Protein AF-0000000082630294 (afdb_homodimer)

pLDDT: mean 93.68, std 7.78, range [43.81, 98.88]

Secondary structure (DSSP, 8-state):
----HHHHHHHHHS-B-TTT--B--SS-HHHHHHHHHTHHHHHHH--GGGGGGS-HHHHHHIIIIIS-EETTEE---HHHHHHHHHHHHHTT-HHHHHHHHHHHHTTSEEE-HHHHHHTTSSS----SEEEEE-S-SSHHHHHHHHHHHHHHHHTT-EEEEE-TTSPPTT-EETTTTEE---HHHHHHHHHHHHHHS-BTTTTB---EEEEE-TTBTTHHHHHHTT-SSS-GGG--TTSEEEEEE-HHHHHHHHTT-EEEEB-TTTSTTGGG--HHHHHHHHHHHHHHT--SEEEEHHHHHHHHHHHHHHHS--EEEEHHHHHHH-TTTTT-------TTS------BTTB-EEE--EEE-GGGGB-TTS-B-HHHHHHHHHHHHHHHHHHHHHPPPSS--/----HHHHHHHHHT-B-TTT--B--SS-HHHHHHHHHTHHHHHHH--GGGGGGS-HHHHHHIIIIIS-EETTEE---HHHHHHHHHHHHHTT-HHHHHHHHHHHHTTSEEE-HHHHHHTTSSS----SEEEEE-S-SSHHHHHHHHHHHHHHHHTT-EEEEE-TTSPPTT-EETTTTEE---HHHHHHHHHHHHHHS-BTTTTB---EEEEE-TTBTTHHHHHTTT-SSS-GGG--TTSEEEEEE-HHHHHHHHTT-EEEEB-TTTSTTGGG--HHHHHHHHHHHHHHT--SEEEEHHHHHHHHHHHHHHHS--EEEEHHHHHHH-TTTTT-------TTS------BTTB-EEE--EEE-GGGGB-TTS-B-HHHHHHHHHHHHHHHHHHHHHPPPSS--

InterPro domains:
  IPR000788 Ribonucleotide reductase large subunit, C-terminal [PF02867] (127-401)
  IPR000788 Ribonucleotide reductase large subunit, C-terminal [PR01183] (204-223)
  IPR000788 Ribonucleotide reductase large subunit, C-terminal [PR01183] (334-345)
  IPR000788 Ribonucleotide reductase large subunit, C-terminal [PR01183] (372-395)
  IPR008926 Ribonucleotide reductase R1 subunit, N-terminal [SSF48168] (9-125)
  IPR013346 Ribonucleotide reductase, class I, alpha subunit, C-terminal [TIGR02506] (56-399)
  IPR013509 Ribonucleotide reductase large subunit, N-terminal [PF00317] (53-123)
  IPR039718 Ribonucleoside-diphosphate reductase large subunit [PTHR11573] (13-401)

Nearest PDB structures (foldseek):
  2wgh-assembly1_B  TM=9.916E-01  e=6.521E-72  Homo sapiens
  2wgh-assembly1_A  TM=9.922E-01  e=1.245E-70  Homo sapiens
  6lkm-assembly2_B  TM=9.838E-01  e=6.506E-71  Homo sapiens
  3hnd-assembly1_A  TM=9.811E-01  e=6.475E-69  Homo sapiens
  3hnd-assembly1_B  TM=9.800E-01  e=4.810E-68  Homo sapiens

Foldseek 3Di:
DPQFLLNLQVCQQQAADPVVRHRDHFFDPLLNVLCVVCVVVLRVLQDQVLLVVDDPVRQVCCQQFQADDHPNHGSDGPLSLLLQLLCLLCPNPVVLSSVSSVCVSVPQWFWDRLSSRARRGPARAFFAAKEAEQLAQDPVSLVVVLVQLLLCQLQNHFYEYEDALHFAFQPADPVVRGTDRGDQQSVQVSLVSQQVRHRPVPSGGHEYEYEYECLAQCNLLLLCQCFPDDDPSSHRNSYAYAYAYAPVLVVQLVVQHKRFRATCVLQPDLLFDGDPVNVVSRVVCVVVVRTDDIDTSNVSVVSQVVSCVRRVDDHYDYQRVLQVPDPCVVVTGFRIATRVRPHTDDYHSQGMDTHTDMGGDQVVQQDPVRDGNVVVVVVVVVSVVVSSVSCVVSRRDSDDD/DPQFLLNLQVCQQQAADPVVRHRDHFFDPLLNVLCVVCVVVLRVLFDQVLLVVDDPVRQVCCQQFQADDHPNHGSDRPLSLLLQLLCLLCPNPVVLSSVSSVCVSVPQWFWDRLSSRARRGPASAFFAAKEAEQLAQDPVSLVVVLVQLLLCQLSNHFYEYEDALHFAFQPADPVVRGTDRGDQQSVLVSLVSQQVRHRPPPSGGHEYEYEYECLAQCNLLLLCQCFPDDDPSSHRNSYAYAYAYAPVLVVQLVVQHKGFRATCVLQPDLLFDGDPVNVVSRVVCVVVVRTDDIDTSNVSVVSQVVSCVRRVDDHYDYQRVLQVPDPCVVVTGFRIATRVRPHTDDYHSQGMDTHTDMGGDQVVQQDPVRDGNVVVVVVVVVSVVVSSVSCVVSRRDSDDD

Organism: Casuarius casuarius (NCBI:txid8787)

Radius of gyration: 31.13 Å; Cα contacts (8 Å, |Δi|>4): 1520; chains: 2; bounding box: 78×102×65 Å

Solvent-accessible surface area (backbone atoms only — not comparable to full-atom values): 41928 Å² total; per-residue (Å²): 128,91,72,49,59,57,57,43,46,50,50,37,38,66,29,54,41,83,85,75,68,42,83,50,53,59,35,21,71,66,45,46,52,52,42,62,77,39,39,68,63,54,56,68,65,61,63,70,72,50,59,69,72,50,52,71,68,59,46,50,48,37,61,71,72,46,42,53,57,57,94,88,35,76,61,48,50,70,65,42,47,43,42,40,25,20,35,37,60,40,52,86,44,54,68,58,14,51,52,48,25,50,42,43,64,69,49,50,33,45,67,35,67,30,29,58,57,18,33,28,26,75,67,23,27,38,42,44,30,32,29,40,33,55,50,40,76,42,73,67,26,47,37,52,40,47,39,50,50,46,47,36,12,45,58,40,21,30,27,6,34,22,51,55,66,44,44,22,58,68,35,80,34,79,93,46,73,21,39,39,76,24,61,63,47,53,47,37,27,53,23,34,42,25,63,48,33,19,15,38,35,72,72,35,69,20,45,41,22,40,23,33,39,76,43,37,55,50,40,68,62,58,58,42,18,55,47,90,72,76,63,70,91,59,40,31,66,61,41,42,48,29,35,37,35,50,60,66,58,56,57,27,34,75,70,53,33,76,35,62,20,29,34,31,76,69,50,67,62,61,77,60,43,52,58,68,62,25,52,52,53,54,51,49,39,57,73,68,61,60,53,76,45,75,42,49,25,43,59,55,51,50,52,47,51,49,27,28,72,75,60,70,29,53,46,82,44,50,37,31,64,54,45,71,72,40,92,54,55,88,81,46,50,51,56,46,35,29,61,85,63,77,48,82,53,63,41,39,67,78,35,66,31,76,37,76,58,68,46,74,38,68,75,69,37,48,44,97,86,72,41,76,44,64,68,58,50,52,55,52,49,52,52,49,52,52,50,55,56,39,42,69,72,65,43,42,70,79,61,95,110,127,92,72,49,57,58,57,43,46,51,49,37,37,65,29,55,39,82,85,75,68,42,81,48,53,61,35,21,71,66,47,45,52,52,42,62,76,40,38,68,63,56,55,68,65,59,62,70,73,50,59,68,73,50,51,70,69,58,44,51,49,36,61,71,72,46,42,54,57,56,93,89,34,77,59,48,49,72,64,42,47,44,42,40,25,20,36,37,60,41,52,86,41,53,70,58,15,51,52,48,24,50,39,43,64,69,49,48,33,44,67,35,65,31,27,59,57,19,32,29,26,76,67,24,28,38,43,44,30,31,29,41,34,55,50,40,78,43,72,67,24,48,37,52,41,48,40,50,51,46,46,36,13,45,60,41,23,30,25,7,35,22,51,55,65,44,45,21,58,67,36,79,34,80,93,46,73,20,38,38,76,24,61,64,47,53,46,36,27,53,22,34,42,25,63,47,32,20,15,38,35,72,70,36,69,20,45,40,22,40,24,34,39,75,44,38,55,52,41,68,62,57,56,44,18,57,47,90,72,76,65,70,91,58,40,32,64,63,41,42,47,29,34,37,36,49,61,66,57,55,58,28,34,76,69,54,32,76,36,61,21,30,34,32,75,69,50,67,62,61,78,60,43,51,57,67,61,26,52,54,54,55,51,49,40,57,73,69,60,59,54,76,44,75,40,48,26,42,58,54,50,50,52,48,52,52,28,28,73,75,60,71,28,54,46,83,43,51,37,31,64,54,45,71,71,40,93,52,54,89,80,49,50,52,53,44,35,29,60,85,62,77,48,82,53,64,43,36,67,76,34,67,30,76,37,76,60,67,48,74,39,69,77,69,38,49,45,96,86,72,43,74,43,63,68,58,51,52,54,52,49,52,53,49,51,51,51,55,56,41,41,68,72,67,43,43,70,79,61,94,110

Structure (mmCIF, N/CA/C/O backbone):
data_AF-0000000082630294-model_v1
#
loop_
_entity.id
_entity.type
_entity.pdbx_description
1 polymer 'Ribonucleoside-diphosphate reductase'
#
loop_
_atom_site.group_PDB
_atom_site.id
_atom_site.type_symbol
_atom_site.label_atom_id
_atom_site.label_alt_id
_atom_site.label_comp_id
_atom_site.label_asym_id
_atom_site.label_entity_id
_atom_site.label_seq_id
_atom_site.pdbx_PDB_ins_code
_atom_site.Cartn_x
_atom_site.Cartn_y
_atom_site.Cartn_z
_atom_site.occupancy
_atom_site.B_iso_or_equiv
_atom_site.auth_seq_id
_atom_site.auth_comp_id
_atom_site.auth_asym_id
_atom_site.auth_atom_id
_atom_site.pdbx_PDB_model_num
ATOM 1 N N . LYS A 1 1 ? 20.609 -36.25 -24.859 1 43.81 1 LYS A N 1
ATOM 2 C CA . LYS A 1 1 ? 20.859 -37.188 -23.766 1 43.81 1 LYS A CA 1
ATOM 3 C C . LYS A 1 1 ? 19.703 -37.188 -22.781 1 43.81 1 LYS A C 1
ATOM 5 O O . LYS A 1 1 ? 19.25 -36.125 -22.344 1 43.81 1 LYS A O 1
ATOM 10 N N . CYS A 1 2 ? 18.953 -38.344 -22.844 1 53.84 2 CYS A N 1
ATOM 11 C CA . CYS A 1 2 ? 17.781 -38.531 -21.984 1 53.84 2 CYS A CA 1
ATOM 12 C C . CYS A 1 2 ? 18.156 -38.344 -20.516 1 53.84 2 CYS A C 1
ATOM 14 O O . CYS A 1 2 ? 18.828 -39.188 -19.938 1 53.84 2 CYS A O 1
ATOM 16 N N . VAL A 1 3 ? 18.172 -37.062 -20 1 74.12 3 VAL A N 1
ATOM 17 C CA . VAL A 1 3 ? 18.531 -36.781 -18.625 1 74.12 3 VAL A CA 1
ATOM 18 C C . VAL A 1 3 ? 17.469 -37.312 -17.672 1 74.12 3 VAL A C 1
ATOM 20 O O . VAL A 1 3 ? 16.266 -37.188 -17.938 1 74.12 3 VAL A O 1
ATOM 23 N N . SER A 1 4 ? 17.859 -38.219 -16.797 1 89.88 4 SER A N 1
ATOM 24 C CA . SER A 1 4 ? 16.984 -38.812 -15.812 1 89.88 4 SER A CA 1
ATOM 25 C C . SER A 1 4 ? 16.406 -37.781 -14.867 1 89.88 4 SER A C 1
ATOM 27 O O . SER A 1 4 ? 16.891 -36.625 -14.836 1 89.88 4 SER A O 1
ATOM 29 N N . VAL A 1 5 ? 15.273 -38.156 -14.266 1 92.5 5 VAL A N 1
ATOM 30 C CA . VAL A 1 5 ? 14.617 -37.25 -13.32 1 92.5 5 VAL A CA 1
ATOM 31 C C . VAL A 1 5 ? 15.586 -36.906 -12.195 1 92.5 5 VAL A C 1
ATOM 33 O O . VAL A 1 5 ? 15.609 -35.75 -11.719 1 92.5 5 VAL A O 1
ATOM 36 N N . VAL A 1 6 ? 16.406 -37.781 -11.812 1 92.5 6 VAL A N 1
ATOM 37 C CA . VAL A 1 6 ? 17.344 -37.594 -10.711 1 92.5 6 VAL A CA 1
ATOM 38 C C . VAL A 1 6 ? 18.422 -36.594 -11.117 1 92.5 6 VAL A C 1
ATOM 40 O O . VAL A 1 6 ? 18.781 -35.688 -10.336 1 92.5 6 VAL A O 1
ATOM 43 N N . GLU A 1 7 ? 18.938 -36.75 -12.297 1 94.19 7 GLU A N 1
ATOM 44 C CA . GLU A 1 7 ? 19.938 -35.812 -12.797 1 94.19 7 GLU A CA 1
ATOM 45 C C . GLU A 1 7 ? 19.391 -34.406 -12.898 1 94.19 7 GLU A C 1
ATOM 47 O O . GLU A 1 7 ? 20.078 -33.438 -12.539 1 94.19 7 GLU A O 1
ATOM 52 N N . VAL A 1 8 ? 18.203 -34.344 -13.391 1 95.31 8 VAL A N 1
ATOM 53 C CA . VAL A 1 8 ? 17.594 -33.031 -13.539 1 95.31 8 VAL A CA 1
ATOM 54 C C . VAL A 1 8 ? 17.391 -32.375 -12.164 1 95.31 8 VAL A C 1
ATOM 56 O O . VAL A 1 8 ? 17.688 -31.203 -11.977 1 95.31 8 VAL A O 1
ATOM 59 N N . MET A 1 9 ? 16.906 -33.125 -11.195 1 95.62 9 MET A N 1
ATOM 60 C CA . MET A 1 9 ? 16.656 -32.594 -9.852 1 95.62 9 MET A CA 1
ATOM 61 C C . MET A 1 9 ? 17.969 -32.188 -9.18 1 95.62 9 MET A C 1
ATOM 63 O O . MET A 1 9 ? 18.016 -31.219 -8.43 1 95.62 9 MET A O 1
ATOM 67 N N . ASP A 1 10 ? 18.984 -32.969 -9.438 1 95.5 10 ASP A N 1
ATOM 68 C CA . ASP A 1 10 ? 20.312 -32.625 -8.93 1 95.5 10 ASP A CA 1
ATOM 69 C C . ASP A 1 10 ? 20.781 -31.297 -9.492 1 95.5 10 ASP A C 1
ATOM 71 O O . ASP A 1 10 ? 21.312 -30.469 -8.758 1 95.5 10 ASP A O 1
ATOM 75 N N . ASP A 1 11 ? 20.609 -31.125 -10.773 1 95.44 11 ASP A N 1
ATOM 76 C CA . ASP A 1 11 ? 20.984 -29.875 -11.414 1 95.44 11 ASP A CA 1
ATOM 77 C C . ASP A 1 11 ? 20.188 -28.703 -10.844 1 95.44 11 ASP A C 1
ATOM 79 O O . ASP A 1 11 ? 20.734 -27.625 -10.594 1 95.44 11 ASP A O 1
ATOM 83 N N . LEU A 1 12 ? 18.922 -28.953 -10.656 1 95 12 LEU A N 1
ATOM 84 C CA . LEU A 1 12 ? 18.047 -27.906 -10.148 1 95 12 LEU A CA 1
ATOM 85 C C . LEU A 1 12 ? 18.422 -27.5 -8.734 1 95 12 LEU A C 1
ATOM 87 O O . LEU A 1 12 ? 18.344 -26.328 -8.375 1 95 12 LEU A O 1
ATOM 91 N N . TYR A 1 13 ? 18.812 -28.406 -7.934 1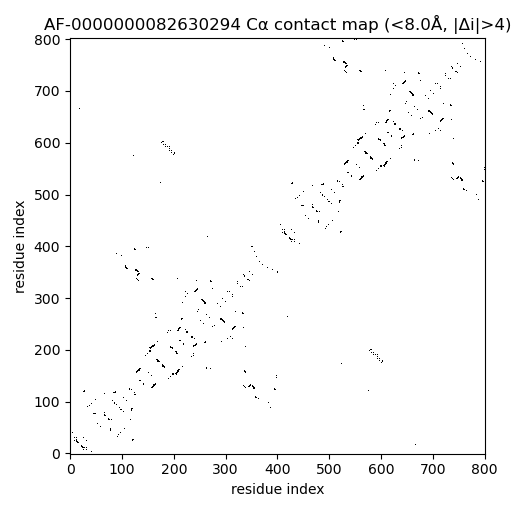 96.06 13 TYR A N 1
ATOM 92 C CA . TYR A 1 13 ? 19.203 -28.109 -6.562 1 96.06 13 TYR A CA 1
ATOM 93 C C . TYR A 1 13 ? 20.562 -27.422 -6.52 1 96.06 13 TYR A C 1
ATOM 95 O O . TYR A 1 13 ? 20.781 -26.531 -5.703 1 96.06 13 TYR A O 1
ATOM 103 N N . ASN A 1 14 ? 21.453 -27.766 -7.391 1 95.44 14 ASN A N 1
ATOM 104 C CA . ASN A 1 14 ? 22.844 -27.297 -7.312 1 95.44 14 ASN A CA 1
ATOM 105 C C . ASN A 1 14 ? 23.062 -26.062 -8.188 1 95.44 14 ASN A C 1
ATOM 107 O O . ASN A 1 14 ? 24.203 -25.641 -8.398 1 95.44 14 ASN A O 1
ATOM 111 N N . TYR A 1 15 ? 22.047 -25.547 -8.695 1 92.5 15 TYR A N 1
ATOM 112 C CA . TYR A 1 15 ? 22.141 -24.344 -9.523 1 92.5 15 TYR A CA 1
ATOM 113 C C . TYR A 1 15 ? 22.812 -23.203 -8.766 1 92.5 15 TYR A C 1
ATOM 115 O O . TYR A 1 15 ? 22.531 -22.984 -7.59 1 92.5 15 TYR A O 1
ATOM 123 N N . VAL A 1 16 ? 23.734 -22.531 -9.391 1 89.94 16 VAL A N 1
ATOM 124 C CA . VAL A 1 16 ? 24.391 -21.344 -8.906 1 89.94 16 VAL A CA 1
ATOM 125 C C . VAL A 1 16 ? 24.094 -20.156 -9.836 1 89.94 16 VAL A C 1
ATOM 127 O O . VAL A 1 16 ? 24.312 -20.266 -11.047 1 89.94 16 VAL A O 1
ATOM 130 N N . ASN A 1 17 ? 23.562 -19.141 -9.297 1 81 17 ASN A N 1
ATOM 131 C CA . ASN A 1 17 ? 23.281 -17.953 -10.094 1 81 17 ASN A CA 1
ATOM 132 C C . ASN A 1 17 ? 24.562 -17.344 -10.672 1 81 17 ASN A C 1
ATOM 134 O O . ASN A 1 17 ? 25.453 -16.953 -9.922 1 81 17 ASN A O 1
ATOM 138 N N . PRO A 1 18 ? 24.609 -17.203 -11.906 1 79.81 18 PRO A N 1
ATOM 139 C CA . PRO A 1 18 ? 25.859 -16.719 -12.516 1 79.81 18 PRO A CA 1
ATOM 140 C C . PRO A 1 18 ? 26.094 -15.234 -12.273 1 79.81 18 PRO A C 1
ATOM 142 O O . PRO A 1 18 ? 27.234 -14.758 -12.383 1 79.81 18 PRO A O 1
ATOM 145 N N . HIS A 1 19 ? 25.078 -14.531 -12 1 72.38 19 HIS A N 1
ATOM 146 C CA . HIS A 1 19 ? 25.203 -13.086 -11.844 1 72.38 19 HIS A CA 1
ATOM 147 C C . HIS A 1 19 ? 25.812 -12.727 -10.492 1 72.38 19 HIS A C 1
ATOM 149 O O . HIS A 1 19 ? 26.484 -11.703 -10.359 1 72.38 19 HIS A O 1
ATOM 155 N N . ASN A 1 20 ? 25.562 -13.594 -9.492 1 72.69 20 ASN A N 1
ATOM 156 C CA . ASN A 1 20 ? 26.078 -13.234 -8.18 1 72.69 20 ASN A CA 1
ATOM 157 C C . ASN A 1 20 ? 26.875 -14.383 -7.555 1 72.69 20 ASN A C 1
ATOM 159 O O . ASN A 1 20 ? 27.406 -14.242 -6.457 1 72.69 20 ASN A O 1
ATOM 163 N N . GLY A 1 21 ? 26.938 -15.516 -8.188 1 78.62 21 GLY A N 1
ATOM 164 C CA . GLY A 1 21 ? 27.734 -16.641 -7.738 1 78.62 21 GLY A CA 1
ATOM 165 C C . GLY A 1 21 ? 27.141 -17.344 -6.527 1 78.62 21 GLY A C 1
ATOM 166 O O . GLY A 1 21 ? 27.812 -18.188 -5.906 1 78.62 21 GLY A O 1
ATOM 167 N N . LYS A 1 22 ? 25.969 -17.109 -6.203 1 82.75 22 LYS A N 1
ATOM 168 C CA . LYS A 1 22 ? 25.344 -17.688 -5.016 1 82.75 22 LYS A CA 1
ATOM 169 C C . LYS A 1 22 ? 24.547 -18.953 -5.363 1 82.75 22 LYS A C 1
ATOM 171 O O . LYS A 1 22 ? 23.906 -19.016 -6.414 1 82.75 22 LYS A O 1
ATOM 176 N N . HIS A 1 23 ? 24.734 -19.953 -4.457 1 90.81 23 HIS A N 1
ATOM 177 C CA . HIS A 1 23 ? 23.891 -21.141 -4.578 1 90.81 23 HIS A CA 1
ATOM 178 C C . HIS A 1 23 ? 22.406 -20.766 -4.535 1 90.81 23 HIS A C 1
ATOM 180 O O . HIS A 1 23 ? 21.938 -20.172 -3.568 1 90.81 23 HIS A O 1
ATOM 186 N N . SER A 1 24 ? 21.672 -21.109 -5.59 1 88 24 SER A N 1
ATOM 187 C CA . SER A 1 24 ? 20.266 -20.766 -5.738 1 88 24 SER A CA 1
ATOM 188 C C . SER A 1 24 ? 19.438 -22 -6.117 1 88 24 SER A C 1
ATOM 190 O O . SER A 1 24 ? 18.969 -22.109 -7.25 1 88 24 SER A O 1
ATOM 192 N N . PRO A 1 25 ? 19.219 -22.828 -5.129 1 93.38 25 PRO A N 1
ATOM 193 C CA . PRO A 1 25 ? 18.469 -24.062 -5.426 1 93.38 25 PRO A CA 1
ATOM 194 C C . PRO A 1 25 ? 17.031 -23.781 -5.855 1 93.38 25 PRO A C 1
ATOM 196 O O . PRO A 1 25 ? 16.375 -22.891 -5.301 1 93.38 25 PRO A O 1
ATOM 199 N N . MET A 1 26 ? 16.516 -24.562 -6.805 1 92.38 26 MET A N 1
ATOM 200 C CA . MET A 1 26 ? 15.156 -24.406 -7.305 1 92.38 26 MET A CA 1
ATOM 201 C C . MET A 1 26 ? 14.219 -25.453 -6.703 1 92.38 26 MET A C 1
ATOM 203 O O . MET A 1 26 ? 13 -25.297 -6.738 1 92.38 26 MET A O 1
ATOM 207 N N . ILE A 1 27 ? 14.773 -26.562 -6.199 1 95.5 27 ILE A N 1
ATOM 208 C CA . ILE A 1 27 ? 14 -27.562 -5.469 1 95.5 27 ILE A CA 1
ATOM 209 C C . ILE A 1 27 ? 14.539 -27.688 -4.047 1 95.5 27 ILE A C 1
ATOM 211 O O . ILE A 1 27 ? 15.672 -27.281 -3.766 1 95.5 27 ILE A O 1
ATOM 215 N N . SER A 1 28 ? 13.727 -28.203 -3.197 1 96.25 28 SER A N 1
ATOM 216 C CA . SER A 1 28 ? 14.125 -28.312 -1.797 1 96.25 28 SER A CA 1
ATOM 217 C C . SER A 1 28 ? 15.133 -29.453 -1.595 1 96.25 28 SER A C 1
ATOM 219 O O . SER A 1 28 ? 15.164 -30.406 -2.375 1 96.25 28 SER A O 1
ATOM 221 N N . LYS A 1 29 ? 15.93 -29.266 -0.56 1 97.06 29 LYS A N 1
ATOM 222 C CA . LYS A 1 29 ? 16.875 -30.328 -0.191 1 97.06 29 LYS A CA 1
ATOM 223 C C . LYS A 1 29 ? 16.141 -31.625 0.113 1 97.06 29 LYS A C 1
ATOM 225 O O . LYS A 1 29 ? 16.594 -32.719 -0.261 1 97.06 29 LYS A O 1
ATOM 230 N N . GLU A 1 30 ? 15.023 -31.5 0.755 1 97.31 30 GLU A N 1
ATOM 231 C CA . GLU A 1 30 ? 14.211 -32.656 1.097 1 97.31 30 GLU A CA 1
ATOM 232 C C . GLU A 1 30 ? 13.766 -33.406 -0.155 1 97.31 30 GLU A C 1
ATOM 234 O O . GLU A 1 30 ? 13.859 -34.656 -0.215 1 97.31 30 GLU A O 1
ATOM 239 N N . THR A 1 31 ? 13.242 -32.688 -1.111 1 97.56 31 THR A N 1
ATOM 240 C CA . THR A 1 31 ? 12.805 -33.312 -2.361 1 97.56 31 THR A CA 1
ATOM 241 C C . THR A 1 31 ? 13.969 -34.031 -3.041 1 97.56 31 THR A C 1
ATOM 243 O O . THR A 1 31 ? 13.812 -35.188 -3.492 1 97.56 31 THR A O 1
ATOM 246 N N . LEU A 1 32 ? 15.141 -33.375 -3.086 1 97.62 32 LEU A N 1
ATOM 247 C CA . LEU A 1 32 ? 16.297 -34 -3.699 1 97.62 32 LEU A CA 1
ATOM 248 C C . LEU A 1 32 ? 16.688 -35.281 -2.963 1 97.62 32 LEU A C 1
ATOM 250 O O . LEU A 1 32 ? 16.953 -36.312 -3.592 1 97.62 32 LEU A O 1
ATOM 254 N N . GLU A 1 33 ? 16.734 -35.25 -1.704 1 98.12 33 GLU A N 1
ATOM 255 C CA . GLU A 1 33 ? 17.125 -36.406 -0.899 1 98.12 33 GLU A CA 1
ATOM 256 C C . GLU A 1 33 ? 16.172 -37.594 -1.121 1 98.12 33 GLU A C 1
ATOM 258 O O . GLU A 1 33 ? 16.609 -38.719 -1.232 1 98.12 33 GLU A O 1
ATOM 263 N N . ILE A 1 34 ? 14.906 -37.281 -1.174 1 98.19 34 ILE A N 1
ATOM 264 C CA . ILE A 1 34 ? 13.898 -38.312 -1.389 1 98.19 34 ILE A CA 1
ATOM 265 C C . ILE A 1 34 ? 14.086 -38.938 -2.771 1 98.19 34 ILE A C 1
ATOM 267 O O . ILE A 1 34 ? 14.047 -40.156 -2.922 1 98.19 34 ILE A O 1
ATOM 271 N N . VAL A 1 35 ? 14.281 -38.094 -3.732 1 97.62 35 VAL A N 1
ATOM 272 C CA . VAL A 1 35 ? 14.445 -38.594 -5.105 1 97.62 35 VAL A CA 1
ATOM 273 C C . VAL A 1 35 ? 15.711 -39.438 -5.219 1 97.62 35 VAL A C 1
ATOM 275 O O . VAL A 1 35 ? 15.695 -40.5 -5.844 1 97.62 35 VAL A O 1
ATOM 278 N N . LEU A 1 36 ? 16.781 -39 -4.605 1 97 36 LEU A N 1
ATOM 279 C CA . LEU A 1 36 ? 18.047 -39.75 -4.637 1 97 36 LEU A CA 1
ATOM 280 C C . LEU A 1 36 ? 17.906 -41.094 -3.941 1 97 36 LEU A C 1
ATOM 282 O O . LEU A 1 36 ? 18.406 -42.125 -4.438 1 97 36 LEU A O 1
ATOM 286 N N . ALA A 1 37 ? 17.234 -41.125 -2.863 1 97.81 37 ALA A N 1
ATOM 287 C CA . ALA A 1 37 ? 17.062 -42.344 -2.082 1 97.81 37 ALA A CA 1
ATOM 288 C C . ALA A 1 37 ? 16.203 -43.375 -2.838 1 97.81 37 ALA A C 1
ATOM 290 O O . ALA A 1 37 ? 16.297 -44.562 -2.578 1 97.81 37 ALA A O 1
ATOM 291 N N . ASN A 1 38 ? 15.406 -42.875 -3.762 1 97.75 38 ASN A N 1
ATOM 292 C CA . ASN A 1 38 ? 14.492 -43.75 -4.492 1 97.75 38 ASN A CA 1
ATOM 293 C C . ASN A 1 38 ? 14.711 -43.656 -6 1 97.75 38 ASN A C 1
ATOM 295 O O . ASN A 1 38 ? 13.766 -43.75 -6.777 1 97.75 38 ASN A O 1
ATOM 299 N N . LYS A 1 39 ? 15.891 -43.438 -6.391 1 96.19 39 LYS A N 1
ATOM 300 C CA . LYS A 1 39 ? 16.25 -43.094 -7.766 1 96.19 39 LYS A CA 1
ATOM 301 C C . LYS A 1 39 ? 15.812 -44.188 -8.734 1 96.19 39 LYS A C 1
ATOM 303 O O . LYS A 1 39 ? 15.203 -43.906 -9.766 1 96.19 39 LYS A O 1
ATOM 308 N N . ASP A 1 40 ? 16.031 -45.438 -8.484 1 96.19 40 ASP A N 1
ATOM 309 C CA . ASP A 1 40 ? 15.742 -46.531 -9.406 1 96.19 40 ASP A CA 1
ATOM 310 C C . ASP A 1 40 ? 14.234 -46.688 -9.602 1 96.19 40 ASP A C 1
ATOM 312 O O . ASP A 1 40 ? 13.766 -46.812 -10.734 1 96.19 40 ASP A O 1
ATOM 316 N N . ARG A 1 41 ? 13.57 -46.625 -8.523 1 96.75 41 ARG A N 1
ATOM 317 C CA . ARG A 1 41 ? 12.117 -46.781 -8.578 1 96.75 41 ARG A CA 1
ATOM 318 C C . ARG A 1 41 ? 11.469 -45.656 -9.359 1 96.75 41 ARG A C 1
ATOM 320 O O . ARG A 1 41 ? 10.594 -45.875 -10.195 1 96.75 41 ARG A O 1
ATOM 327 N N . LEU A 1 42 ? 11.867 -44.438 -9.078 1 97.12 42 LEU A N 1
ATOM 328 C CA . LEU A 1 42 ? 11.273 -43.281 -9.711 1 97.12 42 LEU A CA 1
ATOM 329 C C . LEU A 1 42 ? 11.648 -43.219 -11.188 1 97.12 42 LEU A C 1
ATOM 331 O O . LEU A 1 42 ? 10.805 -42.906 -12.031 1 97.12 42 LEU A O 1
ATOM 335 N N . ASN A 1 43 ? 12.883 -43.531 -11.492 1 95.06 43 ASN A N 1
ATOM 336 C CA . ASN A 1 43 ? 13.305 -43.562 -12.883 1 95.06 43 ASN A CA 1
ATOM 337 C C . ASN A 1 43 ? 12.539 -44.594 -13.688 1 95.06 43 ASN A C 1
ATOM 339 O O . ASN A 1 43 ? 12.188 -44.375 -14.852 1 95.06 43 ASN A O 1
ATOM 343 N N . SER A 1 44 ? 12.328 -45.688 -13.078 1 95.5 44 SER A N 1
ATOM 344 C CA . SER A 1 44 ? 11.641 -46.781 -13.758 1 95.5 44 SER A CA 1
ATOM 345 C C . SER A 1 44 ? 10.164 -46.469 -13.969 1 95.5 44 SER A C 1
ATOM 347 O O . SER A 1 44 ? 9.531 -47 -14.883 1 95.5 44 SER A O 1
ATOM 349 N N . ALA A 1 45 ? 9.695 -45.656 -13.141 1 96.81 45 ALA A N 1
ATOM 350 C CA . ALA A 1 45 ? 8.266 -45.344 -13.188 1 96.81 45 ALA A CA 1
ATOM 351 C C . ALA A 1 45 ? 7.957 -44.344 -14.281 1 96.81 45 ALA A C 1
ATOM 353 O O . ALA A 1 45 ? 6.828 -44.281 -14.766 1 96.81 45 ALA A O 1
ATOM 354 N N . ILE A 1 46 ? 8.875 -43.531 -14.695 1 96.5 46 ILE A N 1
ATOM 355 C CA . ILE A 1 46 ? 8.641 -42.438 -15.641 1 96.5 46 ILE A CA 1
ATOM 356 C C . ILE A 1 46 ? 8.477 -43.031 -17.047 1 96.5 46 ILE A C 1
ATOM 358 O O . ILE A 1 46 ? 9.281 -43.844 -17.484 1 96.5 46 ILE A O 1
ATOM 362 N N . ILE A 1 47 ? 7.473 -42.656 -17.688 1 96.06 47 ILE A N 1
ATOM 363 C CA . ILE A 1 47 ? 7.223 -43 -19.078 1 96.06 47 ILE A CA 1
ATOM 364 C C . ILE A 1 47 ? 7.324 -41.75 -19.969 1 96.06 47 ILE A C 1
ATOM 366 O O . ILE A 1 47 ? 6.348 -41.031 -20.141 1 96.06 47 ILE A O 1
ATOM 370 N N . TYR A 1 48 ? 8.375 -41.594 -20.656 1 93.56 48 TYR A N 1
ATOM 371 C CA . TYR A 1 48 ? 8.703 -40.375 -21.391 1 93.56 48 TYR A CA 1
ATOM 372 C C . TYR A 1 48 ? 7.82 -40.219 -22.609 1 93.56 48 TYR A C 1
ATOM 374 O O . TYR A 1 48 ? 7.562 -39.125 -23.062 1 93.56 48 TYR A O 1
ATOM 382 N N . ASP A 1 49 ? 7.289 -41.281 -23.141 1 94.75 49 ASP A N 1
ATOM 383 C CA . ASP A 1 49 ? 6.457 -41.25 -24.344 1 94.75 49 ASP A CA 1
ATOM 384 C C . ASP A 1 49 ? 5.18 -40.438 -24.094 1 94.75 49 ASP A C 1
ATOM 386 O O . ASP A 1 49 ? 4.551 -39.969 -25.031 1 94.75 49 ASP A O 1
ATOM 390 N N . ARG A 1 50 ? 4.867 -40.312 -22.844 1 94.94 50 ARG A N 1
ATOM 391 C CA . ARG A 1 50 ? 3.658 -39.562 -22.5 1 94.94 50 ARG A CA 1
ATOM 392 C C . ARG A 1 50 ? 3.828 -38.094 -22.766 1 94.94 50 ARG A C 1
ATOM 394 O O . ARG A 1 50 ? 2.844 -37.344 -22.812 1 94.94 50 ARG A O 1
ATOM 401 N N . ASP A 1 51 ? 5.016 -37.594 -22.969 1 93 51 ASP A N 1
ATOM 402 C CA . ASP A 1 51 ? 5.273 -36.219 -23.344 1 93 51 ASP A CA 1
ATOM 403 C C . ASP A 1 51 ? 4.684 -35.906 -24.719 1 93 51 ASP A C 1
ATOM 405 O O . ASP A 1 51 ? 4.336 -34.75 -25 1 93 51 ASP A O 1
ATOM 409 N N . PHE A 1 52 ? 4.57 -36.906 -25.5 1 91.62 52 PHE A N 1
ATOM 410 C CA . PHE A 1 52 ? 4.145 -36.688 -26.891 1 91.62 52 PHE A CA 1
ATOM 411 C C . PHE A 1 52 ? 2.625 -36.594 -26.969 1 91.62 52 PHE A C 1
ATOM 413 O O . PHE A 1 52 ? 2.072 -36.312 -28.031 1 91.62 52 PHE A O 1
ATOM 420 N N . SER A 1 53 ? 2.002 -36.812 -25.922 1 89.94 53 SER A N 1
ATOM 421 C CA . SER A 1 53 ? 0.544 -36.719 -25.891 1 89.94 53 SER A CA 1
ATOM 422 C C . SER A 1 53 ? 0.075 -35.281 -25.766 1 89.94 53 SER A C 1
ATOM 424 O O . SER A 1 53 ? -1.113 -35 -25.938 1 89.94 53 SER A O 1
ATOM 426 N N . TYR A 1 54 ? 1.012 -34.375 -25.5 1 92.19 54 TYR A N 1
ATOM 427 C CA . TYR A 1 54 ? 0.647 -32.938 -25.438 1 92.19 54 TYR A CA 1
ATOM 428 C C . TYR A 1 54 ? 0.534 -32.375 -26.844 1 92.19 54 TYR A C 1
ATOM 430 O O . TYR A 1 54 ? 1.338 -32.688 -27.719 1 92.19 54 TYR A O 1
ATOM 438 N N . ASN A 1 55 ? -0.51 -31.594 -27.062 1 92.5 55 ASN A N 1
ATOM 439 C CA . ASN A 1 55 ? -0.542 -30.812 -28.297 1 92.5 55 ASN A CA 1
ATOM 440 C C . ASN A 1 55 ? 0.429 -29.625 -28.234 1 92.5 55 ASN A C 1
ATOM 442 O O . ASN A 1 55 ? 1.032 -29.375 -27.188 1 92.5 55 ASN A O 1
ATOM 446 N N . TYR A 1 56 ? 0.586 -29.016 -29.281 1 92.62 56 TYR A N 1
ATOM 447 C CA . TYR A 1 56 ? 1.588 -27.969 -29.406 1 92.62 56 TYR A CA 1
ATOM 448 C C . TYR A 1 56 ? 1.332 -26.844 -28.406 1 92.62 56 TYR A C 1
ATOM 450 O O . TYR A 1 56 ? 2.248 -26.406 -27.703 1 92.62 56 TYR A O 1
ATOM 458 N N . PHE A 1 57 ? 0.125 -26.375 -28.312 1 89.44 57 PHE A N 1
ATOM 459 C CA . PHE A 1 57 ? -0.212 -25.266 -27.438 1 89.44 57 PHE A CA 1
ATOM 460 C C . PHE A 1 57 ? -0.028 -25.656 -25.969 1 89.44 57 PHE A C 1
ATOM 462 O O . PHE A 1 57 ? 0.44 -24.844 -25.156 1 89.44 57 PHE A O 1
ATOM 469 N N . GLY A 1 58 ? -0.422 -26.891 -25.656 1 90.62 58 GLY A N 1
ATOM 470 C CA . GLY A 1 58 ? -0.223 -27.391 -24.297 1 90.62 58 GLY A CA 1
ATOM 471 C C . GLY A 1 58 ? 1.239 -27.469 -23.906 1 90.62 58 GLY A C 1
ATOM 472 O O . GLY A 1 58 ? 1.617 -27.047 -22.812 1 90.62 58 GLY A O 1
ATOM 473 N N . PHE A 1 59 ? 1.989 -27.891 -24.812 1 91.81 59 PHE A N 1
ATOM 474 C CA . PHE A 1 59 ? 3.416 -28.031 -24.547 1 91.81 59 PHE A CA 1
ATOM 475 C C . PHE A 1 59 ? 4.074 -26.672 -24.406 1 91.81 59 PHE A C 1
ATOM 477 O O . PHE A 1 59 ? 4.91 -26.469 -23.516 1 91.81 59 PHE A O 1
ATOM 484 N N . LYS A 1 60 ? 3.719 -25.781 -25.219 1 93.06 60 LYS A N 1
ATOM 485 C CA . LYS A 1 60 ? 4.301 -24.438 -25.172 1 93.06 60 LYS A CA 1
ATOM 486 C C . LYS A 1 60 ? 3.926 -23.734 -23.875 1 93.06 60 LYS A C 1
ATOM 488 O O . LYS A 1 60 ? 4.727 -22.969 -23.328 1 93.06 60 LYS A O 1
ATOM 493 N N . THR A 1 61 ? 2.744 -23.984 -23.438 1 90.38 61 THR A N 1
ATOM 494 C CA . THR A 1 61 ? 2.322 -23.406 -22.156 1 90.38 61 THR A CA 1
ATOM 495 C C . THR A 1 61 ? 3.17 -23.969 -21.016 1 90.38 61 THR A C 1
ATOM 497 O O . THR A 1 61 ? 3.611 -23.203 -20.141 1 90.38 61 THR A O 1
ATOM 500 N N . LEU A 1 62 ? 3.418 -25.234 -21.078 1 92.19 62 LEU A N 1
ATOM 501 C CA . LEU A 1 62 ? 4.246 -25.859 -20.047 1 92.19 62 LEU A CA 1
ATOM 502 C C . LEU A 1 62 ? 5.668 -25.312 -20.078 1 92.19 62 LEU A C 1
ATOM 504 O O . LEU A 1 62 ? 6.23 -24.984 -19.031 1 92.19 62 LEU A O 1
ATOM 508 N N . GLU A 1 63 ? 6.164 -25.172 -21.234 1 90.62 63 GLU A N 1
ATOM 509 C CA . GLU A 1 63 ? 7.523 -24.688 -21.422 1 90.62 63 GLU A CA 1
ATOM 510 C C . GLU A 1 63 ? 7.668 -23.25 -20.938 1 90.62 63 GLU A C 1
ATOM 512 O O . GLU A 1 63 ? 8.672 -22.891 -20.312 1 90.62 63 GLU A O 1
ATOM 517 N N . ARG A 1 64 ? 6.703 -22.562 -21.141 1 85.56 64 ARG A N 1
ATOM 518 C CA . ARG A 1 64 ? 6.766 -21.141 -20.844 1 85.56 64 ARG A CA 1
ATOM 519 C C . ARG A 1 64 ? 6.562 -20.875 -19.359 1 85.56 64 ARG A C 1
ATOM 521 O O . ARG A 1 64 ? 7.262 -20.047 -18.766 1 85.56 64 ARG A O 1
ATOM 528 N N . SER A 1 65 ? 5.656 -21.641 -18.766 1 83.25 65 SER A N 1
ATOM 529 C CA . SER A 1 65 ? 5.184 -21.156 -17.469 1 83.25 65 SER A CA 1
ATOM 530 C C . SER A 1 65 ? 5.41 -22.188 -16.375 1 83.25 65 SER A C 1
ATOM 532 O O . SER A 1 65 ? 5.43 -21.844 -15.188 1 83.25 65 SER A O 1
ATOM 534 N N . TYR A 1 66 ? 5.605 -23.438 -16.688 1 89.5 66 TYR A N 1
ATOM 535 C CA . TYR A 1 66 ? 5.512 -24.438 -15.633 1 89.5 66 TYR A CA 1
ATOM 536 C C . TYR A 1 66 ? 6.855 -25.125 -15.414 1 89.5 66 TYR A C 1
ATOM 538 O O . TYR A 1 66 ? 7.23 -25.406 -14.273 1 89.5 66 TYR A O 1
ATOM 546 N N . LEU A 1 67 ? 7.539 -25.344 -16.484 1 92.94 67 LEU A N 1
ATOM 547 C CA . LEU A 1 67 ? 8.781 -26.094 -16.375 1 92.94 67 LEU A CA 1
ATOM 548 C C . LEU A 1 67 ? 9.898 -25.234 -15.812 1 92.94 67 LEU A C 1
ATOM 550 O O . LEU A 1 67 ? 10.047 -24.078 -16.203 1 92.94 67 LEU A O 1
ATOM 554 N N . LEU A 1 68 ? 10.641 -25.75 -14.891 1 91.62 68 LEU A N 1
ATOM 555 C CA . LEU A 1 68 ? 11.758 -25.031 -14.289 1 91.62 68 LEU A CA 1
ATOM 556 C C . LEU A 1 68 ? 12.898 -24.844 -15.289 1 91.62 68 LEU A C 1
ATOM 558 O O . LEU A 1 68 ? 13.156 -25.75 -16.094 1 91.62 68 LEU A O 1
ATOM 562 N N . LYS A 1 69 ? 13.492 -23.734 -15.195 1 89.38 69 LYS A N 1
ATOM 563 C CA . LYS A 1 69 ? 14.57 -23.375 -16.125 1 89.38 69 LYS A CA 1
ATOM 564 C C . LYS A 1 69 ? 15.867 -23.094 -15.375 1 89.38 69 LYS A C 1
ATOM 566 O O . LYS A 1 69 ? 15.852 -22.594 -14.25 1 89.38 69 LYS A O 1
ATOM 571 N N . ILE A 1 70 ? 16.922 -23.453 -15.969 1 88.88 70 ILE A N 1
ATOM 572 C CA . ILE A 1 70 ? 18.266 -23.109 -15.531 1 88.88 70 ILE A CA 1
ATOM 573 C C . ILE A 1 70 ? 18.938 -22.203 -16.562 1 88.88 70 ILE A C 1
ATOM 575 O O . ILE A 1 70 ? 19.047 -22.578 -17.734 1 88.88 70 ILE A O 1
ATOM 579 N N . ASN A 1 71 ? 19.297 -21.016 -16.172 1 83.75 71 ASN A N 1
ATOM 580 C CA . ASN A 1 71 ? 19.906 -20.047 -17.062 1 83.75 71 ASN A CA 1
ATOM 581 C C . ASN A 1 71 ? 19.031 -19.781 -18.297 1 83.75 71 ASN A C 1
ATOM 583 O O . ASN A 1 71 ? 19.516 -19.859 -19.422 1 83.75 71 ASN A O 1
ATOM 587 N N . SER A 1 72 ? 17.734 -19.719 -18.109 1 81.19 72 SER A N 1
ATOM 588 C CA . SER A 1 72 ? 16.734 -19.359 -19.109 1 81.19 72 SER A CA 1
ATOM 589 C C . SER A 1 72 ? 16.484 -20.484 -20.094 1 81.19 72 SER A C 1
ATOM 591 O O . SER A 1 72 ? 15.875 -20.281 -21.141 1 81.19 72 SER A O 1
ATOM 593 N N . LYS A 1 73 ? 17.047 -21.594 -19.781 1 89.25 73 LYS A N 1
ATOM 594 C CA . LYS A 1 73 ? 16.781 -22.781 -20.594 1 89.25 73 LYS A CA 1
ATOM 595 C C . LYS A 1 73 ? 15.969 -23.812 -19.812 1 89.25 73 LYS A C 1
ATOM 597 O O . LYS A 1 73 ? 16.25 -24.047 -18.625 1 89.25 73 LYS A O 1
ATOM 602 N N . VAL A 1 74 ? 15.039 -24.359 -20.453 1 92.38 74 VAL A N 1
ATOM 603 C CA . VAL A 1 74 ? 14.18 -25.344 -19.812 1 92.38 74 VAL A CA 1
ATOM 604 C C . VAL A 1 74 ? 15.016 -26.531 -19.359 1 92.38 74 VAL A C 1
ATOM 606 O O . VAL A 1 74 ? 15.742 -27.125 -20.172 1 92.38 74 VAL A O 1
ATOM 609 N N . ALA A 1 75 ? 14.906 -26.859 -18.156 1 93.06 75 ALA A N 1
ATOM 610 C CA . ALA A 1 75 ? 15.688 -27.953 -17.594 1 93.06 75 ALA A CA 1
ATOM 611 C C . ALA A 1 75 ? 14.844 -29.219 -17.438 1 93.06 75 ALA A C 1
ATOM 613 O O . ALA A 1 75 ? 15.336 -30.328 -17.641 1 93.06 75 ALA A O 1
ATOM 614 N N . GLU A 1 76 ? 13.547 -29.031 -17.109 1 93.38 76 GLU A N 1
ATOM 615 C CA . GLU A 1 76 ? 12.625 -30.125 -16.859 1 93.38 76 GLU A CA 1
ATOM 616 C C . GLU A 1 76 ? 11.859 -30.516 -18.125 1 93.38 76 GLU A C 1
ATOM 618 O O . GLU A 1 76 ? 11.5 -29.641 -18.922 1 93.38 76 GLU A O 1
ATOM 623 N N . ARG A 1 77 ? 11.656 -31.781 -18.234 1 94.38 77 ARG A N 1
ATOM 624 C CA . ARG A 1 77 ? 10.586 -32.25 -19.109 1 94.38 77 ARG A CA 1
ATOM 625 C C . ARG A 1 77 ? 9.258 -32.312 -18.375 1 94.38 77 ARG A C 1
ATOM 627 O O . ARG A 1 77 ? 9.227 -32.312 -17.141 1 94.38 77 ARG A O 1
ATOM 634 N N . PRO A 1 78 ? 8.195 -32.406 -19.156 1 95.88 78 PRO A N 1
ATOM 635 C CA . PRO A 1 78 ? 6.891 -32.531 -18.5 1 95.88 78 PRO A CA 1
ATOM 636 C C . PRO A 1 78 ? 6.816 -33.688 -17.516 1 95.88 78 PRO A C 1
ATOM 638 O O . PRO A 1 78 ? 6.32 -33.531 -16.406 1 95.88 78 PRO A O 1
ATOM 641 N N . GLN A 1 79 ? 7.363 -34.844 -17.906 1 96.69 79 GLN A N 1
ATOM 642 C CA . GLN A 1 79 ? 7.312 -36 -17.031 1 96.69 79 GLN A CA 1
ATOM 643 C C . GLN A 1 79 ? 8.141 -35.781 -15.773 1 96.69 79 GLN A C 1
ATOM 645 O O . GLN A 1 79 ? 7.797 -36.281 -14.703 1 96.69 79 GLN A O 1
ATOM 650 N N . HIS A 1 80 ? 9.211 -35.062 -15.898 1 96.69 80 HIS A N 1
ATOM 651 C CA . HIS A 1 80 ? 10 -34.688 -14.719 1 96.69 80 HIS A CA 1
ATOM 652 C C . HIS A 1 80 ? 9.195 -33.844 -13.758 1 96.69 80 HIS A C 1
ATOM 654 O O . HIS A 1 80 ? 9.203 -34.062 -12.547 1 96.69 80 HIS A O 1
ATOM 660 N N . MET A 1 81 ? 8.5 -32.812 -14.266 1 96.88 81 MET A N 1
ATOM 661 C CA . MET A 1 81 ? 7.695 -31.938 -13.445 1 96.88 81 MET A CA 1
ATOM 662 C C . MET A 1 81 ? 6.605 -32.688 -12.711 1 96.88 81 MET A C 1
ATOM 664 O O . MET A 1 81 ? 6.422 -32.531 -11.508 1 96.88 81 MET A O 1
ATOM 668 N N . LEU A 1 82 ? 5.98 -33.562 -13.438 1 97.94 82 LEU A N 1
ATOM 669 C CA . LEU A 1 82 ? 4.883 -34.281 -12.836 1 97.94 82 LEU A CA 1
ATOM 670 C C . LEU A 1 82 ? 5.383 -35.188 -11.711 1 97.94 82 LEU A C 1
ATOM 672 O O . LEU A 1 82 ? 4.711 -35.344 -10.688 1 97.94 82 LEU A O 1
ATOM 676 N N . MET A 1 83 ? 6.527 -35.781 -11.93 1 98 83 MET A N 1
ATOM 677 C CA . MET A 1 83 ? 7.094 -36.594 -10.867 1 98 83 MET A CA 1
ATOM 678 C C . MET A 1 83 ? 7.543 -35.75 -9.688 1 98 83 MET A C 1
ATOM 680 O O . MET A 1 83 ? 7.328 -36.125 -8.531 1 98 83 MET A O 1
ATOM 684 N N . ARG A 1 84 ? 8.156 -34.625 -9.992 1 97.5 84 ARG A N 1
ATOM 685 C CA . ARG A 1 84 ? 8.523 -33.688 -8.922 1 97.5 84 ARG A CA 1
ATOM 686 C C . ARG A 1 84 ? 7.305 -33.312 -8.086 1 97.5 84 ARG A C 1
ATOM 688 O O . ARG A 1 84 ? 7.367 -33.312 -6.852 1 97.5 84 ARG A O 1
ATOM 695 N N . VAL A 1 85 ? 6.23 -32.969 -8.727 1 98.19 85 VAL A N 1
ATOM 696 C CA . VAL A 1 85 ? 4.984 -32.594 -8.078 1 98.19 85 VAL A CA 1
ATOM 697 C C . VAL A 1 85 ? 4.477 -33.75 -7.203 1 98.19 85 VAL A C 1
ATOM 699 O O . VAL A 1 85 ? 4.113 -33.531 -6.043 1 98.19 85 VAL A O 1
ATOM 702 N N . SER A 1 86 ? 4.52 -34.906 -7.766 1 98.62 86 SER A N 1
ATOM 703 C CA . SER A 1 86 ? 4.035 -36.094 -7.055 1 98.62 86 SER A CA 1
ATOM 704 C C . SER A 1 86 ? 4.867 -36.375 -5.805 1 98.62 86 SER A C 1
ATOM 706 O O . SER A 1 86 ? 4.32 -36.594 -4.723 1 98.62 86 SER A O 1
ATOM 708 N N . VAL A 1 87 ? 6.141 -36.312 -5.984 1 98.44 87 VAL A N 1
ATOM 709 C CA . VAL A 1 87 ? 7.039 -36.5 -4.855 1 98.44 87 VAL A CA 1
ATOM 710 C C . VAL A 1 87 ? 6.887 -35.375 -3.854 1 98.44 87 VAL A C 1
ATOM 712 O O . VAL A 1 87 ? 6.938 -35.562 -2.641 1 98.44 87 VAL A O 1
ATOM 715 N N . GLY A 1 88 ? 6.715 -34.188 -4.402 1 98.06 88 GLY A N 1
ATOM 716 C CA . GLY A 1 88 ? 6.504 -33.031 -3.541 1 98.06 88 GLY A CA 1
ATOM 717 C C . GLY A 1 88 ? 5.285 -33.188 -2.65 1 98.06 88 GLY A C 1
ATOM 718 O O . GLY A 1 88 ? 5.301 -32.75 -1.495 1 98.06 88 GLY A O 1
ATOM 719 N N . ILE A 1 89 ? 4.27 -33.781 -3.133 1 98.38 89 ILE A N 1
ATOM 720 C CA . ILE A 1 89 ? 3.014 -33.906 -2.408 1 98.38 89 ILE A CA 1
ATOM 721 C C . ILE A 1 89 ? 3.131 -35.062 -1.402 1 98.38 89 ILE A C 1
ATOM 723 O O . ILE A 1 89 ? 2.74 -34.906 -0.241 1 98.38 89 ILE A O 1
ATOM 727 N N . HIS A 1 90 ? 3.766 -36.188 -1.824 1 98.44 90 HIS A N 1
ATOM 728 C CA . HIS A 1 90 ? 3.646 -37.406 -1.04 1 98.44 90 HIS A CA 1
ATOM 729 C C . HIS A 1 90 ? 4.926 -37.688 -0.259 1 98.44 90 HIS A C 1
ATOM 731 O O . HIS A 1 90 ? 4.957 -38.594 0.59 1 98.44 90 HIS A O 1
ATOM 737 N N . LYS A 1 91 ? 5.953 -37.031 -0.597 1 97.31 91 LYS A N 1
ATOM 738 C CA . LYS A 1 91 ? 7.234 -37.156 0.092 1 97.31 91 LYS A CA 1
ATOM 739 C C . LYS A 1 91 ? 7.715 -38.594 0.107 1 97.31 91 LYS A C 1
ATOM 741 O O . LYS A 1 91 ? 7.852 -39.219 -0.947 1 97.31 91 LYS A O 1
ATOM 746 N N . ASN A 1 92 ? 7.797 -39.188 1.284 1 97.5 92 ASN A N 1
ATOM 747 C CA . ASN A 1 92 ? 8.414 -40.5 1.399 1 97.5 92 ASN A CA 1
ATOM 748 C C . ASN A 1 92 ? 7.434 -41.625 1.032 1 97.5 92 ASN A C 1
ATOM 750 O O . ASN A 1 92 ? 7.82 -42.781 0.923 1 97.5 92 ASN A O 1
ATOM 754 N N . ASP A 1 93 ? 6.203 -41.344 0.87 1 98.25 93 ASP A N 1
ATOM 755 C CA . ASP A 1 93 ? 5.25 -42.344 0.385 1 98.25 93 ASP A CA 1
ATOM 756 C C . ASP A 1 93 ? 5.375 -42.531 -1.126 1 98.25 93 ASP A C 1
ATOM 758 O O . ASP A 1 93 ? 4.527 -42.062 -1.886 1 98.25 93 ASP A O 1
ATOM 762 N N . ILE A 1 94 ? 6.297 -43.344 -1.55 1 98.31 94 ILE A N 1
ATOM 763 C CA . ILE A 1 94 ? 6.695 -43.469 -2.947 1 98.31 94 ILE A CA 1
ATOM 764 C C . ILE A 1 94 ? 5.582 -44.156 -3.744 1 98.31 94 ILE A C 1
ATOM 766 O O . ILE A 1 94 ? 5.352 -43.812 -4.91 1 98.31 94 ILE A O 1
ATOM 770 N N . ASP A 1 95 ? 4.898 -45.062 -3.127 1 98.56 95 ASP A N 1
ATOM 771 C CA . ASP A 1 95 ? 3.779 -45.688 -3.812 1 98.56 95 ASP A CA 1
ATOM 772 C C . ASP A 1 95 ? 2.709 -44.688 -4.195 1 98.56 95 ASP A C 1
ATOM 774 O O . ASP A 1 95 ? 2.223 -44.688 -5.324 1 98.56 95 ASP A O 1
ATOM 778 N N . ALA A 1 96 ? 2.416 -43.844 -3.266 1 98.56 96 ALA A N 1
ATOM 779 C CA . ALA A 1 96 ? 1.421 -42.812 -3.529 1 98.56 96 ALA A CA 1
ATOM 780 C C . ALA A 1 96 ? 1.929 -41.812 -4.566 1 98.56 96 ALA A C 1
ATOM 782 O O . ALA A 1 96 ? 1.159 -41.344 -5.398 1 98.56 96 ALA A O 1
ATOM 783 N N . ALA A 1 97 ? 3.176 -41.5 -4.5 1 98.62 97 ALA A N 1
ATOM 784 C CA . ALA A 1 97 ? 3.775 -40.594 -5.473 1 98.62 97 ALA A CA 1
ATOM 785 C C . ALA A 1 97 ? 3.672 -41.156 -6.887 1 98.62 97 ALA A C 1
ATOM 787 O O . ALA A 1 97 ? 3.27 -40.469 -7.816 1 98.62 97 ALA A O 1
ATOM 788 N N . ILE A 1 98 ? 4.008 -42.406 -7.008 1 98.62 98 ILE A N 1
ATOM 789 C CA . ILE A 1 98 ? 3.988 -43.062 -8.32 1 98.62 98 ILE A CA 1
ATOM 790 C C . ILE A 1 98 ? 2.549 -43.156 -8.82 1 98.62 98 ILE A C 1
ATOM 792 O O . ILE A 1 98 ? 2.279 -42.938 -10.008 1 98.62 98 ILE A O 1
ATOM 796 N N . GLU A 1 99 ? 1.647 -43.5 -7.922 1 98.69 99 GLU A N 1
ATOM 797 C CA . GLU A 1 99 ? 0.237 -43.531 -8.297 1 98.69 99 GLU A CA 1
ATOM 798 C C . GLU A 1 99 ? -0.228 -42.156 -8.82 1 98.69 99 GLU A C 1
ATOM 800 O O . GLU A 1 99 ? -0.852 -42.094 -9.883 1 98.69 99 GLU A O 1
ATOM 805 N N . THR A 1 100 ? 0.055 -41.094 -8.078 1 98.75 100 THR A N 1
ATOM 806 C CA . THR A 1 100 ? -0.306 -39.719 -8.477 1 98.75 100 THR A CA 1
ATOM 807 C C . THR A 1 100 ? 0.363 -39.375 -9.797 1 98.75 100 THR A C 1
ATOM 809 O O . THR A 1 100 ? -0.284 -38.812 -10.695 1 98.75 100 THR A O 1
ATOM 812 N N . TYR A 1 101 ? 1.628 -39.688 -9.953 1 98.69 101 TYR A N 1
ATOM 813 C CA . TYR A 1 101 ? 2.35 -39.438 -11.195 1 98.69 101 TYR A CA 1
ATOM 814 C C . TYR A 1 101 ? 1.646 -40.094 -12.383 1 98.69 101 TYR A C 1
ATOM 816 O O . TYR A 1 101 ? 1.453 -39.469 -13.422 1 98.69 101 TYR A O 1
ATOM 824 N N . ASN A 1 102 ? 1.326 -41.312 -12.219 1 98.62 102 ASN A N 1
ATOM 825 C CA . ASN A 1 102 ? 0.693 -42.062 -13.312 1 98.62 102 ASN A CA 1
ATOM 826 C C . ASN A 1 102 ? -0.63 -41.406 -13.727 1 98.62 102 ASN A C 1
ATOM 828 O O . ASN A 1 102 ? -0.888 -41.219 -14.914 1 98.62 102 ASN A O 1
ATOM 832 N N . LEU A 1 103 ? -1.4 -41.125 -12.773 1 98.62 103 LEU A N 1
ATOM 833 C CA . LEU A 1 103 ? -2.707 -40.531 -13.07 1 98.62 103 LEU A CA 1
ATOM 834 C C . LEU A 1 103 ? -2.561 -39.156 -13.719 1 98.62 103 LEU A C 1
ATOM 836 O O . LEU A 1 103 ? -3.303 -38.812 -14.641 1 98.62 103 LEU A O 1
ATOM 840 N N . LEU A 1 104 ? -1.638 -38.344 -13.219 1 98.19 104 LEU A N 1
ATOM 841 C CA . LEU A 1 104 ? -1.363 -37.031 -13.812 1 98.19 104 LEU A CA 1
ATOM 842 C C . LEU A 1 104 ? -0.85 -37.188 -15.242 1 98.19 104 LEU A C 1
ATOM 844 O O . LEU A 1 104 ? -1.342 -36.5 -16.156 1 98.19 104 LEU A O 1
ATOM 848 N N . SER A 1 105 ? 0.143 -38.062 -15.414 1 97.5 105 SER A N 1
ATOM 849 C CA . SER A 1 105 ? 0.82 -38.219 -16.688 1 97.5 105 SER A CA 1
ATOM 850 C C . SER A 1 105 ? -0.115 -38.812 -17.75 1 97.5 105 SER A C 1
ATOM 852 O O . SER A 1 105 ? 0.061 -38.562 -18.938 1 97.5 105 SER A O 1
ATOM 854 N N . GLU A 1 106 ? -1.101 -39.562 -17.312 1 96.62 106 GLU A N 1
ATOM 855 C CA . GLU A 1 106 ? -2.094 -40.125 -18.219 1 96.62 106 GLU A CA 1
ATOM 856 C C . GLU A 1 106 ? -3.279 -39.188 -18.406 1 96.62 106 GLU A C 1
ATOM 858 O O . GLU A 1 106 ? -4.227 -39.5 -19.125 1 96.62 106 GLU A O 1
ATOM 863 N N . ARG A 1 107 ? -3.375 -38.156 -17.719 1 95.69 107 ARG A N 1
ATOM 864 C CA . ARG A 1 107 ? -4.281 -37 -17.891 1 95.69 107 ARG A CA 1
ATOM 865 C C . ARG A 1 107 ? -5.68 -37.344 -17.375 1 95.69 107 ARG A C 1
ATOM 867 O O . ARG A 1 107 ? -6.68 -36.938 -17.984 1 95.69 107 ARG A O 1
ATOM 874 N N . TRP A 1 108 ? -5.668 -38.156 -16.312 1 97.56 108 TRP A N 1
ATOM 875 C CA . TRP A 1 108 ? -6.953 -38.438 -15.664 1 97.56 108 TRP A CA 1
ATOM 876 C C . TRP A 1 108 ? -7.426 -37.188 -14.898 1 97.56 108 TRP A C 1
ATOM 878 O O . TRP A 1 108 ? -8.633 -36.969 -14.75 1 97.56 108 TRP A O 1
ATOM 888 N N . PHE A 1 109 ? -6.52 -36.469 -14.344 1 98.19 109 PHE A N 1
ATOM 889 C CA . PHE A 1 109 ? -6.746 -35.219 -13.641 1 98.19 109 PHE A CA 1
ATOM 890 C C . PHE A 1 109 ? -5.496 -34.344 -13.68 1 98.19 109 PHE A C 1
ATOM 892 O O . PHE A 1 109 ? -4.453 -34.781 -14.18 1 98.19 109 PHE A O 1
ATOM 899 N N . THR A 1 110 ? -5.652 -33.125 -13.289 1 97.38 110 THR A N 1
ATOM 900 C CA . THR A 1 110 ? -4.523 -32.219 -13.125 1 97.38 110 THR A CA 1
ATOM 901 C C . THR A 1 110 ? -4.668 -31.406 -11.844 1 97.38 110 THR A C 1
ATOM 903 O O . THR A 1 110 ? -5.781 -31.188 -11.359 1 97.38 110 THR A O 1
ATOM 906 N N . HIS A 1 111 ? -3.553 -31.094 -11.234 1 97.12 111 HIS A N 1
ATOM 907 C CA . HIS A 1 111 ? -3.568 -30.188 -10.086 1 97.12 111 HIS A CA 1
ATOM 908 C C . HIS A 1 111 ? -3.533 -28.734 -10.531 1 97.12 111 HIS A C 1
ATOM 910 O O . HIS A 1 111 ? -3.211 -28.438 -11.688 1 97.12 111 HIS A O 1
ATOM 916 N N . ALA A 1 112 ? -3.906 -27.875 -9.617 1 94.06 112 ALA A N 1
ATOM 917 C CA . ALA A 1 112 ? -3.914 -26.453 -9.93 1 94.06 112 ALA A CA 1
ATOM 918 C C . ALA A 1 112 ? -2.5 -25.938 -10.172 1 94.06 112 ALA A C 1
ATOM 920 O O . ALA A 1 112 ? -1.522 -26.562 -9.75 1 94.06 112 ALA A O 1
ATOM 921 N N . SER A 1 113 ? -2.443 -24.797 -10.82 1 91.38 113 SER A N 1
ATOM 922 C CA . SER A 1 113 ? -1.189 -24.219 -11.289 1 91.38 113 SER A CA 1
ATOM 923 C C . SER A 1 113 ? -0.19 -24.062 -10.156 1 91.38 113 SER A C 1
ATOM 925 O O . SER A 1 113 ? 0.964 -24.469 -10.266 1 91.38 113 SER A O 1
ATOM 927 N N . PRO A 1 114 ? -0.573 -23.5 -9.016 1 91.69 114 PRO A N 1
ATOM 928 C CA . PRO A 1 114 ? 0.428 -23.328 -7.961 1 91.69 114 PRO A CA 1
ATOM 929 C C . PRO A 1 114 ? 1.021 -24.656 -7.48 1 91.69 114 PRO A C 1
ATOM 931 O O . PRO A 1 114 ? 2.197 -24.703 -7.117 1 91.69 114 PRO A O 1
ATOM 934 N N . THR A 1 115 ? 0.222 -25.656 -7.445 1 95.25 115 THR A N 1
ATOM 935 C CA . THR A 1 115 ? 0.738 -26.984 -7.09 1 95.25 115 THR A CA 1
ATOM 936 C C . THR A 1 115 ? 1.734 -27.469 -8.133 1 95.25 115 THR A C 1
ATOM 938 O O . THR A 1 115 ? 2.805 -27.969 -7.789 1 95.25 115 THR A O 1
ATOM 941 N N . LEU A 1 116 ? 1.399 -27.266 -9.367 1 94.31 116 LEU A N 1
ATOM 942 C CA . LEU A 1 116 ? 2.277 -27.703 -10.453 1 94.31 116 LEU A CA 1
ATOM 943 C C . LEU A 1 116 ? 3.572 -26.906 -10.453 1 94.31 116 LEU A C 1
ATOM 945 O O . LEU A 1 116 ? 4.645 -27.453 -10.734 1 94.31 116 LEU A O 1
ATOM 949 N N . PHE A 1 117 ? 3.479 -25.656 -10.062 1 89.25 117 PHE A N 1
ATOM 950 C CA . PHE A 1 117 ? 4.633 -24.766 -10.07 1 89.25 117 PHE A CA 1
ATOM 951 C C . PHE A 1 117 ? 5.574 -25.094 -8.914 1 89.25 117 PHE A C 1
ATOM 953 O O . PHE A 1 117 ? 6.793 -25.141 -9.102 1 89.25 117 PHE A O 1
ATOM 960 N N . ASN A 1 118 ? 4.961 -25.375 -7.766 1 91.94 118 ASN A N 1
ATOM 961 C CA . ASN A 1 118 ? 5.766 -25.141 -6.57 1 91.94 118 ASN A CA 1
ATOM 962 C C . ASN A 1 118 ? 5.984 -26.438 -5.785 1 91.94 118 ASN A C 1
ATOM 964 O O . ASN A 1 118 ? 6.832 -26.484 -4.891 1 91.94 118 ASN A O 1
ATOM 968 N N . ALA A 1 119 ? 5.238 -27.422 -6.07 1 95.69 119 ALA A N 1
ATOM 969 C CA . ALA A 1 119 ? 5.422 -28.641 -5.289 1 95.69 119 ALA A CA 1
ATOM 970 C C . ALA A 1 119 ? 6.852 -29.156 -5.414 1 95.69 119 ALA A C 1
ATOM 972 O O . ALA A 1 119 ? 7.395 -29.234 -6.52 1 95.69 119 ALA A O 1
ATOM 973 N N . GLY A 1 120 ? 7.441 -29.438 -4.293 1 95.94 120 GLY A N 1
ATOM 974 C CA . GLY A 1 120 ? 8.797 -29.969 -4.266 1 95.94 120 GLY A CA 1
ATOM 975 C C . GLY A 1 120 ? 9.852 -28.875 -4.246 1 95.94 120 GLY A C 1
ATOM 976 O O . GLY A 1 120 ? 11.047 -29.172 -4.152 1 95.94 120 GLY A O 1
ATOM 977 N N . THR A 1 121 ? 9.445 -27.641 -4.336 1 93.81 121 THR A N 1
ATOM 978 C CA . THR A 1 121 ? 10.391 -26.531 -4.336 1 93.81 121 THR A CA 1
ATOM 979 C C . THR A 1 121 ? 10.641 -26.031 -2.916 1 93.81 121 THR A C 1
ATOM 981 O O . THR A 1 121 ? 10.148 -26.609 -1.951 1 93.81 121 THR A O 1
ATOM 984 N N . ASN A 1 122 ? 11.43 -24.969 -2.766 1 91.38 122 ASN A N 1
ATOM 985 C CA . ASN A 1 122 ? 11.867 -24.484 -1.463 1 91.38 122 ASN A CA 1
ATOM 986 C C . ASN A 1 122 ? 10.727 -23.797 -0.705 1 91.38 122 ASN A C 1
ATOM 988 O O . ASN A 1 122 ? 10.719 -23.781 0.527 1 91.38 122 ASN A O 1
ATOM 992 N N . ARG A 1 123 ? 9.836 -23.234 -1.427 1 87.75 123 ARG A N 1
ATOM 993 C CA . ARG A 1 123 ? 8.648 -22.594 -0.872 1 87.75 123 ARG A CA 1
ATOM 994 C C . ARG A 1 123 ? 7.387 -23.094 -1.565 1 87.75 123 ARG A C 1
ATOM 996 O O . ARG A 1 123 ? 6.816 -22.391 -2.406 1 87.75 123 ARG A O 1
ATOM 1003 N N . PRO A 1 124 ? 6.957 -24.172 -1.102 1 93.06 124 PRO A N 1
ATOM 1004 C CA . PRO A 1 124 ? 5.852 -24.828 -1.804 1 93.06 124 PRO A CA 1
ATOM 1005 C C . PRO A 1 124 ? 4.496 -24.219 -1.472 1 93.06 124 PRO A C 1
ATOM 1007 O O . PRO A 1 124 ? 3.676 -24.859 -0.801 1 93.06 124 PRO A O 1
ATOM 1010 N N . GLN A 1 125 ? 4.266 -23.031 -1.842 1 92.38 125 GLN A N 1
ATOM 1011 C CA . GLN A 1 125 ? 2.91 -22.484 -1.82 1 92.38 125 GLN A CA 1
ATOM 1012 C C . GLN A 1 125 ? 2.029 -23.156 -2.869 1 92.38 125 GLN A C 1
ATOM 1014 O O . GLN A 1 125 ? 2.219 -22.953 -4.07 1 92.38 125 GLN A O 1
ATOM 1019 N N . LEU A 1 126 ? 1.074 -23.859 -2.449 1 95.44 126 LEU A N 1
ATOM 1020 C CA . LEU A 1 126 ? 0.385 -24.781 -3.346 1 95.44 126 LEU A CA 1
ATOM 1021 C C . LEU A 1 126 ? -1.071 -24.375 -3.533 1 95.44 126 LEU A C 1
ATOM 1023 O O . LEU A 1 126 ? -1.785 -24.953 -4.352 1 95.44 126 LEU A O 1
ATOM 1027 N N . SER A 1 127 ? -1.553 -23.312 -2.832 1 93.94 127 SER A N 1
ATOM 1028 C CA . SER A 1 127 ? -2.941 -22.875 -2.9 1 93.94 127 SER A CA 1
ATOM 1029 C C . SER A 1 127 ? -3.158 -21.906 -4.066 1 93.94 127 SER A C 1
ATOM 1031 O O . SER A 1 127 ? -2.297 -21.078 -4.359 1 93.94 127 SER A O 1
ATOM 1033 N N . SER A 1 128 ? -4.371 -22.078 -4.629 1 92.62 128 SER A N 1
ATOM 1034 C CA . SER A 1 128 ? -4.684 -21.281 -5.809 1 92.62 128 SER A CA 1
ATOM 1035 C C . SER A 1 128 ? -5.16 -19.875 -5.418 1 92.62 128 SER A C 1
ATOM 1037 O O . SER A 1 128 ? -4.781 -18.891 -6.043 1 92.62 128 SER A O 1
ATOM 1039 N N . CYS A 1 129 ? -6.066 -19.828 -4.523 1 94.38 129 CYS A N 1
ATOM 1040 C CA . CYS A 1 129 ? -6.672 -18.547 -4.164 1 94.38 129 CYS A CA 1
ATOM 1041 C C . CYS A 1 129 ? -6.738 -18.391 -2.65 1 94.38 129 CYS A C 1
ATOM 1043 O O . CYS A 1 129 ? -6.676 -19.375 -1.912 1 94.38 129 CYS A O 1
ATOM 1045 N N . PHE A 1 130 ? -6.809 -17.188 -2.254 1 95.88 130 PHE A N 1
ATOM 1046 C CA . PHE A 1 130 ? -6.977 -16.781 -0.864 1 95.88 130 PHE A CA 1
ATOM 1047 C C . PHE A 1 130 ? -8.148 -15.812 -0.719 1 95.88 130 PHE A C 1
ATOM 1049 O O . PHE A 1 130 ? -8.352 -14.945 -1.564 1 95.88 130 PHE A O 1
ATOM 1056 N N . LEU A 1 131 ? -8.945 -16.031 0.263 1 97.19 131 LEU A N 1
ATOM 1057 C CA . LEU A 1 131 ? -10.047 -15.125 0.59 1 97.19 131 LEU A CA 1
ATOM 1058 C C . LEU A 1 131 ? -9.719 -14.289 1.824 1 97.19 131 LEU A C 1
ATOM 1060 O O . LEU A 1 131 ? -9.297 -14.836 2.85 1 97.19 131 LEU A O 1
ATOM 1064 N N . LEU A 1 132 ? -9.883 -13 1.669 1 97 132 LEU A N 1
ATOM 1065 C CA . LEU A 1 132 ? -9.602 -12.07 2.762 1 97 132 LEU A CA 1
ATOM 1066 C C . LEU A 1 132 ? -10.789 -11.141 2.998 1 97 132 LEU A C 1
ATOM 1068 O O . LEU A 1 132 ? -11.656 -11 2.135 1 97 132 LEU A O 1
ATOM 1072 N N . CYS A 1 133 ? -10.836 -10.609 4.184 1 96.56 133 CYS A N 1
ATOM 1073 C CA . CYS A 1 133 ? -11.648 -9.445 4.516 1 96.56 133 CYS A CA 1
ATOM 1074 C C . CYS A 1 133 ? -10.781 -8.297 5.023 1 96.56 133 CYS A C 1
ATOM 1076 O O . CYS A 1 133 ? -9.719 -8.523 5.602 1 96.56 133 CYS A O 1
ATOM 1078 N N . MET A 1 134 ? -11.25 -7.148 4.656 1 97.06 134 MET A N 1
ATOM 1079 C CA . MET A 1 134 ? -10.555 -5.988 5.211 1 97.06 134 MET A CA 1
ATOM 1080 C C . MET A 1 134 ? -10.461 -6.086 6.73 1 97.06 134 MET A C 1
ATOM 1082 O O . MET A 1 134 ? -11.445 -6.387 7.402 1 97.06 134 MET A O 1
ATOM 1086 N N . LYS A 1 135 ? -9.297 -5.832 7.293 1 95.31 135 LYS A N 1
ATOM 1087 C CA . LYS A 1 135 ? -9.086 -5.992 8.727 1 95.31 135 LYS A CA 1
ATOM 1088 C C . LYS A 1 135 ? -9.906 -4.98 9.523 1 95.31 135 LYS A C 1
ATOM 1090 O O . LYS A 1 135 ? -10.445 -5.309 10.578 1 95.31 135 LYS A O 1
ATOM 1095 N N . ASP A 1 136 ? -9.867 -3.736 9.039 1 94.88 136 ASP A N 1
ATOM 1096 C CA . ASP A 1 136 ? -10.633 -2.67 9.68 1 94.88 136 ASP A CA 1
ATOM 1097 C C . ASP A 1 136 ? -10.758 -1.456 8.766 1 94.88 136 ASP A C 1
ATOM 1099 O O . ASP A 1 136 ? -10.023 -1.334 7.781 1 94.88 136 ASP A O 1
ATOM 1103 N N . ASP A 1 137 ? -11.797 -0.667 9.102 1 94.75 137 ASP A N 1
ATOM 1104 C CA . ASP A 1 137 ? -11.953 0.602 8.398 1 94.75 137 ASP A CA 1
ATOM 1105 C C . ASP A 1 137 ? -11.039 1.673 8.984 1 94.75 137 ASP A C 1
ATOM 1107 O O . ASP A 1 137 ? -11.516 2.656 9.562 1 94.75 137 ASP A O 1
ATOM 1111 N N . SER A 1 138 ? -9.82 1.515 8.938 1 93.25 138 SER A N 1
ATOM 1112 C CA . SER A 1 138 ? -8.742 2.414 9.336 1 93.25 138 SER A CA 1
ATOM 1113 C C . SER A 1 138 ? -7.566 2.342 8.367 1 93.25 138 SER A C 1
ATOM 1115 O O . SER A 1 138 ? -7.414 1.354 7.645 1 93.25 138 SER A O 1
ATOM 1117 N N . ILE A 1 139 ? -6.793 3.303 8.305 1 93.94 139 ILE A N 1
ATOM 1118 C CA . ILE A 1 139 ? -5.617 3.303 7.441 1 93.94 139 ILE A CA 1
ATOM 1119 C C . ILE A 1 139 ? -4.711 2.129 7.809 1 93.94 139 ILE A C 1
ATOM 1121 O O . ILE A 1 139 ? -4.195 1.437 6.926 1 93.94 139 ILE A O 1
ATOM 1125 N N . GLU A 1 140 ? -4.555 1.918 9.109 1 94.31 140 GLU A N 1
ATOM 1126 C CA . GLU A 1 140 ? -3.756 0.782 9.555 1 94.31 140 GLU A CA 1
ATOM 1127 C C . GLU A 1 140 ? -4.324 -0.534 9.039 1 94.31 140 GLU A C 1
ATOM 1129 O O . GLU A 1 140 ? -3.598 -1.355 8.477 1 94.31 140 GLU A O 1
ATOM 1134 N N . GLY A 1 141 ? -5.582 -0.732 9.203 1 96.38 141 GLY A N 1
ATOM 1135 C CA . GLY A 1 141 ? -6.227 -1.95 8.742 1 96.38 141 GLY A CA 1
ATOM 1136 C C . GLY A 1 141 ? -6.156 -2.125 7.234 1 96.38 141 GLY A C 1
ATOM 1137 O O . GLY A 1 141 ? -5.91 -3.229 6.742 1 96.38 141 GLY A O 1
ATOM 1138 N N . ILE A 1 142 ? -6.414 -1.094 6.504 1 97.5 142 ILE A N 1
ATOM 1139 C CA . ILE A 1 142 ? -6.414 -1.107 5.043 1 97.5 142 ILE A CA 1
ATOM 1140 C C . ILE A 1 142 ? -5.027 -1.48 4.531 1 97.5 142 ILE A C 1
ATOM 1142 O O . ILE A 1 142 ? -4.891 -2.316 3.635 1 97.5 142 ILE A O 1
ATOM 1146 N N . TYR A 1 143 ? -3.998 -0.966 5.125 1 97.81 143 TYR A N 1
ATOM 1147 C CA . TYR A 1 143 ? -2.656 -1.206 4.605 1 97.81 143 TYR A CA 1
ATOM 1148 C C . TYR A 1 143 ? -2.084 -2.506 5.16 1 97.81 143 TYR A C 1
ATOM 1150 O O . TYR A 1 143 ? -1.215 -3.123 4.539 1 97.81 143 TYR A O 1
ATOM 1158 N N . ASP A 1 144 ? -2.525 -2.93 6.32 1 96.88 144 ASP A N 1
ATOM 1159 C CA . ASP A 1 144 ? -2.213 -4.289 6.746 1 96.88 144 ASP A CA 1
ATOM 1160 C C . ASP A 1 144 ? -2.766 -5.316 5.762 1 96.88 144 ASP A C 1
ATOM 1162 O O . ASP A 1 144 ? -2.08 -6.273 5.402 1 96.88 144 ASP A O 1
ATOM 1166 N N . THR A 1 145 ? -3.99 -5.094 5.41 1 97.81 145 THR A N 1
ATOM 1167 C CA . THR A 1 145 ? -4.609 -5.984 4.438 1 97.81 145 THR A CA 1
ATOM 1168 C C . THR A 1 145 ? -3.875 -5.922 3.102 1 97.81 145 THR A C 1
ATOM 1170 O O . THR A 1 145 ? -3.656 -6.953 2.457 1 97.81 145 THR A O 1
ATOM 1173 N N . LEU A 1 146 ? -3.469 -4.723 2.688 1 98.19 146 LEU A N 1
ATOM 1174 C CA . LEU A 1 146 ? -2.732 -4.555 1.44 1 98.19 146 LEU A CA 1
ATOM 1175 C C . LEU A 1 146 ? -1.43 -5.348 1.468 1 98.19 146 LEU A C 1
ATOM 1177 O O . LEU A 1 146 ? -1.085 -6.016 0.49 1 98.19 146 LEU A O 1
ATOM 1181 N N . LYS A 1 147 ? -0.732 -5.23 2.566 1 96.75 147 LYS A N 1
ATOM 1182 C CA . LYS A 1 147 ? 0.504 -5.988 2.723 1 96.75 147 LYS A CA 1
ATOM 1183 C C . LYS A 1 147 ? 0.249 -7.488 2.594 1 96.75 147 LYS A C 1
ATOM 1185 O O . LYS A 1 147 ? 0.991 -8.195 1.906 1 96.75 147 LYS A O 1
ATOM 1190 N N . GLN A 1 148 ? -0.805 -7.941 3.193 1 95.88 148 GLN A N 1
ATOM 1191 C CA . GLN A 1 148 ? -1.16 -9.352 3.076 1 95.88 148 GLN A CA 1
ATOM 1192 C C . GLN A 1 148 ? -1.43 -9.734 1.623 1 95.88 148 GLN A C 1
ATOM 1194 O O . GLN A 1 148 ? -0.958 -10.766 1.148 1 95.88 148 GLN A O 1
ATOM 1199 N N . CYS A 1 149 ? -2.168 -8.922 0.972 1 96.25 149 CYS A N 1
ATOM 1200 C CA . CYS A 1 149 ? -2.465 -9.172 -0.435 1 96.25 149 CYS A CA 1
ATOM 1201 C C . CYS A 1 149 ? -1.186 -9.227 -1.26 1 96.25 149 CYS A C 1
ATOM 1203 O O . CYS A 1 149 ? -1.033 -10.102 -2.115 1 96.25 149 CYS A O 1
ATOM 1205 N N . ALA A 1 150 ? -0.277 -8.336 -0.983 1 95.5 150 ALA A N 1
ATOM 1206 C CA . ALA A 1 150 ? 0.984 -8.297 -1.719 1 95.5 150 ALA A CA 1
ATOM 1207 C C . ALA A 1 150 ? 1.789 -9.57 -1.5 1 95.5 150 ALA A C 1
ATOM 1209 O O . ALA A 1 150 ? 2.334 -10.141 -2.449 1 95.5 150 ALA A O 1
ATOM 1210 N N . LEU A 1 151 ? 1.853 -10.039 -0.29 1 93.56 151 LEU A N 1
ATOM 1211 C CA . LEU A 1 151 ? 2.605 -11.242 0.047 1 93.56 151 LEU A CA 1
ATOM 1212 C C . LEU A 1 151 ? 1.987 -12.469 -0.612 1 93.56 151 LEU A C 1
ATOM 1214 O O . LEU A 1 151 ? 2.705 -13.336 -1.116 1 93.56 151 LEU A O 1
ATOM 1218 N N . ILE A 1 152 ? 0.684 -12.508 -0.618 1 92.62 152 ILE A N 1
ATOM 1219 C CA . ILE A 1 152 ? -0.025 -13.617 -1.248 1 92.62 152 ILE A CA 1
ATOM 1220 C C . ILE A 1 152 ? 0.203 -13.586 -2.758 1 92.62 152 ILE A C 1
ATOM 1222 O O . ILE A 1 152 ? 0.503 -14.617 -3.367 1 92.62 152 ILE A O 1
ATOM 1226 N N . SER A 1 153 ? 0.064 -12.445 -3.307 1 91.62 153 SER A N 1
ATOM 1227 C CA . SER A 1 153 ? 0.236 -12.281 -4.746 1 91.62 153 SER A CA 1
ATOM 1228 C C . SER A 1 153 ? 1.644 -12.68 -5.184 1 91.62 153 SER A C 1
ATOM 1230 O O . SER A 1 153 ? 1.822 -13.32 -6.223 1 91.62 153 SER A O 1
ATOM 1232 N N . LYS A 1 154 ? 2.648 -12.289 -4.414 1 87.75 154 LYS A N 1
ATOM 1233 C CA . LYS A 1 154 ? 4.035 -12.648 -4.688 1 87.75 154 LYS A CA 1
ATOM 1234 C C . LYS A 1 154 ? 4.191 -14.156 -4.844 1 87.75 154 LYS A C 1
ATOM 1236 O O . LYS A 1 154 ? 5.004 -14.617 -5.648 1 87.75 154 LYS A O 1
ATOM 1241 N N . SER A 1 155 ? 3.393 -14.875 -4.133 1 83.25 155 SER A N 1
ATOM 1242 C CA . SER A 1 155 ? 3.48 -16.328 -4.121 1 83.25 155 SER A CA 1
ATOM 1243 C C . SER A 1 155 ? 2.504 -16.953 -5.113 1 83.25 155 SER A C 1
ATOM 1245 O O . SER A 1 155 ? 2.127 -18.109 -4.973 1 83.25 155 SER A O 1
ATOM 1247 N N . ALA A 1 156 ? 1.96 -16.109 -5.988 1 80.56 156 ALA A N 1
ATOM 1248 C CA . ALA A 1 156 ? 1.128 -16.531 -7.105 1 80.56 156 ALA A CA 1
ATOM 1249 C C . ALA A 1 156 ? -0.264 -16.938 -6.629 1 80.56 156 ALA A C 1
ATOM 1251 O O . ALA A 1 156 ? -0.866 -17.875 -7.172 1 80.56 156 ALA A O 1
ATOM 1252 N N . GLY A 1 157 ? -0.727 -16.344 -5.664 1 87.31 157 GLY A N 1
ATOM 1253 C CA . GLY A 1 157 ? -2.082 -16.594 -5.195 1 87.31 157 GLY A CA 1
ATOM 1254 C C . GLY A 1 157 ? -3.078 -15.562 -5.684 1 87.31 157 GLY A C 1
ATOM 1255 O O . GLY A 1 157 ? -2.793 -14.359 -5.672 1 87.31 157 GLY A O 1
ATOM 1256 N N . GLY A 1 158 ? -4.227 -16.078 -6.184 1 92.69 158 GLY A N 1
ATOM 1257 C CA . GLY A 1 158 ? -5.34 -15.172 -6.426 1 92.69 158 GLY A CA 1
ATOM 1258 C C . GLY A 1 158 ? -6.016 -14.703 -5.148 1 92.69 158 GLY A C 1
ATOM 1259 O O . GLY A 1 158 ? -5.934 -15.367 -4.117 1 92.69 158 GLY A O 1
ATOM 1260 N N . ILE A 1 159 ? -6.645 -13.57 -5.254 1 96.38 159 ILE A N 1
ATOM 1261 C CA . ILE A 1 159 ? -7.172 -13 -4.016 1 96.38 159 ILE A CA 1
ATOM 1262 C C . ILE A 1 159 ? -8.633 -12.602 -4.211 1 96.38 159 ILE A C 1
ATOM 1264 O O . ILE A 1 159 ? -8.992 -12.016 -5.238 1 96.38 159 ILE A O 1
ATOM 1268 N N . GLY A 1 160 ? -9.484 -12.992 -3.367 1 98.12 160 GLY A N 1
ATOM 1269 C CA . GLY A 1 160 ? -10.797 -12.398 -3.133 1 98.12 160 GLY A CA 1
ATOM 1270 C C . GLY A 1 160 ? -10.852 -11.562 -1.868 1 98.12 160 GLY A C 1
ATOM 1271 O O . GLY A 1 160 ? -10.477 -12.031 -0.792 1 98.12 160 GLY A O 1
ATOM 1272 N N . LEU A 1 161 ? -11.312 -10.328 -1.955 1 98.5 161 LEU A N 1
ATOM 1273 C CA . LEU A 1 161 ? -11.266 -9.406 -0.824 1 98.5 161 LEU A CA 1
ATOM 1274 C C . LEU A 1 161 ? -12.609 -8.719 -0.62 1 98.5 161 LEU A C 1
ATOM 1276 O O . LEU A 1 161 ? -13.133 -8.086 -1.539 1 98.5 161 LEU A O 1
ATOM 1280 N N . ALA A 1 162 ? -13.164 -8.883 0.572 1 98.69 162 ALA A N 1
ATOM 1281 C CA . ALA A 1 162 ? -14.383 -8.164 0.939 1 98.69 162 ALA A CA 1
ATOM 1282 C C . ALA A 1 162 ? -14.062 -6.758 1.446 1 98.69 162 ALA A C 1
ATOM 1284 O O . ALA A 1 162 ? -13.266 -6.594 2.377 1 98.69 162 ALA A O 1
ATOM 1285 N N . VAL A 1 163 ? -14.766 -5.68 0.888 1 98.69 163 VAL A N 1
ATOM 1286 C CA . VAL A 1 163 ? -14.375 -4.324 1.261 1 98.69 163 VAL A CA 1
ATOM 1287 C C . VAL A 1 163 ? -15.602 -3.543 1.731 1 98.69 163 VAL A C 1
ATOM 1289 O O . VAL A 1 163 ? -15.539 -2.322 1.9 1 98.69 163 VAL A O 1
ATOM 1292 N N . SER A 1 164 ? -16.734 -4.18 1.979 1 98.5 164 SER A N 1
ATOM 1293 C CA . SER A 1 164 ? -18 -3.514 2.264 1 98.5 164 SER A CA 1
ATOM 1294 C C . SER A 1 164 ? -17.922 -2.734 3.574 1 98.5 164 SER A C 1
ATOM 1296 O O . SER A 1 164 ? -18.75 -1.845 3.814 1 98.5 164 SER A O 1
ATOM 1298 N N . CYS A 1 165 ? -17 -2.992 4.445 1 97.75 165 CYS A N 1
ATOM 1299 C CA . CYS A 1 165 ? -16.906 -2.361 5.758 1 97.75 165 CYS A CA 1
ATOM 1300 C C . CYS A 1 165 ? -16.234 -0.997 5.664 1 97.75 165 CYS A C 1
ATOM 1302 O O . CYS A 1 165 ? -16.266 -0.22 6.621 1 97.75 165 CYS A O 1
ATOM 1304 N N . ILE A 1 166 ? -15.664 -0.625 4.52 1 97.56 166 ILE A N 1
ATOM 1305 C CA . ILE A 1 166 ? -14.914 0.615 4.363 1 97.56 166 ILE A CA 1
ATOM 1306 C C . ILE A 1 166 ? -15.875 1.785 4.195 1 97.56 166 ILE A C 1
ATOM 1308 O O . ILE A 1 166 ? -16.812 1.717 3.389 1 97.56 166 ILE A O 1
ATOM 1312 N N . ARG A 1 167 ? -15.672 2.791 4.926 1 95.38 167 ARG A N 1
ATOM 1313 C CA . ARG A 1 167 ? -16.562 3.939 4.91 1 95.38 167 ARG A CA 1
ATOM 1314 C C . ARG A 1 167 ? -16.625 4.578 3.527 1 95.38 167 ARG A C 1
ATOM 1316 O O . ARG A 1 167 ? -15.648 4.52 2.773 1 95.38 167 ARG A O 1
ATOM 1323 N N . ALA A 1 168 ? -17.688 5.195 3.223 1 96.31 168 ALA A N 1
ATOM 1324 C CA . ALA A 1 168 ? -17.984 5.727 1.891 1 96.31 168 ALA A CA 1
ATOM 1325 C C . ALA A 1 168 ? -17.438 7.145 1.737 1 96.31 168 ALA A C 1
ATOM 1327 O O . ALA A 1 168 ? -17 7.754 2.713 1 96.31 168 ALA A O 1
ATOM 1328 N N . THR A 1 169 ? -17.438 7.602 0.51 1 94.75 169 THR A N 1
ATOM 1329 C CA . THR A 1 169 ? -17.031 8.961 0.171 1 94.75 169 THR A CA 1
ATOM 1330 C C . THR A 1 169 ? -17.859 9.984 0.956 1 94.75 169 THR A C 1
ATOM 1332 O O . THR A 1 169 ? -19.078 9.844 1.077 1 94.75 169 THR A O 1
ATOM 1335 N N . GLY A 1 170 ? -17.141 10.945 1.536 1 88.75 170 GLY A N 1
ATOM 1336 C CA . GLY A 1 170 ? -17.828 12.031 2.217 1 88.75 170 GLY A CA 1
ATOM 1337 C C . GLY A 1 170 ? -18.109 11.734 3.678 1 88.75 170 GLY A C 1
ATOM 1338 O O . GLY A 1 170 ? -18.609 12.602 4.402 1 88.75 170 GLY A O 1
ATOM 1339 N N . SER A 1 171 ? -17.828 10.5 4.129 1 88.19 171 SER A N 1
ATOM 1340 C CA . SER A 1 171 ? -18.062 10.141 5.523 1 88.19 171 SER A CA 1
ATOM 1341 C C . SER A 1 171 ? -17.062 10.844 6.449 1 88.19 171 SER A C 1
ATOM 1343 O O . SER A 1 171 ? -15.906 11.031 6.09 1 88.19 171 SER A O 1
ATOM 1345 N N . TYR A 1 172 ? -17.5 11.133 7.625 1 80.69 172 TYR A N 1
ATOM 1346 C CA . TYR A 1 172 ? -16.734 11.898 8.602 1 80.69 172 TYR A CA 1
ATOM 1347 C C . TYR A 1 172 ? -15.594 11.055 9.18 1 80.69 172 TYR A C 1
ATOM 1349 O O . TYR A 1 172 ? -15.773 9.875 9.469 1 80.69 172 TYR A O 1
ATOM 1357 N N . ILE A 1 173 ? -14.445 11.68 9.281 1 80 173 ILE A N 1
ATOM 1358 C CA . ILE A 1 173 ? -13.297 11.094 9.961 1 80 173 ILE A CA 1
ATOM 1359 C C . ILE A 1 173 ? -12.992 11.891 11.234 1 80 173 ILE A C 1
ATOM 1361 O O . ILE A 1 173 ? -12.531 13.031 11.164 1 80 173 ILE A O 1
ATOM 1365 N N . ALA A 1 174 ? -13.172 11.289 12.391 1 72.75 174 ALA A N 1
ATOM 1366 C CA . ALA A 1 174 ? -13.031 11.977 13.68 1 72.75 174 ALA A CA 1
ATOM 1367 C C . ALA A 1 174 ? -11.586 12.367 13.93 1 72.75 174 ALA A C 1
ATOM 1369 O O . ALA A 1 174 ? -11.312 13.469 14.422 1 72.75 174 ALA A O 1
ATOM 1370 N N . GLY A 1 175 ? -10.68 11.492 13.609 1 69.38 175 GLY A N 1
ATOM 1371 C CA . GLY A 1 175 ? -9.273 11.734 13.906 1 69.38 175 GLY A CA 1
ATOM 1372 C C . GLY A 1 175 ? -8.719 12.961 13.219 1 69.38 175 GLY A C 1
ATOM 1373 O O . GLY A 1 175 ? -7.918 13.695 13.789 1 69.38 175 GLY A O 1
ATOM 1374 N N . THR A 1 176 ? -9.195 13.289 12.094 1 69.75 176 THR A N 1
ATOM 1375 C CA . THR A 1 176 ? -8.648 14.383 11.312 1 69.75 176 THR A CA 1
ATOM 1376 C C . THR A 1 176 ? -9.664 15.516 11.164 1 69.75 176 THR A C 1
ATOM 1378 O O . THR A 1 176 ? -9.336 16.594 10.68 1 69.75 176 THR A O 1
ATOM 1381 N N . ASN A 1 177 ? -10.82 15.289 11.711 1 73.38 177 ASN A N 1
ATOM 1382 C CA . ASN A 1 177 ? -11.914 16.234 11.5 1 73.38 177 ASN A CA 1
ATOM 1383 C C . ASN A 1 177 ? -12.109 16.547 10.023 1 73.38 177 ASN A C 1
ATOM 1385 O O . ASN A 1 177 ? -12.25 17.703 9.641 1 73.38 177 ASN A O 1
ATOM 1389 N N . GLY A 1 178 ? -11.984 15.516 9.234 1 76.38 178 GLY A N 1
ATOM 1390 C CA . GLY A 1 178 ? -12.188 15.609 7.801 1 76.38 178 GLY A CA 1
ATOM 1391 C C . GLY A 1 178 ? -13.148 14.578 7.258 1 76.38 178 GLY A C 1
ATOM 1392 O O . GLY A 1 178 ? -13.992 14.055 7.996 1 76.38 178 GLY A O 1
ATOM 1393 N N . ASN A 1 179 ? -13.109 14.477 5.93 1 83.25 179 ASN A N 1
ATOM 1394 C CA . ASN A 1 179 ? -14 13.523 5.277 1 83.25 179 ASN A CA 1
ATOM 1395 C C . ASN A 1 179 ? -13.219 12.492 4.469 1 83.25 179 ASN A C 1
ATOM 1397 O O . ASN A 1 179 ? -12.164 12.805 3.914 1 83.25 179 ASN A O 1
ATOM 1401 N N . SER A 1 180 ? -13.797 11.32 4.43 1 89.31 180 SER A N 1
ATOM 1402 C CA . SER A 1 180 ? -13.172 10.219 3.709 1 89.31 180 SER A CA 1
ATOM 1403 C C . SER A 1 180 ? -13.289 10.406 2.199 1 89.31 180 SER A C 1
ATOM 1405 O O . SER A 1 180 ? -14.273 10.969 1.714 1 89.31 180 SER A O 1
ATOM 1407 N N . ASN A 1 181 ? -12.258 9.844 1.506 1 88.75 181 ASN A N 1
ATOM 1408 C CA . ASN A 1 181 ? -12.258 9.852 0.047 1 88.75 181 ASN A CA 1
ATOM 1409 C C . ASN A 1 181 ? -13 8.648 -0.52 1 88.75 181 ASN A C 1
ATOM 1411 O O . ASN A 1 181 ? -13.25 8.578 -1.725 1 88.75 181 ASN A O 1
ATOM 1415 N N . GLY A 1 182 ? -13.289 7.703 0.325 1 93.38 182 GLY A N 1
ATOM 1416 C CA . GLY A 1 182 ? -14.133 6.586 -0.069 1 93.38 182 GLY A CA 1
ATOM 1417 C C . GLY A 1 182 ? -13.352 5.438 -0.684 1 93.38 182 GLY A C 1
ATOM 1418 O O . GLY A 1 182 ? -12.148 5.305 -0.458 1 93.38 182 GLY A O 1
ATOM 1419 N N . LEU A 1 183 ? -14.039 4.598 -1.512 1 96.44 183 LEU A N 1
ATOM 1420 C CA . LEU A 1 183 ? -13.516 3.318 -1.982 1 96.44 183 LEU A CA 1
ATOM 1421 C C . LEU A 1 183 ? -12.57 3.518 -3.166 1 96.44 183 LEU A C 1
ATOM 1423 O O . LEU A 1 183 ? -11.562 2.824 -3.281 1 96.44 183 LEU A O 1
ATOM 1427 N N . VAL A 1 184 ? -12.844 4.477 -3.98 1 95.62 184 VAL A N 1
ATOM 1428 C CA . VAL A 1 184 ? -12.211 4.543 -5.293 1 95.62 184 VAL A CA 1
ATOM 1429 C C . VAL A 1 184 ? -10.719 4.797 -5.133 1 95.62 184 VAL A C 1
ATOM 1431 O O . VAL A 1 184 ? -9.891 4.027 -5.629 1 95.62 184 VAL A O 1
ATOM 1434 N N . PRO A 1 185 ? -10.32 5.828 -4.406 1 94.25 185 PRO A N 1
ATOM 1435 C CA . PRO A 1 185 ? -8.883 6.039 -4.254 1 94.25 185 PRO A CA 1
ATOM 1436 C C . PRO A 1 185 ? -8.18 4.871 -3.559 1 94.25 185 PRO A C 1
ATOM 1438 O O . PRO A 1 185 ? -7.039 4.547 -3.891 1 94.25 185 PRO A O 1
ATOM 1441 N N . MET A 1 186 ? -8.859 4.27 -2.617 1 96.44 186 MET A N 1
ATOM 1442 C CA . MET A 1 186 ? -8.305 3.104 -1.94 1 96.44 186 MET A CA 1
ATOM 1443 C C . MET A 1 186 ? -8.062 1.965 -2.926 1 96.44 186 MET A C 1
ATOM 1445 O O . MET A 1 186 ? -6.984 1.368 -2.945 1 96.44 186 MET A O 1
ATOM 1449 N N . LEU A 1 187 ? -9.016 1.702 -3.754 1 98.06 187 LEU A N 1
ATOM 1450 C CA . LEU A 1 187 ? -8.945 0.583 -4.688 1 98.06 187 LEU A CA 1
ATOM 1451 C C . LEU A 1 187 ? -7.895 0.841 -5.766 1 98.06 187 LEU A C 1
ATOM 1453 O O . LEU A 1 187 ? -7.324 -0.101 -6.32 1 98.06 187 LEU A O 1
ATOM 1457 N N . ARG A 1 188 ? -7.586 2.068 -6.039 1 96.62 188 ARG A N 1
ATOM 1458 C CA . ARG A 1 188 ? -6.516 2.373 -6.984 1 96.62 188 ARG A CA 1
ATOM 1459 C C . ARG A 1 188 ? -5.156 1.973 -6.422 1 96.62 188 ARG A C 1
ATOM 1461 O O . ARG A 1 188 ? -4.262 1.572 -7.168 1 96.62 188 ARG A O 1
ATOM 1468 N N . VAL A 1 189 ? -4.988 2.113 -5.113 1 97.38 189 VAL A N 1
ATOM 1469 C CA . VAL A 1 189 ? -3.771 1.617 -4.48 1 97.38 189 VAL A CA 1
ATOM 1470 C C . VAL A 1 189 ? -3.676 0.103 -4.66 1 97.38 189 VAL A C 1
ATOM 1472 O O . VAL A 1 189 ? -2.623 -0.418 -5.039 1 97.38 189 VAL A O 1
ATOM 1475 N N . TYR A 1 190 ? -4.777 -0.59 -4.434 1 98 190 TYR A N 1
ATOM 1476 C CA . TYR A 1 190 ? -4.809 -2.039 -4.594 1 98 190 TYR A CA 1
ATOM 1477 C C . TYR A 1 190 ? -4.586 -2.434 -6.047 1 98 190 TYR A C 1
ATOM 1479 O O . TYR A 1 190 ? -3.918 -3.43 -6.332 1 98 190 TYR A O 1
ATOM 1487 N N . ASN A 1 191 ? -5.16 -1.648 -6.934 1 96.75 191 ASN A N 1
ATOM 1488 C CA . ASN A 1 191 ? -4.965 -1.861 -8.367 1 96.75 191 ASN A CA 1
ATOM 1489 C C . ASN A 1 191 ? -3.486 -1.811 -8.742 1 96.75 191 ASN A C 1
ATOM 1491 O O . ASN A 1 191 ? -2.988 -2.695 -9.445 1 96.75 191 ASN A O 1
ATOM 1495 N N . ASN A 1 192 ? -2.766 -0.842 -8.289 1 95.38 192 ASN A N 1
ATOM 1496 C CA . ASN A 1 192 ? -1.351 -0.704 -8.609 1 95.38 192 ASN A CA 1
ATOM 1497 C C . ASN A 1 192 ? -0.512 -1.78 -7.926 1 95.38 192 ASN A C 1
ATOM 1499 O O . ASN A 1 192 ? 0.521 -2.195 -8.453 1 95.38 192 ASN A O 1
ATOM 1503 N N . THR A 1 193 ? -0.952 -2.18 -6.758 1 96.81 193 THR A N 1
ATOM 1504 C CA . THR A 1 193 ? -0.279 -3.297 -6.105 1 96.81 193 THR A CA 1
ATOM 1505 C C . THR A 1 193 ? -0.419 -4.57 -6.938 1 96.81 193 THR A C 1
ATOM 1507 O O . THR A 1 193 ? 0.55 -5.312 -7.117 1 96.81 193 THR A O 1
ATOM 1510 N N . ALA A 1 194 ? -1.614 -4.828 -7.457 1 94.81 194 ALA A N 1
ATOM 1511 C CA . ALA A 1 194 ? -1.832 -5.992 -8.312 1 94.81 194 ALA A CA 1
ATOM 1512 C C . ALA A 1 194 ? -0.922 -5.953 -9.531 1 94.81 194 ALA A C 1
ATOM 1514 O O . ALA A 1 194 ? -0.428 -6.992 -9.984 1 94.81 194 ALA A O 1
ATOM 1515 N N . ARG A 1 195 ? -0.639 -4.812 -10.031 1 90.88 195 ARG A N 1
ATOM 1516 C CA . ARG A 1 195 ? 0.224 -4.641 -11.195 1 90.88 195 ARG A CA 1
ATOM 1517 C C . ARG A 1 195 ? 1.691 -4.824 -10.82 1 90.88 195 ARG A C 1
ATOM 1519 O O . ARG A 1 195 ? 2.467 -5.391 -11.594 1 90.88 195 ARG A O 1
ATOM 1526 N N . TYR A 1 196 ? 2.037 -4.355 -9.734 1 91.88 196 TYR A N 1
ATOM 1527 C CA . TYR A 1 196 ? 3.426 -4.352 -9.289 1 91.88 196 TYR A CA 1
ATOM 1528 C C . TYR A 1 196 ? 3.879 -5.754 -8.906 1 91.88 196 TYR A C 1
ATOM 1530 O O . TYR A 1 196 ? 4.93 -6.219 -9.352 1 91.88 196 TYR A O 1
ATOM 1538 N N . VAL A 1 197 ? 3.012 -6.344 -8.094 1 89.81 197 VAL A N 1
ATOM 1539 C CA . VAL A 1 197 ? 3.4 -7.656 -7.582 1 89.81 197 VAL A CA 1
ATOM 1540 C C . VAL A 1 197 ? 2.855 -8.75 -8.492 1 89.81 197 VAL A C 1
ATOM 1542 O O . VAL A 1 197 ? 1.66 -9.055 -8.461 1 89.81 197 VAL A O 1
ATOM 1545 N N . ASP A 1 198 ? 3.643 -9.078 -9.406 1 76.38 198 ASP A N 1
ATOM 1546 C CA . ASP A 1 198 ? 3.209 -10.102 -10.352 1 76.38 198 ASP A CA 1
ATOM 1547 C C . ASP A 1 198 ? 3.385 -11.5 -9.758 1 76.38 198 ASP A C 1
ATOM 1549 O O . ASP A 1 198 ? 4.148 -11.688 -8.812 1 76.38 198 ASP A O 1
ATOM 1553 N N . GLN A 1 199 ? 2.424 -12.211 -10.141 1 61.88 199 GLN A N 1
ATOM 1554 C CA . GLN A 1 199 ? 2.42 -13.594 -9.68 1 61.88 199 GLN A CA 1
ATOM 1555 C C . GLN A 1 199 ? 3.594 -14.367 -10.273 1 61.88 199 GLN A C 1
ATOM 1557 O O . GLN A 1 199 ? 3.629 -14.633 -11.477 1 61.88 199 GLN A O 1
ATOM 1562 N N . GLY A 1 200 ? 4.582 -14.719 -9.469 1 57.16 200 GLY A N 1
ATOM 1563 C CA . GLY A 1 200 ? 5.629 -15.656 -9.836 1 57.16 200 GLY A CA 1
ATOM 1564 C C . GLY A 1 200 ? 6.754 -15.016 -10.625 1 57.16 200 GLY A C 1
ATOM 1565 O O . GLY A 1 200 ? 7.328 -15.648 -11.516 1 57.16 200 GLY A O 1
ATOM 1566 N N . GLY A 1 201 ? 7.055 -13.602 -10.312 1 55.84 201 GLY A N 1
ATOM 1567 C CA . GLY A 1 201 ? 8.219 -13.031 -10.969 1 55.84 201 GLY A CA 1
ATOM 1568 C C . GLY A 1 201 ? 8.016 -12.797 -12.453 1 55.84 201 GLY A C 1
ATOM 1569 O O . GLY A 1 201 ? 8.852 -13.188 -13.266 1 55.84 201 GLY A O 1
ATOM 1570 N N . ASN A 1 202 ? 6.871 -12.031 -12.781 1 55.03 202 ASN A N 1
ATOM 1571 C CA . ASN A 1 202 ? 6.516 -11.57 -14.117 1 55.03 202 ASN A CA 1
ATOM 1572 C C . ASN A 1 202 ? 5.812 -12.664 -14.922 1 55.03 202 ASN A C 1
ATOM 1574 O O . ASN A 1 202 ? 5.824 -12.641 -16.156 1 55.03 202 ASN A O 1
ATOM 1578 N N . LYS A 1 203 ? 5.379 -13.742 -14.312 1 56.81 203 LYS A N 1
ATOM 1579 C CA . LYS A 1 203 ? 4.691 -14.812 -15.023 1 56.81 203 LYS A CA 1
ATOM 1580 C C . LYS A 1 203 ? 3.215 -14.484 -15.227 1 56.81 203 LYS A C 1
ATOM 1582 O O . LYS A 1 203 ? 2.672 -14.68 -16.312 1 56.81 203 LYS A O 1
ATOM 1587 N N . ARG A 1 204 ? 2.605 -13.914 -14.227 1 64.5 204 ARG A N 1
ATOM 1588 C CA . ARG A 1 204 ? 1.192 -13.562 -14.305 1 64.5 204 ARG A CA 1
ATOM 1589 C C . ARG A 1 204 ? 0.875 -12.359 -13.422 1 64.5 204 ARG A C 1
ATOM 1591 O O . ARG A 1 204 ? 1.411 -12.234 -12.32 1 64.5 204 ARG A O 1
ATOM 1598 N N . PRO A 1 205 ? 0.124 -11.461 -13.945 1 76.44 205 PRO A N 1
ATOM 1599 C CA . PRO A 1 205 ? -0.274 -10.32 -13.109 1 76.44 205 PRO A CA 1
ATOM 1600 C C . PRO A 1 205 ? -1.072 -10.75 -11.883 1 76.44 205 PRO A C 1
ATOM 1602 O O . PRO A 1 205 ? -1.71 -11.805 -11.891 1 76.44 205 PRO A O 1
ATOM 1605 N N . GLY A 1 206 ? -0.863 -10.023 -10.844 1 84.12 206 GLY A N 1
ATOM 1606 C CA . GLY A 1 206 ? -1.709 -10.242 -9.68 1 84.12 206 GLY A CA 1
ATOM 1607 C C . GLY A 1 206 ? -3.189 -10.133 -9.992 1 84.12 206 GLY A C 1
ATOM 1608 O O . GLY A 1 206 ? -3.588 -9.398 -10.898 1 84.12 206 GLY A O 1
ATOM 1609 N N . ALA A 1 207 ? -3.951 -10.906 -9.383 1 91.56 207 ALA A N 1
ATOM 1610 C CA . ALA A 1 207 ? -5.391 -10.93 -9.625 1 91.56 207 ALA A CA 1
ATOM 1611 C C . ALA A 1 207 ? -6.168 -10.773 -8.32 1 91.56 207 ALA A C 1
ATOM 1613 O O . ALA A 1 207 ? -6.137 -11.656 -7.461 1 91.56 207 ALA A O 1
ATOM 1614 N N . PHE A 1 208 ? -6.812 -9.656 -8.164 1 96.56 208 PHE A N 1
ATOM 1615 C CA . PHE A 1 208 ? -7.648 -9.359 -7.004 1 96.56 208 PHE A CA 1
ATOM 1616 C C . PHE A 1 208 ? -9.109 -9.234 -7.414 1 96.56 208 PHE A C 1
ATOM 1618 O O . PHE A 1 208 ? -9.445 -8.438 -8.297 1 96.56 208 PHE A O 1
ATOM 1625 N N . ALA A 1 209 ? -9.969 -9.992 -6.867 1 98.25 209 ALA A N 1
ATOM 1626 C CA . ALA A 1 209 ? -11.406 -9.758 -6.973 1 98.25 209 ALA A CA 1
ATOM 1627 C C . ALA A 1 209 ? -11.93 -9.016 -5.75 1 98.25 209 ALA A C 1
ATOM 1629 O O . ALA A 1 209 ? -11.797 -9.484 -4.621 1 98.25 209 ALA A O 1
ATOM 1630 N N . ILE A 1 210 ? -12.484 -7.879 -5.969 1 98.81 210 ILE A N 1
ATOM 1631 C CA . ILE A 1 210 ? -12.992 -7.027 -4.895 1 98.81 210 ILE A CA 1
ATOM 1632 C C . ILE A 1 210 ? -14.5 -7.219 -4.754 1 98.81 210 ILE A C 1
ATOM 1634 O O . ILE A 1 210 ? -15.25 -6.992 -5.707 1 98.81 210 ILE A O 1
ATOM 1638 N N . TYR A 1 211 ? -14.938 -7.605 -3.594 1 98.88 211 TYR A N 1
ATOM 1639 C CA . TYR A 1 211 ? -16.359 -7.867 -3.354 1 98.88 211 TYR A CA 1
ATOM 1640 C C . TYR A 1 211 ? -17 -6.727 -2.574 1 98.88 211 TYR A C 1
ATOM 1642 O O . TYR A 1 211 ? -16.5 -6.336 -1.513 1 98.88 211 TYR A O 1
ATOM 1650 N N . LEU A 1 212 ? -18.094 -6.223 -3.043 1 98.88 212 LEU A N 1
ATOM 1651 C CA . LEU A 1 212 ? -18.844 -5.133 -2.436 1 98.88 212 LEU A CA 1
ATOM 1652 C C . LEU A 1 212 ? -20.328 -5.465 -2.381 1 98.88 212 LEU A C 1
ATOM 1654 O O . LEU A 1 212 ? -20.891 -6.035 -3.328 1 98.88 212 LEU A O 1
ATOM 1658 N N . GLU A 1 213 ? -20.953 -5.156 -1.27 1 98.88 213 GLU A N 1
ATOM 1659 C CA . GLU A 1 213 ? -22.406 -5.273 -1.221 1 98.88 213 GLU A CA 1
ATOM 1660 C C . GLU A 1 213 ? -23.078 -4.055 -1.849 1 98.88 213 GLU A C 1
ATOM 1662 O O . GLU A 1 213 ? -22.609 -2.926 -1.677 1 98.88 213 GLU A O 1
ATOM 1667 N N . PRO A 1 214 ? -24.203 -4.172 -2.494 1 98.81 214 PRO A N 1
ATOM 1668 C CA . PRO A 1 214 ? -24.766 -3.121 -3.344 1 98.81 214 PRO A CA 1
ATOM 1669 C C . PRO A 1 214 ? -25.453 -2.016 -2.541 1 98.81 214 PRO A C 1
ATOM 1671 O O . PRO A 1 214 ? -25.922 -1.031 -3.115 1 98.81 214 PRO A O 1
ATOM 1674 N N . TRP A 1 215 ? -25.547 -2.09 -1.226 1 98.81 215 TRP A N 1
ATOM 1675 C CA . TRP A 1 215 ? -26.125 -1.019 -0.416 1 98.81 215 TRP A CA 1
ATOM 1676 C C . TRP A 1 215 ? -25.078 0.058 -0.127 1 98.81 215 TRP A C 1
ATOM 1678 O O . TRP A 1 215 ? -25.406 1.139 0.365 1 98.81 215 TRP A O 1
ATOM 1688 N N . HIS A 1 216 ? -23.828 -0.218 -0.406 1 98.81 216 HIS A N 1
ATOM 1689 C CA . HIS A 1 216 ? -22.75 0.729 -0.124 1 98.81 216 HIS A CA 1
ATOM 1690 C C . HIS A 1 216 ? -22.922 2.018 -0.92 1 98.81 216 HIS A C 1
ATOM 1692 O O . HIS A 1 216 ? -23.219 1.977 -2.117 1 98.81 216 HIS A O 1
ATOM 1698 N N . LEU A 1 217 ? -22.688 3.072 -0.352 1 98.62 217 LEU A N 1
ATOM 1699 C CA . LEU A 1 217 ? -22.938 4.383 -0.941 1 98.62 217 LEU A CA 1
ATOM 1700 C C . LEU A 1 217 ? -22.109 4.57 -2.213 1 98.62 217 LEU A C 1
ATOM 1702 O O . LEU A 1 217 ? -22.547 5.242 -3.15 1 98.62 217 LEU A O 1
ATOM 1706 N N . ASP A 1 218 ? -20.922 3.979 -2.348 1 98.38 218 ASP A N 1
ATOM 1707 C CA . ASP A 1 218 ? -20.016 4.184 -3.469 1 98.38 218 ASP A CA 1
ATOM 1708 C C . ASP A 1 218 ? -20.266 3.166 -4.578 1 98.38 218 ASP A C 1
ATOM 1710 O O . ASP A 1 218 ? -19.406 2.947 -5.438 1 98.38 218 ASP A O 1
ATOM 1714 N N . ILE A 1 219 ? -21.422 2.523 -4.66 1 98.81 219 ILE A N 1
ATOM 1715 C CA . ILE A 1 219 ? -21.703 1.386 -5.531 1 98.81 219 ILE A CA 1
ATOM 1716 C C . ILE A 1 219 ? -21.641 1.828 -6.992 1 98.81 219 ILE A C 1
ATOM 1718 O O . ILE A 1 219 ? -21.125 1.109 -7.844 1 98.81 219 ILE A O 1
ATOM 1722 N N . PHE A 1 220 ? -22.109 3.002 -7.316 1 98.38 220 PHE A N 1
ATOM 1723 C CA . PHE A 1 220 ? -22.125 3.438 -8.711 1 98.38 220 PHE A CA 1
ATOM 1724 C C . PHE A 1 220 ? -20.703 3.719 -9.195 1 98.38 220 PHE A C 1
ATOM 1726 O O . PHE A 1 220 ? -20.344 3.332 -10.312 1 98.38 220 PHE A O 1
ATOM 1733 N N . GLU A 1 221 ? -19.906 4.406 -8.383 1 97.12 221 GLU A N 1
ATOM 1734 C CA . GLU A 1 221 ? -18.516 4.633 -8.727 1 97.12 221 GLU A CA 1
ATOM 1735 C C . GLU A 1 221 ? -17.75 3.316 -8.844 1 97.12 221 GLU A C 1
ATOM 1737 O O . GLU A 1 221 ? -16.891 3.17 -9.711 1 97.12 221 GLU A O 1
ATOM 1742 N N . PHE A 1 222 ? -18.125 2.391 -7.953 1 98.38 222 PHE A N 1
ATOM 1743 C CA . PHE A 1 222 ? -17.531 1.06 -7.965 1 98.38 222 PHE A CA 1
ATOM 1744 C C . PHE A 1 222 ? -17.781 0.365 -9.297 1 98.38 222 PHE A C 1
ATOM 1746 O O . PHE A 1 222 ? -16.875 -0.245 -9.867 1 98.38 222 PHE A O 1
ATOM 1753 N N . LEU A 1 223 ? -18.922 0.487 -9.82 1 98.12 223 LEU A N 1
ATOM 1754 C CA . LEU A 1 223 ? -19.328 -0.153 -11.07 1 98.12 223 LEU A CA 1
ATOM 1755 C C . LEU A 1 223 ? -18.609 0.486 -12.258 1 98.12 223 LEU A C 1
ATOM 1757 O O . LEU A 1 223 ? -18.5 -0.126 -13.32 1 98.12 223 LEU A O 1
ATOM 1761 N N . ASP A 1 224 ? -18.062 1.651 -12.078 1 96.12 224 ASP A N 1
ATOM 1762 C CA . ASP A 1 224 ? -17.422 2.387 -13.172 1 96.12 224 ASP A CA 1
ATOM 1763 C C . ASP A 1 224 ? -15.922 2.109 -13.219 1 96.12 224 ASP A C 1
ATOM 1765 O O . ASP A 1 224 ? -15.234 2.514 -14.156 1 96.12 224 ASP A O 1
ATOM 1769 N N . LEU A 1 225 ? -15.391 1.471 -12.305 1 97.06 225 LEU A N 1
ATOM 1770 C CA . LEU A 1 225 ? -13.953 1.37 -12.086 1 97.06 225 LEU A CA 1
ATOM 1771 C C . LEU A 1 225 ? -13.281 0.639 -13.242 1 97.06 225 LEU A C 1
ATOM 1773 O O . LEU A 1 225 ? -12.102 0.879 -13.539 1 97.06 225 LEU A O 1
ATOM 1777 N N . LYS A 1 226 ? -13.945 -0.285 -13.898 1 95.25 226 LYS A N 1
ATOM 1778 C CA . LYS A 1 226 ? -13.305 -1.076 -14.945 1 95.25 226 LYS A CA 1
ATOM 1779 C C . LYS A 1 226 ? -13.711 -0.584 -16.328 1 95.25 226 LYS A C 1
ATOM 1781 O O . LYS A 1 226 ? -13.344 -1.188 -17.344 1 95.25 226 LYS A O 1
ATOM 1786 N N . LYS A 1 227 ? -14.516 0.426 -16.359 1 91.75 227 LYS A N 1
ATOM 1787 C CA . LYS A 1 227 ? -14.984 0.934 -17.641 1 91.75 227 LYS A CA 1
ATOM 1788 C C . LYS A 1 227 ? -13.844 1.566 -18.438 1 91.75 227 LYS A C 1
ATOM 1790 O O . LYS A 1 227 ? -12.891 2.082 -17.844 1 91.75 227 LYS A O 1
ATOM 1795 N N . ASN A 1 228 ? -13.883 1.625 -19.688 1 84.94 228 ASN A N 1
ATOM 1796 C CA . ASN A 1 228 ? -12.828 2.109 -20.562 1 84.94 228 ASN A CA 1
ATOM 1797 C C . ASN A 1 228 ? -12.883 3.625 -20.719 1 84.94 228 ASN A C 1
ATOM 1799 O O . ASN A 1 228 ? -11.875 4.254 -21.062 1 84.94 228 ASN A O 1
ATOM 1803 N N . THR A 1 229 ? -14.039 4.184 -20.516 1 83.88 229 THR A N 1
ATOM 1804 C CA . THR A 1 229 ? -14.203 5.621 -20.719 1 83.88 229 THR A CA 1
ATOM 1805 C C . THR A 1 229 ? -14.211 6.355 -19.375 1 83.88 229 THR A C 1
ATOM 1807 O O . THR A 1 229 ? -14.469 5.75 -18.328 1 83.88 229 THR A O 1
ATOM 1810 N N . GLY A 1 230 ? -13.82 7.605 -19.453 1 81.81 230 GLY A N 1
ATOM 1811 C CA . GLY A 1 230 ? -13.812 8.422 -18.25 1 81.81 230 GLY A CA 1
ATOM 1812 C C . GLY A 1 230 ? -12.414 8.805 -17.797 1 81.81 230 GLY A C 1
ATOM 1813 O O . GLY A 1 230 ? -11.43 8.453 -18.453 1 81.81 230 GLY A O 1
ATOM 1814 N N . LYS A 1 231 ? -12.359 9.477 -16.672 1 84.44 231 LYS A N 1
ATOM 1815 C CA . LYS A 1 231 ? -11.086 9.969 -16.141 1 84.44 231 LYS A CA 1
ATOM 1816 C C . LYS A 1 231 ? -10.25 8.82 -15.586 1 84.44 231 LYS A C 1
ATOM 1818 O O . LYS A 1 231 ? -10.75 8.008 -14.812 1 84.44 231 LYS A O 1
ATOM 1823 N N . GLU A 1 232 ? -9.008 8.789 -15.93 1 81.75 232 GLU A N 1
ATOM 1824 C CA . GLU A 1 232 ? -8.094 7.715 -15.555 1 81.75 232 GLU A CA 1
ATOM 1825 C C . GLU A 1 232 ? -7.945 7.625 -14.039 1 81.75 232 GLU A C 1
ATOM 1827 O O . GLU A 1 232 ? -7.773 6.535 -13.492 1 81.75 232 GLU A O 1
ATOM 1832 N N . GLU A 1 233 ? -8.164 8.711 -13.461 1 82.62 233 GLU A N 1
ATOM 1833 C CA . GLU A 1 233 ? -7.98 8.758 -12.008 1 82.62 233 GLU A CA 1
ATOM 1834 C C . GLU A 1 233 ? -9.117 8.047 -11.281 1 82.62 233 GLU A C 1
ATOM 1836 O O . GLU A 1 233 ? -9.047 7.816 -10.078 1 82.62 233 GLU A O 1
ATOM 1841 N N . GLN A 1 234 ? -10.086 7.602 -12.07 1 88.12 234 GLN A N 1
ATOM 1842 C CA . GLN A 1 234 ? -11.234 6.934 -11.469 1 88.12 234 GLN A CA 1
ATOM 1843 C C . GLN A 1 234 ? -11.328 5.48 -11.938 1 88.12 234 GLN A C 1
ATOM 1845 O O . GLN A 1 234 ? -12.391 4.863 -11.852 1 88.12 234 GLN A O 1
ATOM 1850 N N . ARG A 1 235 ? -10.242 5.051 -12.477 1 92.25 235 ARG A N 1
ATOM 1851 C CA . ARG A 1 235 ? -10.266 3.701 -13.031 1 92.25 235 ARG A CA 1
ATOM 1852 C C . ARG A 1 235 ? -9.289 2.791 -12.297 1 92.25 235 ARG A C 1
ATOM 1854 O O . ARG A 1 235 ? -8.25 3.246 -11.82 1 92.25 235 ARG A O 1
ATOM 1861 N N . ALA A 1 236 ? -9.648 1.639 -12.125 1 95.19 236 ALA A N 1
ATOM 1862 C CA . ALA A 1 236 ? -8.828 0.544 -11.609 1 95.19 236 ALA A CA 1
ATOM 1863 C C . ALA A 1 236 ? -9.062 -0.739 -12.398 1 95.19 236 ALA A C 1
ATOM 1865 O O . ALA A 1 236 ? -9.648 -1.698 -11.883 1 95.19 236 ALA A O 1
ATOM 1866 N N . ARG A 1 237 ? -8.492 -0.843 -13.523 1 94.12 237 ARG A N 1
ATOM 1867 C CA . ARG A 1 237 ? -8.875 -1.831 -14.531 1 94.12 237 ARG A CA 1
ATOM 1868 C C . ARG A 1 237 ? -8.156 -3.154 -14.297 1 94.12 237 ARG A C 1
ATOM 1870 O O . ARG A 1 237 ? -8.516 -4.176 -14.883 1 94.12 237 ARG A O 1
ATOM 1877 N N . ASP A 1 238 ? -7.176 -3.129 -13.484 1 93.31 238 ASP A N 1
ATOM 1878 C CA . ASP A 1 238 ? -6.414 -4.355 -13.258 1 93.31 238 ASP A CA 1
ATOM 1879 C C . ASP A 1 238 ? -7.035 -5.191 -12.141 1 93.31 238 ASP A C 1
ATOM 1881 O O . ASP A 1 238 ? -6.559 -6.285 -11.844 1 93.31 238 ASP A O 1
ATOM 1885 N N . LEU A 1 239 ? -8.078 -4.707 -11.562 1 96.94 239 LEU A N 1
ATOM 1886 C CA . LEU A 1 239 ? -8.836 -5.461 -10.57 1 96.94 239 LEU A CA 1
ATOM 1887 C C . LEU A 1 239 ? -10.055 -6.125 -11.203 1 96.94 239 LEU A C 1
ATOM 1889 O O . LEU A 1 239 ? -10.477 -5.746 -12.297 1 96.94 239 LEU A O 1
ATOM 1893 N N . PHE A 1 240 ? -10.539 -7.137 -10.578 1 97.56 240 PHE A N 1
ATOM 1894 C CA . PHE A 1 240 ? -11.852 -7.707 -10.859 1 97.56 240 PHE A CA 1
ATOM 1895 C C . PHE A 1 240 ? -12.867 -7.27 -9.82 1 97.56 240 PHE A C 1
ATOM 1897 O O . PHE A 1 240 ? -12.523 -7.098 -8.648 1 97.56 240 PHE A O 1
ATOM 1904 N N . PHE A 1 241 ? -14.055 -7.094 -10.266 1 98.56 241 PHE A N 1
ATOM 1905 C CA . PHE A 1 241 ? -15.07 -6.578 -9.352 1 98.56 241 PHE A CA 1
ATOM 1906 C C . PHE A 1 241 ? -16.234 -7.559 -9.227 1 98.56 241 PHE A C 1
ATOM 1908 O O . PHE A 1 241 ? -16.625 -8.195 -10.203 1 98.56 241 PHE A O 1
ATOM 1915 N N . ALA A 1 242 ? -16.734 -7.656 -8.055 1 98.75 242 ALA A N 1
ATOM 1916 C CA . ALA A 1 242 ? -17.812 -8.586 -7.738 1 98.75 242 ALA A CA 1
ATOM 1917 C C . ALA A 1 242 ? -18.797 -7.973 -6.75 1 98.75 242 ALA A C 1
ATOM 1919 O O . ALA A 1 242 ? -18.438 -7.09 -5.969 1 98.75 242 ALA A O 1
ATOM 1920 N N . LEU A 1 243 ? -20.016 -8.406 -6.859 1 98.88 243 LEU A N 1
ATOM 1921 C CA . LEU A 1 243 ? -21.047 -7.992 -5.914 1 98.88 243 LEU A CA 1
ATOM 1922 C C . LEU A 1 243 ? -21.469 -9.156 -5.023 1 98.88 243 LEU A C 1
ATOM 1924 O O . LEU A 1 243 ? -21.594 -10.289 -5.492 1 98.88 243 LEU A O 1
ATOM 1928 N N . TRP A 1 244 ? -21.531 -8.898 -3.746 1 98.81 244 TRP A N 1
ATOM 1929 C CA . TRP A 1 244 ? -22.078 -9.797 -2.74 1 98.81 244 TRP A CA 1
ATOM 1930 C C . TRP A 1 244 ? -23.516 -9.406 -2.391 1 98.81 244 TRP A C 1
ATOM 1932 O O . TRP A 1 244 ? -23.734 -8.602 -1.48 1 98.81 244 TRP A O 1
ATOM 1942 N N . ILE A 1 245 ? -24.547 -9.992 -3.021 1 98.81 245 ILE A N 1
ATOM 1943 C CA . ILE A 1 245 ? -25.891 -9.422 -3.18 1 98.81 245 ILE A CA 1
ATOM 1944 C C . ILE A 1 245 ? -26.844 -10.055 -2.174 1 98.81 245 ILE A C 1
ATOM 1946 O O . ILE A 1 245 ? -27.078 -11.266 -2.207 1 98.81 245 ILE A O 1
ATOM 1950 N N . PRO A 1 246 ? -27.438 -9.258 -1.284 1 98.81 246 PRO A N 1
ATOM 1951 C CA . PRO A 1 246 ? -28.484 -9.805 -0.416 1 98.81 246 PRO A CA 1
ATOM 1952 C C . PRO A 1 246 ? -29.797 -10.062 -1.161 1 98.81 246 PRO A C 1
ATOM 1954 O O . PRO A 1 246 ? -30.109 -9.367 -2.133 1 98.81 246 PRO A O 1
ATOM 1957 N N . ASP A 1 247 ? -30.594 -10.961 -0.669 1 98.62 247 ASP A N 1
ATOM 1958 C CA . ASP A 1 247 ? -31.891 -11.281 -1.254 1 98.62 247 ASP A CA 1
ATOM 1959 C C . ASP A 1 247 ? -32.781 -10.047 -1.3 1 98.62 247 ASP A C 1
ATOM 1961 O O . ASP A 1 247 ? -33.562 -9.875 -2.242 1 98.62 247 ASP A O 1
ATOM 1965 N N . LEU A 1 248 ? -32.719 -9.25 -0.299 1 98.81 248 LEU A N 1
ATOM 1966 C CA . LEU A 1 248 ? -33.562 -8.07 -0.202 1 98.81 248 LEU A CA 1
ATOM 1967 C C . LEU A 1 248 ? -33.406 -7.188 -1.438 1 98.81 248 LEU A C 1
ATOM 1969 O O . LEU A 1 248 ? -34.406 -6.637 -1.936 1 98.81 248 LEU A O 1
ATOM 1973 N N . PHE A 1 249 ? -32.219 -7 -1.941 1 98.88 249 PHE A N 1
ATOM 1974 C CA . PHE A 1 249 ? -32 -6.188 -3.131 1 98.88 249 PHE A CA 1
ATOM 1975 C C . PHE A 1 249 ? -32.781 -6.742 -4.32 1 98.88 249 PHE A C 1
ATOM 1977 O O . PHE A 1 249 ? -33.469 -6 -5.02 1 98.88 249 PHE A O 1
ATOM 1984 N N . MET A 1 250 ? -32.688 -7.996 -4.5 1 98.62 250 MET A N 1
ATOM 1985 C CA . MET A 1 250 ? -33.375 -8.633 -5.625 1 98.62 250 MET A CA 1
ATOM 1986 C C . MET A 1 250 ? -34.875 -8.508 -5.477 1 98.62 250 MET A C 1
ATOM 1988 O O . MET A 1 250 ? -35.594 -8.312 -6.465 1 98.62 250 MET A O 1
ATOM 1992 N N . LYS A 1 251 ? -35.344 -8.688 -4.258 1 98.5 251 LYS A N 1
ATOM 1993 C CA . LYS A 1 251 ? -36.781 -8.5 -3.994 1 98.5 251 LYS A CA 1
ATOM 1994 C C . LYS A 1 251 ? -37.219 -7.102 -4.395 1 98.5 251 LYS A C 1
ATOM 1996 O O . LYS A 1 251 ? -38.281 -6.938 -5.023 1 98.5 251 LYS A O 1
ATOM 2001 N N . ARG A 1 252 ? -36.406 -6.16 -4.023 1 98.69 252 ARG A N 1
ATOM 2002 C CA . ARG A 1 252 ? -36.781 -4.777 -4.32 1 98.69 252 ARG A CA 1
ATOM 2003 C C . ARG A 1 252 ? -36.625 -4.48 -5.809 1 98.69 252 ARG A C 1
ATOM 2005 O O . ARG A 1 252 ? -37.375 -3.67 -6.363 1 98.69 252 ARG A O 1
ATOM 2012 N N . VAL A 1 253 ? -35.719 -5.055 -6.512 1 98.62 253 VAL A N 1
ATOM 2013 C CA . VAL A 1 253 ? -35.562 -4.914 -7.953 1 98.62 253 VAL A CA 1
ATOM 2014 C C . VAL A 1 253 ? -36.812 -5.449 -8.664 1 98.62 253 VAL A C 1
ATOM 2016 O O . VAL A 1 253 ? -37.312 -4.824 -9.594 1 98.62 253 VAL A O 1
ATOM 2019 N N . GLU A 1 254 ? -37.25 -6.594 -8.203 1 98.19 254 GLU A N 1
ATOM 2020 C CA . GLU A 1 254 ? -38.406 -7.254 -8.828 1 98.19 254 GLU A CA 1
ATOM 2021 C C . GLU A 1 254 ? -39.625 -6.336 -8.859 1 98.19 254 GLU A C 1
ATOM 2023 O O . GLU A 1 254 ? -40.375 -6.324 -9.844 1 98.19 254 GLU A O 1
ATOM 2028 N N . THR A 1 255 ? -39.844 -5.531 -7.848 1 97.06 255 THR A N 1
ATOM 2029 C CA . THR A 1 255 ? -41.031 -4.68 -7.762 1 97.06 255 THR A CA 1
ATOM 2030 C C . THR A 1 255 ? -40.656 -3.211 -7.902 1 97.06 255 THR A C 1
ATOM 2032 O O . THR A 1 255 ? -41.438 -2.324 -7.594 1 97.06 255 THR A O 1
ATOM 2035 N N . ASN A 1 256 ? -39.406 -2.938 -8.32 1 97.38 256 ASN A N 1
ATOM 2036 C CA . ASN A 1 256 ? -38.844 -1.607 -8.531 1 97.38 256 ASN A CA 1
ATOM 2037 C C . ASN A 1 256 ? -39.094 -0.694 -7.336 1 97.38 256 ASN A C 1
ATOM 2039 O O . ASN A 1 256 ? -39.594 0.416 -7.496 1 97.38 256 ASN A O 1
ATOM 2043 N N . GLN A 1 257 ? -38.875 -1.117 -6.148 1 98.44 257 GLN A N 1
ATOM 2044 C CA . GLN A 1 257 ? -38.969 -0.333 -4.922 1 98.44 257 GLN A CA 1
ATOM 2045 C C . GLN A 1 257 ? -37.75 0.565 -4.75 1 98.44 257 GLN A C 1
ATOM 2047 O O . GLN A 1 257 ? -36.844 0.573 -5.598 1 98.44 257 GLN A O 1
ATOM 2052 N N . ASP A 1 258 ? -37.781 1.299 -3.732 1 98.69 258 ASP A N 1
ATOM 2053 C CA . ASP A 1 258 ? -36.625 2.141 -3.377 1 98.69 258 ASP A CA 1
ATOM 2054 C C . ASP A 1 258 ? -35.5 1.307 -2.791 1 98.69 258 ASP A C 1
ATOM 2056 O O . ASP A 1 258 ? -35.719 0.273 -2.164 1 98.69 258 ASP A O 1
ATOM 2060 N N . TRP A 1 259 ? -34.281 1.707 -3.086 1 98.88 259 TRP A N 1
ATOM 2061 C CA . TRP A 1 259 ? -33.094 1.114 -2.525 1 98.88 259 TRP A CA 1
ATOM 2062 C C . TRP A 1 259 ? -32.188 2.182 -1.896 1 98.88 259 TRP A C 1
ATOM 2064 O O . TRP A 1 259 ? -31.844 3.168 -2.547 1 98.88 259 TRP A O 1
ATOM 2074 N N . SER A 1 260 ? -31.953 2.014 -0.638 1 98.81 260 SER A N 1
ATOM 2075 C CA . SER A 1 260 ? -31.203 3.002 0.126 1 98.81 260 SER A CA 1
ATOM 2076 C C . SER A 1 260 ? -29.703 2.703 0.096 1 98.81 260 SER A C 1
ATOM 2078 O O . SER A 1 260 ? -29.281 1.569 0.343 1 98.81 260 SER A O 1
ATOM 2080 N N . LEU A 1 261 ? -28.922 3.67 -0.285 1 98.81 261 LEU A N 1
ATOM 2081 C CA . LEU A 1 261 ? -27.469 3.59 -0.218 1 98.81 261 LEU A CA 1
ATOM 2082 C C . LEU A 1 261 ? -26.953 4.164 1.099 1 98.81 261 LEU A C 1
ATOM 2084 O O . LEU A 1 261 ? -27.391 5.242 1.52 1 98.81 261 LEU A O 1
ATOM 2088 N N . MET A 1 262 ? -26.094 3.424 1.721 1 98 262 MET A N 1
ATOM 2089 C CA . MET A 1 262 ? -25.703 3.736 3.092 1 98 262 MET A CA 1
ATOM 2090 C C . MET A 1 262 ? -24.188 3.66 3.258 1 98 262 MET A C 1
ATOM 2092 O O . MET A 1 262 ? -23.484 3.104 2.406 1 98 262 MET A O 1
ATOM 2096 N N . CYS A 1 263 ? -23.625 4.312 4.266 1 96.56 263 CYS A N 1
ATOM 2097 C CA . CYS A 1 263 ? -22.234 4.203 4.691 1 96.56 263 CYS A CA 1
ATOM 2098 C C . CYS A 1 263 ? -22.109 3.27 5.887 1 96.56 263 CYS A C 1
ATOM 2100 O O . CYS A 1 263 ? -22.828 3.418 6.879 1 96.56 263 CYS A O 1
ATOM 2102 N N . PRO A 1 264 ? -21.156 2.346 5.828 1 96.38 264 PRO A N 1
ATOM 2103 C CA . PRO A 1 264 ? -21.016 1.391 6.93 1 96.38 264 PRO A CA 1
ATOM 2104 C C . PRO A 1 264 ? -20.625 2.062 8.242 1 96.38 264 PRO A C 1
ATOM 2106 O O . PRO A 1 264 ? -20.859 1.504 9.32 1 96.38 264 PRO A O 1
ATOM 2109 N N . ASN A 1 265 ? -20.031 3.191 8.141 1 91.56 265 ASN A N 1
ATOM 2110 C CA . ASN A 1 265 ? -19.688 3.924 9.359 1 91.56 265 ASN A CA 1
ATOM 2111 C C . ASN A 1 265 ? -20.938 4.473 10.047 1 91.56 265 ASN A C 1
ATOM 2113 O O . ASN A 1 265 ? -20.984 4.547 11.281 1 91.56 265 ASN A O 1
ATOM 2117 N N . GLU A 1 266 ? -21.906 4.828 9.312 1 92.31 266 GLU A N 1
ATOM 2118 C CA . GLU A 1 266 ? -23.156 5.398 9.812 1 92.31 266 GLU A CA 1
ATOM 2119 C C 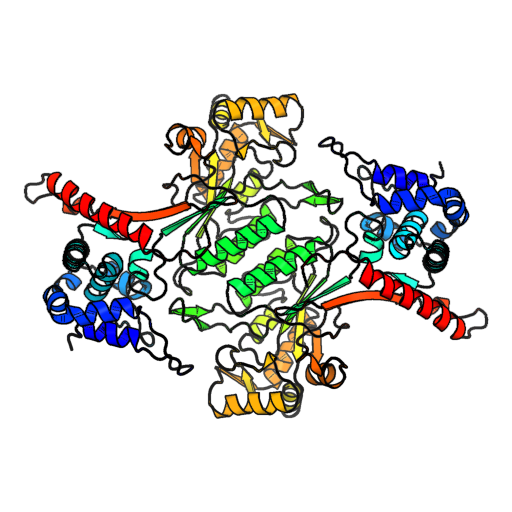. GLU A 1 266 ? -24.203 4.312 10.047 1 92.31 266 GLU A C 1
ATOM 2121 O O . GLU A 1 266 ? -25.094 4.465 10.891 1 92.31 266 GLU A O 1
ATOM 2126 N N . CYS A 1 267 ? -24.141 3.312 9.289 1 95.69 267 CYS A N 1
ATOM 2127 C CA . CYS A 1 267 ? -25 2.139 9.383 1 95.69 267 CYS A CA 1
ATOM 2128 C C . CYS A 1 267 ? -24.172 0.873 9.594 1 95.69 267 CYS A C 1
ATOM 2130 O O . CYS A 1 267 ? -24.078 0.035 8.695 1 95.69 267 CYS A O 1
ATOM 2132 N N . PRO A 1 268 ? -23.672 0.644 10.82 1 95 268 PRO A N 1
ATOM 2133 C CA . PRO A 1 268 ? -22.734 -0.459 11.055 1 95 268 PRO A CA 1
ATOM 2134 C C . PRO A 1 268 ? -23.422 -1.821 11.078 1 95 268 PRO A C 1
ATOM 2136 O O . PRO A 1 268 ? -24.594 -1.916 11.43 1 95 268 PRO A O 1
ATOM 2139 N N . GLY A 1 269 ? -22.719 -2.85 10.648 1 97.19 269 GLY A N 1
ATOM 2140 C CA . GLY A 1 269 ? -23.125 -4.223 10.914 1 97.19 269 GLY A CA 1
ATOM 2141 C C . GLY A 1 269 ? -23.797 -4.883 9.727 1 97.19 269 GLY A C 1
ATOM 2142 O O . GLY A 1 269 ? -24.016 -6.098 9.727 1 97.19 269 GLY A O 1
ATOM 2143 N N . LEU A 1 270 ? -24.062 -4.164 8.641 1 98.44 270 LEU A N 1
ATOM 2144 C CA . LEU A 1 270 ? -24.797 -4.723 7.508 1 98.44 270 LEU A CA 1
ATOM 2145 C C . LEU A 1 270 ? -23.984 -5.828 6.832 1 98.44 270 LEU A C 1
ATOM 2147 O O . LEU A 1 270 ? -24.562 -6.781 6.301 1 98.44 270 LEU A O 1
ATOM 2151 N N . ASP A 1 271 ? -22.672 -5.742 6.84 1 97.75 271 ASP A N 1
ATOM 2152 C CA . ASP A 1 271 ? -21.812 -6.742 6.211 1 97.75 271 ASP A CA 1
ATOM 2153 C C . ASP A 1 271 ? -21.609 -7.949 7.129 1 97.75 271 ASP A C 1
ATOM 2155 O O . ASP A 1 271 ? -21.016 -8.945 6.73 1 97.75 271 ASP A O 1
ATOM 2159 N N . GLU A 1 272 ? -22.219 -7.949 8.344 1 97.62 272 GLU A N 1
ATOM 2160 C CA . GLU A 1 272 ? -22.016 -9.008 9.328 1 97.62 272 GLU A CA 1
ATOM 2161 C C . GLU A 1 272 ? -23.266 -9.891 9.453 1 97.62 272 GLU A C 1
ATOM 2163 O O . GLU A 1 272 ? -23.266 -10.875 10.195 1 97.62 272 GLU A O 1
ATOM 2168 N N . VAL A 1 273 ? -24.25 -9.469 8.805 1 98.38 273 VAL A N 1
ATOM 2169 C CA . VAL A 1 273 ? -25.5 -10.203 8.93 1 98.38 273 VAL A CA 1
ATOM 2170 C C . VAL A 1 273 ? -26.031 -10.562 7.543 1 98.38 273 VAL A C 1
ATOM 2172 O O . VAL A 1 273 ? -25.594 -10 6.539 1 98.38 273 VAL A O 1
ATOM 2175 N N . TRP A 1 274 ? -26.938 -11.484 7.457 1 98.38 274 TRP A N 1
ATOM 2176 C CA . TRP A 1 274 ? -27.578 -11.93 6.219 1 98.38 274 TRP A CA 1
ATOM 2177 C C . TRP A 1 274 ? -29 -12.414 6.473 1 98.38 274 TRP A C 1
ATOM 2179 O O . TRP A 1 274 ? -29.422 -12.508 7.625 1 98.38 274 TRP A O 1
ATOM 2189 N N . GLY A 1 275 ? -29.766 -12.625 5.457 1 98.12 275 GLY A N 1
ATOM 2190 C CA . GLY A 1 275 ? -31.125 -13.125 5.598 1 98.12 275 GLY A CA 1
ATOM 2191 C C . GLY A 1 275 ? -32.031 -12.148 6.309 1 98.12 275 GLY A C 1
ATOM 2192 O O . GLY A 1 275 ? -32 -10.945 6.035 1 98.12 275 GLY A O 1
ATOM 2193 N N . GLU A 1 276 ? -32.781 -12.672 7.254 1 98.31 276 GLU A N 1
ATOM 2194 C CA . GLU A 1 276 ? -33.781 -11.875 7.957 1 98.31 276 GLU A CA 1
ATOM 2195 C C . GLU A 1 276 ? -33.125 -10.82 8.844 1 98.31 276 GLU A C 1
ATOM 2197 O O . GLU A 1 276 ? -33.625 -9.711 8.977 1 98.31 276 GLU A O 1
ATOM 2202 N N . GLU A 1 277 ? -32.031 -11.234 9.406 1 98.38 277 GLU A N 1
ATOM 2203 C CA . GLU A 1 277 ? -31.328 -10.297 10.258 1 98.38 277 GLU A CA 1
ATOM 2204 C C . GLU A 1 277 ? -30.828 -9.094 9.461 1 98.38 277 GLU A C 1
ATOM 2206 O O . GLU A 1 277 ? -30.875 -7.961 9.945 1 98.38 277 GLU A O 1
ATOM 2211 N N . PHE A 1 278 ? -30.391 -9.32 8.25 1 98.75 278 PHE A N 1
ATOM 2212 C CA . PHE A 1 278 ? -29.969 -8.242 7.375 1 98.75 278 PHE A CA 1
ATOM 2213 C C . PHE A 1 278 ? -31.141 -7.34 7.02 1 98.75 278 PHE A C 1
ATOM 2215 O O . PHE A 1 278 ? -31.031 -6.113 7.09 1 98.75 278 PHE A O 1
ATOM 2222 N N . GLU A 1 279 ? -32.219 -7.91 6.629 1 98.69 279 GLU A N 1
ATOM 2223 C CA . GLU A 1 279 ? -33.406 -7.141 6.223 1 98.69 279 GLU A CA 1
ATOM 2224 C C . GLU A 1 279 ? -33.906 -6.242 7.359 1 98.69 279 GLU A C 1
ATOM 2226 O O . GLU A 1 279 ? -34.156 -5.059 7.145 1 98.69 279 GLU A O 1
ATOM 2231 N N . LYS A 1 280 ? -33.938 -6.816 8.531 1 98.75 280 LYS A N 1
ATOM 2232 C CA . LYS A 1 280 ? -34.406 -6.062 9.703 1 98.75 280 LYS A CA 1
ATOM 2233 C C . LYS A 1 280 ? -33.469 -4.898 10 1 98.75 280 LYS A C 1
ATOM 2235 O O . LYS A 1 280 ? -33.906 -3.777 10.25 1 98.75 280 LYS A O 1
ATOM 2240 N N . LEU A 1 281 ? -32.188 -5.148 9.984 1 98.75 281 LEU A N 1
ATOM 2241 C CA . LEU A 1 281 ? -31.188 -4.109 10.281 1 98.75 281 LEU A CA 1
ATOM 2242 C C . LEU A 1 281 ? -31.219 -3.018 9.219 1 98.75 281 LEU A C 1
ATOM 2244 O O . LEU A 1 281 ? -31.25 -1.829 9.539 1 98.75 281 LEU A O 1
ATOM 2248 N N . TYR A 1 282 ? -31.266 -3.42 7.938 1 98.75 282 TYR A N 1
ATOM 2249 C CA . TYR A 1 282 ? -31.297 -2.494 6.809 1 98.75 282 TYR A CA 1
ATOM 2250 C C . TYR A 1 282 ? -32.5 -1.582 6.898 1 98.75 282 TYR A C 1
ATOM 2252 O O . TYR A 1 282 ? -32.375 -0.358 6.816 1 98.75 282 TYR A O 1
ATOM 2260 N N . GLU A 1 283 ? -33.656 -2.125 7.137 1 98.62 283 GLU A N 1
ATOM 2261 C CA . GLU A 1 283 ? -34.906 -1.364 7.207 1 98.62 283 GLU A CA 1
ATOM 2262 C C . GLU A 1 283 ? -34.938 -0.483 8.453 1 98.62 283 GLU A C 1
ATOM 2264 O O . GLU A 1 283 ? -35.531 0.594 8.438 1 98.62 283 GLU A O 1
ATOM 2269 N N . SER A 1 284 ? -34.344 -0.956 9.484 1 98.31 284 SER A N 1
ATOM 2270 C CA . SER A 1 284 ? -34.281 -0.138 10.695 1 98.31 284 SER A CA 1
ATOM 2271 C C . SER A 1 284 ? -33.531 1.154 10.445 1 98.31 284 SER A C 1
ATOM 2273 O O . SER A 1 284 ? -33.875 2.213 10.961 1 98.31 284 SER A O 1
ATOM 2275 N N . TYR A 1 285 ? -32.375 1.056 9.68 1 97.44 285 TYR A N 1
ATOM 2276 C CA . TYR A 1 285 ? -31.609 2.25 9.359 1 97.44 285 TYR A CA 1
ATOM 2277 C C . TYR A 1 285 ? -32.406 3.193 8.469 1 97.44 285 TYR A C 1
ATOM 2279 O O . TYR A 1 285 ? -32.281 4.414 8.578 1 97.44 285 TYR A O 1
ATOM 2287 N N . GLU A 1 286 ? -33.188 2.637 7.543 1 98.19 286 GLU A N 1
ATOM 2288 C CA . GLU A 1 286 ? -34.094 3.461 6.738 1 98.19 286 GLU A CA 1
ATOM 2289 C C . GLU A 1 286 ? -35.094 4.223 7.617 1 98.19 286 GLU A C 1
ATOM 2291 O O . GLU A 1 286 ? -35.281 5.422 7.422 1 98.19 286 GLU A O 1
ATOM 2296 N N . LYS A 1 287 ? -35.594 3.588 8.602 1 97.5 287 LYS A N 1
ATOM 2297 C CA . LYS A 1 287 ? -36.562 4.199 9.5 1 97.5 287 LYS A CA 1
ATOM 2298 C C . LYS A 1 287 ? -35.938 5.273 10.367 1 97.5 287 LYS A C 1
ATOM 2300 O O . LYS A 1 287 ? -36.562 6.281 10.695 1 97.5 287 LYS A O 1
ATOM 2305 N N . GLN A 1 288 ? -34.719 5.066 10.688 1 93.94 288 GLN A N 1
ATOM 2306 C CA . GLN A 1 288 ? -34 5.992 11.547 1 93.94 288 GLN A CA 1
ATOM 2307 C C . GLN A 1 288 ? -33.5 7.207 10.758 1 93.94 288 GLN A C 1
ATOM 2309 O O . GLN A 1 288 ? -32.969 8.164 11.336 1 93.94 288 GLN A O 1
ATOM 2314 N N . GLY A 1 289 ? -33.562 7.141 9.445 1 93.31 289 GLY A N 1
ATOM 2315 C CA . GLY A 1 289 ? -33.125 8.258 8.617 1 93.31 289 GLY A CA 1
ATOM 2316 C C . GLY A 1 289 ? -31.641 8.344 8.453 1 93.31 289 GLY A C 1
ATOM 2317 O O . GLY A 1 289 ? -31.078 9.43 8.273 1 93.31 289 GLY A O 1
ATOM 2318 N N . ARG A 1 290 ? -30.938 7.246 8.531 1 92.62 290 ARG A N 1
ATOM 2319 C CA . ARG A 1 290 ? -29.484 7.234 8.438 1 92.62 290 ARG A CA 1
ATOM 2320 C C . ARG A 1 290 ? -29.031 7.023 7 1 92.62 290 ARG A C 1
ATOM 2322 O O . ARG A 1 290 ? -27.828 6.883 6.738 1 92.62 290 ARG A O 1
ATOM 2329 N N . VAL A 1 291 ? -29.938 7.059 6.082 1 95.44 291 VAL A N 1
ATOM 2330 C CA . VAL A 1 291 ? -29.688 6.797 4.668 1 95.44 291 VAL A CA 1
ATOM 2331 C C . VAL A 1 291 ? -29.031 8.023 4.02 1 95.44 291 VAL A C 1
ATOM 2333 O O . VAL A 1 291 ? -29.422 9.156 4.301 1 95.44 291 VAL A O 1
ATOM 2336 N N . ARG A 1 292 ? -28.062 7.828 3.133 1 95.5 292 ARG A N 1
ATOM 2337 C CA . ARG A 1 292 ? -27.391 8.922 2.453 1 95.5 292 ARG A CA 1
ATOM 2338 C C . ARG A 1 292 ? -28.062 9.25 1.124 1 95.5 292 ARG A C 1
ATOM 2340 O O . ARG A 1 292 ? -28.141 10.414 0.731 1 95.5 292 ARG A O 1
ATOM 2347 N N . ARG A 1 293 ? -28.469 8.266 0.389 1 97.88 293 ARG A N 1
ATOM 2348 C CA . ARG A 1 293 ? -29.062 8.43 -0.935 1 97.88 293 ARG A CA 1
ATOM 2349 C C . ARG A 1 293 ? -30.062 7.32 -1.229 1 97.88 293 ARG A C 1
ATOM 2351 O O . ARG A 1 293 ? -29.844 6.164 -0.866 1 97.88 293 ARG A O 1
ATOM 2358 N N . VAL A 1 294 ? -31.156 7.641 -1.797 1 98.69 294 VAL A N 1
ATOM 2359 C CA . VAL A 1 294 ? -32.156 6.672 -2.201 1 98.69 294 VAL A CA 1
ATOM 2360 C C . VAL A 1 294 ? -32.281 6.656 -3.723 1 98.69 294 VAL A C 1
ATOM 2362 O O . VAL A 1 294 ? -32.344 7.711 -4.359 1 98.69 294 VAL A O 1
ATOM 2365 N N . VAL A 1 295 ? -32.281 5.5 -4.27 1 98.69 295 VAL A N 1
ATOM 2366 C CA . VAL A 1 295 ? -32.469 5.328 -5.703 1 98.69 295 VAL A CA 1
ATOM 2367 C C . VAL A 1 295 ? -33.531 4.25 -5.945 1 98.69 295 VAL A C 1
ATOM 2369 O O . VAL A 1 295 ? -33.906 3.527 -5.023 1 98.69 295 VAL A O 1
ATOM 2372 N N . LYS A 1 296 ? -33.969 4.246 -7.152 1 98.69 296 LYS A N 1
ATOM 2373 C CA . LYS A 1 296 ? -34.781 3.092 -7.512 1 98.69 296 LYS A CA 1
ATOM 2374 C C . LYS A 1 296 ? -33.906 1.841 -7.672 1 98.69 296 LYS A C 1
ATOM 2376 O O . LYS A 1 296 ? -32.844 1.893 -8.273 1 98.69 296 LYS A O 1
ATOM 2381 N N . ALA A 1 297 ? -34.406 0.711 -7.137 1 98.69 297 ALA A N 1
ATOM 2382 C CA . ALA A 1 297 ? -33.656 -0.54 -7.199 1 98.69 297 ALA A CA 1
ATOM 2383 C C . ALA A 1 297 ? -33.312 -0.905 -8.641 1 98.69 297 ALA A C 1
ATOM 2385 O O . ALA A 1 297 ? -32.188 -1.356 -8.922 1 98.69 297 ALA A O 1
ATOM 2386 N N . GLN A 1 298 ? -34.188 -0.652 -9.547 1 98.69 298 GLN A N 1
ATOM 2387 C CA . GLN A 1 298 ? -33.938 -1.004 -10.945 1 98.69 298 GLN A CA 1
ATOM 2388 C C . GLN A 1 298 ? -32.906 -0.102 -11.57 1 98.69 298 GLN A C 1
ATOM 2390 O O . GLN A 1 298 ? -32.188 -0.509 -12.5 1 98.69 298 GLN A O 1
ATOM 2395 N N . GLN A 1 299 ? -32.812 1.093 -11.062 1 98.69 299 GLN A N 1
ATOM 2396 C CA . GLN A 1 299 ? -31.75 1.967 -11.555 1 98.69 299 GLN A CA 1
ATOM 2397 C C . GLN A 1 299 ? -30.375 1.355 -11.305 1 98.69 299 GLN A C 1
ATOM 2399 O O . GLN A 1 299 ? -29.516 1.338 -12.195 1 98.69 299 GLN A O 1
ATOM 2404 N N . LEU A 1 300 ? -30.203 0.898 -10.094 1 98.75 300 LEU A N 1
ATOM 2405 C CA . LEU A 1 300 ? -28.953 0.248 -9.766 1 98.75 300 LEU A CA 1
ATOM 2406 C C . LEU A 1 300 ? -28.781 -1.051 -10.547 1 98.75 300 LEU A C 1
ATOM 2408 O O . LEU A 1 300 ? -27.703 -1.346 -11.055 1 98.75 300 LEU A O 1
ATOM 2412 N N . TRP A 1 301 ? -29.844 -1.8 -10.688 1 98.69 301 TRP A N 1
ATOM 2413 C CA . TRP A 1 301 ? -29.797 -3.045 -11.445 1 98.69 301 TRP A CA 1
ATOM 2414 C C . TRP A 1 301 ? -29.359 -2.791 -12.883 1 98.69 301 TRP A C 1
ATOM 2416 O O . TRP A 1 301 ? -28.516 -3.508 -13.414 1 98.69 301 TRP A O 1
ATOM 2426 N N . TYR A 1 302 ? -29.859 -1.778 -13.5 1 98.31 302 TYR A N 1
ATOM 2427 C CA . TYR A 1 302 ? -29.484 -1.432 -14.867 1 98.31 302 TYR A CA 1
ATOM 2428 C C . TYR A 1 302 ? -28.016 -1.036 -14.961 1 98.31 302 TYR A C 1
ATOM 2430 O O . TYR A 1 302 ? -27.328 -1.392 -15.914 1 98.31 302 TYR A O 1
ATOM 2438 N N . ALA A 1 303 ? -27.562 -0.314 -13.984 1 98.31 303 ALA A N 1
ATOM 2439 C CA . ALA A 1 303 ? -26.156 0.062 -13.945 1 98.31 303 ALA A CA 1
ATOM 2440 C C . ALA A 1 303 ? -25.266 -1.172 -13.867 1 98.31 303 ALA A C 1
ATOM 2442 O O . ALA A 1 303 ? -24.203 -1.225 -14.508 1 98.31 303 ALA A O 1
ATOM 2443 N N . ILE A 1 304 ? -25.672 -2.152 -13.109 1 98.56 304 ILE A N 1
ATOM 2444 C CA . ILE A 1 304 ? -24.922 -3.4 -12.961 1 98.56 304 ILE A CA 1
ATOM 2445 C C . ILE A 1 304 ? -24.859 -4.125 -14.305 1 98.56 304 ILE A C 1
ATOM 2447 O O . ILE A 1 304 ? -23.781 -4.535 -14.742 1 98.56 304 ILE A O 1
ATOM 2451 N N . ILE A 1 305 ? -25.984 -4.227 -14.984 1 97.88 305 ILE A N 1
ATOM 2452 C CA . ILE A 1 305 ? -26.062 -4.926 -16.266 1 97.88 305 ILE A CA 1
ATOM 2453 C C . ILE A 1 305 ? -25.219 -4.191 -17.312 1 97.88 305 ILE A C 1
ATOM 2455 O O . ILE A 1 305 ? -24.547 -4.82 -18.125 1 97.88 305 ILE A O 1
ATOM 2459 N N . GLU A 1 306 ? -25.312 -2.922 -17.281 1 97 306 GLU A N 1
ATOM 2460 C CA . GLU A 1 306 ? -24.516 -2.123 -18.203 1 97 306 GLU A CA 1
ATOM 2461 C C . GLU A 1 306 ? -23.031 -2.371 -18 1 97 306 GLU A C 1
ATOM 2463 O O . GLU A 1 306 ? -22.281 -2.562 -18.969 1 97 306 GLU A O 1
ATOM 2468 N N . SER A 1 307 ? -22.641 -2.35 -16.781 1 96.69 307 SER A N 1
ATOM 2469 C CA . SER A 1 307 ? -21.234 -2.623 -16.469 1 96.69 307 SER A CA 1
ATOM 2470 C C . SER A 1 307 ? -20.828 -4.012 -16.938 1 96.69 307 SER A C 1
ATOM 2472 O O . SER A 1 307 ? -19.766 -4.184 -17.531 1 96.69 307 SER A O 1
ATOM 2474 N N . GLN A 1 308 ? -21.641 -5.02 -16.766 1 96.69 308 GLN A N 1
ATOM 2475 C CA . GLN A 1 308 ? -21.375 -6.391 -17.188 1 96.69 308 GLN A CA 1
ATOM 2476 C C . GLN A 1 308 ? -21.219 -6.48 -18.703 1 96.69 308 GLN A C 1
ATOM 2478 O O . GLN A 1 308 ? -20.328 -7.172 -19.203 1 96.69 308 GLN A O 1
ATOM 2483 N N . THR A 1 309 ? -22.047 -5.801 -19.344 1 96 309 THR A N 1
ATOM 2484 C CA . THR A 1 309 ? -22.031 -5.84 -20.812 1 96 309 THR A CA 1
ATOM 2485 C C . THR A 1 309 ? -20.766 -5.184 -21.359 1 96 309 THR A C 1
ATOM 2487 O O . THR A 1 309 ? -20.188 -5.668 -22.328 1 96 309 THR A O 1
ATOM 2490 N N . GLU A 1 310 ? -20.328 -4.141 -20.656 1 94.62 310 GLU A N 1
ATOM 2491 C CA . GLU A 1 310 ? -19.188 -3.361 -21.141 1 94.62 310 GLU A CA 1
ATOM 2492 C C . GLU A 1 310 ? -17.859 -4.012 -20.75 1 94.62 310 GLU A C 1
ATOM 2494 O O . GLU A 1 310 ? -16.891 -3.967 -21.516 1 94.62 310 GLU A O 1
ATOM 2499 N N . THR A 1 311 ? -17.812 -4.582 -19.547 1 95.62 311 THR A N 1
ATOM 2500 C CA . THR A 1 311 ? -16.516 -4.953 -19 1 95.62 311 THR A CA 1
ATOM 2501 C C . THR A 1 311 ? -16.469 -6.441 -18.656 1 95.62 311 THR A C 1
ATOM 2503 O O . THR A 1 311 ? -15.414 -6.988 -18.359 1 95.62 311 THR A O 1
ATOM 2506 N N . GLY A 1 312 ? -17.641 -7.121 -18.703 1 95.94 312 GLY A N 1
ATOM 2507 C CA . GLY A 1 312 ? -17.703 -8.508 -18.281 1 95.94 312 GLY A CA 1
ATOM 2508 C C . GLY A 1 312 ? -17.828 -8.664 -16.781 1 95.94 312 GLY A C 1
ATOM 2509 O O . GLY A 1 312 ? -17.969 -9.781 -16.281 1 95.94 312 GLY A O 1
ATOM 2510 N N . THR A 1 313 ? -17.766 -7.617 -15.969 1 96.25 313 THR A N 1
ATOM 2511 C CA . THR A 1 313 ? -17.922 -7.574 -14.523 1 96.25 313 THR A CA 1
ATOM 2512 C C . THR A 1 313 ? -18.984 -6.551 -14.125 1 96.25 313 THR A C 1
ATOM 2514 O O . THR A 1 313 ? -19.406 -5.727 -14.945 1 96.25 313 THR A O 1
ATOM 2517 N N . PRO A 1 314 ? -19.469 -6.637 -12.992 1 98.25 314 PRO A N 1
ATOM 2518 C CA . PRO A 1 314 ? -19.047 -7.402 -11.812 1 98.25 314 PRO A CA 1
ATOM 2519 C C . PRO A 1 314 ? -19.547 -8.844 -11.844 1 98.25 314 PRO A C 1
ATOM 2521 O O . PRO A 1 314 ? -20.578 -9.133 -12.453 1 98.25 314 PRO A O 1
ATOM 2524 N N . TYR A 1 315 ? -18.766 -9.742 -11.141 1 98.38 315 TYR A N 1
ATOM 2525 C CA . TYR A 1 315 ? -19.328 -11.031 -10.773 1 98.38 315 TYR A CA 1
ATOM 2526 C C . TYR A 1 315 ? -20.516 -10.867 -9.844 1 98.38 315 TYR A C 1
ATOM 2528 O O . TYR A 1 315 ? -20.562 -9.922 -9.047 1 98.38 315 TYR A O 1
ATOM 2536 N N . MET A 1 316 ? -21.484 -11.719 -10 1 97.94 316 MET A N 1
ATOM 2537 C CA . MET A 1 316 ? -22.656 -11.633 -9.141 1 97.94 316 MET A CA 1
ATOM 2538 C C . MET A 1 316 ? -22.797 -12.883 -8.273 1 97.94 316 MET A C 1
ATOM 2540 O O . MET A 1 316 ? -22.938 -13.992 -8.797 1 97.94 316 MET A O 1
ATOM 2544 N N . LEU A 1 317 ? -22.656 -12.703 -7.012 1 98.38 317 LEU A N 1
ATOM 2545 C CA . LEU A 1 317 ? -22.875 -13.773 -6.039 1 98.38 317 LEU A CA 1
ATOM 2546 C C . LEU A 1 317 ? -23.969 -13.383 -5.043 1 98.38 317 LEU A C 1
ATOM 2548 O O . LEU A 1 317 ? -24.156 -12.195 -4.75 1 98.38 317 LEU A O 1
ATOM 2552 N N . TYR A 1 318 ? -24.641 -14.391 -4.562 1 98.5 318 TYR A N 1
ATOM 2553 C CA . TYR A 1 318 ? -25.812 -14.125 -3.725 1 98.5 318 TYR A CA 1
ATOM 2554 C C . TYR A 1 318 ? -25.531 -14.477 -2.27 1 98.5 318 TYR A C 1
ATOM 2556 O O . TYR A 1 318 ? -25.516 -15.656 -1.902 1 98.5 318 TYR A O 1
ATOM 2564 N N . LYS A 1 319 ? -25.469 -13.484 -1.498 1 98.12 319 LYS A N 1
ATOM 2565 C CA . LYS A 1 319 ? -25 -13.508 -0.111 1 98.12 319 LYS A CA 1
ATOM 2566 C C . LYS A 1 319 ? -25.844 -14.477 0.723 1 98.12 319 LYS A C 1
ATOM 2568 O O . LYS A 1 319 ? -25.297 -15.336 1.416 1 98.12 319 LYS A O 1
ATOM 2573 N N . ASP A 1 320 ? -27.109 -14.352 0.673 1 98.69 320 ASP A N 1
ATOM 2574 C CA . ASP A 1 320 ? -28 -15.117 1.546 1 98.69 320 ASP A CA 1
ATOM 2575 C C . ASP A 1 320 ? -28 -16.594 1.171 1 98.69 320 ASP A C 1
ATOM 2577 O O . ASP A 1 320 ? -27.969 -17.469 2.045 1 98.69 320 ASP A O 1
ATOM 2581 N N . SER A 1 321 ? -28.016 -16.891 -0.131 1 98.12 321 SER A N 1
ATOM 2582 C CA . SER A 1 321 ? -27.953 -18.281 -0.572 1 98.12 321 SER A CA 1
ATOM 2583 C C . SER A 1 321 ? -26.641 -18.938 -0.134 1 98.12 321 SER A C 1
ATOM 2585 O O . SER A 1 321 ? -26.641 -20.062 0.359 1 98.12 321 SER A O 1
ATOM 2587 N N . CYS A 1 322 ? -25.531 -18.266 -0.317 1 98.19 322 CYS A N 1
ATOM 2588 C CA . CYS A 1 322 ? -24.234 -18.781 0.061 1 98.19 322 CYS A CA 1
ATOM 2589 C C . CYS A 1 322 ? -24.156 -19.031 1.562 1 98.19 322 CYS A C 1
ATOM 2591 O O . CYS A 1 322 ? -23.703 -20.094 1.993 1 98.19 322 CYS A O 1
ATOM 2593 N N . ASN A 1 323 ? -24.609 -18.062 2.355 1 98.5 323 ASN A N 1
ATOM 2594 C CA . ASN A 1 323 ? -24.531 -18.219 3.805 1 98.5 323 ASN A CA 1
ATOM 2595 C C . ASN A 1 323 ? -25.516 -19.266 4.32 1 98.5 323 ASN A C 1
ATOM 2597 O O . ASN A 1 323 ? -25.188 -20.016 5.242 1 98.5 323 ASN A O 1
ATOM 2601 N N . ARG A 1 324 ? -26.688 -19.344 3.756 1 97.88 324 ARG A N 1
ATOM 2602 C CA . ARG A 1 324 ? -27.719 -20.281 4.176 1 97.88 324 ARG A CA 1
ATOM 2603 C C . ARG A 1 324 ? -27.281 -21.734 3.936 1 97.88 324 ARG A C 1
ATOM 2605 O O . ARG A 1 324 ? -27.594 -22.625 4.727 1 97.88 324 ARG A O 1
ATOM 2612 N N . LYS A 1 325 ? -26.562 -21.984 2.936 1 97.06 325 LYS A N 1
ATOM 2613 C CA . LYS A 1 325 ? -26.188 -23.344 2.529 1 97.06 325 LYS A CA 1
ATOM 2614 C C . LYS A 1 325 ? -24.812 -23.719 3.072 1 97.06 325 LYS A C 1
ATOM 2616 O O . LYS A 1 325 ? -24.375 -24.859 2.92 1 97.06 325 LYS A O 1
ATOM 2621 N N . SER A 1 326 ? -24.188 -22.797 3.674 1 95.75 326 SER A N 1
ATOM 2622 C CA . SER A 1 326 ? -22.828 -23.047 4.164 1 95.75 326 SER A CA 1
ATOM 2623 C C . SER A 1 326 ? -22.859 -23.875 5.449 1 95.75 326 SER A C 1
ATOM 2625 O O . SER A 1 326 ? -23.734 -23.688 6.293 1 95.75 326 SER A O 1
ATOM 2627 N N . ASN A 1 327 ? -21.922 -24.75 5.637 1 94.5 327 ASN A N 1
ATOM 2628 C CA . ASN A 1 327 ? -21.734 -25.484 6.883 1 94.5 327 ASN A CA 1
ATOM 2629 C C . ASN A 1 327 ? -20.891 -24.703 7.883 1 94.5 327 ASN A C 1
ATOM 2631 O O . ASN A 1 327 ? -20.5 -25.234 8.922 1 94.5 327 ASN A O 1
ATOM 2635 N N . GLN A 1 328 ? -20.531 -23.438 7.562 1 94.75 328 GLN A N 1
ATOM 2636 C CA . GLN A 1 328 ? -19.688 -22.609 8.422 1 94.75 328 GLN A CA 1
ATOM 2637 C C . GLN A 1 328 ? -20.484 -21.5 9.094 1 94.75 328 GLN A C 1
ATOM 2639 O O . GLN A 1 328 ? -19.938 -20.453 9.445 1 94.75 328 GLN A O 1
ATOM 2644 N N . GLN A 1 329 ? -21.75 -21.656 9.227 1 93 329 GLN A N 1
ATOM 2645 C CA . GLN A 1 329 ? -22.609 -20.625 9.805 1 93 329 GLN A CA 1
ATOM 2646 C C . GLN A 1 329 ? -22.219 -20.312 11.242 1 93 329 GLN A C 1
ATOM 2648 O O . GLN A 1 329 ? -22.406 -19.188 11.711 1 93 329 GLN A O 1
ATOM 2653 N N . ASN A 1 330 ? -21.688 -21.297 11.906 1 94.5 330 ASN A N 1
ATOM 2654 C CA . ASN A 1 330 ? -21.312 -21.125 13.312 1 94.5 330 ASN A CA 1
ATOM 2655 C C . ASN A 1 330 ? -20.125 -20.203 13.461 1 94.5 330 ASN A C 1
ATOM 2657 O O . ASN A 1 330 ? -19.859 -19.672 14.547 1 94.5 330 ASN A O 1
ATOM 2661 N N . LEU A 1 331 ? -19.344 -20 12.453 1 95.06 331 LEU A N 1
ATOM 2662 C CA . LEU A 1 331 ? -18.141 -19.172 12.508 1 95.06 331 LEU A CA 1
ATOM 2663 C C . LEU A 1 331 ? -18.5 -17.703 12.32 1 95.06 331 LEU A C 1
ATOM 2665 O O . LEU A 1 331 ? -17.812 -16.812 12.836 1 95.06 331 LEU A O 1
ATOM 2669 N N . GLY A 1 332 ? -19.562 -17.438 11.57 1 96.31 332 GLY A N 1
ATOM 2670 C CA . GLY A 1 332 ? -19.969 -16.078 11.258 1 96.31 332 GLY A CA 1
ATOM 2671 C C . GLY A 1 332 ? -20.484 -15.914 9.836 1 96.31 332 GLY A C 1
ATOM 2672 O O . GLY A 1 332 ? -20.859 -16.891 9.195 1 96.31 332 GLY A O 1
ATOM 2673 N N . THR A 1 333 ? -20.562 -14.711 9.414 1 98 333 THR A N 1
ATOM 2674 C CA . THR A 1 333 ? -21.109 -14.398 8.094 1 98 333 THR A CA 1
ATOM 2675 C C . THR A 1 333 ? -20.016 -14.469 7.031 1 98 333 THR A C 1
ATOM 2677 O O . THR A 1 333 ? -18.938 -13.867 7.195 1 98 333 THR A O 1
ATOM 2680 N N . ILE A 1 334 ? -20.219 -15.242 5.977 1 98.44 334 ILE A N 1
ATOM 2681 C CA . ILE A 1 334 ? -19.328 -15.273 4.824 1 98.44 334 ILE A CA 1
ATOM 2682 C C . ILE A 1 334 ? -19.516 -14.008 3.988 1 98.44 334 ILE A C 1
ATOM 2684 O O . ILE A 1 334 ? -20.656 -13.648 3.65 1 98.44 334 ILE A O 1
ATOM 2688 N N . LYS A 1 335 ? -18.438 -13.344 3.59 1 98.12 335 LYS A N 1
ATOM 2689 C CA . LYS A 1 335 ? -18.562 -11.984 3.07 1 98.12 335 LYS A CA 1
ATOM 2690 C C . LYS A 1 335 ? -18.078 -11.906 1.628 1 98.12 335 LYS A C 1
ATOM 2692 O O . LYS A 1 335 ? -18.203 -10.859 0.984 1 98.12 335 LYS A O 1
ATOM 2697 N N . CYS A 1 336 ? -17.469 -12.953 1.137 1 98 336 CYS A N 1
ATOM 2698 C CA . CYS A 1 336 ? -16.969 -12.922 -0.234 1 98 336 CYS A CA 1
ATOM 2699 C C . CYS A 1 336 ? -16.625 -14.328 -0.725 1 98 336 CYS A C 1
ATOM 2701 O O . CYS A 1 336 ? -16.828 -15.305 -0.007 1 98 336 CYS A O 1
ATOM 2703 N N . SER A 1 337 ? -16.25 -14.398 -1.958 1 97.94 337 SER A N 1
ATOM 2704 C CA . SER A 1 337 ? -15.711 -15.586 -2.611 1 97.94 337 SER A CA 1
ATOM 2705 C C . SER A 1 337 ? -14.312 -15.336 -3.168 1 97.94 337 SER A C 1
ATOM 2707 O O . SER A 1 337 ? -13.711 -14.289 -2.896 1 97.94 337 SER A O 1
ATOM 2709 N N . ASN A 1 338 ? -13.781 -16.359 -3.758 1 96.25 338 ASN A N 1
ATOM 2710 C CA . ASN A 1 338 ? -12.461 -16.203 -4.359 1 96.25 338 ASN A CA 1
ATOM 2711 C C . ASN A 1 338 ? -12.547 -15.586 -5.75 1 96.25 338 ASN A C 1
ATOM 2713 O O . ASN A 1 338 ? -13.617 -15.141 -6.168 1 96.25 338 ASN A O 1
ATOM 2717 N N . LEU A 1 339 ? -11.484 -15.461 -6.418 1 93.5 339 LEU A N 1
ATOM 2718 C CA . LEU A 1 339 ? -11.352 -14.852 -7.734 1 93.5 339 LEU A CA 1
ATOM 2719 C C . LEU A 1 339 ? -12.289 -15.508 -8.742 1 93.5 339 LEU A C 1
ATOM 2721 O O . LEU A 1 339 ? -12.984 -14.82 -9.492 1 93.5 339 LEU A O 1
ATOM 2725 N N . CYS A 1 340 ? -12.391 -16.797 -8.703 1 92.81 340 CYS A N 1
ATOM 2726 C CA . CYS A 1 340 ? -13.188 -17.547 -9.672 1 92.81 340 CYS A CA 1
ATOM 2727 C C . CYS A 1 340 ? -14.625 -17.688 -9.203 1 92.81 340 CYS A C 1
ATOM 2729 O O . CYS A 1 340 ? -15.461 -18.25 -9.914 1 92.81 340 CYS A O 1
ATOM 2731 N N . THR A 1 341 ? -14.945 -17.25 -7.957 1 94.88 341 THR A N 1
ATOM 2732 C CA . THR A 1 341 ? -16.297 -17.172 -7.406 1 94.88 341 THR A CA 1
ATOM 2733 C C . THR A 1 341 ? -16.859 -18.562 -7.141 1 94.88 341 THR A C 1
ATOM 2735 O O . THR A 1 341 ? -18.047 -18.797 -7.324 1 94.88 341 THR A O 1
ATOM 2738 N N . GLU A 1 342 ? -16.016 -19.531 -6.836 1 93.25 342 GLU A N 1
ATOM 2739 C CA . GLU A 1 342 ? -16.516 -20.875 -6.594 1 93.25 342 GLU A CA 1
ATOM 2740 C C . GLU A 1 342 ? -16.219 -21.328 -5.164 1 93.25 342 GLU A C 1
ATOM 2742 O O . GLU A 1 342 ? -16.688 -22.375 -4.727 1 93.25 342 GLU A O 1
ATOM 2747 N N . ILE A 1 343 ? -15.406 -20.609 -4.484 1 95 343 ILE A N 1
ATOM 2748 C CA . ILE A 1 343 ? -15.039 -20.953 -3.115 1 95 343 ILE A CA 1
ATOM 2749 C C . ILE A 1 343 ? -15.773 -20.031 -2.139 1 95 343 ILE A C 1
ATOM 2751 O O . ILE A 1 343 ? -15.633 -18.812 -2.205 1 95 343 ILE A O 1
ATOM 2755 N N . VAL A 1 344 ? -16.578 -20.609 -1.242 1 96.19 344 VAL A N 1
ATOM 2756 C CA . VAL A 1 344 ? -17.344 -19.859 -0.25 1 96.19 344 VAL A CA 1
ATOM 2757 C C . VAL A 1 344 ? -16.938 -20.297 1.154 1 96.19 344 VAL A C 1
ATOM 2759 O O . VAL A 1 344 ? -17.453 -21.281 1.679 1 96.19 344 VAL A O 1
ATOM 2762 N N . GLU A 1 345 ? -16.016 -19.594 1.759 1 96.62 345 GLU A N 1
ATOM 2763 C CA . GLU A 1 345 ? -15.469 -19.922 3.072 1 96.62 345 GLU A CA 1
ATOM 2764 C C . GLU A 1 345 ? -15.438 -18.688 3.975 1 96.62 345 GLU A C 1
ATOM 2766 O O . GLU A 1 345 ? -15.281 -17.562 3.492 1 96.62 345 GLU A O 1
ATOM 2771 N N . TYR A 1 346 ? -15.586 -18.938 5.227 1 96.94 346 TYR A N 1
ATOM 2772 C CA . TYR A 1 346 ? -15.578 -17.875 6.223 1 96.94 346 TYR A CA 1
ATOM 2773 C C . TYR A 1 346 ? -14.203 -17.234 6.309 1 96.94 346 TYR A C 1
ATOM 2775 O O . TYR A 1 346 ? -13.18 -17.906 6.254 1 96.94 346 TYR A O 1
ATOM 2783 N N . THR A 1 347 ? -14.242 -15.898 6.348 1 96.38 347 THR A N 1
ATOM 2784 C CA . THR A 1 347 ? -13.055 -15.086 6.594 1 96.38 347 THR A CA 1
ATOM 2785 C C . THR A 1 347 ? -13.344 -14.016 7.648 1 96.38 347 THR A C 1
ATOM 2787 O O . THR A 1 347 ? -14.5 -13.664 7.883 1 96.38 347 THR A O 1
ATOM 2790 N N . SER A 1 348 ? -12.336 -13.562 8.312 1 94.44 348 SER A N 1
ATOM 2791 C CA . SER A 1 348 ? -12.406 -12.484 9.289 1 94.44 348 SER A CA 1
ATOM 2792 C C . SER A 1 348 ? -11.094 -11.711 9.352 1 94.44 348 SER A C 1
ATOM 2794 O O . SER A 1 348 ? -10.188 -11.953 8.547 1 94.44 348 SER A O 1
ATOM 2796 N N . LYS A 1 349 ? -11.047 -10.703 10.211 1 91.88 349 LYS A N 1
ATOM 2797 C CA . LYS A 1 349 ? -9.82 -9.922 10.383 1 91.88 349 LYS A CA 1
ATOM 2798 C C . LYS A 1 349 ? -8.664 -10.812 10.828 1 91.88 349 LYS A C 1
ATOM 2800 O O . LYS A 1 349 ? -7.5 -10.492 10.594 1 91.88 349 LYS A O 1
ATOM 2805 N N . ASP A 1 350 ? -8.992 -11.953 11.352 1 91.25 350 ASP A N 1
ATOM 2806 C CA . ASP A 1 350 ? -7.969 -12.812 11.922 1 91.25 350 ASP A CA 1
ATOM 2807 C C . ASP A 1 350 ? -7.871 -14.133 11.164 1 91.25 350 ASP A C 1
ATOM 2809 O O . ASP A 1 350 ? -7.102 -15.023 11.539 1 91.25 350 ASP A O 1
ATOM 2813 N N . GLU A 1 351 ? -8.695 -14.281 10.141 1 92.81 351 GLU A N 1
ATOM 2814 C CA . GLU A 1 351 ? -8.734 -15.57 9.469 1 92.81 351 GLU A CA 1
ATOM 2815 C C . GLU A 1 351 ? -8.773 -15.398 7.949 1 92.81 351 GLU A C 1
ATOM 2817 O O . GLU A 1 351 ? -9.641 -14.703 7.422 1 92.81 351 GLU A O 1
ATOM 2822 N N . VAL A 1 352 ? -7.82 -16.016 7.285 1 94.94 352 VAL A N 1
ATOM 2823 C CA . VAL A 1 352 ? -7.754 -16.062 5.828 1 94.94 352 VAL A CA 1
ATOM 2824 C C . VAL A 1 352 ? -8.133 -17.453 5.336 1 94.94 352 VAL A C 1
ATOM 2826 O O . VAL A 1 352 ? -7.68 -18.469 5.895 1 94.94 352 VAL A O 1
ATOM 2829 N N . ALA A 1 353 ? -8.992 -17.531 4.383 1 95.25 353 ALA A N 1
ATOM 2830 C CA . ALA A 1 353 ? -9.359 -18.812 3.805 1 95.25 353 ALA A CA 1
ATOM 2831 C C . ALA A 1 353 ? -8.523 -19.109 2.561 1 95.25 353 ALA A C 1
ATOM 2833 O O . ALA A 1 353 ? -8.047 -18.203 1.894 1 95.25 353 ALA A O 1
ATOM 2834 N N . VAL A 1 354 ? -8.336 -20.422 2.27 1 93.56 354 VAL A N 1
ATOM 2835 C CA . VAL A 1 354 ? -7.492 -20.844 1.16 1 93.56 354 VAL A CA 1
ATOM 2836 C C . VAL A 1 354 ? -8.25 -21.859 0.301 1 93.56 354 VAL A C 1
ATOM 2838 O O . VAL A 1 354 ? -9.141 -22.547 0.791 1 93.56 354 VAL A O 1
ATOM 2841 N N . CYS A 1 355 ? -7.836 -21.781 -0.958 1 93.25 355 CYS A N 1
ATOM 2842 C CA . CYS A 1 355 ? -8.438 -22.734 -1.9 1 93.25 355 CYS A CA 1
ATOM 2843 C C . CYS A 1 355 ? -7.379 -23.656 -2.492 1 93.25 355 CYS A C 1
ATOM 2845 O O . CYS A 1 355 ? -6.406 -23.188 -3.09 1 93.25 355 CYS A O 1
ATOM 2847 N N . ASN A 1 356 ? -7.512 -24.969 -2.342 1 93.81 356 ASN A N 1
ATOM 2848 C CA . ASN A 1 356 ? -6.727 -26.016 -2.99 1 93.81 356 ASN A CA 1
ATOM 2849 C C . ASN A 1 356 ? -7.551 -26.781 -4.02 1 93.81 356 ASN A C 1
ATOM 2851 O O . ASN A 1 356 ? -8.625 -27.297 -3.705 1 93.81 356 ASN A O 1
ATOM 2855 N N . LEU A 1 357 ? -7 -26.844 -5.195 1 94.94 357 LEU A N 1
ATOM 2856 C CA . LEU A 1 357 ? -7.891 -27.297 -6.25 1 94.94 357 LEU A CA 1
ATOM 2857 C C . LEU A 1 357 ? -7.203 -28.344 -7.121 1 94.94 357 LEU A C 1
ATOM 2859 O O . LEU A 1 357 ? -5.977 -28.375 -7.223 1 94.94 357 LEU A O 1
ATOM 2863 N N . ALA A 1 358 ? -7.945 -29.234 -7.664 1 97.31 358 ALA A N 1
ATOM 2864 C CA . ALA A 1 358 ? -7.621 -30.141 -8.766 1 97.31 358 ALA A CA 1
ATOM 2865 C C . ALA A 1 358 ? -8.773 -30.219 -9.758 1 97.31 358 ALA A C 1
ATOM 2867 O O . ALA A 1 358 ? -9.93 -29.938 -9.414 1 97.31 358 ALA A O 1
ATOM 2868 N N . SER A 1 359 ? -8.477 -30.5 -10.992 1 97.25 359 SER A N 1
ATOM 2869 C CA . SER A 1 359 ? -9.477 -30.609 -12.047 1 97.25 359 SER A CA 1
ATOM 2870 C C . SER A 1 359 ? -9.492 -32 -12.656 1 97.25 359 SER A C 1
ATOM 2872 O O . SER A 1 359 ? -8.461 -32.5 -13.102 1 97.25 359 SER A O 1
ATOM 2874 N N . ILE A 1 360 ? -10.641 -32.625 -12.68 1 98 360 ILE A N 1
ATOM 2875 C CA . ILE A 1 360 ? -10.82 -33.938 -13.273 1 98 360 ILE A CA 1
ATOM 2876 C C . ILE A 1 360 ? -11.148 -33.812 -14.758 1 98 360 ILE A C 1
ATOM 2878 O O . ILE A 1 360 ? -11.969 -32.969 -15.141 1 98 360 ILE A O 1
ATOM 2882 N N . ALA A 1 361 ? -10.438 -34.625 -15.609 1 97.12 361 ALA A N 1
ATOM 2883 C CA . ALA A 1 361 ? -10.75 -34.656 -17.031 1 97.12 361 ALA A CA 1
ATOM 2884 C C . ALA A 1 361 ? -11.914 -35.625 -17.312 1 97.12 361 ALA A C 1
ATOM 2886 O O . ALA A 1 361 ? -11.703 -36.812 -17.578 1 97.12 361 ALA A O 1
ATOM 2887 N N . LEU A 1 362 ? -13.023 -35.156 -17.453 1 97 362 LEU A N 1
ATOM 2888 C CA . LEU A 1 362 ? -14.227 -35.969 -17.516 1 97 362 LEU A CA 1
ATOM 2889 C C . LEU A 1 362 ? -14.25 -36.812 -18.781 1 97 362 LEU A C 1
ATOM 2891 O O . LEU A 1 362 ? -14.805 -37.906 -18.797 1 97 362 LEU A O 1
ATOM 2895 N N . ASN A 1 363 ? -13.672 -36.281 -19.891 1 95.44 363 ASN A N 1
ATOM 2896 C CA . ASN A 1 363 ? -13.688 -36.969 -21.156 1 95.44 363 ASN A CA 1
ATOM 2897 C C . ASN A 1 363 ? -12.914 -38.281 -21.094 1 95.44 363 ASN A C 1
ATOM 2899 O O . ASN A 1 363 ? -13.172 -39.219 -21.859 1 95.44 363 ASN A O 1
ATOM 2903 N N . MET A 1 364 ? -11.984 -38.438 -20.172 1 96 364 MET A N 1
ATOM 2904 C CA . MET A 1 364 ? -11.133 -39.594 -20.062 1 96 364 MET A CA 1
ATOM 2905 C C . MET A 1 364 ? -11.914 -40.781 -19.5 1 96 364 MET A C 1
ATOM 2907 O O . MET A 1 364 ? -11.469 -41.938 -19.594 1 96 364 MET A O 1
ATOM 2911 N N . TYR A 1 365 ? -13.07 -40.531 -19 1 97.31 365 TYR A N 1
ATOM 2912 C CA . TYR A 1 365 ? -13.844 -41.594 -18.344 1 97.31 365 TYR A CA 1
ATOM 2913 C C . TYR A 1 365 ? -14.906 -42.156 -19.281 1 97.31 365 TYR A C 1
ATOM 2915 O O . TYR A 1 365 ? -15.734 -42.969 -18.859 1 97.31 365 TYR A O 1
ATOM 2923 N N . VAL A 1 366 ? -14.891 -41.719 -20.453 1 97 366 VAL A N 1
ATOM 2924 C CA . VAL A 1 366 ? -15.75 -42.312 -21.484 1 97 366 VAL A CA 1
ATOM 2925 C C . VAL A 1 366 ? -15.062 -43.5 -22.109 1 97 366 VAL A C 1
ATOM 2927 O O . VAL A 1 366 ? -13.953 -43.406 -22.641 1 97 366 VAL A O 1
ATOM 2930 N N . THR A 1 367 ? -15.672 -44.625 -22.062 1 93.94 367 THR A N 1
ATOM 2931 C CA . THR A 1 367 ? -15.086 -45.844 -22.562 1 93.94 367 THR A CA 1
ATOM 2932 C C . THR A 1 367 ? -15.258 -45.969 -24.078 1 93.94 367 THR A C 1
ATOM 2934 O O . THR A 1 367 ? -15.984 -45.156 -24.688 1 93.94 367 THR A O 1
ATOM 2937 N N . SER A 1 368 ? -14.531 -46.969 -24.672 1 92.44 368 SER A N 1
ATOM 2938 C CA . SER A 1 368 ? -14.633 -47.188 -26.109 1 92.44 368 SER A CA 1
ATOM 2939 C C . SER A 1 368 ? -16.047 -47.594 -26.516 1 92.44 368 SER A C 1
ATOM 2941 O O . SER A 1 368 ? -16.453 -47.406 -27.656 1 92.44 368 SER A O 1
ATOM 2943 N N . GLU A 1 369 ? -16.766 -48.188 -25.641 1 94.56 369 GLU A N 1
ATOM 2944 C CA . GLU A 1 369 ? -18.156 -48.594 -25.906 1 94.56 369 GLU A CA 1
ATOM 2945 C C . GLU A 1 369 ? -19.109 -47.406 -25.703 1 94.56 369 GLU A C 1
ATOM 2947 O O . GLU A 1 369 ? -20.328 -47.594 -25.719 1 94.56 369 GLU A O 1
ATOM 2952 N N . HIS A 1 370 ? -18.578 -46.219 -25.453 1 94.31 370 HIS A N 1
ATOM 2953 C CA . HIS A 1 370 ? -19.359 -45 -25.328 1 94.31 370 HIS A CA 1
ATOM 2954 C C . HIS A 1 370 ? -20.203 -45.031 -24.062 1 94.31 370 HIS A C 1
ATOM 2956 O O . HIS A 1 370 ? -21.375 -44.656 -24.094 1 94.31 370 HIS A O 1
ATOM 2962 N N . THR A 1 371 ? -19.734 -45.719 -23.141 1 96.19 371 THR A N 1
ATOM 2963 C CA . THR A 1 371 ? -20.312 -45.625 -21.812 1 96.19 371 THR A CA 1
ATOM 2964 C C . THR A 1 371 ? -19.391 -44.875 -20.859 1 96.19 371 THR A C 1
ATOM 2966 O O . THR A 1 371 ? -18.219 -44.656 -21.172 1 96.19 371 THR A O 1
ATOM 2969 N N . TYR A 1 372 ? -20.016 -44.344 -19.797 1 97 372 TYR A N 1
ATOM 2970 C CA . TYR A 1 372 ? -19.234 -43.562 -18.844 1 97 372 TYR A CA 1
ATOM 2971 C C . TYR A 1 372 ? -18.797 -44.438 -17.672 1 97 372 TYR A C 1
ATOM 2973 O O . TYR A 1 372 ? -19.609 -45.125 -17.047 1 97 372 TYR A O 1
ATOM 2981 N N . ASP A 1 373 ? -17.547 -44.531 -17.297 1 97.5 373 ASP A N 1
ATOM 2982 C CA . ASP A 1 373 ? -16.953 -45.344 -16.25 1 97.5 373 ASP A CA 1
ATOM 2983 C C . ASP A 1 373 ? -16.969 -44.625 -14.906 1 97.5 373 ASP A C 1
ATOM 2985 O O . ASP A 1 373 ? -15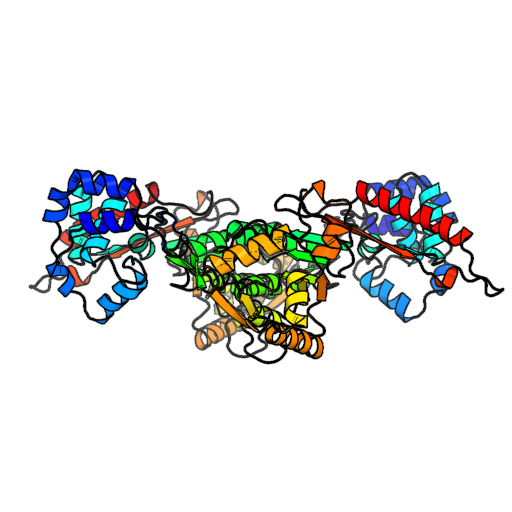.953 -44.094 -14.469 1 97.5 373 ASP A O 1
ATOM 2989 N N . PHE A 1 374 ? -18.031 -44.719 -14.18 1 97.5 374 PHE A N 1
ATOM 2990 C CA . PHE A 1 374 ? -18.203 -44.031 -12.898 1 97.5 374 PHE A CA 1
ATOM 2991 C C . PHE A 1 374 ? -17.328 -44.656 -11.828 1 97.5 374 PHE A C 1
ATOM 2993 O O . PHE A 1 374 ? -16.922 -44 -10.867 1 97.5 374 PHE A O 1
ATOM 3000 N N . THR A 1 375 ? -17.031 -45.938 -11.984 1 97.62 375 THR A N 1
ATOM 3001 C CA . THR A 1 375 ? -16.156 -46.625 -11.023 1 97.62 375 THR A CA 1
ATOM 3002 C C . THR A 1 375 ? -14.742 -46.031 -11.07 1 97.62 375 THR A C 1
ATOM 3004 O O . THR A 1 375 ? -14.156 -45.719 -10.031 1 97.62 375 THR A O 1
ATOM 3007 N N . LYS A 1 376 ? -14.273 -45.844 -12.273 1 97.62 376 LYS A N 1
ATOM 3008 C CA . LYS A 1 376 ? -12.945 -45.25 -12.43 1 97.62 376 LYS A CA 1
ATOM 3009 C C . LYS A 1 376 ? -12.938 -43.812 -11.93 1 97.62 376 LYS A C 1
ATOM 3011 O O . LYS A 1 376 ? -11.961 -43.375 -11.312 1 97.62 376 LYS A O 1
ATOM 3016 N N . LEU A 1 377 ? -14 -43.125 -12.219 1 98.25 377 LEU A N 1
ATOM 3017 C CA . LEU A 1 377 ? -14.125 -41.75 -11.727 1 98.25 377 LEU A CA 1
ATOM 3018 C C . LEU A 1 377 ? -14.016 -41.719 -10.203 1 98.25 377 LEU A C 1
ATOM 3020 O O . LEU A 1 377 ? -13.312 -40.875 -9.648 1 98.25 377 LEU A O 1
ATOM 3024 N N . ALA A 1 378 ? -14.664 -42.625 -9.516 1 98.31 378 ALA A N 1
ATOM 3025 C CA . ALA A 1 378 ? -14.633 -42.656 -8.055 1 98.31 378 ALA A CA 1
ATOM 3026 C C . ALA A 1 378 ? -13.227 -42.969 -7.547 1 98.31 378 ALA A C 1
ATOM 3028 O O . ALA A 1 378 ? -12.781 -42.375 -6.562 1 98.31 378 ALA A O 1
ATOM 3029 N N . GLU A 1 379 ? -12.594 -43.875 -8.195 1 98.19 379 GLU A N 1
ATOM 3030 C CA . GLU A 1 379 ? -11.242 -44.25 -7.797 1 98.19 379 GLU A CA 1
ATOM 3031 C C . GLU A 1 379 ? -10.273 -43.094 -7.902 1 98.19 379 GLU A C 1
ATOM 3033 O O . GLU A 1 379 ? -9.508 -42.812 -6.973 1 98.19 379 GLU A O 1
ATOM 3038 N N . VAL A 1 380 ? -10.344 -42.438 -9.008 1 98.5 380 VAL A N 1
ATOM 3039 C CA . VAL A 1 380 ? -9.43 -41.312 -9.25 1 98.5 380 VAL A CA 1
ATOM 3040 C C . VAL A 1 380 ? -9.766 -40.156 -8.305 1 98.5 380 VAL A C 1
ATOM 3042 O O . VAL A 1 380 ? -8.859 -39.5 -7.766 1 98.5 380 VAL A O 1
ATOM 3045 N N . THR A 1 381 ? -11.023 -39.906 -8.094 1 98.5 381 THR A N 1
ATOM 3046 C CA . THR A 1 381 ? -11.453 -38.844 -7.184 1 98.5 381 THR A CA 1
ATOM 3047 C C . THR A 1 381 ? -10.914 -39.094 -5.781 1 98.5 381 THR A C 1
ATOM 3049 O O . THR A 1 381 ? -10.492 -38.156 -5.102 1 98.5 381 THR A O 1
ATOM 3052 N N . LYS A 1 382 ? -10.898 -40.312 -5.367 1 98.38 382 LYS A N 1
ATOM 3053 C CA . LYS A 1 382 ? -10.375 -40.656 -4.047 1 98.38 382 LYS A CA 1
ATOM 3054 C C . LYS A 1 382 ? -8.891 -40.312 -3.939 1 98.38 382 LYS A C 1
ATOM 3056 O O . LYS A 1 382 ? -8.438 -39.812 -2.908 1 98.38 382 LYS A O 1
ATOM 3061 N N . VAL A 1 383 ? -8.156 -40.562 -4.961 1 98.44 383 VAL A N 1
ATOM 3062 C CA . VAL A 1 383 ? -6.73 -40.25 -4.984 1 98.44 383 VAL A CA 1
ATOM 3063 C C . VAL A 1 383 ? -6.535 -38.719 -4.922 1 98.44 383 VAL A C 1
ATOM 3065 O O . VAL A 1 383 ? -5.688 -38.219 -4.172 1 98.44 383 VAL A O 1
ATOM 3068 N N . ILE A 1 384 ? -7.395 -38.031 -5.652 1 98.44 384 ILE A N 1
ATOM 3069 C CA . ILE A 1 384 ? -7.309 -36.562 -5.703 1 98.44 384 ILE A CA 1
ATOM 3070 C C . ILE A 1 384 ? -7.59 -36 -4.32 1 98.44 384 ILE A C 1
ATOM 3072 O O . ILE A 1 384 ? -6.879 -35.094 -3.865 1 98.44 384 ILE A O 1
ATOM 3076 N N . VAL A 1 385 ? -8.586 -36.5 -3.648 1 97.94 385 VAL A N 1
ATOM 3077 C CA . VAL A 1 385 ? -8.953 -36.031 -2.322 1 97.94 385 VAL A CA 1
ATOM 3078 C C . VAL A 1 385 ? -7.793 -36.25 -1.351 1 97.94 385 VAL A C 1
ATOM 3080 O O . VAL A 1 385 ? -7.484 -35.406 -0.528 1 97.94 385 VAL A O 1
ATOM 3083 N N . ARG A 1 386 ? -7.152 -37.375 -1.478 1 97.75 386 ARG A N 1
ATOM 3084 C CA . ARG A 1 386 ? -5.992 -37.656 -0.637 1 97.75 386 ARG A CA 1
ATOM 3085 C C . ARG A 1 386 ? -4.855 -36.656 -0.933 1 97.75 386 ARG A C 1
ATOM 3087 O O . ARG A 1 386 ? -4.188 -36.188 -0.015 1 97.75 386 ARG A O 1
ATOM 3094 N N . ASN A 1 387 ? -4.668 -36.406 -2.199 1 98.5 387 ASN A N 1
ATOM 3095 C CA . ASN A 1 387 ? -3.656 -35.438 -2.588 1 98.5 387 ASN A CA 1
ATOM 3096 C C . ASN A 1 387 ? -3.928 -34.094 -1.962 1 98.5 387 ASN A C 1
ATOM 3098 O O . ASN A 1 387 ? -3.037 -33.469 -1.358 1 98.5 387 ASN A O 1
ATOM 3102 N N . LEU A 1 388 ? -5.16 -33.625 -2.1 1 97.69 388 LEU A N 1
ATOM 3103 C CA . LEU A 1 388 ? -5.539 -32.312 -1.642 1 97.69 388 LEU A CA 1
ATOM 3104 C C . LEU A 1 388 ? -5.48 -32.219 -0.12 1 97.69 388 LEU A C 1
ATOM 3106 O O . LEU A 1 388 ? -5.152 -31.156 0.433 1 97.69 388 LEU A O 1
ATOM 3110 N N . ASN A 1 389 ? -5.805 -33.312 0.532 1 96.94 389 ASN A N 1
ATOM 3111 C CA . ASN A 1 389 ? -5.656 -33.375 1.982 1 96.94 389 ASN A CA 1
ATOM 3112 C C . ASN A 1 389 ? -4.195 -33.219 2.4 1 96.94 389 ASN A C 1
ATOM 3114 O O . ASN A 1 389 ? -3.891 -32.469 3.35 1 96.94 389 ASN A O 1
ATOM 3118 N N . LYS A 1 390 ? -3.342 -33.875 1.703 1 97.19 390 LYS A N 1
ATOM 3119 C CA . LYS A 1 390 ? -1.914 -33.75 1.993 1 97.19 390 LYS A CA 1
ATOM 3120 C C . LYS A 1 390 ? -1.398 -32.344 1.711 1 97.19 390 LYS A C 1
ATOM 3122 O O . LYS A 1 390 ? -0.542 -31.844 2.436 1 97.19 390 LYS A O 1
ATOM 3127 N N . ILE A 1 391 ? -1.895 -31.781 0.723 1 96.62 391 ILE A N 1
ATOM 3128 C CA . ILE A 1 391 ? -1.484 -30.438 0.312 1 96.62 391 ILE A CA 1
ATOM 3129 C C . ILE A 1 391 ? -1.78 -29.438 1.431 1 96.62 391 ILE A C 1
ATOM 3131 O O . ILE A 1 391 ? -1.006 -28.516 1.663 1 96.62 391 ILE A O 1
ATOM 3135 N N . ILE A 1 392 ? -2.863 -29.625 2.158 1 94.38 392 ILE A N 1
ATOM 3136 C CA . ILE A 1 392 ? -3.193 -28.766 3.279 1 94.38 392 ILE A CA 1
ATOM 3137 C C . ILE A 1 392 ? -2.068 -28.797 4.309 1 94.38 392 ILE A C 1
ATOM 3139 O O . ILE A 1 392 ? -1.683 -27.75 4.852 1 94.38 392 ILE A O 1
ATOM 3143 N N . ASP A 1 393 ? -1.458 -29.906 4.461 1 93.88 393 ASP A N 1
ATOM 3144 C CA . ASP A 1 393 ? -0.458 -30.109 5.508 1 93.88 393 ASP A CA 1
ATOM 3145 C C . ASP A 1 393 ? 0.908 -29.578 5.062 1 93.88 393 ASP A C 1
ATOM 3147 O O . ASP A 1 393 ? 1.66 -29.031 5.875 1 93.88 393 ASP A O 1
ATOM 3151 N N . ILE A 1 394 ? 1.243 -29.688 3.855 1 94.56 394 ILE A N 1
ATOM 3152 C CA . ILE A 1 394 ? 2.617 -29.438 3.438 1 94.56 394 ILE A CA 1
ATOM 3153 C C . ILE A 1 394 ? 2.717 -28.031 2.836 1 94.56 394 ILE A C 1
ATOM 3155 O O . ILE A 1 394 ? 3.812 -27.562 2.514 1 94.56 394 ILE A O 1
ATOM 3159 N N . ASN A 1 395 ? 1.64 -27.344 2.717 1 93.56 395 ASN A N 1
ATOM 3160 C CA . ASN A 1 395 ? 1.571 -26.047 2.061 1 93.56 395 ASN A CA 1
ATOM 3161 C C . ASN A 1 395 ? 2.42 -25 2.787 1 93.56 395 ASN A C 1
ATOM 3163 O O . ASN A 1 395 ? 2.527 -25.031 4.016 1 93.56 395 ASN A O 1
ATOM 3167 N N . TYR A 1 396 ? 3.109 -24.188 1.984 1 91.12 396 TYR A N 1
ATOM 3168 C CA . TYR A 1 396 ? 3.713 -22.969 2.492 1 91.12 396 TYR A CA 1
ATOM 3169 C C . TYR A 1 396 ? 2.707 -21.828 2.492 1 91.12 396 TYR A C 1
ATOM 3171 O O . TYR A 1 396 ? 2.246 -21.391 1.433 1 91.12 396 TYR A O 1
ATOM 3179 N N . TYR A 1 397 ? 2.42 -21.344 3.646 1 87.94 397 TYR A N 1
ATOM 3180 C CA . TYR A 1 397 ? 1.483 -20.234 3.744 1 87.94 397 TYR A CA 1
ATOM 3181 C C . TYR A 1 397 ? 2.225 -18.906 3.877 1 87.94 397 TYR A C 1
ATOM 3183 O O . TYR A 1 397 ? 2.979 -18.703 4.832 1 87.94 397 TYR A O 1
ATOM 3191 N N . PRO A 1 398 ? 1.978 -18 2.984 1 85.88 398 PRO A N 1
ATOM 3192 C CA . PRO A 1 398 ? 2.711 -16.734 2.955 1 85.88 398 PRO A CA 1
ATOM 3193 C C . PRO A 1 398 ? 2.373 -15.828 4.137 1 85.88 398 PRO A C 1
ATOM 3195 O O . PRO A 1 398 ? 3.137 -14.914 4.457 1 85.88 398 PRO A O 1
ATOM 3198 N N . VAL A 1 399 ? 1.225 -15.945 4.738 1 87.12 399 VAL A N 1
ATOM 3199 C CA . VAL A 1 399 ? 0.824 -15.133 5.883 1 87.12 399 VAL A CA 1
ATOM 3200 C C . VAL A 1 399 ? 0.387 -16.047 7.031 1 87.12 399 VAL A C 1
ATOM 3202 O O . VAL A 1 399 ? -0.129 -17.141 6.805 1 87.12 399 VAL A O 1
ATOM 3205 N N . PRO A 1 400 ? 0.749 -15.43 8.289 1 76.81 400 PRO A N 1
ATOM 3206 C CA . PRO A 1 400 ? 0.328 -16.25 9.43 1 76.81 400 PRO A CA 1
ATOM 3207 C C . PRO A 1 400 ? -1.19 -16.328 9.57 1 76.81 400 PRO A C 1
ATOM 3209 O O . PRO A 1 400 ? -1.892 -15.359 9.258 1 76.81 400 PRO A O 1
ATOM 3212 N N . GLU A 1 401 ? -1.849 -17.516 9.633 1 63.88 401 GLU A N 1
ATOM 3213 C CA . GLU A 1 401 ? -3.238 -17.625 10.07 1 63.88 401 GLU A CA 1
ATOM 3214 C C . GLU A 1 401 ? -3.354 -18.5 11.328 1 63.88 401 GLU A C 1
ATOM 3216 O O . GLU A 1 401 ? -2.508 -19.359 11.57 1 63.88 401 GLU A O 1
ATOM 3221 N N . LYS B 1 1 ? -21.188 37.844 19.969 1 44.09 1 LYS B N 1
ATOM 3222 C CA . LYS B 1 1 ? -20.797 37.594 21.359 1 44.09 1 LYS B CA 1
ATOM 3223 C C . LYS B 1 1 ? -19.359 37.094 21.453 1 44.09 1 LYS B C 1
ATOM 3225 O O . LYS B 1 1 ? -18.984 36.156 20.734 1 44.09 1 LYS B O 1
ATOM 3230 N N . CYS B 1 2 ? -18.484 38.062 21.953 1 53.47 2 CYS B N 1
ATOM 3231 C CA . CYS B 1 2 ? -17.062 37.75 22.078 1 53.47 2 CYS B CA 1
ATOM 3232 C C . CYS B 1 2 ? -16.844 36.5 22.906 1 53.47 2 CYS B C 1
ATOM 3234 O O . CYS B 1 2 ? -17.031 36.5 24.125 1 53.47 2 CYS B O 1
ATOM 3236 N N . VAL B 1 3 ? -16.906 35.25 22.281 1 73.69 3 VAL B N 1
ATOM 3237 C CA . VAL B 1 3 ? -16.75 33.969 22.969 1 73.69 3 VAL B CA 1
ATOM 3238 C C . VAL B 1 3 ? -15.312 33.844 23.484 1 73.69 3 VAL B C 1
ATOM 3240 O O . VAL B 1 3 ? -14.359 34.188 22.766 1 73.69 3 VAL B O 1
ATOM 3243 N N . SER B 1 4 ? -15.18 33.75 24.797 1 89.88 4 SER B N 1
ATOM 3244 C CA . SER B 1 4 ? -13.883 33.594 25.453 1 89.88 4 SER B CA 1
ATOM 3245 C C . SER B 1 4 ? -13.195 32.312 25 1 89.88 4 SER B C 1
ATOM 3247 O O . SER B 1 4 ? -13.82 31.438 24.375 1 89.88 4 SER B O 1
ATOM 3249 N N . VAL B 1 5 ? -11.867 32.312 25.156 1 92.5 5 VAL B N 1
ATOM 3250 C CA . VAL B 1 5 ? -11.07 31.156 24.781 1 92.5 5 VAL B CA 1
ATOM 3251 C C . VAL B 1 5 ? -11.57 29.938 25.547 1 92.5 5 VAL B C 1
ATOM 3253 O O . VAL B 1 5 ? -11.609 28.828 25 1 92.5 5 VAL B O 1
ATOM 3256 N N . VAL B 1 6 ? -12.008 30.094 26.719 1 92.5 6 VAL B N 1
ATOM 3257 C CA . VAL B 1 6 ? -12.453 29 27.562 1 92.5 6 VAL B CA 1
ATOM 3258 C C . VAL B 1 6 ? -13.766 28.422 27.031 1 92.5 6 VAL B C 1
ATOM 3260 O O . VAL B 1 6 ? -13.945 27.203 26.969 1 92.5 6 VAL B O 1
ATOM 3263 N N . GLU B 1 7 ? -14.664 29.297 26.672 1 94.25 7 GLU B N 1
ATOM 3264 C CA . GLU B 1 7 ? -15.938 28.859 26.109 1 94.25 7 GLU B CA 1
ATOM 3265 C C . GLU B 1 7 ? -15.742 28.078 24.812 1 94.25 7 GLU B C 1
ATOM 3267 O O . GLU B 1 7 ? -16.391 27.062 24.578 1 94.25 7 GLU B O 1
ATOM 3272 N N . VAL B 1 8 ? -14.875 28.609 24.031 1 95.31 8 VAL B N 1
ATOM 3273 C CA . VAL B 1 8 ? -14.609 27.969 22.75 1 95.31 8 VAL B CA 1
ATOM 3274 C C . VAL B 1 8 ? -14.008 26.578 22.984 1 95.31 8 VAL B C 1
ATOM 3276 O O . VAL B 1 8 ? -14.422 25.609 22.359 1 95.31 8 VAL B O 1
ATOM 3279 N N . MET B 1 9 ? -13.055 26.453 23.875 1 95.62 9 MET B N 1
ATOM 3280 C CA . MET B 1 9 ? -12.398 25.188 24.156 1 95.62 9 MET B CA 1
ATOM 3281 C C . MET B 1 9 ? -13.391 24.188 24.766 1 95.62 9 MET B C 1
ATOM 3283 O O . MET B 1 9 ? -13.312 22.984 24.5 1 95.62 9 MET B O 1
ATOM 3287 N N . ASP B 1 10 ? -14.273 24.703 25.578 1 95.5 10 ASP B N 1
ATOM 3288 C CA . ASP B 1 10 ? -15.328 23.875 26.141 1 95.5 10 ASP B CA 1
ATOM 3289 C C . ASP B 1 10 ? -16.219 23.312 25.031 1 95.5 10 ASP B C 1
ATOM 3291 O O . ASP B 1 10 ? -16.562 22.125 25.062 1 95.5 10 ASP B O 1
ATOM 3295 N N . ASP B 1 11 ? -16.594 24.156 24.125 1 95.44 11 ASP B N 1
ATOM 3296 C CA . ASP B 1 11 ? -17.406 23.719 22.984 1 95.44 11 ASP B CA 1
ATOM 3297 C C . ASP B 1 11 ? -16.672 22.672 22.156 1 95.44 11 ASP B C 1
ATOM 3299 O O . ASP B 1 11 ? -17.281 21.688 21.734 1 95.44 11 ASP B O 1
ATOM 3303 N N . LEU B 1 12 ? -15.43 22.922 21.953 1 95.06 12 LEU B N 1
ATOM 3304 C CA . LEU B 1 12 ? -14.625 22.031 21.125 1 95.06 12 LEU B CA 1
ATOM 3305 C C . LEU B 1 12 ? -14.492 20.656 21.797 1 95.06 12 LEU B C 1
ATOM 3307 O O . LEU B 1 12 ? -14.492 19.625 21.109 1 95.06 12 LEU B O 1
ATOM 3311 N N . TYR B 1 13 ? -14.367 20.625 23.062 1 96.06 13 TYR B N 1
ATOM 3312 C CA . TYR B 1 13 ? -14.242 19.359 23.781 1 96.06 13 TYR B CA 1
ATOM 3313 C C . TYR B 1 13 ? -15.57 18.625 23.828 1 96.06 13 TYR B C 1
ATOM 3315 O O . TYR B 1 13 ? -15.617 17.391 23.734 1 96.06 13 TYR B O 1
ATOM 3323 N N . ASN B 1 14 ? -16.656 19.312 23.938 1 95.38 14 ASN B N 1
ATOM 3324 C CA . ASN B 1 14 ? -17.953 18.703 24.172 1 95.38 14 ASN B CA 1
ATOM 3325 C C . ASN B 1 14 ? -18.719 18.469 22.875 1 95.38 14 ASN B C 1
ATOM 3327 O O . ASN B 1 14 ? -19.922 18.156 22.906 1 95.38 14 ASN B O 1
ATOM 3331 N N . TYR B 1 15 ? -18.094 18.672 21.812 1 92.5 15 TYR B N 1
ATOM 3332 C CA . TYR B 1 15 ? -18.719 18.469 20.516 1 92.5 15 TYR B CA 1
ATOM 3333 C C . TYR B 1 15 ? -19.25 17.031 20.391 1 92.5 15 TYR B C 1
ATOM 3335 O O . TYR B 1 15 ? -18.578 16.078 20.781 1 92.5 15 TYR B O 1
ATOM 3343 N N . VAL B 1 16 ? -20.453 16.891 19.891 1 89.88 16 VAL B N 1
ATOM 3344 C CA . VAL B 1 16 ? -21.078 15.609 19.562 1 89.88 16 VAL B CA 1
ATOM 3345 C C . VAL B 1 16 ? -21.391 15.562 18.062 1 89.88 16 VAL B C 1
ATOM 3347 O O . VAL B 1 16 ? -22.031 16.469 17.531 1 89.88 16 VAL B O 1
ATOM 3350 N N . ASN B 1 17 ? -20.875 14.586 17.422 1 80.88 17 ASN B N 1
ATOM 3351 C CA . ASN B 1 17 ? -21.156 14.422 16 1 80.88 17 ASN B CA 1
ATOM 3352 C C . ASN B 1 17 ? -22.641 14.203 15.734 1 80.88 17 ASN B C 1
ATOM 3354 O O . ASN B 1 17 ? -23.219 13.234 16.219 1 80.88 17 ASN B O 1
ATOM 3358 N N . PRO B 1 18 ? -23.188 15 14.953 1 79.62 18 PRO B N 1
ATOM 3359 C CA . PRO B 1 18 ? -24.641 14.891 14.75 1 79.62 18 PRO B CA 1
ATOM 3360 C C . PRO B 1 18 ? -25.031 13.688 13.891 1 79.62 18 PRO B C 1
ATOM 3362 O O . PRO B 1 18 ? -26.172 13.242 13.93 1 79.62 18 PRO B O 1
ATOM 3365 N N . HIS B 1 19 ? -24.125 13.211 13.148 1 72.25 19 HIS B N 1
ATOM 3366 C CA . HIS B 1 19 ? -24.438 12.117 12.234 1 72.25 19 HIS B CA 1
ATOM 3367 C C . HIS B 1 19 ? -24.531 10.789 12.984 1 72.25 19 HIS B C 1
ATOM 3369 O O . HIS B 1 19 ? -25.25 9.883 12.57 1 72.25 19 HIS B O 1
ATOM 3375 N N . ASN B 1 20 ? -23.75 10.695 14.078 1 72.62 20 ASN B N 1
ATOM 3376 C CA . ASN B 1 20 ? -23.766 9.406 14.766 1 72.62 20 ASN B CA 1
ATOM 3377 C C . ASN B 1 20 ? -24.031 9.57 16.266 1 72.62 20 ASN B C 1
ATOM 3379 O O . ASN B 1 20 ? -24.125 8.586 17 1 72.62 20 ASN B O 1
ATOM 3383 N N . GLY B 1 21 ? -24.141 10.773 16.75 1 78.44 21 GLY B N 1
ATOM 3384 C CA . GLY B 1 21 ? -24.469 11.055 18.141 1 78.44 21 GLY B CA 1
ATOM 3385 C C . GLY B 1 21 ? -23.344 10.742 19.109 1 78.44 21 GLY B C 1
ATOM 3386 O O . GLY B 1 21 ? -23.547 10.719 20.328 1 78.44 21 GLY B O 1
ATOM 3387 N N . LYS B 1 22 ? -22.188 10.57 18.656 1 82.62 22 LYS B N 1
ATOM 3388 C CA . LYS B 1 22 ? -21.062 10.203 19.5 1 82.62 22 LYS B CA 1
ATOM 3389 C C . LYS B 1 22 ? -20.25 11.438 19.906 1 82.62 22 LYS B C 1
ATOM 3391 O O . LYS B 1 22 ? -20.078 12.359 19.109 1 82.62 22 LYS B O 1
ATOM 3396 N N . HIS B 1 23 ? -19.875 11.406 21.219 1 90.69 23 HIS B N 1
ATOM 3397 C CA . HIS B 1 23 ? -18.953 12.438 21.688 1 90.69 23 HIS B CA 1
ATOM 3398 C C . HIS B 1 23 ? -17.656 12.43 20.859 1 90.69 23 HIS B C 1
ATOM 3400 O O . HIS B 1 23 ? -16.969 11.406 20.781 1 90.69 23 HIS B O 1
ATOM 3406 N N . SER B 1 24 ? -17.359 13.555 20.219 1 88.06 24 SER B N 1
ATOM 3407 C CA . SER B 1 24 ? -16.203 13.688 19.328 1 88.06 24 SER B CA 1
ATOM 3408 C C . SER B 1 24 ? -15.375 14.93 19.688 1 88.06 24 SER B C 1
ATOM 3410 O O . SER B 1 24 ? -15.375 15.906 18.938 1 88.06 24 SER B O 1
ATOM 3412 N N . PRO B 1 25 ? -14.633 14.812 20.766 1 93.38 25 PRO B N 1
ATOM 3413 C CA . PRO B 1 25 ? -13.844 15.969 21.188 1 93.38 25 PRO B CA 1
ATOM 3414 C C . PRO B 1 25 ? -12.766 16.359 20.172 1 93.38 25 PRO B C 1
ATOM 3416 O O . PRO B 1 25 ? -12.125 15.477 19.594 1 93.38 25 PRO B O 1
ATOM 3419 N N . MET B 1 26 ? -12.539 17.656 20.016 1 92.38 26 MET B N 1
ATOM 3420 C CA . MET B 1 26 ? -11.539 18.156 19.078 1 92.38 26 MET B CA 1
ATOM 3421 C C . MET B 1 26 ? -10.273 18.594 19.812 1 92.38 26 MET B C 1
ATOM 3423 O O . MET B 1 26 ? -9.219 18.75 19.203 1 92.38 26 MET B O 1
ATOM 3427 N N . ILE B 1 27 ? -10.367 18.859 21.109 1 95.5 27 ILE B N 1
ATOM 3428 C CA . ILE B 1 27 ? -9.203 19.141 21.953 1 95.5 27 ILE B CA 1
ATOM 3429 C C . ILE B 1 27 ? -9.109 18.109 23.062 1 95.5 27 ILE B C 1
ATOM 3431 O O . ILE B 1 27 ? -10.094 17.422 23.375 1 95.5 27 ILE B O 1
ATOM 3435 N N . SER B 1 28 ? -7.953 17.969 23.594 1 96.19 28 SER B N 1
ATOM 3436 C CA . SER B 1 28 ? -7.746 16.953 24.625 1 96.19 28 SER B CA 1
ATOM 3437 C C . SER B 1 28 ? -8.367 17.375 25.953 1 96.19 28 SER B C 1
ATOM 3439 O O . SER B 1 28 ? -8.531 18.578 26.219 1 96.19 28 SER B O 1
ATOM 3441 N N . LYS B 1 29 ? -8.711 16.375 26.734 1 97.06 29 LYS B N 1
ATOM 3442 C CA . LYS B 1 29 ? -9.219 16.641 28.078 1 97.06 29 LYS B CA 1
ATOM 3443 C C . LYS B 1 29 ? -8.195 17.422 28.906 1 97.06 29 LYS B C 1
ATOM 3445 O O . LYS B 1 29 ? -8.562 18.328 29.656 1 97.06 29 LYS B O 1
ATOM 3450 N N . GLU B 1 30 ? -6.969 17.078 28.734 1 97.31 30 GLU B N 1
ATOM 3451 C CA . GLU B 1 30 ? -5.891 17.75 29.453 1 97.31 30 GLU B CA 1
ATOM 3452 C C . GLU B 1 30 ? -5.84 19.234 29.109 1 97.31 30 GLU B C 1
ATOM 3454 O O . GLU B 1 30 ? -5.723 20.078 30.016 1 97.31 30 GLU B O 1
ATOM 3459 N N . THR B 1 31 ? -5.879 19.531 27.844 1 97.56 31 THR B N 1
ATOM 3460 C CA . THR B 1 31 ? -5.863 20.922 27.406 1 97.56 31 THR B CA 1
ATOM 3461 C C . THR B 1 31 ? -7.039 21.688 28 1 97.56 31 THR B C 1
ATOM 3463 O O . THR B 1 31 ? -6.871 22.797 28.516 1 97.56 31 THR B O 1
ATOM 3466 N N . LEU B 1 32 ? -8.234 21.062 27.953 1 97.62 32 LEU B N 1
ATOM 3467 C CA . LEU B 1 32 ? -9.414 21.719 28.531 1 97.62 32 LEU B CA 1
ATOM 3468 C C . LEU B 1 32 ? -9.234 21.969 30.016 1 97.62 32 LEU B C 1
ATOM 3470 O O . LEU B 1 32 ? -9.539 23.062 30.516 1 97.62 32 LEU B O 1
ATOM 3474 N N . GLU B 1 33 ? -8.797 21.031 30.734 1 98.06 33 GLU B N 1
ATOM 3475 C CA . GLU B 1 33 ? -8.617 21.141 32.188 1 98.06 33 GLU B CA 1
ATOM 3476 C C . GLU B 1 33 ? -7.629 22.25 32.531 1 98.06 33 GLU B C 1
ATOM 3478 O O . GLU B 1 33 ? -7.852 23.016 33.469 1 98.06 33 GLU B O 1
ATOM 3483 N N . ILE B 1 34 ? -6.566 22.328 31.781 1 98.19 34 ILE B N 1
ATOM 3484 C CA . ILE B 1 34 ? -5.555 23.344 32 1 98.19 34 ILE B CA 1
ATOM 3485 C C . ILE B 1 34 ? -6.152 24.734 31.75 1 98.19 34 ILE B C 1
ATOM 3487 O O . ILE B 1 34 ? -5.945 25.656 32.531 1 98.19 34 ILE B O 1
ATOM 3491 N N . VAL B 1 35 ? -6.855 24.828 30.688 1 97.56 35 VAL B N 1
ATOM 3492 C CA . VAL B 1 35 ? -7.453 26.109 30.312 1 97.56 35 VAL B CA 1
ATOM 3493 C C . VAL B 1 35 ? -8.484 26.516 31.359 1 97.56 35 VAL B C 1
ATOM 3495 O O . VAL B 1 35 ? -8.531 27.688 31.766 1 97.56 35 VAL B O 1
ATOM 3498 N N . LEU B 1 36 ? -9.281 25.625 31.844 1 96.94 36 LEU B N 1
ATOM 3499 C CA . LEU B 1 36 ? -10.297 25.906 32.844 1 96.94 36 LEU B CA 1
ATOM 3500 C C . LEU B 1 36 ? -9.648 26.312 34.156 1 96.94 36 LEU B C 1
ATOM 3502 O O . LEU B 1 36 ? -10.109 27.266 34.812 1 96.94 36 LEU B O 1
ATOM 3506 N N . ALA B 1 37 ? -8.625 25.672 34.531 1 97.75 37 ALA B N 1
ATOM 3507 C CA . ALA B 1 37 ? -7.938 25.953 35.781 1 97.75 37 ALA B CA 1
ATOM 3508 C C . ALA B 1 37 ? -7.281 27.328 35.75 1 97.75 37 ALA B C 1
ATOM 3510 O O . ALA B 1 37 ? -7.031 27.922 36.812 1 97.75 37 ALA B O 1
ATOM 3511 N N . ASN B 1 38 ? -7.008 27.812 34.562 1 97.75 38 ASN B N 1
ATOM 3512 C CA . ASN B 1 38 ? -6.309 29.078 34.438 1 97.75 38 ASN B CA 1
ATOM 3513 C C . ASN B 1 38 ? -7.113 30.078 33.594 1 97.75 38 ASN B C 1
ATOM 3515 O O . ASN B 1 38 ? -6.539 30.875 32.844 1 97.75 38 ASN B O 1
ATOM 3519 N N . LYS B 1 39 ? -8.375 30 33.656 1 96.12 39 LYS B N 1
ATOM 3520 C CA . LYS B 1 39 ? -9.297 30.703 32.781 1 96.12 39 LYS B CA 1
ATOM 3521 C C . LYS B 1 39 ? -9.086 32.219 32.844 1 96.12 39 LYS B C 1
ATOM 3523 O O . LYS B 1 39 ? -8.984 32.875 31.828 1 96.12 39 LYS B O 1
ATOM 3528 N N . ASP B 1 40 ? -8.953 32.844 34 1 96.12 40 ASP B N 1
ATOM 3529 C CA . ASP B 1 40 ? -8.844 34.281 34.156 1 96.12 40 ASP B CA 1
ATOM 3530 C C . ASP B 1 40 ? -7.535 34.812 33.562 1 96.12 40 ASP B C 1
ATOM 3532 O O . ASP B 1 40 ? -7.527 35.781 32.844 1 96.12 40 ASP B O 1
ATOM 3536 N N . ARG B 1 41 ? -6.52 34.094 33.875 1 96.69 41 ARG B N 1
ATOM 3537 C CA . ARG B 1 41 ? -5.207 34.5 33.375 1 96.69 41 ARG B CA 1
ATOM 3538 C C . ARG B 1 41 ? -5.137 34.406 31.859 1 96.69 41 ARG B C 1
ATOM 3540 O O . ARG B 1 41 ? -4.629 35.344 31.203 1 96.69 41 ARG B O 1
ATOM 3547 N N . LEU B 1 42 ? -5.621 33.344 31.312 1 97.06 42 LEU B N 1
ATOM 3548 C CA . LEU B 1 42 ? -5.543 33.156 29.859 1 97.06 42 LEU B CA 1
ATOM 3549 C C . LEU B 1 42 ? -6.477 34.094 29.125 1 97.06 42 LEU B C 1
ATOM 3551 O O . LEU B 1 42 ? -6.105 34.656 28.078 1 97.06 42 LEU B O 1
ATOM 3555 N N . ASN B 1 43 ? -7.641 34.312 29.672 1 94.94 43 ASN B N 1
ATOM 3556 C CA . ASN B 1 43 ? -8.562 35.25 29.062 1 94.94 43 ASN B CA 1
ATOM 3557 C C . ASN B 1 43 ? -8 36.688 29.062 1 94.94 43 ASN B C 1
ATOM 3559 O O . ASN B 1 43 ? -8.18 37.438 28.109 1 94.94 43 ASN B O 1
ATOM 3563 N N . SER B 1 44 ? -7.363 37 30.125 1 95.44 44 SER B N 1
ATOM 3564 C CA . SER B 1 44 ? -6.812 38.344 30.266 1 95.44 44 SER B CA 1
ATOM 3565 C C . SER B 1 44 ? -5.617 38.531 29.328 1 95.44 44 SER B C 1
ATOM 3567 O O . SER B 1 44 ? -5.309 39.656 28.953 1 95.44 44 SER B O 1
ATOM 3569 N N . ALA B 1 45 ? -5.016 37.5 29.031 1 96.75 45 ALA B N 1
ATOM 3570 C CA . ALA B 1 45 ? -3.801 37.562 28.234 1 96.75 45 ALA B CA 1
ATOM 3571 C C . ALA B 1 45 ? -4.133 37.75 26.75 1 96.75 45 ALA B C 1
ATOM 3573 O O . ALA B 1 45 ? -3.324 38.281 25.984 1 96.75 45 ALA B O 1
ATOM 3574 N N . ILE B 1 46 ? -5.27 37.375 26.297 1 96.5 46 ILE B N 1
ATOM 3575 C CA . ILE B 1 46 ? -5.629 37.375 24.875 1 96.5 46 ILE B CA 1
ATOM 3576 C C . ILE B 1 46 ? -5.93 38.781 24.422 1 96.5 46 ILE B C 1
ATOM 3578 O O . ILE B 1 46 ? -6.68 39.5 25.078 1 96.5 46 ILE B O 1
ATOM 3582 N N . ILE B 1 47 ? -5.336 39.188 23.391 1 96.06 47 ILE B N 1
ATOM 3583 C CA . ILE B 1 47 ? -5.59 40.5 22.766 1 96.06 47 ILE B CA 1
ATOM 3584 C C . ILE B 1 47 ? -6.254 40.281 21.406 1 96.06 47 ILE B C 1
ATOM 3586 O O . ILE B 1 47 ? -5.57 40.125 20.406 1 96.06 47 ILE B O 1
ATOM 3590 N N . TYR B 1 48 ? -7.5 40.5 21.328 1 93.56 48 TYR B N 1
ATOM 3591 C CA . TYR B 1 48 ? -8.305 40.156 20.156 1 93.56 48 TYR B CA 1
ATOM 3592 C C . TYR B 1 48 ? -8.016 41.125 19 1 93.56 48 TYR B C 1
ATOM 3594 O O . TYR B 1 48 ? -8.172 40.75 17.828 1 93.56 48 TYR B O 1
ATOM 3602 N N . ASP B 1 49 ? -7.547 42.281 19.266 1 94.69 49 ASP B N 1
ATOM 3603 C CA . ASP B 1 49 ? -7.27 43.281 18.219 1 94.69 49 ASP B CA 1
ATOM 3604 C C . ASP B 1 49 ? -6.172 42.781 17.281 1 94.69 49 ASP B C 1
ATOM 3606 O O . ASP B 1 49 ? -6.062 43.281 16.141 1 94.69 49 ASP B O 1
ATOM 3610 N N . ARG B 1 50 ? -5.43 41.844 17.766 1 94.94 50 ARG B N 1
ATOM 3611 C CA . ARG B 1 50 ? -4.336 41.344 16.953 1 94.94 50 ARG B CA 1
ATOM 3612 C C . ARG B 1 50 ? -4.867 40.5 15.789 1 94.94 50 ARG B C 1
ATOM 3614 O O . ARG B 1 50 ? -4.137 40.219 14.836 1 94.94 50 ARG B O 1
ATOM 3621 N N . ASP B 1 51 ? -6.105 40.125 15.781 1 93 51 ASP B N 1
ATOM 3622 C CA . ASP B 1 51 ? -6.738 39.438 14.664 1 93 51 ASP B CA 1
ATOM 3623 C C . ASP B 1 51 ? -6.797 40.312 13.43 1 93 51 ASP B C 1
ATOM 3625 O O . ASP B 1 51 ? -6.805 39.812 12.297 1 93 51 ASP B O 1
ATOM 3629 N N . PHE B 1 52 ? -6.828 41.562 13.664 1 91.62 52 PHE B N 1
ATOM 3630 C CA . PHE B 1 52 ? -7.016 42.5 12.57 1 91.62 52 PHE B CA 1
ATOM 3631 C C . PHE B 1 52 ? -5.695 42.781 11.859 1 91.62 52 PHE B C 1
ATOM 3633 O O . PHE B 1 52 ? -5.664 43.469 10.836 1 91.62 52 PHE B O 1
ATOM 3640 N N . SER B 1 53 ? -4.68 42.281 12.375 1 90 53 SER B N 1
ATOM 3641 C CA . SER B 1 53 ? -3.369 42.469 11.758 1 90 53 SER B CA 1
ATOM 3642 C C . SER B 1 53 ? -3.164 41.5 10.594 1 90 53 SER B C 1
ATOM 3644 O O . SER B 1 53 ? -2.211 41.625 9.828 1 90 53 SER B O 1
ATOM 3646 N N . TYR B 1 54 ? -4.082 40.531 10.445 1 92.25 54 TYR B N 1
ATOM 3647 C CA . TYR B 1 54 ? -3.988 39.594 9.312 1 92.25 54 TYR B CA 1
ATOM 3648 C C . TYR B 1 54 ? -4.543 40.25 8.047 1 92.25 54 TYR B C 1
ATOM 3650 O O . TYR B 1 54 ? -5.555 40.938 8.086 1 92.25 54 TYR B O 1
ATOM 3658 N N . ASN B 1 55 ? -3.838 40.094 6.949 1 92.56 55 ASN B N 1
ATOM 3659 C CA . ASN B 1 55 ? -4.434 40.469 5.672 1 92.56 55 ASN B CA 1
ATOM 3660 C C . ASN B 1 55 ? -5.504 39.469 5.234 1 92.56 55 ASN B C 1
ATOM 3662 O O . ASN B 1 55 ? -5.688 38.438 5.871 1 92.56 55 ASN B O 1
ATOM 3666 N N . TYR B 1 56 ? -6.156 39.781 4.258 1 92.75 56 TYR B N 1
ATOM 3667 C CA . TYR B 1 56 ? -7.305 39 3.816 1 92.75 56 TYR B CA 1
ATOM 3668 C C . TYR B 1 56 ? -6.891 37.562 3.469 1 92.75 56 TYR B C 1
ATOM 3670 O O . TYR B 1 56 ? -7.523 36.625 3.908 1 92.75 56 TYR B O 1
ATOM 3678 N N . PHE B 1 57 ? -5.859 37.406 2.719 1 89.56 57 PHE B N 1
ATOM 3679 C CA . PHE B 1 57 ? -5.418 36.094 2.275 1 89.56 57 PHE B CA 1
ATOM 3680 C C . PHE B 1 57 ? -4.938 35.25 3.455 1 89.56 57 PHE B C 1
ATOM 3682 O O . PHE B 1 57 ? -5.188 34.062 3.512 1 89.56 57 PHE B O 1
ATOM 3689 N N . GLY B 1 58 ? -4.23 35.938 4.379 1 90.69 58 GLY B N 1
ATOM 3690 C CA . GLY B 1 58 ? -3.785 35.25 5.578 1 90.69 58 GLY B CA 1
ATOM 3691 C C . GLY B 1 58 ? -4.934 34.75 6.441 1 90.69 58 GLY B C 1
ATOM 3692 O O . GLY B 1 58 ? -4.918 33.594 6.906 1 90.69 58 GLY B O 1
ATOM 3693 N N . PHE B 1 59 ? -5.883 35.562 6.531 1 91.81 59 PHE B N 1
ATOM 3694 C CA . PHE B 1 59 ? -7.039 35.188 7.344 1 91.81 59 PHE B CA 1
ATOM 3695 C C . PHE B 1 59 ? -7.824 34.062 6.691 1 91.81 59 PHE B C 1
ATOM 3697 O O . PHE B 1 59 ? -8.266 33.125 7.375 1 91.81 59 PHE B O 1
ATOM 3704 N N . LYS B 1 60 ? -7.984 34.125 5.449 1 93 60 LYS B N 1
ATOM 3705 C CA . LYS B 1 60 ? -8.734 33.094 4.734 1 93 60 LYS B CA 1
ATOM 3706 C C . LYS B 1 60 ? -8.016 31.75 4.805 1 93 60 LYS B C 1
ATOM 3708 O O . LYS B 1 60 ? -8.656 30.703 4.871 1 93 60 LYS B O 1
ATOM 3713 N N . THR B 1 61 ? -6.73 31.812 4.77 1 90.38 61 THR B N 1
ATOM 3714 C CA . THR B 1 61 ? -5.949 30.594 4.918 1 90.38 61 THR B CA 1
ATOM 3715 C C . THR B 1 61 ? -6.164 29.969 6.301 1 90.38 61 THR B C 1
ATOM 3717 O O . THR B 1 61 ? -6.355 28.766 6.422 1 90.38 61 THR B O 1
ATOM 3720 N N . LEU B 1 62 ? -6.18 30.828 7.281 1 92.19 62 LEU B N 1
ATOM 3721 C CA . LEU B 1 62 ? -6.41 30.359 8.641 1 92.19 62 LEU B CA 1
ATOM 3722 C C . LEU B 1 62 ? -7.801 29.75 8.781 1 92.19 62 LEU B C 1
ATOM 3724 O O . LEU B 1 62 ? -7.961 28.672 9.352 1 92.19 62 LEU B O 1
ATOM 3728 N N . GLU B 1 63 ? -8.727 30.406 8.227 1 90.62 63 GLU B N 1
ATOM 3729 C CA . GLU B 1 63 ? -10.117 29.969 8.297 1 90.62 63 GLU B CA 1
ATOM 3730 C C . GLU B 1 63 ? -10.32 28.625 7.59 1 90.62 63 GLU B C 1
ATOM 3732 O O . GLU B 1 63 ? -11.047 27.766 8.078 1 90.62 63 GLU B O 1
ATOM 3737 N N . ARG B 1 64 ? -9.656 28.5 6.602 1 85.5 64 ARG B N 1
ATOM 3738 C CA . ARG B 1 64 ? -9.859 27.312 5.762 1 85.5 64 ARG B CA 1
ATOM 3739 C C . ARG B 1 64 ? -9.141 26.109 6.332 1 85.5 64 ARG B C 1
ATOM 3741 O O . ARG B 1 64 ? -9.68 25 6.34 1 85.5 64 ARG B O 1
ATOM 3748 N N . SER B 1 65 ? -7.945 26.359 6.875 1 83.31 65 SER B N 1
ATOM 3749 C CA . SER B 1 65 ? -7.098 25.188 7.062 1 83.31 65 SER B CA 1
ATOM 3750 C C . SER B 1 65 ? -6.68 25.031 8.523 1 83.31 65 SER B C 1
ATOM 3752 O O . SER B 1 65 ? -6.285 23.938 8.945 1 83.31 65 SER B O 1
ATOM 3754 N N . TYR B 1 66 ? -6.762 26.062 9.312 1 89.62 66 TYR B N 1
ATOM 3755 C CA . TYR B 1 66 ? -6.086 25.984 10.609 1 89.62 66 TYR B CA 1
ATOM 3756 C C . TYR B 1 66 ? -7.09 26.031 11.75 1 89.62 66 TYR B C 1
ATOM 3758 O O . TYR B 1 66 ? -6.93 25.328 12.75 1 89.62 66 TYR B O 1
ATOM 3766 N N . LEU B 1 67 ? -8.102 26.812 11.57 1 93 67 LEU B N 1
ATOM 3767 C CA . LEU B 1 67 ? -9.039 27.016 12.664 1 93 67 LEU B CA 1
ATOM 3768 C C . LEU B 1 67 ? -9.984 25.828 12.797 1 93 67 LEU B C 1
ATOM 3770 O O . LEU B 1 67 ? -10.484 25.297 11.789 1 93 67 LEU B O 1
ATOM 3774 N N . LEU B 1 68 ? -10.195 25.359 13.977 1 91.75 68 LEU B N 1
ATOM 3775 C CA . LEU B 1 68 ? -11.102 24.25 14.242 1 91.75 68 LEU B CA 1
ATOM 3776 C C . LEU B 1 68 ? -12.555 24.656 13.992 1 91.75 68 LEU B C 1
ATOM 3778 O O . LEU B 1 68 ? -12.945 25.781 14.281 1 91.75 68 LEU B O 1
ATOM 3782 N N . LYS B 1 69 ? -13.266 23.734 13.469 1 89.38 69 LYS B N 1
ATOM 3783 C CA . LYS B 1 69 ? -14.656 23.969 13.109 1 89.38 69 LYS B CA 1
ATOM 3784 C C . LYS B 1 69 ? -15.594 23.016 13.844 1 89.38 69 LYS B C 1
ATOM 3786 O O . LYS B 1 69 ? -15.227 21.859 14.102 1 89.38 69 LYS B O 1
ATOM 3791 N N . ILE B 1 70 ? -16.703 23.5 14.164 1 88.81 70 ILE B N 1
ATOM 3792 C CA . ILE B 1 70 ? -17.812 22.703 14.688 1 88.81 70 ILE B CA 1
ATOM 3793 C C . ILE B 1 70 ? -18.984 22.734 13.703 1 88.81 70 ILE B C 1
ATOM 3795 O O . ILE B 1 70 ? -19.469 23.812 13.352 1 88.81 70 ILE B O 1
ATOM 3799 N N . ASN B 1 71 ? -19.375 21.609 13.219 1 83.62 71 ASN B N 1
ATOM 3800 C CA . ASN B 1 71 ? -20.453 21.484 12.242 1 83.62 71 ASN B CA 1
ATOM 3801 C C . ASN B 1 71 ? -20.188 22.375 11.023 1 83.62 71 ASN B C 1
ATOM 3803 O O . ASN B 1 71 ? -21.047 23.156 10.617 1 83.62 71 ASN B O 1
ATOM 3807 N N . SER B 1 72 ? -18.969 22.438 10.562 1 81.12 72 SER B N 1
ATOM 3808 C CA . SER B 1 72 ? -18.516 23.094 9.344 1 81.12 72 SER B CA 1
ATOM 3809 C C . SER B 1 72 ? -18.469 24.609 9.516 1 81.12 72 SER B C 1
ATOM 3811 O O . SER B 1 72 ? -18.359 25.344 8.531 1 81.12 72 SER B O 1
ATOM 3813 N N . LYS B 1 73 ? -18.641 25.016 10.711 1 89.19 73 LYS B N 1
ATOM 3814 C CA . LYS B 1 73 ? -18.5 26.438 11.016 1 89.19 73 LYS B CA 1
ATOM 3815 C C . LYS B 1 73 ? -17.281 26.688 11.891 1 89.19 73 LYS B C 1
ATOM 3817 O O . LYS B 1 73 ? -17.016 25.938 12.836 1 89.19 73 LYS B O 1
ATOM 3822 N N . VAL B 1 74 ? -16.594 27.688 11.547 1 92.31 74 VAL B N 1
ATOM 3823 C CA . VAL B 1 74 ? -15.383 28.016 12.289 1 92.31 74 VAL B CA 1
ATOM 3824 C C . VAL B 1 74 ? -15.742 28.344 13.742 1 92.31 74 VAL B C 1
ATOM 3826 O O . VAL B 1 74 ? -16.594 29.188 14.008 1 92.31 74 VAL B O 1
ATOM 3829 N N . ALA B 1 75 ? -15.094 27.703 14.625 1 93.06 75 ALA B N 1
ATOM 3830 C CA . ALA B 1 75 ? -15.383 27.875 16.047 1 93.06 75 ALA B CA 1
ATOM 3831 C C . ALA B 1 75 ? -14.336 28.75 16.719 1 93.06 75 ALA B C 1
ATOM 3833 O O . ALA B 1 75 ? -14.656 29.547 17.609 1 93.06 75 ALA B O 1
ATOM 3834 N N . GLU B 1 76 ? -13.086 28.625 16.25 1 93.38 76 GLU B N 1
ATOM 3835 C CA . GLU B 1 76 ? -11.953 29.344 16.828 1 93.38 76 GLU B CA 1
ATOM 3836 C C . GLU B 1 76 ? -11.688 30.656 16.078 1 93.38 76 GLU B C 1
ATOM 3838 O O . GLU B 1 76 ? -11.828 30.719 14.859 1 93.38 76 GLU B O 1
ATOM 3843 N N . ARG B 1 77 ? -11.312 31.625 16.859 1 94.38 77 ARG B N 1
ATOM 3844 C CA . ARG B 1 77 ? -10.609 32.75 16.281 1 94.38 77 ARG B CA 1
ATOM 3845 C C . ARG B 1 77 ? -9.109 32.5 16.234 1 94.38 77 ARG B C 1
ATOM 3847 O O . ARG B 1 77 ? -8.602 31.609 16.906 1 94.38 77 ARG B O 1
ATOM 3854 N N . PRO B 1 78 ? -8.438 33.344 15.422 1 95.88 78 PRO B N 1
ATOM 3855 C CA . PRO B 1 78 ? -6.988 33.156 15.367 1 95.88 78 PRO B CA 1
ATOM 3856 C C . PRO B 1 78 ? -6.324 33.25 16.734 1 95.88 78 PRO B C 1
ATOM 3858 O O . PRO B 1 78 ? -5.469 32.406 17.062 1 95.88 78 PRO B O 1
ATOM 3861 N N . GLN B 1 79 ? -6.754 34.188 17.562 1 96.69 79 GLN B N 1
ATOM 3862 C CA . GLN B 1 79 ? -6.156 34.344 18.891 1 96.69 79 GLN B CA 1
ATOM 3863 C C . GLN B 1 79 ? -6.449 33.125 19.766 1 96.69 79 GLN B C 1
ATOM 3865 O O . GLN B 1 79 ? -5.625 32.75 20.609 1 96.69 79 GLN B O 1
ATOM 3870 N N . HIS B 1 80 ? -7.598 32.531 19.594 1 96.69 80 HIS B N 1
ATOM 3871 C CA . HIS B 1 80 ? -7.914 31.312 20.312 1 96.69 80 HIS B CA 1
ATOM 3872 C C . HIS B 1 80 ? -6.969 30.188 19.922 1 96.69 80 HIS B C 1
ATOM 3874 O O . HIS B 1 80 ? -6.461 29.453 20.781 1 96.69 80 HIS B O 1
ATOM 3880 N N . MET B 1 81 ? -6.73 30.016 18.625 1 96.88 81 MET B N 1
ATOM 3881 C CA . MET B 1 81 ? -5.844 28.969 18.125 1 96.88 81 MET B CA 1
ATOM 3882 C C . MET B 1 81 ? -4.43 29.141 18.672 1 96.88 81 MET B C 1
ATOM 3884 O O . MET B 1 81 ? -3.822 28.172 19.141 1 96.88 81 MET B O 1
ATOM 3888 N N . LEU B 1 82 ? -3.994 30.344 18.625 1 98 82 LEU B N 1
ATOM 3889 C CA . LEU B 1 82 ? -2.631 30.609 19.078 1 98 82 LEU B CA 1
ATOM 3890 C C . LEU B 1 82 ? -2.48 30.297 20.562 1 98 82 LEU B C 1
ATOM 3892 O O . LEU B 1 82 ? -1.442 29.797 21 1 98 82 LEU B O 1
ATOM 3896 N N . MET B 1 83 ? -3.494 30.625 21.312 1 98.06 83 MET B N 1
ATOM 3897 C CA . MET B 1 83 ? -3.439 30.312 22.734 1 98.06 83 MET B CA 1
ATOM 3898 C C . MET B 1 83 ? -3.535 28.812 22.969 1 98.06 83 MET B C 1
ATOM 3900 O O . MET B 1 83 ? -2.818 28.266 23.812 1 98.06 83 MET B O 1
ATOM 3904 N N . ARG B 1 84 ? -4.418 28.156 22.219 1 97.5 84 ARG B N 1
ATOM 3905 C CA . ARG B 1 84 ? -4.496 26.703 22.281 1 97.5 84 ARG B CA 1
ATOM 3906 C C . ARG B 1 84 ? -3.137 26.078 22.016 1 97.5 84 ARG B C 1
ATOM 3908 O O . ARG B 1 84 ? -2.711 25.172 22.734 1 97.5 84 ARG B O 1
ATOM 3915 N N . VAL B 1 85 ? -2.488 26.516 20.984 1 98.19 85 VAL B N 1
ATOM 3916 C CA . VAL B 1 85 ? -1.179 26.016 20.594 1 98.19 85 VAL B CA 1
ATOM 3917 C C . VAL B 1 85 ? -0.173 26.234 21.719 1 98.19 85 VAL B C 1
ATOM 3919 O O . VAL B 1 85 ? 0.573 25.312 22.078 1 98.19 85 VAL B O 1
ATOM 3922 N N . SER B 1 86 ? -0.209 27.406 22.266 1 98.69 86 SER B N 1
ATOM 3923 C CA . SER B 1 86 ? 0.72 27.766 23.328 1 98.69 86 SER B CA 1
ATOM 3924 C C . SER B 1 86 ? 0.507 26.875 24.562 1 98.69 86 SER B C 1
ATOM 3926 O O . SER B 1 86 ? 1.466 26.344 25.125 1 98.69 86 SER B O 1
ATOM 3928 N N . VAL B 1 87 ? -0.728 26.734 24.906 1 98.44 87 VAL B N 1
ATOM 3929 C CA . VAL B 1 87 ? -1.059 25.891 26.062 1 98.44 87 VAL B CA 1
ATOM 3930 C C . VAL B 1 87 ? -0.737 24.438 25.734 1 98.44 87 VAL B C 1
ATOM 3932 O O . VAL B 1 87 ? -0.271 23.688 26.594 1 98.44 87 VAL B O 1
ATOM 3935 N N . GLY B 1 88 ? -1.008 24.094 24.5 1 98.06 88 GLY B N 1
ATOM 3936 C CA . GLY B 1 88 ? -0.691 22.734 24.062 1 98.06 88 GLY B CA 1
ATOM 3937 C C . GLY B 1 88 ? 0.783 22.406 24.188 1 98.06 88 GLY B C 1
ATOM 3938 O O . GLY B 1 88 ? 1.14 21.266 24.531 1 98.06 88 GLY B O 1
ATOM 3939 N N . ILE B 1 89 ? 1.618 23.328 23.953 1 98.38 89 ILE B N 1
ATOM 3940 C CA . ILE B 1 89 ? 3.062 23.125 23.984 1 98.38 89 ILE B CA 1
ATOM 3941 C C . ILE B 1 89 ? 3.559 23.141 25.422 1 98.38 89 ILE B C 1
ATOM 3943 O O . ILE B 1 89 ? 4.336 22.266 25.828 1 98.38 89 ILE B O 1
ATOM 3947 N N . HIS B 1 90 ? 3.025 24.062 26.25 1 98.44 90 HIS B N 1
ATOM 3948 C CA . HIS B 1 90 ? 3.662 24.328 27.531 1 98.44 90 HIS B CA 1
ATOM 3949 C C . HIS B 1 90 ? 2.867 23.719 28.688 1 98.44 90 HIS B C 1
ATOM 3951 O O . HIS B 1 90 ? 3.336 23.688 29.828 1 98.44 90 HIS B O 1
ATOM 3957 N N . LYS B 1 91 ? 1.687 23.344 28.406 1 97.25 91 LYS B N 1
ATOM 3958 C CA . LYS B 1 91 ? 0.823 22.703 29.391 1 97.25 91 LYS B CA 1
ATOM 3959 C C . LYS B 1 91 ? 0.662 23.562 30.641 1 97.25 91 LYS B C 1
ATOM 3961 O O . LYS B 1 91 ? 0.243 24.719 30.547 1 97.25 91 LYS B O 1
ATOM 3966 N N . ASN B 1 92 ? 1.167 23.078 31.766 1 97.44 92 ASN B N 1
ATOM 3967 C CA . ASN B 1 92 ? 0.898 23.766 33.031 1 97.44 92 ASN B CA 1
ATOM 3968 C C . ASN B 1 92 ? 1.843 24.938 33.25 1 97.44 92 ASN B C 1
ATOM 3970 O O . ASN B 1 92 ? 1.663 25.719 34.188 1 97.44 92 ASN B O 1
ATOM 3974 N N . ASP B 1 93 ? 2.828 25.094 32.469 1 98.19 93 ASP B N 1
ATOM 3975 C CA . ASP B 1 93 ? 3.678 26.281 32.531 1 98.19 93 ASP B CA 1
ATOM 3976 C C . ASP B 1 93 ? 3.008 27.484 31.875 1 98.19 93 ASP B C 1
ATOM 3978 O O . ASP B 1 93 ? 3.389 27.875 30.766 1 98.19 93 ASP B O 1
ATOM 3982 N N . ILE B 1 94 ? 2.162 28.172 32.594 1 98.31 94 ILE B N 1
ATOM 3983 C CA . ILE B 1 94 ? 1.276 29.203 32.031 1 98.31 94 ILE B CA 1
ATOM 3984 C C . ILE B 1 94 ? 2.092 30.422 31.641 1 98.31 94 ILE B C 1
ATOM 3986 O O . ILE B 1 94 ? 1.778 31.094 30.656 1 98.31 94 ILE B O 1
ATOM 3990 N N . ASP B 1 95 ? 3.121 30.703 32.375 1 98.56 95 ASP B N 1
ATOM 3991 C CA . ASP B 1 95 ? 3.975 31.828 32.031 1 98.56 95 ASP B CA 1
ATOM 3992 C C . ASP B 1 95 ? 4.605 31.625 30.656 1 98.56 95 ASP B C 1
ATOM 3994 O O . ASP B 1 95 ? 4.605 32.531 29.812 1 98.56 95 ASP B O 1
ATOM 3998 N N . ALA B 1 96 ? 5.086 30.453 30.453 1 98.56 96 ALA B N 1
ATOM 3999 C CA . ALA B 1 96 ? 5.691 30.125 29.172 1 98.56 96 ALA B CA 1
ATOM 4000 C C . ALA B 1 96 ? 4.645 30.125 28.047 1 98.56 96 ALA B C 1
ATOM 4002 O O . ALA B 1 96 ? 4.926 30.547 26.922 1 98.56 96 ALA B O 1
ATOM 4003 N N . ALA B 1 97 ? 3.482 29.656 28.359 1 98.62 97 ALA B N 1
ATOM 4004 C CA . ALA B 1 97 ? 2.395 29.641 27.391 1 98.62 97 ALA B CA 1
ATOM 4005 C C . ALA B 1 97 ? 2.037 31.062 26.953 1 98.62 97 ALA B C 1
ATOM 4007 O O . ALA B 1 97 ? 1.903 31.344 25.766 1 98.62 97 ALA B O 1
ATOM 4008 N N . ILE B 1 98 ? 1.916 31.922 27.922 1 98.62 98 ILE B N 1
ATOM 4009 C CA . ILE B 1 98 ? 1.536 33.312 27.641 1 98.62 98 ILE B CA 1
ATOM 4010 C C . ILE B 1 98 ? 2.658 34 26.859 1 98.62 98 ILE B C 1
ATOM 4012 O O . ILE B 1 98 ? 2.4 34.781 25.938 1 98.62 98 ILE B O 1
ATOM 4016 N N . GLU B 1 99 ? 3.887 33.719 27.25 1 98.69 99 GLU B N 1
ATOM 4017 C CA . GLU B 1 99 ? 5.02 34.281 26.516 1 98.69 99 GLU B CA 1
ATOM 4018 C C . GLU B 1 99 ? 4.984 33.844 25.047 1 98.69 99 GLU B C 1
ATOM 4020 O O . GLU B 1 99 ? 5.125 34.656 24.156 1 98.69 99 GLU B O 1
ATOM 4025 N N . THR B 1 100 ? 4.82 32.531 24.812 1 98.75 100 THR B N 1
ATOM 4026 C CA 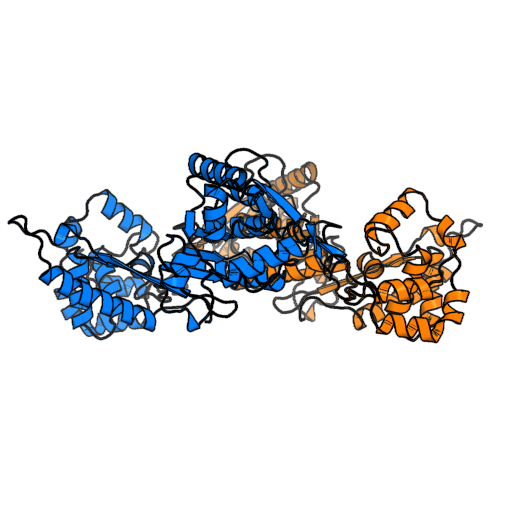. THR B 1 100 ? 4.742 31.984 23.469 1 98.75 100 THR B CA 1
ATOM 4027 C C . THR B 1 100 ? 3.555 32.594 22.703 1 98.75 100 THR B C 1
ATOM 4029 O O . THR B 1 100 ? 3.688 33 21.547 1 98.75 100 THR B O 1
ATOM 4032 N N . TYR B 1 101 ? 2.41 32.688 23.359 1 98.69 101 TYR B N 1
ATOM 4033 C CA . TYR B 1 101 ? 1.228 33.312 22.75 1 98.69 101 TYR B CA 1
ATOM 4034 C C . TYR B 1 101 ? 1.521 34.719 22.281 1 98.69 101 TYR B C 1
ATOM 4036 O O . TYR B 1 101 ? 1.172 35.094 21.156 1 98.69 101 TYR B O 1
ATOM 4044 N N . ASN B 1 102 ? 2.104 35.469 23.125 1 98.62 102 ASN B N 1
ATOM 4045 C CA . ASN B 1 102 ? 2.383 36.875 22.797 1 98.62 102 ASN B CA 1
ATOM 4046 C C . ASN B 1 102 ? 3.297 36.969 21.578 1 98.62 102 ASN B C 1
ATOM 4048 O O . ASN B 1 102 ? 3.033 37.75 20.656 1 98.62 102 ASN B O 1
ATOM 4052 N N . LEU B 1 103 ? 4.309 36.219 21.594 1 98.62 103 LEU B N 1
ATOM 4053 C CA . LEU B 1 103 ? 5.266 36.281 20.5 1 98.62 103 LEU B CA 1
ATOM 4054 C C . LEU B 1 103 ? 4.629 35.812 19.188 1 98.62 103 LEU B C 1
ATOM 4056 O O . LEU B 1 103 ? 4.879 36.406 18.141 1 98.62 103 LEU B O 1
ATOM 4060 N N . LEU B 1 104 ? 3.832 34.75 19.234 1 98.19 104 LEU B N 1
ATOM 4061 C CA . LEU B 1 104 ? 3.115 34.25 18.062 1 98.19 104 LEU B CA 1
ATOM 4062 C C . LEU B 1 104 ? 2.119 35.312 17.562 1 98.19 104 LEU B C 1
ATOM 4064 O O . LEU B 1 104 ? 2.084 35.594 16.375 1 98.19 104 LEU B O 1
ATOM 4068 N N . SER B 1 105 ? 1.315 35.844 18.484 1 97.5 105 SER B N 1
ATOM 4069 C CA . SER B 1 105 ? 0.233 36.75 18.141 1 97.5 105 SER B CA 1
ATOM 4070 C C . SER B 1 105 ? 0.776 38.062 17.609 1 97.5 105 SER B C 1
ATOM 4072 O O . SER B 1 105 ? 0.107 38.75 16.828 1 97.5 105 SER B O 1
ATOM 4074 N N . GLU B 1 106 ? 1.978 38.438 18.016 1 96.69 106 GLU B N 1
ATOM 4075 C CA . GLU B 1 106 ? 2.623 39.656 17.516 1 96.69 106 GLU B CA 1
ATOM 4076 C C . GLU B 1 106 ? 3.449 39.344 16.266 1 96.69 106 GLU B C 1
ATOM 4078 O O . GLU B 1 106 ? 4.074 40.25 15.711 1 96.69 106 GLU B O 1
ATOM 4083 N N . ARG B 1 107 ? 3.611 38.188 15.859 1 95.62 107 ARG B N 1
ATOM 4084 C CA . ARG B 1 107 ? 4.16 37.719 14.586 1 95.62 107 ARG B CA 1
ATOM 4085 C C . ARG B 1 107 ? 5.68 37.844 14.578 1 95.62 107 ARG B C 1
ATOM 4087 O O . ARG B 1 107 ? 6.273 38.188 13.555 1 95.62 107 ARG B O 1
ATOM 4094 N N . TRP B 1 108 ? 6.242 37.594 15.789 1 97.62 108 TRP B N 1
ATOM 4095 C CA . TRP B 1 108 ? 7.699 37.531 15.836 1 97.62 108 TRP B CA 1
ATOM 4096 C C . TRP B 1 108 ? 8.203 36.25 15.188 1 97.62 108 TRP B C 1
ATOM 4098 O O . TRP B 1 108 ? 9.305 36.219 14.648 1 97.62 108 TRP B O 1
ATOM 4108 N N . PHE B 1 109 ? 7.473 35.219 15.352 1 98.19 109 PHE B N 1
ATOM 4109 C CA . PHE B 1 109 ? 7.719 33.906 14.742 1 98.19 109 PHE B CA 1
ATOM 4110 C C . PHE B 1 109 ? 6.418 33.125 14.578 1 98.19 109 PHE B C 1
ATOM 4112 O O . PHE B 1 109 ? 5.359 33.594 15.023 1 98.19 109 PHE B O 1
ATOM 4119 N N . THR B 1 110 ? 6.484 32.062 13.852 1 97.38 110 THR B N 1
ATOM 4120 C CA . THR B 1 110 ? 5.363 31.141 13.734 1 97.38 110 THR B CA 1
ATOM 4121 C C . THR B 1 110 ? 5.848 29.703 13.805 1 97.38 110 THR B C 1
ATOM 4123 O O . THR B 1 110 ? 7 29.406 13.484 1 97.38 110 THR B O 1
ATOM 4126 N N . HIS B 1 111 ? 5.02 28.844 14.367 1 97.12 111 HIS B N 1
ATOM 4127 C CA . HIS B 1 111 ? 5.32 27.422 14.359 1 97.12 111 HIS B CA 1
ATOM 4128 C C . HIS B 1 111 ? 4.844 26.766 13.062 1 97.12 111 HIS B C 1
ATOM 4130 O O . HIS B 1 111 ? 4.051 27.344 12.32 1 97.12 111 HIS B O 1
ATOM 4136 N N . ALA B 1 112 ? 5.379 25.594 12.82 1 94.12 112 ALA B N 1
ATOM 4137 C CA . ALA B 1 112 ? 5.008 24.875 11.602 1 94.12 112 ALA B CA 1
ATOM 4138 C C . ALA B 1 112 ? 3.543 24.453 11.641 1 94.12 112 ALA B C 1
ATOM 4140 O O . ALA B 1 112 ? 2.938 24.391 12.719 1 94.12 112 ALA B O 1
ATOM 4141 N N . SER B 1 113 ? 3.025 24.156 10.469 1 91.38 113 SER B N 1
ATOM 4142 C CA . SER B 1 113 ? 1.604 23.891 10.273 1 91.38 113 SER B CA 1
ATOM 4143 C C . SER B 1 113 ? 1.119 22.766 11.188 1 91.38 113 SER B C 1
ATOM 4145 O O . SER B 1 113 ? 0.107 22.922 11.875 1 91.38 113 SER B O 1
ATOM 4147 N N . PRO B 1 114 ? 1.81 21.641 11.289 1 91.75 114 PRO B N 1
ATOM 4148 C CA . PRO B 1 114 ? 1.286 20.578 12.148 1 91.75 114 PRO B CA 1
ATOM 4149 C C . PRO B 1 114 ? 1.179 21 13.617 1 91.75 114 PRO B C 1
ATOM 4151 O O . PRO B 1 114 ? 0.272 20.562 14.32 1 91.75 114 PRO B O 1
ATOM 4154 N N . THR B 1 115 ? 2.098 21.797 14.055 1 95.31 115 THR B N 1
ATOM 4155 C CA . THR B 1 115 ? 2.012 22.328 15.414 1 95.31 115 THR B CA 1
ATOM 4156 C C . THR B 1 115 ? 0.792 23.234 15.562 1 95.31 115 THR B C 1
ATOM 4158 O O . THR B 1 115 ? 0.056 23.125 16.547 1 95.31 115 THR B O 1
ATOM 4161 N N . LEU B 1 116 ? 0.573 24.062 14.594 1 94.38 116 LEU B N 1
ATOM 4162 C CA . LEU B 1 116 ? -0.563 24.969 14.633 1 94.38 116 LEU B CA 1
ATOM 4163 C C . LEU B 1 116 ? -1.88 24.219 14.555 1 94.38 116 LEU B C 1
ATOM 4165 O O . LEU B 1 116 ? -2.859 24.594 15.203 1 94.38 116 LEU B O 1
ATOM 4169 N N . PHE B 1 117 ? -1.859 23.109 13.852 1 89.38 117 PHE B N 1
ATOM 4170 C CA . PHE B 1 117 ? -3.064 22.312 13.656 1 89.38 117 PHE B CA 1
ATOM 4171 C C . PHE B 1 117 ? -3.406 21.531 14.914 1 89.38 117 PHE B C 1
ATOM 4173 O O . PHE B 1 117 ? -4.566 21.484 15.328 1 89.38 117 PHE B O 1
ATOM 4180 N N . ASN B 1 118 ? -2.35 20.984 15.523 1 92 118 ASN B N 1
ATOM 4181 C CA . ASN B 1 118 ? -2.65 19.828 16.344 1 92 118 ASN B CA 1
ATOM 4182 C C . ASN B 1 118 ? -2.303 20.078 17.812 1 92 118 ASN B C 1
ATOM 4184 O O . ASN B 1 118 ? -2.713 19.312 18.688 1 92 118 ASN B O 1
ATOM 4188 N N . ALA B 1 119 ? -1.564 21.062 18.078 1 95.69 119 ALA B N 1
ATOM 4189 C CA . ALA B 1 119 ? -1.201 21.281 19.469 1 95.69 119 ALA B CA 1
ATOM 4190 C C . ALA B 1 119 ? -2.443 21.469 20.344 1 95.69 119 ALA B C 1
ATOM 4192 O O . ALA B 1 119 ? -3.355 22.203 19.984 1 95.69 119 ALA B O 1
ATOM 4193 N N . GLY B 1 120 ? -2.492 20.719 21.406 1 95.94 120 GLY B N 1
ATOM 4194 C CA . GLY B 1 120 ? -3.609 20.812 22.328 1 95.94 120 GLY B CA 1
ATOM 4195 C C . GLY B 1 120 ? -4.754 19.875 21.969 1 95.94 120 GLY B C 1
ATOM 4196 O O . GLY B 1 120 ? -5.738 19.781 22.703 1 95.94 120 GLY B O 1
ATOM 4197 N N . THR B 1 121 ? -4.645 19.203 20.859 1 93.88 121 THR B N 1
ATOM 4198 C CA . THR B 1 121 ? -5.699 18.297 20.422 1 93.88 121 THR B CA 1
ATOM 4199 C C . THR B 1 121 ? -5.461 16.891 20.953 1 93.88 121 THR B C 1
ATOM 4201 O O . THR B 1 121 ? -4.535 16.672 21.734 1 93.88 121 THR B O 1
ATOM 4204 N N . ASN B 1 122 ? -6.316 15.93 20.562 1 91.5 122 ASN B N 1
ATOM 4205 C CA . ASN B 1 122 ? -6.289 14.578 21.125 1 91.5 122 ASN B CA 1
ATOM 4206 C C . ASN B 1 122 ? -5.09 13.789 20.609 1 91.5 122 ASN B C 1
ATOM 4208 O O . ASN B 1 122 ? -4.633 12.844 21.25 1 91.5 122 ASN B O 1
ATOM 4212 N N . ARG B 1 123 ? -4.66 14.102 19.438 1 87.69 123 ARG B N 1
ATOM 4213 C CA . ARG B 1 123 ? -3.49 13.492 18.812 1 87.69 123 ARG B CA 1
ATOM 4214 C C . ARG B 1 123 ? -2.525 14.555 18.297 1 87.69 123 ARG B C 1
ATOM 4216 O O . ARG B 1 123 ? -2.459 14.805 17.094 1 87.69 123 ARG B O 1
ATOM 4223 N N . PRO B 1 124 ? -1.763 15.008 19.203 1 93.06 124 PRO B N 1
ATOM 4224 C CA . PRO B 1 124 ? -0.914 16.156 18.859 1 93.06 124 PRO B CA 1
ATOM 4225 C C . PRO B 1 124 ? 0.33 15.75 18.078 1 93.06 124 PRO B C 1
ATOM 4227 O O . PRO B 1 124 ? 1.447 15.836 18.594 1 93.06 124 PRO B O 1
ATOM 4230 N N . GLN B 1 125 ? 0.167 15.258 16.906 1 92.44 125 GLN B N 1
ATOM 4231 C CA . GLN B 1 125 ? 1.297 15.125 15.992 1 92.44 125 GLN B CA 1
ATOM 4232 C C . GLN B 1 125 ? 1.798 16.5 15.539 1 92.44 125 GLN B C 1
ATOM 4234 O O . GLN B 1 125 ? 1.115 17.188 14.781 1 92.44 125 GLN B O 1
ATOM 4239 N N . LEU B 1 126 ? 2.961 16.828 15.914 1 95.44 126 LEU B N 1
ATOM 4240 C CA . LEU B 1 126 ? 3.396 18.219 15.797 1 95.44 126 LEU B CA 1
ATOM 4241 C C . LEU B 1 126 ? 4.562 18.344 14.82 1 95.44 126 LEU B C 1
ATOM 4243 O O . LEU B 1 126 ? 4.988 19.453 14.5 1 95.44 126 LEU B O 1
ATOM 4247 N N . SER B 1 127 ? 5.078 17.219 14.258 1 94 127 SER B N 1
ATOM 4248 C CA . SER B 1 127 ? 6.227 17.219 13.359 1 94 127 SER B CA 1
ATOM 4249 C C . SER B 1 127 ? 5.793 17.469 11.914 1 94 127 SER B C 1
ATOM 4251 O O . SER B 1 127 ? 4.75 16.969 11.484 1 94 127 SER B O 1
ATOM 4253 N N . SER B 1 128 ? 6.691 18.203 11.242 1 92.69 128 SER B N 1
ATOM 4254 C CA . SER B 1 128 ? 6.367 18.578 9.875 1 92.69 128 SER B CA 1
ATOM 4255 C C . SER B 1 128 ? 6.703 17.453 8.898 1 92.69 128 SER B C 1
ATOM 4257 O O . SER B 1 128 ? 5.934 17.172 7.977 1 92.69 128 SER B O 1
ATOM 4259 N N . CYS B 1 129 ? 7.859 16.953 9 1 94.38 129 CYS B N 1
ATOM 4260 C CA . CYS B 1 129 ? 8.32 15.953 8.047 1 94.38 129 CYS B CA 1
ATOM 4261 C C . CYS B 1 129 ? 8.938 14.758 8.766 1 94.38 129 CYS B C 1
ATOM 4263 O O . CYS B 1 129 ? 9.352 14.867 9.922 1 94.38 129 CYS B O 1
ATOM 4265 N N . PHE B 1 130 ? 8.945 13.688 8.094 1 95.81 130 PHE B N 1
ATOM 4266 C CA . PHE B 1 130 ? 9.562 12.438 8.516 1 95.81 130 PHE B CA 1
ATOM 4267 C C . PHE B 1 130 ? 10.5 11.906 7.445 1 95.81 130 PHE B C 1
ATOM 4269 O O . PHE B 1 130 ? 10.195 11.969 6.254 1 95.81 130 PHE B O 1
ATOM 4276 N N . LEU B 1 131 ? 11.641 11.477 7.848 1 97.19 131 LEU B N 1
ATOM 4277 C CA . LEU B 1 131 ? 12.602 10.836 6.953 1 97.19 131 LEU B CA 1
ATOM 4278 C C . LEU B 1 131 ? 12.633 9.328 7.176 1 97.19 131 LEU B C 1
ATOM 4280 O O . LEU B 1 131 ? 12.742 8.867 8.312 1 97.19 131 LEU B O 1
ATOM 4284 N N . LEU B 1 132 ? 12.492 8.617 6.086 1 97.06 132 LEU B N 1
ATOM 4285 C CA . LEU B 1 132 ? 12.5 7.156 6.145 1 97.06 132 LEU B CA 1
ATOM 4286 C C . LEU B 1 132 ? 13.492 6.578 5.141 1 97.06 132 LEU B C 1
ATOM 4288 O O . LEU B 1 132 ? 13.922 7.27 4.211 1 97.06 132 LEU B O 1
ATOM 4292 N N . CYS B 1 133 ? 13.906 5.375 5.414 1 96.56 133 CYS B N 1
ATOM 4293 C CA . CYS B 1 133 ? 14.562 4.512 4.438 1 96.56 133 CYS B CA 1
ATOM 4294 C C . CYS B 1 133 ? 13.773 3.225 4.23 1 96.56 133 CYS B C 1
ATOM 4296 O O . CYS B 1 133 ? 13.086 2.762 5.141 1 96.56 133 CYS B O 1
ATOM 4298 N N . MET B 1 134 ? 13.836 2.803 3.006 1 97.06 134 MET B N 1
ATOM 4299 C CA . MET B 1 134 ? 13.219 1.505 2.744 1 97.06 134 MET B CA 1
ATOM 4300 C C . MET B 1 134 ? 13.742 0.449 3.713 1 97.06 134 MET B C 1
ATOM 4302 O O . MET B 1 134 ? 14.953 0.342 3.928 1 97.06 134 MET B O 1
ATOM 4306 N N . LYS B 1 135 ? 12.859 -0.333 4.301 1 95.19 135 LYS B N 1
ATOM 4307 C CA . LYS B 1 135 ? 13.258 -1.307 5.312 1 95.19 135 LYS B CA 1
ATOM 4308 C C . LYS B 1 135 ? 14.125 -2.406 4.711 1 95.19 135 LYS B C 1
ATOM 4310 O O . LYS B 1 135 ? 15.086 -2.863 5.336 1 95.19 135 LYS B O 1
ATOM 4315 N N . ASP B 1 136 ? 13.688 -2.887 3.553 1 94.75 136 ASP B N 1
ATOM 4316 C CA . ASP B 1 136 ? 14.43 -3.924 2.848 1 94.75 136 ASP B CA 1
ATOM 4317 C C . ASP B 1 136 ? 13.969 -4.043 1.396 1 94.75 136 ASP B C 1
ATOM 4319 O O . ASP B 1 136 ? 12.898 -3.543 1.038 1 94.75 136 ASP B O 1
ATOM 4323 N N . ASP B 1 137 ? 14.891 -4.637 0.617 1 94.69 137 ASP B N 1
ATOM 4324 C CA . ASP B 1 137 ? 14.523 -4.938 -0.766 1 94.69 137 ASP B CA 1
ATOM 4325 C C . ASP B 1 137 ? 13.734 -6.238 -0.855 1 94.69 137 ASP B C 1
ATOM 4327 O O . ASP B 1 137 ? 14.203 -7.223 -1.432 1 94.69 137 ASP B O 1
ATOM 4331 N N . SER B 1 138 ? 12.648 -6.32 -0.276 1 93.19 138 SER B N 1
ATOM 4332 C CA . SER B 1 138 ? 11.672 -7.406 -0.284 1 93.19 138 SER B CA 1
ATOM 4333 C C . SER B 1 138 ? 10.25 -6.863 -0.323 1 93.19 138 SER B C 1
ATOM 4335 O O . SER B 1 138 ? 10.008 -5.711 0.041 1 93.19 138 SER B O 1
ATOM 4337 N N . ILE B 1 139 ? 9.352 -7.602 -0.757 1 93.88 139 ILE B N 1
ATOM 4338 C CA . ILE B 1 139 ? 7.949 -7.191 -0.785 1 93.88 139 ILE B CA 1
ATOM 4339 C C . ILE B 1 139 ? 7.488 -6.836 0.626 1 93.88 139 ILE B C 1
ATOM 4341 O O . ILE B 1 139 ? 6.805 -5.832 0.828 1 93.88 139 ILE B O 1
ATOM 4345 N N . GLU B 1 140 ? 7.887 -7.66 1.579 1 94.31 140 GLU B N 1
ATOM 4346 C CA . GLU B 1 140 ? 7.547 -7.375 2.969 1 94.31 140 GLU B CA 1
ATOM 4347 C C . GLU B 1 140 ? 8.094 -6.023 3.406 1 94.31 140 GLU B C 1
ATOM 4349 O O . GLU B 1 140 ? 7.367 -5.203 3.971 1 94.31 140 GLU B O 1
ATOM 4354 N N . GLY B 1 141 ? 9.336 -5.785 3.15 1 96.38 141 GLY B N 1
ATOM 4355 C CA . GLY B 1 141 ? 9.961 -4.523 3.518 1 96.38 141 GLY B CA 1
ATOM 4356 C C . GLY B 1 141 ? 9.336 -3.328 2.818 1 96.38 141 GLY B C 1
ATOM 4357 O O . GLY B 1 141 ? 9.125 -2.281 3.436 1 96.38 141 GLY B O 1
ATOM 4358 N N . ILE B 1 142 ? 9.094 -3.436 1.551 1 97.5 142 ILE B N 1
ATOM 4359 C CA . ILE B 1 142 ? 8.531 -2.369 0.732 1 97.5 142 ILE B CA 1
ATOM 4360 C C . ILE B 1 142 ? 7.141 -1.999 1.254 1 97.5 142 ILE B C 1
ATOM 4362 O O . ILE B 1 142 ? 6.824 -0.817 1.404 1 97.5 142 ILE B O 1
ATOM 4366 N N . TYR B 1 143 ? 6.352 -2.959 1.611 1 97.81 143 TYR B N 1
ATOM 4367 C CA . TYR B 1 143 ? 4.98 -2.668 2.016 1 97.81 143 TYR B CA 1
ATOM 4368 C C . TYR B 1 143 ? 4.914 -2.305 3.496 1 97.81 143 TYR B C 1
ATOM 4370 O O . TYR B 1 143 ? 3.998 -1.605 3.93 1 97.81 143 TYR B O 1
ATOM 4378 N N . ASP B 1 144 ? 5.844 -2.787 4.297 1 96.88 144 ASP B N 1
ATOM 4379 C CA . ASP B 1 144 ? 5.977 -2.248 5.648 1 96.88 144 ASP B CA 1
ATOM 4380 C C . ASP B 1 144 ? 6.273 -0.75 5.613 1 96.88 144 ASP B C 1
ATOM 4382 O O . ASP B 1 144 ? 5.688 0.022 6.375 1 96.88 144 ASP B O 1
ATOM 4386 N N . THR B 1 145 ? 7.203 -0.421 4.777 1 97.81 145 THR B N 1
ATOM 4387 C CA . THR B 1 145 ? 7.547 0.988 4.625 1 97.81 145 THR B CA 1
ATOM 4388 C C . THR B 1 145 ? 6.352 1.784 4.109 1 97.81 145 THR B C 1
ATOM 4390 O O . THR B 1 145 ? 6.094 2.896 4.574 1 97.81 145 THR B O 1
ATOM 4393 N N . LEU B 1 146 ? 5.602 1.207 3.164 1 98.19 146 LEU B N 1
ATOM 4394 C CA . LEU B 1 146 ? 4.422 1.867 2.623 1 98.19 146 LEU B CA 1
ATOM 4395 C C . LEU B 1 146 ? 3.4 2.141 3.725 1 98.19 146 LEU B C 1
ATOM 4397 O O . LEU B 1 146 ? 2.826 3.23 3.787 1 98.19 146 LEU B O 1
ATOM 4401 N N . LYS B 1 147 ? 3.182 1.142 4.539 1 96.75 147 LYS B N 1
ATOM 4402 C CA . LYS B 1 147 ? 2.268 1.311 5.664 1 96.75 147 LYS B CA 1
ATOM 4403 C C . LYS B 1 147 ? 2.719 2.447 6.578 1 96.75 147 LYS B C 1
ATOM 4405 O O . LYS B 1 147 ? 1.908 3.279 6.988 1 96.75 147 LYS B O 1
ATOM 4410 N N . GLN B 1 148 ? 3.984 2.506 6.832 1 95.88 148 GLN B N 1
ATOM 4411 C CA . GLN B 1 148 ? 4.516 3.592 7.648 1 95.88 148 GLN B CA 1
ATOM 4412 C C . GLN B 1 148 ? 4.262 4.945 6.992 1 95.88 148 GLN B C 1
ATOM 4414 O O . GLN B 1 148 ? 3.838 5.895 7.66 1 95.88 148 GLN B O 1
ATOM 4419 N N . CYS B 1 149 ? 4.523 5.016 5.746 1 96.25 149 CYS B N 1
ATOM 4420 C CA . CYS B 1 149 ? 4.289 6.254 5.012 1 96.25 149 CYS B CA 1
ATOM 4421 C C . CYS B 1 149 ? 2.822 6.66 5.086 1 96.25 149 CYS B C 1
ATOM 4423 O O . CYS B 1 149 ? 2.51 7.836 5.289 1 96.25 149 CYS B O 1
ATOM 4425 N N . ALA B 1 150 ? 1.949 5.699 4.949 1 95.56 150 ALA B N 1
ATOM 4426 C CA . ALA B 1 150 ? 0.516 5.977 4.992 1 95.56 150 ALA B CA 1
ATOM 4427 C C . ALA B 1 150 ? 0.105 6.52 6.359 1 95.56 150 ALA B C 1
ATOM 4429 O O . ALA B 1 150 ? -0.654 7.488 6.445 1 95.56 150 ALA B O 1
ATOM 4430 N N . LEU B 1 151 ? 0.604 5.945 7.406 1 93.56 151 LEU B N 1
ATOM 4431 C CA . LEU B 1 151 ? 0.274 6.363 8.766 1 93.56 151 LEU B CA 1
ATOM 4432 C C . LEU B 1 151 ? 0.797 7.77 9.039 1 93.56 151 LEU B C 1
ATOM 4434 O O . LEU B 1 151 ? 0.109 8.578 9.664 1 93.56 151 LEU B O 1
ATOM 4438 N N . ILE B 1 152 ? 1.976 8.031 8.555 1 92.62 152 ILE B N 1
ATOM 4439 C CA . ILE B 1 152 ? 2.57 9.352 8.727 1 92.62 152 ILE B CA 1
ATOM 4440 C C . ILE B 1 152 ? 1.77 10.383 7.934 1 92.62 152 ILE B C 1
ATOM 4442 O O . ILE B 1 152 ? 1.447 11.461 8.453 1 92.62 152 ILE B O 1
ATOM 4446 N N . SER B 1 153 ? 1.472 10.047 6.734 1 91.69 153 SER B N 1
ATOM 4447 C CA . SER B 1 153 ? 0.724 10.953 5.871 1 91.69 153 SER B CA 1
ATOM 4448 C C . SER B 1 153 ? -0.646 11.273 6.461 1 91.69 153 SER B C 1
ATOM 4450 O O . SER B 1 153 ? -1.099 12.422 6.402 1 91.69 153 SER B O 1
ATOM 4452 N N . LYS B 1 154 ? -1.319 10.281 7.012 1 87.75 154 LYS B N 1
ATOM 4453 C CA . LYS B 1 154 ? -2.613 10.461 7.664 1 87.75 154 LYS B CA 1
ATOM 4454 C C . LYS B 1 154 ? -2.541 11.547 8.734 1 87.75 154 LYS B C 1
ATOM 4456 O O . LYS B 1 154 ? -3.504 12.297 8.93 1 87.75 154 LYS B O 1
ATOM 4461 N N . SER B 1 155 ? -1.408 11.656 9.336 1 83.31 155 SER B N 1
ATOM 4462 C CA . SER B 1 155 ? -1.218 12.602 10.43 1 83.31 155 SER B CA 1
ATOM 4463 C C . SER B 1 155 ? -0.614 13.914 9.938 1 83.31 155 SER B C 1
ATOM 4465 O O . SER B 1 155 ? -0.01 14.656 10.711 1 83.31 155 SER B O 1
ATOM 4467 N N . ALA B 1 156 ? -0.622 14.086 8.609 1 80.62 156 ALA B N 1
ATOM 4468 C CA . ALA B 1 156 ? -0.23 15.336 7.969 1 80.62 156 ALA B CA 1
ATOM 4469 C C . ALA B 1 156 ? 1.285 15.516 7.984 1 80.62 156 ALA B C 1
ATOM 4471 O O . ALA B 1 156 ? 1.786 16.641 8.102 1 80.62 156 ALA B O 1
ATOM 4472 N N . GLY B 1 157 ? 1.979 14.5 7.926 1 87.44 157 GLY B N 1
ATOM 4473 C CA . GLY B 1 157 ? 3.43 14.57 7.84 1 87.44 157 GLY B CA 1
ATOM 4474 C C . GLY B 1 157 ? 3.951 14.414 6.422 1 87.44 157 GLY B C 1
ATOM 4475 O O . GLY B 1 157 ? 3.479 13.562 5.672 1 87.44 157 GLY B O 1
ATOM 4476 N N . GLY B 1 158 ? 4.875 15.336 6.066 1 92.69 158 GLY B N 1
ATOM 4477 C CA . GLY B 1 158 ? 5.625 15.109 4.84 1 92.69 158 GLY B CA 1
ATOM 4478 C C . GLY B 1 158 ? 6.645 13.992 4.961 1 92.69 158 GLY B C 1
ATOM 4479 O O . GLY B 1 158 ? 7.086 13.664 6.062 1 92.69 158 GLY B O 1
ATOM 4480 N N . ILE B 1 159 ? 6.973 13.43 3.828 1 96.38 159 ILE B N 1
ATOM 4481 C CA . ILE B 1 159 ? 7.828 12.25 3.916 1 96.38 159 ILE B CA 1
ATOM 4482 C C . ILE B 1 159 ? 9 12.391 2.945 1 96.38 159 ILE B C 1
ATOM 4484 O O . ILE B 1 159 ? 8.82 12.82 1.803 1 96.38 159 ILE B O 1
ATOM 4488 N N . GLY B 1 160 ? 10.172 12.195 3.379 1 98.12 160 GLY B N 1
ATOM 4489 C CA . GLY B 1 160 ? 11.344 11.867 2.572 1 98.12 160 GLY B CA 1
ATOM 4490 C C . GLY B 1 160 ? 11.734 10.398 2.66 1 98.12 160 GLY B C 1
ATOM 4491 O O . GLY B 1 160 ? 11.898 9.867 3.758 1 98.12 160 GLY B O 1
ATOM 4492 N N . LEU B 1 161 ? 11.891 9.719 1.531 1 98.56 161 LEU B N 1
ATOM 4493 C CA . LEU B 1 161 ? 12.117 8.281 1.526 1 98.56 161 LEU B CA 1
ATOM 4494 C C . LEU B 1 161 ? 13.289 7.918 0.62 1 98.56 161 LEU B C 1
ATOM 4496 O O . LEU B 1 161 ? 13.289 8.258 -0.565 1 98.56 161 LEU B O 1
ATOM 4500 N N . ALA B 1 162 ? 14.281 7.266 1.2 1 98.69 162 ALA B N 1
ATOM 4501 C CA . ALA B 1 162 ? 15.398 6.738 0.414 1 98.69 162 ALA B CA 1
ATOM 4502 C C . ALA B 1 162 ? 15.055 5.379 -0.189 1 98.69 162 ALA B C 1
ATOM 4504 O O . ALA B 1 162 ? 14.664 4.457 0.529 1 98.69 162 ALA B O 1
ATOM 4505 N N . VAL B 1 163 ? 15.273 5.195 -1.562 1 98.69 163 VAL B N 1
ATOM 4506 C CA . VAL B 1 163 ? 14.82 3.953 -2.182 1 98.69 163 VAL B CA 1
ATOM 4507 C C . VAL B 1 163 ? 15.969 3.314 -2.957 1 98.69 163 VAL B C 1
ATOM 4509 O O . VAL B 1 163 ? 15.766 2.367 -3.719 1 98.69 163 VAL B O 1
ATOM 4512 N N . SER B 1 164 ? 17.203 3.766 -2.791 1 98.5 164 SER B N 1
ATOM 4513 C CA . SER B 1 164 ? 18.344 3.346 -3.609 1 98.5 164 SER B CA 1
ATOM 4514 C C . SER B 1 164 ? 18.641 1.867 -3.406 1 98.5 164 SER B C 1
ATOM 4516 O O . SER B 1 164 ? 19.312 1.248 -4.238 1 98.5 164 SER B O 1
ATOM 4518 N N . CYS B 1 165 ? 18.203 1.236 -2.363 1 97.75 165 CYS B N 1
ATOM 4519 C CA . CYS B 1 165 ? 18.531 -0.15 -2.043 1 97.75 165 CYS B CA 1
ATOM 4520 C C . CYS B 1 165 ? 17.641 -1.11 -2.822 1 97.75 165 CYS B C 1
ATOM 4522 O O . CYS B 1 165 ? 17.891 -2.316 -2.85 1 97.75 165 CYS B O 1
ATOM 4524 N N . ILE B 1 166 ? 16.609 -0.639 -3.514 1 97.56 166 ILE B N 1
ATOM 4525 C CA . ILE B 1 166 ? 15.641 -1.486 -4.207 1 97.56 166 ILE B CA 1
ATOM 4526 C C . ILE B 1 166 ? 16.234 -1.967 -5.531 1 97.56 166 ILE B C 1
ATOM 4528 O O . ILE B 1 166 ? 16.781 -1.17 -6.301 1 97.56 166 ILE B O 1
ATOM 4532 N N . ARG B 1 167 ? 16.156 -3.195 -5.762 1 95.44 167 ARG B N 1
ATOM 4533 C CA . ARG B 1 167 ? 16.75 -3.787 -6.953 1 95.44 167 ARG B CA 1
ATOM 4534 C C . ARG B 1 167 ? 16.141 -3.197 -8.219 1 95.44 167 ARG B C 1
ATOM 4536 O O . ARG B 1 167 ? 14.977 -2.787 -8.227 1 95.44 167 ARG B O 1
ATOM 4543 N N . ALA B 1 168 ? 16.875 -3.195 -9.258 1 96.31 168 ALA B N 1
ATOM 4544 C CA . ALA B 1 168 ? 16.516 -2.529 -10.508 1 96.31 168 ALA B CA 1
ATOM 4545 C C . ALA B 1 168 ? 15.711 -3.457 -11.414 1 96.31 168 ALA B C 1
ATOM 4547 O O . ALA B 1 168 ? 15.586 -4.652 -11.141 1 96.31 168 ALA B O 1
ATOM 4548 N N . THR B 1 169 ? 15.148 -2.875 -12.445 1 94.69 169 THR B N 1
ATOM 4549 C CA . THR B 1 169 ? 14.406 -3.604 -13.477 1 94.69 169 THR B CA 1
ATOM 4550 C C . THR B 1 169 ? 15.273 -4.703 -14.086 1 94.69 169 THR B C 1
ATOM 4552 O O . THR B 1 169 ? 16.438 -4.48 -14.391 1 94.69 169 THR B O 1
ATOM 4555 N N . GLY B 1 170 ? 14.672 -5.891 -14.18 1 88.62 170 GLY B N 1
ATOM 4556 C CA . GLY B 1 170 ? 15.352 -6.984 -14.844 1 88.62 170 GLY B CA 1
ATOM 4557 C C . GLY B 1 170 ? 16.234 -7.797 -13.914 1 88.62 170 GLY B C 1
ATOM 4558 O O . GLY B 1 170 ? 16.812 -8.812 -14.32 1 88.62 170 GLY B O 1
ATOM 4559 N N . SER B 1 171 ? 16.375 -7.352 -12.648 1 88.12 171 SER B N 1
ATOM 4560 C CA . SER B 1 171 ? 17.203 -8.086 -11.688 1 88.12 171 SER B CA 1
ATOM 4561 C C . SER B 1 171 ? 16.531 -9.398 -11.289 1 88.12 171 SER B C 1
ATOM 4563 O O . SER B 1 171 ? 15.312 -9.477 -11.172 1 88.12 171 SER B O 1
ATOM 4565 N N . TYR B 1 172 ? 17.328 -10.367 -11.008 1 80.5 172 TYR B N 1
ATOM 4566 C CA . TYR B 1 172 ? 16.875 -11.719 -10.711 1 80.5 172 TYR B CA 1
ATOM 4567 C C . TYR B 1 172 ? 16.234 -11.789 -9.328 1 80.5 172 TYR B C 1
ATOM 4569 O O . TYR B 1 172 ? 16.719 -11.18 -8.375 1 80.5 172 TYR B O 1
ATOM 4577 N N . ILE B 1 173 ? 15.133 -12.484 -9.273 1 79.88 173 ILE B N 1
ATOM 4578 C CA . ILE B 1 173 ? 14.469 -12.805 -8.016 1 79.88 173 ILE B CA 1
ATOM 4579 C C . ILE B 1 173 ? 14.539 -14.312 -7.758 1 79.88 173 ILE B C 1
ATOM 4581 O O . ILE B 1 173 ? 13.875 -15.094 -8.438 1 79.88 173 ILE B O 1
ATOM 4585 N N . ALA B 1 174 ? 15.273 -14.727 -6.742 1 72.69 174 ALA B N 1
ATOM 4586 C CA . ALA B 1 174 ? 15.523 -16.141 -6.465 1 72.69 174 ALA B CA 1
ATOM 4587 C C . ALA B 1 174 ? 14.242 -16.844 -6.035 1 72.69 174 ALA B C 1
ATOM 4589 O O . ALA B 1 174 ? 13.984 -17.984 -6.449 1 72.69 174 ALA B O 1
ATOM 4590 N N . GLY B 1 175 ? 13.469 -16.203 -5.219 1 69.38 175 GLY B N 1
ATOM 4591 C CA . GLY B 1 175 ? 12.273 -16.828 -4.672 1 69.38 175 GLY B CA 1
ATOM 4592 C C . GLY B 1 175 ? 11.273 -17.234 -5.738 1 69.38 175 GLY B C 1
ATOM 4593 O O . GLY B 1 175 ? 10.633 -18.281 -5.629 1 69.38 175 GLY B O 1
ATOM 4594 N N . THR B 1 176 ? 11.211 -16.547 -6.789 1 69.81 176 THR B N 1
ATOM 4595 C CA . THR B 1 176 ? 10.203 -16.797 -7.816 1 69.81 176 THR B CA 1
ATOM 4596 C C . THR B 1 176 ? 10.852 -17.266 -9.117 1 69.81 176 THR B C 1
ATOM 4598 O O . THR B 1 176 ? 10.164 -17.688 -10.047 1 69.81 176 THR B O 1
ATOM 4601 N N . ASN B 1 177 ? 12.156 -17.312 -9.102 1 73.5 177 ASN B N 1
ATOM 4602 C CA . ASN B 1 177 ? 12.883 -17.594 -10.336 1 73.5 177 ASN B CA 1
ATOM 4603 C C . ASN B 1 177 ? 12.43 -16.688 -11.477 1 73.5 177 ASN B C 1
ATOM 4605 O O . ASN B 1 177 ? 12.195 -17.141 -12.594 1 73.5 177 ASN B O 1
ATOM 4609 N N . GLY B 1 178 ? 12.188 -15.461 -11.117 1 76.38 178 GLY B N 1
ATOM 4610 C CA . GLY B 1 178 ? 11.789 -14.445 -12.086 1 76.38 178 GLY B CA 1
ATOM 4611 C C . GLY B 1 178 ? 12.633 -13.188 -12.016 1 76.38 178 GLY B C 1
ATOM 4612 O O . GLY B 1 178 ? 13.773 -13.227 -11.539 1 76.38 178 GLY B O 1
ATOM 4613 N N . ASN B 1 179 ? 12.109 -12.164 -12.68 1 83.19 179 ASN B N 1
ATOM 4614 C CA . ASN B 1 179 ? 12.828 -10.891 -12.703 1 83.19 179 ASN B CA 1
ATOM 4615 C C . ASN B 1 179 ? 11.992 -9.766 -12.102 1 83.19 179 ASN B C 1
ATOM 4617 O O . ASN B 1 179 ? 10.766 -9.758 -12.234 1 83.19 179 ASN B O 1
ATOM 4621 N N . SER B 1 180 ? 12.719 -8.859 -11.508 1 89.31 180 SER B N 1
ATOM 4622 C CA . SER B 1 180 ? 12.07 -7.715 -10.875 1 89.31 180 SER B CA 1
ATOM 4623 C C . SER B 1 180 ? 11.555 -6.727 -11.914 1 89.31 180 SER B C 1
ATOM 4625 O O . SER B 1 180 ? 12.148 -6.57 -12.977 1 89.31 180 SER B O 1
ATOM 4627 N N . ASN B 1 181 ? 10.453 -6.031 -11.492 1 88.69 181 ASN B N 1
ATOM 4628 C CA . ASN B 1 181 ? 9.883 -4.977 -12.328 1 88.69 181 ASN B CA 1
ATOM 4629 C C . ASN B 1 181 ? 10.547 -3.631 -12.062 1 88.69 181 ASN B C 1
ATOM 4631 O O . ASN B 1 181 ? 10.32 -2.664 -12.797 1 88.69 181 ASN B O 1
ATOM 4635 N N . GLY B 1 182 ? 11.312 -3.561 -11.016 1 93.25 182 GLY B N 1
ATOM 4636 C CA . GLY B 1 182 ? 12.125 -2.379 -10.758 1 93.25 182 GLY B CA 1
ATOM 4637 C C . GLY B 1 182 ? 11.383 -1.312 -9.969 1 93.25 182 GLY B C 1
ATOM 4638 O O . GLY B 1 182 ? 10.414 -1.61 -9.273 1 93.25 182 GLY B O 1
ATOM 4639 N N . LEU B 1 183 ? 11.82 -0.036 -10.094 1 96.44 183 LEU B N 1
ATOM 4640 C CA . LEU B 1 183 ? 11.398 1.059 -9.227 1 96.44 183 LEU B CA 1
ATOM 4641 C C . LEU B 1 183 ? 10.055 1.616 -9.672 1 96.44 183 LEU B C 1
ATOM 4643 O O . LEU B 1 183 ? 9.219 1.976 -8.844 1 96.44 183 LEU B O 1
ATOM 4647 N N . VAL B 1 184 ? 9.812 1.624 -10.938 1 95.56 184 VAL B N 1
ATOM 4648 C CA . VAL B 1 184 ? 8.719 2.422 -11.484 1 95.56 184 VAL B CA 1
ATOM 4649 C C . VAL B 1 184 ? 7.383 1.864 -11 1 95.56 184 VAL B C 1
ATOM 4651 O O . VAL B 1 184 ? 6.582 2.586 -10.398 1 95.56 184 VAL B O 1
ATOM 4654 N N . PRO B 1 185 ? 7.133 0.581 -11.18 1 94.19 185 PRO B N 1
ATOM 4655 C CA . PRO B 1 185 ? 5.852 0.067 -10.688 1 94.19 185 PRO B CA 1
ATOM 4656 C C . PRO B 1 185 ? 5.699 0.214 -9.172 1 94.19 185 PRO B C 1
ATOM 4658 O O . PRO B 1 185 ? 4.598 0.464 -8.68 1 94.19 185 PRO B O 1
ATOM 4661 N N . MET B 1 186 ? 6.785 0.052 -8.461 1 96.44 186 MET B N 1
ATOM 4662 C CA . MET B 1 186 ? 6.758 0.236 -7.016 1 96.44 186 MET B CA 1
ATOM 4663 C C . MET B 1 186 ? 6.359 1.664 -6.656 1 96.44 186 MET B C 1
ATOM 4665 O O . MET B 1 186 ? 5.488 1.878 -5.812 1 96.44 186 MET B O 1
ATOM 4669 N N . LEU B 1 187 ? 6.945 2.611 -7.309 1 98.06 187 LEU B N 1
ATOM 4670 C CA . LEU B 1 187 ? 6.715 4.02 -6.996 1 98.06 187 LEU B CA 1
ATOM 4671 C C . LEU B 1 187 ? 5.301 4.438 -7.383 1 98.06 187 LEU B C 1
ATOM 4673 O O . LEU B 1 187 ? 4.738 5.363 -6.793 1 98.06 187 LEU B O 1
ATOM 4677 N N . ARG B 1 188 ? 4.691 3.766 -8.312 1 96.62 188 ARG B N 1
ATOM 4678 C CA . ARG B 1 188 ? 3.305 4.055 -8.656 1 96.62 188 ARG B CA 1
ATOM 4679 C C . ARG B 1 188 ? 2.367 3.67 -7.512 1 96.62 188 ARG B C 1
ATOM 4681 O O . ARG B 1 188 ? 1.34 4.316 -7.301 1 96.62 188 ARG B O 1
ATOM 4688 N N . VAL B 1 189 ? 2.709 2.602 -6.805 1 97.38 189 VAL B N 1
ATOM 4689 C CA . VAL B 1 189 ? 1.942 2.254 -5.613 1 97.38 189 VAL B CA 1
ATOM 4690 C C . VAL B 1 189 ? 2.061 3.373 -4.578 1 97.38 189 VAL B C 1
ATOM 4692 O O . VAL B 1 189 ? 1.059 3.803 -4.004 1 97.38 189 VAL B O 1
ATOM 4695 N N . TYR B 1 190 ? 3.271 3.861 -4.375 1 98 190 TYR B N 1
ATOM 4696 C CA . TYR B 1 190 ? 3.502 4.945 -3.43 1 98 190 TYR B CA 1
ATOM 4697 C C . TYR B 1 190 ? 2.805 6.223 -3.883 1 98 190 TYR B C 1
ATOM 4699 O O . TYR B 1 190 ? 2.271 6.973 -3.061 1 98 190 TYR B O 1
ATOM 4707 N N . ASN B 1 191 ? 2.822 6.445 -5.184 1 96.75 191 ASN B N 1
ATOM 4708 C CA . ASN B 1 191 ? 2.127 7.586 -5.766 1 96.75 191 ASN B CA 1
ATOM 4709 C C . ASN B 1 191 ? 0.636 7.562 -5.441 1 96.75 191 ASN B C 1
ATOM 4711 O O . ASN B 1 191 ? 0.074 8.562 -5 1 96.75 191 ASN B O 1
ATOM 4715 N N . ASN B 1 192 ? -0.013 6.461 -5.598 1 95.38 192 ASN B N 1
ATOM 4716 C CA . ASN B 1 192 ? -1.442 6.348 -5.324 1 95.38 192 ASN B CA 1
ATOM 4717 C C . ASN B 1 192 ? -1.737 6.418 -3.83 1 95.38 192 ASN B C 1
ATOM 4719 O O . ASN B 1 192 ? -2.803 6.887 -3.424 1 95.38 192 ASN B O 1
ATOM 4723 N N . THR B 1 193 ? -0.813 5.922 -3.053 1 96.81 193 THR B N 1
ATOM 4724 C CA . THR B 1 193 ? -0.963 6.07 -1.608 1 96.81 193 THR B CA 1
ATOM 4725 C C . THR B 1 193 ? -0.929 7.543 -1.208 1 96.81 193 THR B C 1
ATOM 4727 O O . THR B 1 193 ? -1.738 7.988 -0.391 1 96.81 193 THR B O 1
ATOM 4730 N N . ALA B 1 194 ? -0.002 8.305 -1.785 1 94.88 194 ALA B N 1
ATOM 4731 C CA . ALA B 1 194 ? 0.076 9.734 -1.505 1 94.88 194 ALA B CA 1
ATOM 4732 C C . ALA B 1 194 ? -1.229 10.438 -1.87 1 94.88 194 ALA B C 1
ATOM 4734 O O . ALA B 1 194 ? -1.661 11.359 -1.175 1 94.88 194 ALA B O 1
ATOM 4735 N N . ARG B 1 195 ? -1.897 9.984 -2.865 1 90.88 195 ARG B N 1
ATOM 4736 C CA . ARG B 1 195 ? -3.162 10.562 -3.312 1 90.88 195 ARG B CA 1
ATOM 4737 C C . ARG B 1 195 ? -4.309 10.148 -2.395 1 90.88 195 ARG B C 1
ATOM 4739 O O . ARG B 1 195 ? -5.207 10.945 -2.117 1 90.88 195 ARG B O 1
ATOM 4746 N N . TYR B 1 196 ? -4.277 8.992 -1.983 1 91.69 196 TYR B N 1
ATOM 4747 C CA . TYR B 1 196 ? -5.355 8.414 -1.189 1 91.69 196 TYR B CA 1
ATOM 4748 C C . TYR B 1 196 ? -5.359 8.984 0.223 1 91.69 196 TYR B C 1
ATOM 4750 O O . TYR B 1 196 ? -6.402 9.422 0.72 1 91.69 196 TYR B O 1
ATOM 4758 N N . VAL B 1 197 ? -4.156 8.945 0.765 1 89.81 197 VAL B N 1
ATOM 4759 C CA . VAL B 1 197 ? -4.07 9.375 2.158 1 89.81 197 VAL B CA 1
ATOM 4760 C C . VAL B 1 197 ? -3.732 10.859 2.223 1 89.81 197 VAL B C 1
ATOM 4762 O O . VAL B 1 197 ? -2.58 11.25 2.02 1 89.81 197 VAL B O 1
ATOM 4765 N N . ASP B 1 198 ? -4.746 11.602 2.25 1 76.38 198 ASP B N 1
ATOM 4766 C CA . ASP B 1 198 ? -4.535 13.047 2.283 1 76.38 198 ASP B CA 1
ATOM 4767 C C . ASP B 1 198 ? -4.215 13.523 3.697 1 76.38 198 ASP B C 1
ATOM 4769 O O . ASP B 1 198 ? -4.488 12.82 4.672 1 76.38 198 ASP B O 1
ATOM 4773 N N . GLN B 1 199 ? -3.371 14.445 3.621 1 61.69 199 GLN B N 1
ATOM 4774 C CA . GLN B 1 199 ? -2.945 15.047 4.883 1 61.69 199 GLN B CA 1
ATOM 4775 C C . GLN B 1 199 ? -4.102 15.773 5.562 1 61.69 199 GLN B C 1
ATOM 4777 O O . GLN B 1 199 ? -4.555 16.812 5.086 1 61.69 199 GLN B O 1
ATOM 4782 N N . GLY B 1 200 ? -4.602 15.242 6.652 1 56.81 200 GLY B N 1
ATOM 4783 C CA . GLY B 1 200 ? -5.523 15.938 7.535 1 56.81 200 GLY B CA 1
ATOM 4784 C C . GLY B 1 200 ? -6.961 15.898 7.059 1 56.81 200 GLY B C 1
ATOM 4785 O O . GLY B 1 200 ? -7.711 16.859 7.234 1 56.81 200 GLY B O 1
ATOM 4786 N N . GLY B 1 201 ? -7.367 14.664 6.328 1 55.72 201 GLY B N 1
ATOM 4787 C CA . GLY B 1 201 ? -8.781 14.555 6 1 55.72 201 GLY B CA 1
ATOM 4788 C C . GLY B 1 201 ? -9.211 15.5 4.895 1 55.72 201 GLY B C 1
ATOM 4789 O O . GLY B 1 201 ? -10.203 16.219 5.035 1 55.72 201 GLY B O 1
ATOM 4790 N N . ASN B 1 202 ? -8.445 15.438 3.709 1 55.06 202 ASN B N 1
ATOM 4791 C CA . ASN B 1 202 ? -8.727 16.156 2.471 1 55.06 202 ASN B CA 1
ATOM 4792 C C . ASN B 1 202 ? -8.219 17.594 2.521 1 55.06 202 ASN B C 1
ATOM 4794 O O . ASN B 1 202 ? -8.711 18.453 1.799 1 55.06 202 ASN B O 1
ATOM 4798 N N . LYS B 1 203 ? -7.395 17.953 3.488 1 56.56 203 LYS B N 1
ATOM 4799 C CA . LYS B 1 203 ? -6.867 19.312 3.584 1 56.56 203 LYS B CA 1
ATOM 4800 C C . LYS B 1 203 ? -5.664 19.5 2.662 1 56.56 203 LYS B C 1
ATOM 4802 O O . LYS B 1 203 ? -5.562 20.516 1.97 1 56.56 203 LYS B O 1
ATOM 4807 N N . ARG B 1 204 ? -4.832 18.5 2.564 1 64.31 204 ARG B N 1
ATOM 4808 C CA . ARG B 1 204 ? -3.645 18.578 1.721 1 64.31 204 ARG B CA 1
ATOM 4809 C C . ARG B 1 204 ? -3.229 17.188 1.234 1 64.31 204 ARG B C 1
ATOM 4811 O O . ARG B 1 204 ? -3.311 16.219 1.982 1 64.31 204 ARG B O 1
ATOM 4818 N N . PRO B 1 205 ? -2.916 17.094 -0.004 1 76.38 205 PRO B N 1
ATOM 4819 C CA . PRO B 1 205 ? -2.432 15.805 -0.499 1 76.38 205 PRO B CA 1
ATOM 4820 C C . PRO B 1 205 ? -1.157 15.344 0.204 1 76.38 205 PRO B C 1
ATOM 4822 O O . PRO B 1 205 ? -0.397 16.172 0.717 1 76.38 205 PRO B O 1
ATOM 4825 N N . GLY B 1 206 ? -1.074 14.078 0.347 1 84.25 206 GLY B N 1
ATOM 4826 C CA . GLY B 1 206 ? 0.184 13.539 0.838 1 84.25 206 GLY B CA 1
ATOM 4827 C C . GLY B 1 206 ? 1.38 13.961 0.005 1 84.25 206 GLY B C 1
ATOM 4828 O O . GLY B 1 206 ? 1.25 14.203 -1.197 1 84.25 206 GLY B O 1
ATOM 4829 N N . ALA B 1 207 ? 2.447 14.164 0.613 1 91.62 207 ALA B N 1
ATOM 4830 C CA . ALA B 1 207 ? 3.658 14.617 -0.069 1 91.62 207 ALA B CA 1
ATOM 4831 C C . ALA B 1 207 ? 4.84 13.703 0.252 1 91.62 207 ALA B C 1
ATOM 4833 O O . ALA B 1 207 ? 5.305 13.656 1.393 1 91.62 207 ALA B O 1
ATOM 4834 N N . PHE B 1 208 ? 5.277 12.961 -0.719 1 96.62 208 PHE B N 1
ATOM 4835 C CA . PHE B 1 208 ? 6.434 12.078 -0.601 1 96.62 208 PHE B CA 1
ATOM 4836 C C . PHE B 1 208 ? 7.57 12.547 -1.499 1 96.62 208 PHE B C 1
ATOM 4838 O O . PHE B 1 208 ? 7.383 12.719 -2.705 1 96.62 208 PHE B O 1
ATOM 4845 N N . ALA B 1 209 ? 8.695 12.82 -0.961 1 98.25 209 ALA B N 1
ATOM 4846 C CA . ALA B 1 209 ? 9.906 13 -1.755 1 98.25 209 ALA B CA 1
ATOM 4847 C C . ALA B 1 209 ? 10.719 11.711 -1.807 1 98.25 209 ALA B C 1
ATOM 4849 O O . ALA B 1 209 ? 11.125 11.188 -0.768 1 98.25 209 ALA B O 1
ATOM 4850 N N . ILE B 1 210 ? 10.93 11.211 -2.98 1 98.81 210 ILE B N 1
ATOM 4851 C CA . ILE B 1 210 ? 11.648 9.961 -3.184 1 98.81 210 ILE B CA 1
ATOM 4852 C C . ILE B 1 210 ? 13.102 10.258 -3.553 1 98.81 210 ILE B C 1
ATOM 4854 O O . ILE B 1 210 ? 13.375 10.938 -4.551 1 98.81 210 ILE B O 1
ATOM 4858 N N . TYR B 1 211 ? 14.031 9.758 -2.781 1 98.88 211 TYR B N 1
ATOM 4859 C CA . TYR B 1 211 ? 15.445 10.016 -3.006 1 98.88 211 TYR B CA 1
ATOM 4860 C C . TYR B 1 211 ? 16.125 8.812 -3.643 1 98.88 211 TYR B C 1
ATOM 4862 O O . TYR B 1 211 ? 16.031 7.691 -3.131 1 98.88 211 TYR B O 1
ATOM 4870 N N . LEU B 1 212 ? 16.844 9.016 -4.703 1 98.88 212 LEU B N 1
ATOM 4871 C CA . LEU B 1 212 ? 17.562 7.984 -5.445 1 98.88 212 LEU B CA 1
ATOM 4872 C C . LEU B 1 212 ? 18.984 8.438 -5.75 1 98.88 212 LEU B C 1
ATOM 4874 O O . LEU B 1 212 ? 19.219 9.602 -6.086 1 98.88 212 LEU B O 1
ATOM 4878 N N . GLU B 1 213 ? 19.922 7.547 -5.582 1 98.88 213 GLU B N 1
ATOM 4879 C CA . GLU B 1 213 ? 21.281 7.848 -6.035 1 98.88 213 GLU B CA 1
ATOM 4880 C C . GLU B 1 213 ? 21.422 7.617 -7.539 1 98.88 213 GLU B C 1
ATOM 4882 O O . GLU B 1 213 ? 20.859 6.656 -8.078 1 98.88 213 GLU B O 1
ATOM 4887 N N . PRO B 1 214 ? 22.203 8.359 -8.25 1 98.81 214 PRO B N 1
ATOM 4888 C CA . PRO B 1 214 ? 22.188 8.383 -9.719 1 98.81 214 PRO B CA 1
ATOM 4889 C C . PRO B 1 214 ? 22.922 7.188 -10.328 1 98.81 214 PRO B C 1
ATOM 4891 O O . PRO B 1 214 ? 22.938 7.035 -11.555 1 98.81 214 PRO B O 1
ATOM 4894 N N . TRP B 1 215 ? 23.547 6.305 -9.57 1 98.81 215 TRP B N 1
ATOM 4895 C CA . TRP B 1 215 ? 24.172 5.109 -10.109 1 98.81 215 TRP B CA 1
ATOM 4896 C C . TRP B 1 215 ? 23.156 3.994 -10.32 1 98.81 215 TRP B C 1
ATOM 4898 O O . TRP B 1 215 ? 23.453 2.982 -10.961 1 98.81 215 TRP B O 1
ATOM 4908 N N . HIS B 1 216 ? 21.969 4.141 -9.797 1 98.81 216 HIS B N 1
ATOM 4909 C CA . HIS B 1 216 ? 20.938 3.111 -9.906 1 98.81 216 HIS B CA 1
ATOM 4910 C C . HIS B 1 216 ? 20.547 2.867 -11.359 1 98.81 216 HIS B C 1
ATOM 4912 O O . HIS B 1 216 ? 20.359 3.816 -12.125 1 98.81 216 HIS B O 1
ATOM 4918 N N . LEU B 1 217 ? 20.375 1.719 -11.711 1 98.62 217 LEU B N 1
ATOM 4919 C CA . LEU B 1 217 ? 20.125 1.319 -13.086 1 98.62 217 LEU B CA 1
ATOM 4920 C C . LEU B 1 217 ? 18.859 1.969 -13.625 1 98.62 217 LEU B C 1
ATOM 4922 O O . LEU B 1 217 ? 18.766 2.283 -14.812 1 98.62 217 LEU B O 1
ATOM 4926 N N . ASP B 1 218 ? 17.828 2.234 -12.797 1 98.31 218 ASP B N 1
ATOM 4927 C CA . ASP B 1 218 ? 16.531 2.746 -13.227 1 98.31 218 ASP B CA 1
ATOM 4928 C C . ASP B 1 218 ? 16.516 4.273 -13.219 1 98.31 218 ASP B C 1
ATOM 4930 O O . ASP B 1 218 ? 15.445 4.887 -13.211 1 98.31 218 ASP B O 1
ATOM 4934 N N . ILE B 1 219 ? 17.641 4.973 -13.25 1 98.81 219 ILE B N 1
ATOM 4935 C CA . ILE B 1 219 ? 17.766 6.41 -13.031 1 98.81 219 ILE B CA 1
ATOM 4936 C C . ILE B 1 219 ? 17.062 7.168 -14.156 1 98.81 219 ILE B C 1
ATOM 4938 O O . ILE B 1 219 ? 16.391 8.172 -13.922 1 98.81 219 ILE B O 1
ATOM 4942 N N . PHE B 1 220 ? 17.141 6.707 -15.383 1 98.38 220 PHE B N 1
ATOM 4943 C CA . PHE B 1 220 ? 16.531 7.43 -16.484 1 98.38 220 PHE B CA 1
ATOM 4944 C C . PHE B 1 220 ? 15.016 7.344 -16.422 1 98.38 220 PHE B C 1
ATOM 4946 O O . PHE B 1 220 ? 14.32 8.344 -16.625 1 98.38 220 PHE B O 1
ATOM 4953 N N . GLU B 1 221 ? 14.492 6.156 -16.156 1 97.12 221 GLU B N 1
ATOM 4954 C CA . GLU B 1 221 ? 13.055 6 -15.961 1 97.12 221 GLU B CA 1
ATOM 4955 C C . GLU B 1 221 ? 12.562 6.824 -14.781 1 97.12 221 GLU B C 1
ATOM 4957 O O . GLU B 1 221 ? 11.469 7.391 -14.828 1 97.12 221 GLU B O 1
ATOM 4962 N N . PHE B 1 222 ? 13.414 6.852 -13.742 1 98.31 222 PHE B N 1
ATOM 4963 C CA . PHE B 1 222 ? 13.109 7.637 -12.555 1 98.31 222 PHE B CA 1
ATOM 4964 C C . PHE B 1 222 ? 12.945 9.109 -12.906 1 98.31 222 PHE B C 1
ATOM 4966 O O . PHE B 1 222 ? 12.016 9.766 -12.43 1 98.31 222 PHE B O 1
ATOM 4973 N N . LEU B 1 223 ? 13.742 9.617 -13.734 1 98.12 223 LEU B N 1
ATOM 4974 C CA . LEU B 1 223 ? 13.727 11.023 -14.133 1 98.12 223 LEU B CA 1
ATOM 4975 C C . LEU B 1 223 ? 12.508 11.328 -14.992 1 98.12 223 LEU B C 1
ATOM 4977 O O . LEU B 1 223 ? 12.102 12.484 -15.117 1 98.12 223 LEU B O 1
ATOM 4981 N N . ASP B 1 224 ? 11.867 10.328 -15.523 1 96.12 224 ASP B N 1
ATOM 4982 C CA . ASP B 1 224 ? 10.734 10.508 -16.422 1 96.12 224 ASP B CA 1
ATOM 4983 C C . ASP B 1 224 ? 9.414 10.461 -15.672 1 96.12 224 ASP B C 1
ATOM 4985 O O . ASP B 1 224 ? 8.359 10.742 -16.234 1 96.12 224 ASP B O 1
ATOM 4989 N N . LEU B 1 225 ? 9.406 10.133 -14.484 1 97.06 225 LEU B N 1
ATOM 4990 C CA . LEU B 1 225 ? 8.211 9.781 -13.727 1 97.06 225 LEU B CA 1
ATOM 4991 C C . LEU B 1 225 ? 7.281 10.992 -13.594 1 97.06 225 LEU B C 1
ATOM 4993 O O . LEU B 1 225 ? 6.066 10.828 -13.477 1 97.06 225 LEU B O 1
ATOM 4997 N N . LYS B 1 226 ? 7.789 12.195 -13.547 1 95.19 226 LYS B N 1
ATOM 4998 C CA . LYS B 1 226 ? 6.949 13.367 -13.32 1 95.19 226 LYS B CA 1
ATOM 4999 C C . LYS B 1 226 ? 6.688 14.109 -14.625 1 95.19 226 LYS B C 1
ATOM 5001 O O . LYS B 1 226 ? 6.07 15.18 -14.625 1 95.19 226 LYS B O 1
ATOM 5006 N N . LYS B 1 227 ? 7.219 13.586 -15.68 1 91.69 227 LYS B N 1
ATOM 5007 C 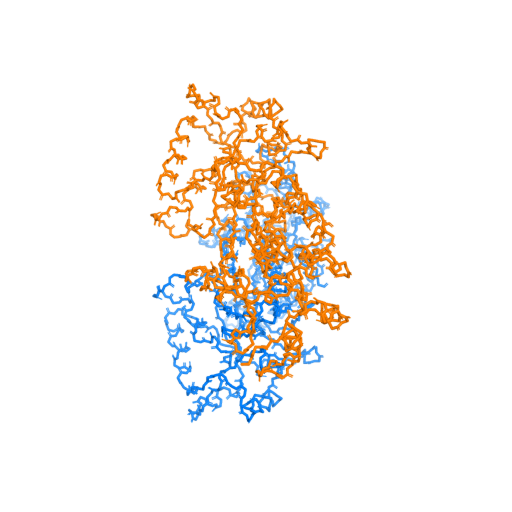CA . LYS B 1 227 ? 7.051 14.266 -16.969 1 91.69 227 LYS B CA 1
ATOM 5008 C C . LYS B 1 227 ? 5.598 14.211 -17.422 1 91.69 227 LYS B C 1
ATOM 5010 O O . LYS B 1 227 ? 4.871 13.273 -17.094 1 91.69 227 LYS B O 1
ATOM 5015 N N . ASN B 1 228 ? 5.133 15.086 -18.203 1 84.81 228 ASN B N 1
ATOM 5016 C CA . ASN B 1 228 ? 3.746 15.211 -18.641 1 84.81 228 ASN B CA 1
ATOM 5017 C C . ASN B 1 228 ? 3.459 14.328 -19.844 1 84.81 228 ASN B C 1
ATOM 5019 O O . ASN B 1 228 ? 2.311 13.945 -20.094 1 84.81 228 ASN B O 1
ATOM 5023 N N . THR B 1 229 ? 4.477 14.023 -20.594 1 83.94 229 THR B N 1
ATOM 5024 C CA . THR B 1 229 ? 4.285 13.242 -21.812 1 83.94 229 THR B CA 1
ATOM 5025 C C . THR B 1 229 ? 4.688 11.789 -21.594 1 83.94 229 THR B C 1
ATOM 5027 O O . THR B 1 229 ? 5.43 11.484 -20.656 1 83.94 229 THR B O 1
ATOM 5030 N N . GLY B 1 230 ? 4.082 10.938 -22.391 1 81.69 230 GLY B N 1
ATOM 5031 C CA . GLY B 1 230 ? 4.395 9.523 -22.297 1 81.69 230 GLY B CA 1
ATOM 5032 C C . GLY B 1 230 ? 3.24 8.688 -21.766 1 81.69 230 GLY B C 1
ATOM 5033 O O . GLY B 1 230 ? 2.162 9.219 -21.5 1 81.69 230 GLY B O 1
ATOM 5034 N N . LYS B 1 231 ? 3.512 7.422 -21.594 1 84.38 231 LYS B N 1
ATOM 5035 C CA . LYS B 1 231 ? 2.484 6.484 -21.156 1 84.38 231 LYS B CA 1
ATOM 5036 C C . LYS B 1 231 ? 2.156 6.688 -19.672 1 84.38 231 LYS B C 1
ATOM 5038 O O . LYS B 1 231 ? 3.059 6.758 -18.844 1 84.38 231 LYS B O 1
ATOM 5043 N N . GLU B 1 232 ? 0.906 6.727 -19.359 1 81.69 232 GLU B N 1
ATOM 5044 C CA . GLU B 1 232 ? 0.428 7.004 -18.016 1 81.69 232 GLU B CA 1
ATOM 5045 C C . GLU B 1 232 ? 0.9 5.938 -17.031 1 81.69 232 GLU B C 1
ATOM 5047 O O . GLU B 1 232 ? 1.156 6.234 -15.859 1 81.69 232 GLU B O 1
ATOM 5052 N N . GLU B 1 233 ? 1.132 4.836 -17.578 1 82.5 233 GLU B N 1
ATOM 5053 C CA . GLU B 1 233 ? 1.523 3.721 -16.719 1 82.5 233 GLU B CA 1
ATOM 5054 C C . GLU B 1 233 ? 2.963 3.873 -16.234 1 82.5 233 GLU B C 1
ATOM 5056 O O . GLU B 1 233 ? 3.408 3.139 -15.359 1 82.5 233 GLU B O 1
ATOM 5061 N N . GLN B 1 234 ? 3.609 4.91 -16.734 1 87.94 234 GLN B N 1
ATOM 5062 C CA . GLN B 1 234 ? 5.004 5.129 -16.359 1 87.94 234 GLN B CA 1
ATOM 5063 C C . GLN B 1 234 ? 5.164 6.445 -15.602 1 87.94 234 GLN B C 1
ATOM 5065 O O . GLN B 1 234 ? 6.27 6.988 -15.523 1 87.94 234 GLN B O 1
ATOM 5070 N N . ARG B 1 235 ? 4.055 6.934 -15.172 1 92.19 235 ARG B N 1
ATOM 5071 C CA . ARG B 1 235 ? 4.109 8.234 -14.516 1 92.19 235 ARG B CA 1
ATOM 5072 C C . ARG B 1 235 ? 3.672 8.133 -13.055 1 92.19 235 ARG B C 1
ATOM 5074 O O . ARG B 1 235 ? 2.836 7.293 -12.711 1 92.19 235 ARG B O 1
ATOM 5081 N N . ALA B 1 236 ? 4.266 8.828 -12.273 1 95.12 236 ALA B N 1
ATOM 5082 C CA . ALA B 1 236 ? 3.928 9.031 -10.867 1 95.12 236 ALA B CA 1
ATOM 5083 C C . ALA B 1 236 ? 4.059 10.5 -10.477 1 95.12 236 ALA B C 1
ATOM 5085 O O . ALA B 1 236 ? 4.953 10.867 -9.703 1 95.12 236 ALA B O 1
ATOM 5086 N N . ARG B 1 237 ? 3.125 11.281 -10.82 1 94.12 237 ARG B N 1
ATOM 5087 C CA . ARG B 1 237 ? 3.258 12.734 -10.82 1 94.12 237 ARG B CA 1
ATOM 5088 C C . ARG B 1 237 ? 2.938 13.32 -9.445 1 94.12 237 ARG B C 1
ATOM 5090 O O . ARG B 1 237 ? 3.215 14.492 -9.18 1 94.12 237 ARG B O 1
ATOM 5097 N N . ASP B 1 238 ? 2.354 12.539 -8.625 1 93.31 238 ASP B N 1
ATOM 5098 C CA . ASP B 1 238 ? 1.974 13.055 -7.309 1 93.31 238 ASP B CA 1
ATOM 5099 C C . ASP B 1 238 ? 3.119 12.914 -6.312 1 93.31 238 ASP B C 1
ATOM 5101 O O . ASP B 1 238 ? 3 13.336 -5.156 1 93.31 238 ASP B O 1
ATOM 5105 N N . LEU B 1 239 ? 4.207 12.359 -6.734 1 96.94 239 LEU B N 1
ATOM 5106 C CA . LEU B 1 239 ? 5.414 12.273 -5.918 1 96.94 239 LEU B CA 1
ATOM 5107 C C . LEU B 1 239 ? 6.387 13.398 -6.27 1 96.94 239 LEU B C 1
ATOM 5109 O O . LEU B 1 239 ? 6.273 14.016 -7.332 1 96.94 239 LEU B O 1
ATOM 5113 N N . PHE B 1 240 ? 7.242 13.719 -5.367 1 97.56 240 PHE B N 1
ATOM 5114 C CA . PHE B 1 240 ? 8.422 14.539 -5.625 1 97.56 240 PHE B CA 1
ATOM 5115 C C . PHE B 1 240 ? 9.672 13.672 -5.746 1 97.56 240 PHE B C 1
ATOM 5117 O O . PHE B 1 240 ? 9.789 12.648 -5.074 1 97.56 240 PHE B O 1
ATOM 5124 N N . PHE B 1 241 ? 10.539 14.102 -6.598 1 98.56 241 PHE B N 1
ATOM 5125 C CA . PHE B 1 241 ? 11.719 13.281 -6.844 1 98.56 241 PHE B CA 1
ATOM 5126 C C . PHE B 1 241 ? 12.992 14.047 -6.516 1 98.56 241 PHE B C 1
ATOM 5128 O O . PHE B 1 241 ? 13.07 15.25 -6.762 1 98.56 241 PHE B O 1
ATOM 5135 N N . ALA B 1 242 ? 13.906 13.352 -5.973 1 98.75 242 ALA B N 1
ATOM 5136 C CA . ALA B 1 242 ? 15.172 13.938 -5.535 1 98.75 242 ALA B CA 1
ATOM 5137 C C . ALA B 1 242 ? 16.344 12.992 -5.805 1 98.75 242 ALA B C 1
ATOM 5139 O O . ALA B 1 242 ? 16.156 11.773 -5.852 1 98.75 242 ALA B O 1
ATOM 5140 N N . LEU B 1 243 ? 17.469 13.578 -6.023 1 98.88 243 LEU B N 1
ATOM 5141 C CA . LEU B 1 243 ? 18.703 12.805 -6.195 1 98.88 243 LEU B CA 1
ATOM 5142 C C . LEU B 1 243 ? 19.641 13.008 -5.008 1 98.88 243 LEU B C 1
ATOM 5144 O O . LEU B 1 243 ? 19.766 14.125 -4.5 1 98.88 243 LEU B O 1
ATOM 5148 N N . TRP B 1 244 ? 20.141 11.922 -4.496 1 98.81 244 TRP B N 1
ATOM 5149 C CA . TRP B 1 244 ? 21.203 11.891 -3.49 1 98.81 244 TRP B CA 1
ATOM 5150 C C . TRP B 1 244 ? 22.562 11.633 -4.137 1 98.81 244 TRP B C 1
ATOM 5152 O O . TRP B 1 244 ? 22.984 10.484 -4.285 1 98.81 244 TRP B O 1
ATOM 5162 N N . ILE B 1 245 ? 23.359 12.68 -4.473 1 98.81 245 ILE B N 1
ATOM 5163 C CA . ILE B 1 245 ? 24.391 12.656 -5.5 1 98.81 245 ILE B CA 1
ATOM 5164 C C . ILE B 1 245 ? 25.766 12.516 -4.844 1 98.81 245 ILE B C 1
ATOM 5166 O O . ILE B 1 245 ? 26.188 13.383 -4.07 1 98.81 245 ILE B O 1
ATOM 5170 N N . PRO B 1 246 ? 26.516 11.461 -5.145 1 98.81 246 PRO B N 1
ATOM 5171 C CA . PRO B 1 246 ? 27.891 11.375 -4.668 1 98.81 246 PRO B CA 1
ATOM 5172 C C . PRO B 1 246 ? 28.828 12.328 -5.41 1 98.81 246 PRO B C 1
ATOM 5174 O O . PRO B 1 246 ? 28.609 12.625 -6.586 1 98.81 246 PRO B O 1
ATOM 5177 N N . ASP B 1 247 ? 29.906 12.703 -4.793 1 98.56 247 ASP B N 1
ATOM 5178 C CA . ASP B 1 247 ? 30.906 13.57 -5.398 1 98.56 247 ASP B CA 1
ATOM 5179 C C . ASP B 1 247 ? 31.484 12.953 -6.668 1 98.56 247 ASP B C 1
ATOM 5181 O O . ASP B 1 247 ? 31.781 13.664 -7.629 1 98.56 247 ASP B O 1
ATOM 5185 N N . LEU B 1 248 ? 31.656 11.68 -6.648 1 98.81 248 LEU B N 1
ATOM 5186 C CA . LEU B 1 248 ? 32.25 10.984 -7.781 1 98.81 248 LEU B CA 1
ATOM 5187 C C . LEU B 1 248 ? 31.484 11.266 -9.062 1 98.81 248 LEU B C 1
ATOM 5189 O O . LEU B 1 248 ? 32.062 11.438 -10.125 1 98.81 248 LEU B O 1
ATOM 5193 N N . PHE B 1 249 ? 30.172 11.289 -9.016 1 98.88 249 PHE B N 1
ATOM 5194 C CA . PHE B 1 249 ? 29.359 11.57 -10.195 1 98.88 249 PHE B CA 1
ATOM 5195 C C . PHE B 1 249 ? 29.703 12.945 -10.773 1 98.88 249 PHE B C 1
ATOM 5197 O O . PHE B 1 249 ? 29.922 13.086 -11.977 1 98.88 249 PHE B O 1
ATOM 5204 N N . MET B 1 250 ? 29.75 13.898 -9.922 1 98.62 250 MET B N 1
ATOM 5205 C CA . MET B 1 250 ? 30.047 15.258 -10.367 1 98.62 250 MET B CA 1
ATOM 5206 C C . MET B 1 250 ? 31.453 15.344 -10.961 1 98.62 250 MET B C 1
ATOM 5208 O O . MET B 1 250 ? 31.672 16.047 -11.945 1 98.62 250 MET B O 1
ATOM 5212 N N . LYS B 1 251 ? 32.375 14.656 -10.328 1 98.5 251 LYS B N 1
ATOM 5213 C CA . LYS B 1 251 ? 33.75 14.602 -10.867 1 98.5 251 LYS B CA 1
ATOM 5214 C C . LYS B 1 251 ? 33.75 14.039 -12.289 1 98.5 251 LYS B C 1
ATOM 5216 O O . LYS B 1 251 ? 34.438 14.578 -13.172 1 98.5 251 LYS B O 1
ATOM 5221 N N . ARG B 1 252 ? 33 13 -12.445 1 98.69 252 ARG B N 1
ATOM 5222 C CA . ARG B 1 252 ? 32.969 12.367 -13.758 1 98.69 252 ARG B CA 1
ATOM 5223 C C . ARG B 1 252 ? 32.188 13.219 -14.758 1 98.69 252 ARG B C 1
ATOM 5225 O O . ARG B 1 252 ? 32.5 13.211 -15.953 1 98.69 252 ARG B O 1
ATOM 5232 N N . VAL B 1 253 ? 31.188 13.945 -14.391 1 98.62 253 VAL B N 1
ATOM 5233 C CA . VAL B 1 253 ? 30.469 14.867 -15.258 1 98.62 253 VAL B CA 1
ATOM 5234 C C . VAL B 1 253 ? 31.406 15.961 -15.758 1 98.62 253 VAL B C 1
ATOM 5236 O O . VAL B 1 253 ? 31.391 16.312 -16.938 1 98.62 253 VAL B O 1
ATOM 5239 N N . GLU B 1 254 ? 32.188 16.469 -14.844 1 98.19 254 GLU B N 1
ATOM 5240 C CA . GLU B 1 254 ? 33.094 17.562 -15.164 1 98.19 254 GLU B CA 1
ATOM 5241 C C . GLU B 1 254 ? 34.031 17.203 -16.328 1 98.19 254 GLU B C 1
ATOM 5243 O O . GLU B 1 254 ? 34.312 18.047 -17.172 1 98.19 254 GLU B O 1
ATOM 5248 N N . THR B 1 255 ? 34.469 15.977 -16.422 1 97.06 255 THR B N 1
ATOM 5249 C CA . THR B 1 255 ? 35.406 15.57 -17.453 1 97.06 255 THR B CA 1
ATOM 5250 C C . THR B 1 255 ? 34.75 14.617 -18.453 1 97.06 255 THR B C 1
ATOM 5252 O O . THR B 1 255 ? 35.438 13.945 -19.234 1 97.06 255 THR B O 1
ATOM 5255 N N . ASN B 1 256 ? 33.438 14.516 -18.406 1 97.38 256 ASN B N 1
ATOM 5256 C CA . ASN B 1 256 ? 32.594 13.688 -19.266 1 97.38 256 ASN B CA 1
ATOM 5257 C C . ASN B 1 256 ? 33.125 12.258 -19.344 1 97.38 256 ASN B C 1
ATOM 5259 O O . ASN B 1 256 ? 33.312 11.719 -20.438 1 97.38 256 ASN B O 1
ATOM 5263 N N . GLN B 1 257 ? 33.469 11.641 -18.266 1 98.44 257 GLN B N 1
ATOM 5264 C CA . GLN B 1 257 ? 33.875 10.25 -18.172 1 98.44 257 GLN B CA 1
ATOM 5265 C C . GLN B 1 257 ? 32.688 9.305 -18.25 1 98.44 257 GLN B C 1
ATOM 5267 O O . GLN B 1 257 ? 31.547 9.75 -18.391 1 98.44 257 GLN B O 1
ATOM 5272 N N . ASP B 1 258 ? 32.969 8.086 -18.219 1 98.69 258 ASP B N 1
ATOM 5273 C CA . ASP B 1 258 ? 31.938 7.062 -18.188 1 98.69 258 ASP B CA 1
ATOM 5274 C C . ASP B 1 258 ? 31.297 6.988 -16.812 1 98.69 258 ASP B C 1
ATOM 5276 O O . ASP B 1 258 ? 31.938 7.273 -15.797 1 98.69 258 ASP B O 1
ATOM 5280 N N . TRP B 1 259 ? 30.031 6.711 -16.797 1 98.88 259 TRP B N 1
ATOM 5281 C CA . TRP B 1 259 ? 29.266 6.48 -15.578 1 98.88 259 TRP B CA 1
ATOM 5282 C C . TRP B 1 259 ? 28.516 5.152 -15.648 1 98.88 259 TRP B C 1
ATOM 5284 O O . TRP B 1 259 ? 27.766 4.906 -16.594 1 98.88 259 TRP B O 1
ATOM 5294 N N . SER B 1 260 ? 28.812 4.312 -14.719 1 98.81 260 SER B N 1
ATOM 5295 C CA . SER B 1 260 ? 28.25 2.963 -14.711 1 98.81 260 SER B CA 1
ATOM 5296 C C . SER B 1 260 ? 26.953 2.914 -13.93 1 98.81 260 SER B C 1
ATOM 5298 O O . SER B 1 260 ? 26.875 3.412 -12.805 1 98.81 260 SER B O 1
ATOM 5300 N N . LEU B 1 261 ? 25.922 2.404 -14.539 1 98.81 261 LEU B N 1
ATOM 5301 C CA . LEU B 1 261 ? 24.656 2.145 -13.875 1 98.81 261 LEU B CA 1
ATOM 5302 C C . LEU B 1 261 ? 24.594 0.716 -13.344 1 98.81 261 LEU B C 1
ATOM 5304 O O . LEU B 1 261 ? 24.953 -0.229 -14.055 1 98.81 261 LEU B O 1
ATOM 5308 N N . MET B 1 262 ? 24.188 0.596 -12.117 1 98 262 MET B N 1
ATOM 5309 C CA . MET B 1 262 ? 24.312 -0.676 -11.406 1 98 262 MET B CA 1
ATOM 5310 C C . MET B 1 262 ? 23.031 -1.021 -10.672 1 98 262 MET B C 1
ATOM 5312 O O . MET B 1 262 ? 22.156 -0.161 -10.484 1 98 262 MET B O 1
ATOM 5316 N N . CYS B 1 263 ? 22.812 -2.293 -10.352 1 96.56 263 CYS B N 1
ATOM 5317 C CA . CYS B 1 263 ? 21.734 -2.785 -9.492 1 96.56 263 CYS B CA 1
ATOM 5318 C C . CYS B 1 263 ? 22.25 -3.057 -8.086 1 96.56 263 CYS B C 1
ATOM 5320 O O . CYS B 1 263 ? 23.25 -3.744 -7.906 1 96.56 263 CYS B O 1
ATOM 5322 N N . PRO B 1 264 ? 21.531 -2.561 -7.078 1 96.31 264 PRO B N 1
ATOM 5323 C CA . PRO B 1 264 ? 22.016 -2.752 -5.703 1 96.31 264 PRO B CA 1
ATOM 5324 C C . PRO B 1 264 ? 22.047 -4.223 -5.293 1 96.31 264 PRO B C 1
ATOM 5326 O O . PRO B 1 264 ? 22.781 -4.59 -4.375 1 96.31 264 PRO B O 1
ATOM 5329 N N . ASN B 1 265 ? 21.266 -5.008 -5.934 1 91.56 265 ASN B N 1
ATOM 5330 C CA . ASN B 1 265 ? 21.297 -6.438 -5.641 1 91.56 265 ASN B CA 1
ATOM 5331 C C . ASN B 1 265 ? 22.594 -7.078 -6.133 1 91.56 265 ASN B C 1
ATOM 5333 O O . ASN B 1 265 ? 23.109 -8 -5.5 1 91.56 265 ASN B O 1
ATOM 5337 N N . GLU B 1 266 ? 23.125 -6.602 -7.191 1 92.31 266 GLU B N 1
ATOM 5338 C CA . GLU B 1 266 ? 24.344 -7.121 -7.801 1 92.31 266 GLU B CA 1
ATOM 5339 C C . GLU B 1 266 ? 25.578 -6.375 -7.293 1 92.31 266 GLU B C 1
ATOM 5341 O O . GLU B 1 266 ? 26.672 -6.926 -7.27 1 92.31 266 GLU B O 1
ATOM 5346 N N . CYS B 1 267 ? 25.391 -5.18 -6.969 1 95.75 267 CYS B N 1
ATOM 5347 C CA . CYS B 1 267 ? 26.422 -4.309 -6.41 1 95.75 267 CYS B CA 1
ATOM 5348 C C . CYS B 1 267 ? 25.984 -3.766 -5.051 1 95.75 267 CYS B C 1
ATOM 5350 O O . CYS B 1 267 ? 25.703 -2.574 -4.914 1 95.75 267 CYS B O 1
ATOM 5352 N N . PRO B 1 268 ? 26.047 -4.598 -3.988 1 95.06 268 PRO B N 1
ATOM 5353 C CA . PRO B 1 268 ? 25.5 -4.207 -2.689 1 95.06 268 PRO B CA 1
ATOM 5354 C C . PRO B 1 268 ? 26.375 -3.189 -1.959 1 95.06 268 PRO B C 1
ATOM 5356 O O . PRO B 1 268 ? 27.594 -3.174 -2.146 1 95.06 268 PRO B O 1
ATOM 5359 N N . GLY B 1 269 ? 25.766 -2.311 -1.188 1 97.25 269 GLY B N 1
ATOM 5360 C CA . GLY B 1 269 ? 26.484 -1.521 -0.203 1 97.25 269 GLY B CA 1
ATOM 5361 C C . GLY B 1 269 ? 26.75 -0.096 -0.656 1 97.25 269 GLY B C 1
ATOM 5362 O O . GLY B 1 269 ? 27.172 0.748 0.141 1 97.25 269 GLY B O 1
ATOM 5363 N N . LEU B 1 270 ? 26.438 0.26 -1.898 1 98.44 270 LEU B N 1
ATOM 5364 C CA . LEU B 1 270 ? 26.75 1.587 -2.42 1 98.44 270 LEU B CA 1
ATOM 5365 C C . LEU B 1 270 ? 25.953 2.66 -1.687 1 98.44 270 LEU B C 1
ATOM 5367 O O . LEU B 1 270 ? 26.422 3.787 -1.521 1 98.44 270 LEU B O 1
ATOM 5371 N N . ASP B 1 271 ? 24.734 2.357 -1.231 1 97.75 271 ASP B N 1
ATOM 5372 C CA . ASP B 1 271 ? 23.906 3.316 -0.522 1 97.75 271 ASP B CA 1
ATOM 5373 C C . ASP B 1 271 ? 24.297 3.408 0.95 1 97.75 271 ASP B C 1
ATOM 5375 O O . ASP B 1 271 ? 23.766 4.246 1.688 1 97.75 271 ASP B O 1
ATOM 5379 N N . GLU B 1 272 ? 25.328 2.654 1.4 1 97.62 272 GLU B N 1
ATOM 5380 C CA . GLU B 1 272 ? 25.719 2.604 2.805 1 97.62 272 GLU B CA 1
ATOM 5381 C C . GLU B 1 272 ? 27.047 3.32 3.031 1 97.62 272 GLU B C 1
ATOM 5383 O O . GLU B 1 272 ? 27.516 3.428 4.168 1 97.62 272 GLU B O 1
ATOM 5388 N N . VAL B 1 273 ? 27.625 3.693 1.975 1 98.38 273 VAL B N 1
ATOM 5389 C CA . VAL B 1 273 ? 28.938 4.32 2.09 1 98.38 273 VAL B CA 1
ATOM 5390 C C . VAL B 1 273 ? 28.938 5.664 1.361 1 98.38 273 VAL B C 1
ATOM 5392 O O . VAL B 1 273 ? 28.047 5.934 0.547 1 98.38 273 VAL B O 1
ATOM 5395 N N . TRP B 1 274 ? 29.875 6.5 1.62 1 98.38 274 TRP B N 1
ATOM 5396 C CA . TRP B 1 274 ? 30.047 7.809 0.997 1 98.38 274 TRP B CA 1
ATOM 5397 C C . TRP B 1 274 ? 31.516 8.203 0.938 1 98.38 274 TRP B C 1
ATOM 5399 O O . TRP B 1 274 ? 32.375 7.504 1.486 1 98.38 274 TRP B O 1
ATOM 5409 N N . GLY B 1 275 ? 31.844 9.219 0.225 1 98.12 275 GLY B N 1
ATOM 5410 C CA . GLY B 1 275 ? 33.219 9.695 0.134 1 98.12 275 GLY B CA 1
ATOM 5411 C C . GLY B 1 275 ? 34.156 8.695 -0.532 1 98.12 275 GLY B C 1
ATOM 5412 O O . GLY B 1 275 ? 33.812 8.094 -1.549 1 98.12 275 GLY B O 1
ATOM 5413 N N . GLU B 1 276 ? 35.281 8.492 0.09 1 98.31 276 GLU B N 1
ATOM 5414 C CA . GLU B 1 276 ? 36.312 7.637 -0.482 1 98.31 276 GLU B CA 1
ATOM 5415 C C . GLU B 1 276 ? 35.875 6.172 -0.485 1 98.31 276 GLU B C 1
ATOM 5417 O O . GLU B 1 276 ? 36.188 5.43 -1.417 1 98.31 276 GLU B O 1
ATOM 5422 N N . GLU B 1 277 ? 35.219 5.844 0.545 1 98.38 277 GLU B N 1
ATOM 5423 C CA . GLU B 1 277 ? 34.719 4.473 0.63 1 98.38 277 GLU B CA 1
ATOM 5424 C C . GLU B 1 277 ? 33.75 4.16 -0.503 1 98.38 277 GLU B C 1
ATOM 5426 O O . GLU B 1 277 ? 33.781 3.062 -1.065 1 98.38 277 GLU B O 1
ATOM 5431 N N . PHE B 1 278 ? 32.906 5.105 -0.849 1 98.75 278 PHE B N 1
ATOM 5432 C CA . PHE B 1 278 ? 32 4.949 -1.968 1 98.75 278 PHE B CA 1
ATOM 5433 C C . PHE B 1 278 ? 32.75 4.816 -3.281 1 98.75 278 PHE B C 1
ATOM 5435 O O . PHE B 1 278 ? 32.469 3.934 -4.09 1 98.75 278 PHE B O 1
ATOM 5442 N N . GLU B 1 279 ? 33.688 5.684 -3.516 1 98.69 279 GLU B N 1
ATOM 5443 C CA . GLU B 1 279 ? 34.469 5.676 -4.762 1 98.69 279 GLU B CA 1
ATOM 5444 C C . GLU B 1 279 ? 35.188 4.344 -4.957 1 98.69 279 GLU B C 1
ATOM 5446 O O . GLU B 1 279 ? 35.125 3.764 -6.043 1 98.69 279 GLU B O 1
ATOM 5451 N N . LYS B 1 280 ? 35.812 3.887 -3.893 1 98.75 280 LYS B N 1
ATOM 5452 C CA . LYS B 1 280 ? 36.531 2.623 -3.947 1 98.75 280 LYS B CA 1
ATOM 5453 C C . LYS B 1 280 ? 35.594 1.461 -4.262 1 98.75 280 LYS B C 1
ATOM 5455 O O . LYS B 1 280 ? 35.875 0.62 -5.109 1 98.75 280 LYS B O 1
ATOM 5460 N N . LEU B 1 281 ? 34.438 1.403 -3.582 1 98.75 281 LEU B N 1
ATOM 5461 C CA . LEU B 1 281 ? 33.5 0.323 -3.785 1 98.75 281 LEU B CA 1
ATOM 5462 C C . LEU B 1 281 ? 32.906 0.374 -5.191 1 98.75 281 LEU B C 1
ATOM 5464 O O . LEU B 1 281 ? 32.844 -0.647 -5.883 1 98.75 281 LEU B O 1
ATOM 5468 N N . TYR B 1 282 ? 32.5 1.578 -5.641 1 98.75 282 TYR B N 1
ATOM 5469 C CA . TYR B 1 282 ? 31.938 1.789 -6.965 1 98.75 282 TYR B CA 1
ATOM 5470 C C . TYR B 1 282 ? 32.906 1.335 -8.055 1 98.75 282 TYR B C 1
ATOM 5472 O O . TYR B 1 282 ? 32.531 0.558 -8.938 1 98.75 282 TYR B O 1
ATOM 5480 N N . GLU B 1 283 ? 34.125 1.732 -7.969 1 98.62 283 GLU B N 1
ATOM 5481 C CA . GLU B 1 283 ? 35.156 1.398 -8.969 1 98.62 283 GLU B CA 1
ATOM 5482 C C . GLU B 1 283 ? 35.5 -0.083 -8.914 1 98.62 283 GLU B C 1
ATOM 5484 O O . GLU B 1 283 ? 35.844 -0.682 -9.93 1 98.62 283 GLU B O 1
ATOM 5489 N N . SER B 1 284 ? 35.469 -0.629 -7.75 1 98.38 284 SER B N 1
ATOM 5490 C CA . SER B 1 284 ? 35.719 -2.059 -7.633 1 98.38 284 SER B CA 1
ATOM 5491 C C . SER B 1 284 ? 34.719 -2.877 -8.414 1 98.38 284 SER B C 1
ATOM 5493 O O . SER B 1 284 ? 35.062 -3.885 -9.031 1 98.38 284 SER B O 1
ATOM 5495 N N . TYR B 1 285 ? 33.406 -2.467 -8.336 1 97.44 285 TYR B N 1
ATOM 5496 C CA . TYR B 1 285 ? 32.344 -3.168 -9.086 1 97.44 285 TYR B CA 1
ATOM 5497 C C . TYR B 1 285 ? 32.562 -3.002 -10.586 1 97.44 285 TYR B C 1
ATOM 5499 O O . TYR B 1 285 ? 32.281 -3.922 -11.359 1 97.44 285 TYR B O 1
ATOM 5507 N N . GLU B 1 286 ? 33 -1.816 -11.008 1 98.19 286 GLU B N 1
ATOM 5508 C CA . GLU B 1 286 ? 33.375 -1.618 -12.406 1 98.19 286 GLU B CA 1
ATOM 5509 C C . GLU B 1 286 ? 34.469 -2.586 -12.852 1 98.19 286 GLU B C 1
ATOM 5511 O O . GLU B 1 286 ? 34.344 -3.203 -13.914 1 98.19 286 GLU B O 1
ATOM 5516 N N . LYS B 1 287 ? 35.438 -2.781 -12.031 1 97.5 287 LYS B N 1
ATOM 5517 C CA . LYS B 1 287 ? 36.562 -3.664 -12.344 1 97.5 287 LYS B CA 1
ATOM 5518 C C . LYS B 1 287 ? 36.094 -5.125 -12.383 1 97.5 287 LYS B C 1
ATOM 5520 O O . LYS B 1 287 ? 36.625 -5.918 -13.164 1 97.5 287 LYS B O 1
ATOM 5525 N N . GLN B 1 288 ? 35.188 -5.43 -11.578 1 93.94 288 GLN B N 1
ATOM 5526 C CA . GLN B 1 288 ? 34.688 -6.801 -11.484 1 93.94 288 GLN B CA 1
ATOM 5527 C C . GLN B 1 288 ? 33.719 -7.121 -12.617 1 93.94 288 GLN B C 1
ATOM 5529 O O . GLN B 1 288 ? 33.312 -8.273 -12.773 1 93.94 288 GLN B O 1
ATOM 5534 N N . GLY B 1 289 ? 33.281 -6.125 -13.336 1 93.25 289 GLY B N 1
ATOM 5535 C CA . GLY B 1 289 ? 32.375 -6.344 -14.453 1 93.25 289 GLY B CA 1
ATOM 5536 C C . GLY B 1 289 ? 30.938 -6.551 -14.016 1 93.25 289 GLY B C 1
ATOM 5537 O O . GLY B 1 289 ? 30.172 -7.242 -14.695 1 93.25 289 GLY B O 1
ATOM 5538 N N . ARG B 1 290 ? 30.531 -6 -12.914 1 92.56 290 ARG B N 1
ATOM 5539 C CA . ARG B 1 290 ? 29.188 -6.191 -12.383 1 92.56 290 ARG B CA 1
ATOM 5540 C C . ARG B 1 290 ? 28.25 -5.09 -12.875 1 92.56 290 ARG B C 1
ATOM 5542 O O . ARG B 1 290 ? 27.094 -5.023 -12.453 1 92.56 290 ARG B O 1
ATOM 5549 N N . VAL B 1 291 ? 28.703 -4.289 -13.766 1 95.38 291 VAL B N 1
ATOM 5550 C CA . VAL B 1 291 ? 27.969 -3.133 -14.281 1 95.38 291 VAL B CA 1
ATOM 5551 C C . VAL B 1 291 ? 26.906 -3.592 -15.289 1 95.38 291 VAL B C 1
ATOM 5553 O O . VAL B 1 291 ? 27.172 -4.477 -16.109 1 95.38 291 VAL B O 1
ATOM 5556 N N . ARG B 1 292 ? 25.734 -2.994 -15.266 1 95.44 292 ARG B N 1
ATOM 5557 C CA . ARG B 1 292 ? 24.656 -3.354 -16.188 1 95.44 292 ARG B CA 1
ATOM 5558 C C . ARG B 1 292 ? 24.688 -2.482 -17.438 1 95.44 292 ARG B C 1
ATOM 5560 O O . ARG B 1 292 ? 24.391 -2.955 -18.531 1 95.44 292 ARG B O 1
ATOM 5567 N N . ARG B 1 293 ? 24.953 -1.224 -17.297 1 97.88 293 ARG B N 1
ATOM 5568 C CA . ARG B 1 293 ? 24.938 -0.268 -18.406 1 97.88 293 ARG B CA 1
ATOM 5569 C C . ARG B 1 293 ? 25.938 0.866 -18.156 1 97.88 293 ARG B C 1
ATOM 5571 O O . ARG B 1 293 ? 26.078 1.333 -17.031 1 97.88 293 ARG B O 1
ATOM 5578 N N . VAL B 1 294 ? 26.625 1.26 -19.125 1 98.69 294 VAL B N 1
ATOM 5579 C CA . VAL B 1 294 ? 27.562 2.379 -19.047 1 98.69 294 VAL B CA 1
ATOM 5580 C C . VAL B 1 294 ? 27.078 3.516 -19.953 1 98.69 294 VAL B C 1
ATOM 5582 O O . VAL B 1 294 ? 26.703 3.283 -21.094 1 98.69 294 VAL B O 1
ATOM 5585 N N . VAL B 1 295 ? 27.047 4.676 -19.422 1 98.69 295 VAL B N 1
ATOM 5586 C CA . VAL B 1 295 ? 26.703 5.867 -20.203 1 98.69 295 VAL B CA 1
ATOM 5587 C C . VAL B 1 295 ? 27.766 6.949 -19.969 1 98.69 295 VAL B C 1
ATOM 5589 O O . VAL B 1 295 ? 28.594 6.832 -19.062 1 98.69 295 VAL B O 1
ATOM 5592 N N . LYS B 1 296 ? 27.688 7.902 -20.828 1 98.69 296 LYS B N 1
ATOM 5593 C CA . LYS B 1 296 ? 28.484 9.078 -20.5 1 98.69 296 LYS B CA 1
ATOM 5594 C C . LYS B 1 296 ? 27.875 9.875 -19.359 1 98.69 296 LYS B C 1
ATOM 5596 O O . LYS B 1 296 ? 26.656 10.086 -19.312 1 98.69 296 LYS B O 1
ATOM 5601 N N . ALA B 1 297 ? 28.719 10.328 -18.422 1 98.75 297 ALA B N 1
ATOM 5602 C CA . ALA B 1 297 ? 28.234 11.062 -17.25 1 98.75 297 ALA B CA 1
ATOM 5603 C C . ALA B 1 297 ? 27.422 12.289 -17.672 1 98.75 297 ALA B C 1
ATOM 5605 O O . ALA B 1 297 ? 26.391 12.594 -17.078 1 98.75 297 ALA B O 1
ATOM 5606 N N . GLN B 1 298 ? 27.828 12.938 -18.719 1 98.69 298 GLN B N 1
ATOM 5607 C CA . GLN B 1 298 ? 27.141 14.141 -19.156 1 98.69 298 GLN B CA 1
ATOM 5608 C C . GLN B 1 298 ? 25.766 13.797 -19.75 1 98.69 298 GLN B C 1
ATOM 5610 O O . GLN B 1 298 ? 24.859 14.617 -19.719 1 98.69 298 GLN B O 1
ATOM 5615 N N . GLN B 1 299 ? 25.672 12.625 -20.312 1 98.69 299 GLN B N 1
ATOM 5616 C CA . GLN B 1 299 ? 24.375 12.203 -20.812 1 98.69 299 GLN B CA 1
ATOM 5617 C C . GLN B 1 299 ? 23.328 12.18 -19.688 1 98.69 299 GLN B C 1
ATOM 5619 O O . GLN B 1 299 ? 22.219 12.688 -19.844 1 98.69 299 GLN B O 1
ATOM 5624 N N . LEU B 1 300 ? 23.766 11.578 -18.594 1 98.75 300 LEU B N 1
ATOM 5625 C CA . LEU B 1 300 ? 22.859 11.547 -17.438 1 98.75 300 LEU B CA 1
ATOM 5626 C C . LEU B 1 300 ? 22.641 12.945 -16.875 1 98.75 300 LEU B C 1
ATOM 5628 O O . LEU B 1 300 ? 21.516 13.312 -16.531 1 98.75 300 LEU B O 1
ATOM 5632 N N . TRP B 1 301 ? 23.672 13.734 -16.828 1 98.69 301 TRP B N 1
ATOM 5633 C CA . TRP B 1 301 ? 23.562 15.102 -16.344 1 98.69 301 TRP B CA 1
ATOM 5634 C C . TRP B 1 301 ? 22.562 15.898 -17.172 1 98.69 301 TRP B C 1
ATOM 5636 O O . TRP B 1 301 ? 21.719 16.609 -16.625 1 98.69 301 TRP B O 1
ATOM 5646 N N . TYR B 1 302 ? 22.578 15.766 -18.453 1 98.31 302 TYR B N 1
ATOM 5647 C CA . TYR B 1 302 ? 21.656 16.453 -19.344 1 98.31 302 TYR B CA 1
ATOM 5648 C C . TYR B 1 302 ? 20.219 15.992 -19.109 1 98.31 302 TYR B C 1
ATOM 5650 O O . TYR B 1 302 ? 19.297 16.797 -19.125 1 98.31 302 TYR B O 1
ATOM 5658 N N . ALA B 1 303 ? 20.078 14.727 -18.891 1 98.25 303 ALA B N 1
ATOM 5659 C CA . ALA B 1 303 ? 18.75 14.195 -18.594 1 98.25 303 ALA B CA 1
ATOM 5660 C C . ALA B 1 303 ? 18.188 14.797 -17.297 1 98.25 303 ALA B C 1
ATOM 5662 O O . ALA B 1 303 ? 17 15.102 -17.219 1 98.25 303 ALA B O 1
ATOM 5663 N N . ILE B 1 304 ? 19.031 14.969 -16.312 1 98.56 304 ILE B N 1
ATOM 5664 C CA . ILE B 1 304 ? 18.641 15.555 -15.039 1 98.56 304 ILE B CA 1
ATOM 5665 C C . ILE B 1 304 ? 18.188 17 -15.25 1 98.56 304 ILE B C 1
ATOM 5667 O O . ILE B 1 304 ? 17.125 17.391 -14.781 1 98.56 304 ILE B O 1
ATOM 5671 N N . ILE B 1 305 ? 18.953 17.766 -15.992 1 97.81 305 ILE B N 1
ATOM 5672 C CA . ILE B 1 305 ? 18.656 19.172 -16.25 1 97.81 305 ILE B CA 1
ATOM 5673 C C . ILE B 1 305 ? 17.359 19.281 -17.047 1 97.81 305 ILE B C 1
ATOM 5675 O O . ILE B 1 305 ? 16.531 20.172 -16.781 1 97.81 305 ILE B O 1
ATOM 5679 N N . GLU B 1 306 ? 17.219 18.438 -18 1 97 306 GLU B N 1
ATOM 5680 C CA . GLU B 1 306 ? 15.992 18.438 -18.781 1 97 306 GLU B CA 1
ATOM 5681 C C . GLU B 1 306 ? 14.773 18.188 -17.906 1 97 306 GLU B C 1
ATOM 5683 O O . GLU B 1 306 ? 13.758 18.875 -18.031 1 97 306 GLU B O 1
ATOM 5688 N N . SER B 1 307 ? 14.898 17.203 -17.062 1 96.62 307 SER B N 1
ATOM 5689 C CA . SER B 1 307 ? 13.805 16.906 -16.141 1 96.62 307 SER B CA 1
ATOM 5690 C C . SER B 1 307 ? 13.5 18.109 -15.242 1 96.62 307 SER B C 1
ATOM 5692 O O . SER B 1 307 ? 12.336 18.453 -15.031 1 96.62 307 SER B O 1
ATOM 5694 N N . GLN B 1 308 ? 14.484 18.797 -14.742 1 96.69 308 GLN B N 1
ATOM 5695 C CA . GLN B 1 308 ? 14.32 19.953 -13.883 1 96.69 308 GLN B CA 1
ATOM 5696 C C . GLN B 1 308 ? 13.609 21.094 -14.609 1 96.69 308 GLN B C 1
ATOM 5698 O O . GLN B 1 308 ? 12.734 21.75 -14.047 1 96.69 308 GLN B O 1
ATOM 5703 N N . THR B 1 309 ? 13.984 21.266 -15.805 1 96 309 THR B N 1
ATOM 5704 C CA . THR B 1 309 ? 13.406 22.344 -16.594 1 96 309 THR B CA 1
ATOM 5705 C C . THR B 1 309 ? 11.938 22.078 -16.891 1 96 309 THR B C 1
ATOM 5707 O O . THR B 1 309 ? 11.117 23 -16.859 1 96 309 THR B O 1
ATOM 5710 N N . GLU B 1 310 ? 11.617 20.797 -17.094 1 94.62 310 GLU B N 1
ATOM 5711 C CA . GLU B 1 310 ? 10.266 20.422 -17.484 1 94.62 310 GLU B CA 1
ATOM 5712 C C . GLU B 1 310 ? 9.344 20.328 -16.281 1 94.62 310 GLU B C 1
ATOM 5714 O O . GLU B 1 310 ? 8.156 20.672 -16.359 1 94.62 310 GLU B O 1
ATOM 5719 N N . THR B 1 311 ? 9.875 19.828 -15.148 1 95.62 311 THR B N 1
ATOM 5720 C CA . THR B 1 311 ? 8.977 19.438 -14.062 1 95.62 311 THR B CA 1
ATOM 5721 C C . THR B 1 311 ? 9.336 20.172 -12.773 1 95.62 311 THR B C 1
ATOM 5723 O O . THR B 1 311 ? 8.586 20.141 -11.805 1 95.62 311 THR B O 1
ATOM 5726 N N . GLY B 1 312 ? 10.484 20.891 -12.773 1 95.94 312 GLY B N 1
ATOM 5727 C CA . GLY B 1 312 ? 10.961 21.516 -11.547 1 95.94 312 GLY B CA 1
ATOM 5728 C C . GLY B 1 312 ? 11.688 20.547 -10.625 1 95.94 312 GLY B C 1
ATOM 5729 O O . GLY B 1 312 ? 12.203 20.953 -9.578 1 95.94 312 GLY B O 1
ATOM 5730 N N . THR B 1 313 ? 11.758 19.25 -10.906 1 96.25 313 THR B N 1
ATOM 5731 C CA . THR B 1 313 ? 12.461 18.203 -10.18 1 96.25 313 THR B CA 1
ATOM 5732 C C . THR B 1 313 ? 13.391 17.422 -11.109 1 96.25 313 THR B C 1
ATOM 5734 O O . THR B 1 313 ? 13.289 17.531 -12.328 1 96.25 313 THR B O 1
ATOM 5737 N N . PRO B 1 314 ? 14.281 16.734 -10.586 1 98.25 314 PRO B N 1
ATOM 5738 C CA . PRO B 1 314 ? 14.492 16.328 -9.195 1 98.25 314 PRO B CA 1
ATOM 5739 C C . PRO B 1 314 ? 15.203 17.391 -8.359 1 98.25 314 PRO B C 1
ATOM 5741 O O . PRO B 1 314 ? 15.945 18.203 -8.898 1 98.25 314 PRO B O 1
ATOM 5744 N N . TYR B 1 315 ? 14.922 17.344 -7.004 1 98.38 315 TYR B N 1
ATOM 5745 C CA . TYR B 1 315 ? 15.812 18.031 -6.078 1 98.38 315 TYR B CA 1
ATOM 5746 C C . TYR B 1 315 ? 17.219 17.469 -6.141 1 98.38 315 TYR B C 1
ATOM 5748 O O . TYR B 1 315 ? 17.406 16.266 -6.398 1 98.38 315 TYR B O 1
ATOM 5756 N N . MET B 1 316 ? 18.172 18.312 -5.988 1 97.94 316 MET B N 1
ATOM 5757 C CA . MET B 1 316 ? 19.562 17.844 -6.016 1 97.94 316 MET B CA 1
ATOM 5758 C C . MET B 1 316 ? 20.25 18.078 -4.676 1 97.94 316 MET B C 1
ATOM 5760 O O . MET B 1 316 ? 20.359 19.219 -4.227 1 97.94 316 MET B O 1
ATOM 5764 N N . LEU B 1 317 ? 20.578 17.016 -4.027 1 98.38 317 LEU B N 1
ATOM 5765 C CA . LEU B 1 317 ? 21.344 17.062 -2.791 1 98.38 317 LEU B CA 1
ATOM 5766 C C . LEU B 1 317 ? 22.656 16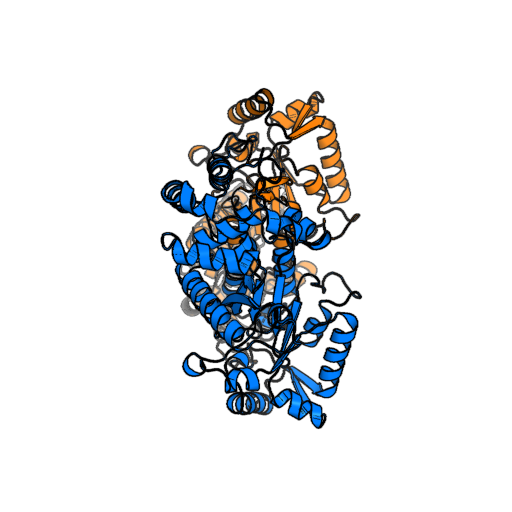.281 -2.934 1 98.38 317 LEU B C 1
ATOM 5768 O O . LEU B 1 317 ? 22.719 15.312 -3.697 1 98.38 317 LEU B O 1
ATOM 5772 N N . TYR B 1 318 ? 23.641 16.734 -2.199 1 98.44 318 TYR B N 1
ATOM 5773 C CA . TYR B 1 318 ? 24.969 16.156 -2.369 1 98.44 318 TYR B CA 1
ATOM 5774 C C . TYR B 1 318 ? 25.344 15.289 -1.178 1 98.44 318 TYR B C 1
ATOM 5776 O O . TYR B 1 318 ? 25.688 15.797 -0.11 1 98.44 318 TYR B O 1
ATOM 5784 N N . LYS B 1 319 ? 25.406 14.055 -1.44 1 98.12 319 LYS B N 1
ATOM 5785 C CA . LYS B 1 319 ? 25.547 12.984 -0.458 1 98.12 319 LYS B CA 1
ATOM 5786 C C . LYS B 1 319 ? 26.797 13.172 0.39 1 98.12 319 LYS B C 1
ATOM 5788 O O . LYS B 1 319 ? 26.734 13.141 1.621 1 98.12 319 LYS B O 1
ATOM 5793 N N . ASP B 1 320 ? 27.906 13.352 -0.211 1 98.69 320 ASP B N 1
ATOM 5794 C CA . ASP B 1 320 ? 29.188 13.391 0.493 1 98.69 320 ASP B CA 1
ATOM 5795 C C . ASP B 1 320 ? 29.297 14.648 1.354 1 98.69 320 ASP B C 1
ATOM 5797 O O . ASP B 1 320 ? 29.766 14.578 2.49 1 98.69 320 ASP B O 1
ATOM 5801 N N . SER B 1 321 ? 28.859 15.781 0.821 1 98.12 321 SER B N 1
ATOM 5802 C CA . SER B 1 321 ? 28.875 17.016 1.607 1 98.12 321 SER B CA 1
ATOM 5803 C C . SER B 1 321 ? 27.984 16.891 2.84 1 98.12 321 SER B C 1
ATOM 5805 O O . SER B 1 321 ? 28.391 17.281 3.939 1 98.12 321 SER B O 1
ATOM 5807 N N . CYS B 1 322 ? 26.797 16.375 2.674 1 98.19 322 CYS B N 1
ATOM 5808 C CA . CYS B 1 322 ? 25.844 16.203 3.775 1 98.19 322 CYS B CA 1
ATOM 5809 C C . CYS B 1 322 ? 26.422 15.273 4.84 1 98.19 322 CYS B C 1
ATOM 5811 O O . CYS B 1 322 ? 26.375 15.586 6.031 1 98.19 322 CYS B O 1
ATOM 5813 N N . ASN B 1 323 ? 26.984 14.148 4.41 1 98.44 323 ASN B N 1
ATOM 5814 C CA . ASN B 1 323 ? 27.5 13.18 5.367 1 98.44 323 ASN B CA 1
ATOM 5815 C C . ASN B 1 323 ? 28.766 13.68 6.039 1 98.44 323 ASN B C 1
ATOM 5817 O O . ASN B 1 323 ? 28.984 13.445 7.23 1 98.44 323 ASN B O 1
ATOM 5821 N N . ARG B 1 324 ? 29.625 14.359 5.316 1 97.81 324 ARG B N 1
ATOM 5822 C CA . ARG B 1 324 ? 30.891 14.867 5.84 1 97.81 324 ARG B CA 1
ATOM 5823 C C . ARG B 1 324 ? 30.656 15.922 6.918 1 97.81 324 ARG B C 1
ATOM 5825 O O . ARG B 1 324 ? 31.406 15.992 7.895 1 97.81 324 ARG B O 1
ATOM 5832 N N . LYS B 1 325 ? 29.656 16.688 6.816 1 97 325 LYS B N 1
ATOM 5833 C CA . LYS B 1 325 ? 29.406 17.812 7.711 1 97 325 LYS B CA 1
ATOM 5834 C C . LYS B 1 325 ? 28.453 17.422 8.836 1 97 325 LYS B C 1
ATOM 5836 O O . LYS B 1 325 ? 28.203 18.219 9.75 1 97 325 LYS B O 1
ATOM 5841 N N . SER B 1 326 ? 27.953 16.25 8.75 1 95.69 326 SER B N 1
ATOM 5842 C CA . SER B 1 326 ? 26.969 15.82 9.734 1 95.69 326 SER B CA 1
ATOM 5843 C C . SER B 1 326 ? 27.641 15.438 11.055 1 95.69 326 SER B C 1
ATOM 5845 O O . SER B 1 326 ? 28.734 14.859 11.055 1 95.69 326 SER B O 1
ATOM 5847 N N . ASN B 1 327 ? 27.031 15.703 12.164 1 94.31 327 ASN B N 1
ATOM 5848 C CA . ASN B 1 327 ? 27.484 15.258 13.477 1 94.31 327 ASN B CA 1
ATOM 5849 C C . ASN B 1 327 ? 26.969 13.859 13.797 1 94.31 327 ASN B C 1
ATOM 5851 O O . ASN B 1 327 ? 27.125 13.383 14.93 1 94.31 327 ASN B O 1
ATOM 5855 N N . GLN B 1 328 ? 26.281 13.188 12.828 1 94.69 328 GLN B N 1
ATOM 5856 C CA . GLN B 1 328 ? 25.688 11.867 13.055 1 94.69 328 GLN B CA 1
ATOM 5857 C C . GLN B 1 328 ? 26.484 10.789 12.32 1 94.69 328 GLN B C 1
ATOM 5859 O O . GLN B 1 328 ? 25.938 9.742 11.969 1 94.69 328 GLN B O 1
ATOM 5864 N N . GLN B 1 329 ? 27.703 11.023 12.008 1 92.94 329 GLN B N 1
ATOM 5865 C CA . GLN B 1 329 ? 28.531 10.086 11.258 1 92.94 329 GLN B CA 1
ATOM 5866 C C . GLN B 1 329 ? 28.672 8.766 12 1 92.94 329 GLN B C 1
ATOM 5868 O O . GLN B 1 329 ? 28.828 7.707 11.383 1 92.94 329 GLN B O 1
ATOM 5873 N N . ASN B 1 330 ? 28.656 8.844 13.305 1 94.5 330 ASN B N 1
ATOM 5874 C CA . ASN B 1 330 ? 28.828 7.648 14.125 1 94.5 330 ASN B CA 1
ATOM 5875 C C . ASN B 1 330 ? 27.641 6.703 14 1 94.5 330 ASN B C 1
ATOM 5877 O O . ASN B 1 330 ? 27.75 5.523 14.352 1 94.5 330 ASN B O 1
ATOM 5881 N N . LEU B 1 331 ? 26.5 7.16 13.594 1 95.12 331 LEU B N 1
ATOM 5882 C CA . LEU B 1 331 ? 25.297 6.344 13.484 1 95.12 331 LEU B CA 1
ATOM 5883 C C . LEU B 1 331 ? 25.281 5.566 12.18 1 95.12 331 LEU B C 1
ATOM 5885 O O . LEU B 1 331 ? 24.703 4.48 12.102 1 95.12 331 LEU B O 1
ATOM 5889 N N . GLY B 1 332 ? 25.906 6.117 11.141 1 96.31 332 GLY B N 1
ATOM 5890 C CA . GL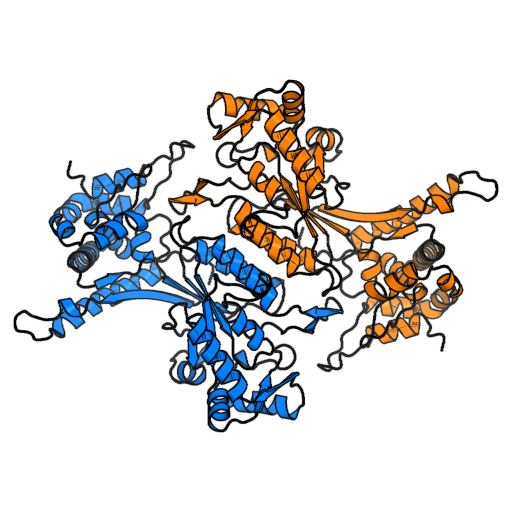Y B 1 332 ? 25.922 5.516 9.82 1 96.31 332 GLY B CA 1
ATOM 5891 C C . GLY B 1 332 ? 25.781 6.531 8.703 1 96.31 332 GLY B C 1
ATOM 5892 O O . GLY B 1 332 ? 26.047 7.719 8.898 1 96.31 332 GLY B O 1
ATOM 5893 N N . THR B 1 333 ? 25.484 6.066 7.547 1 98 333 THR B N 1
ATOM 5894 C CA . THR B 1 333 ? 25.391 6.906 6.359 1 98 333 THR B CA 1
ATOM 5895 C C . THR B 1 333 ? 24 7.523 6.238 1 98 333 THR B C 1
ATOM 5897 O O . THR B 1 333 ? 23 6.816 6.316 1 98 333 THR B O 1
ATOM 5900 N N . ILE B 1 334 ? 23.922 8.836 6.113 1 98.44 334 ILE B N 1
ATOM 5901 C CA . ILE B 1 334 ? 22.672 9.531 5.832 1 98.44 334 ILE B CA 1
ATOM 5902 C C . ILE B 1 334 ? 22.297 9.336 4.363 1 98.44 334 ILE B C 1
ATOM 5904 O O . ILE B 1 334 ? 23.109 9.547 3.471 1 98.44 334 ILE B O 1
ATOM 5908 N N . LYS B 1 335 ? 21.031 9 4.086 1 98.12 335 LYS B N 1
ATOM 5909 C CA . LYS B 1 335 ? 20.703 8.492 2.758 1 98.12 335 LYS B CA 1
ATOM 5910 C C . LYS B 1 335 ? 19.672 9.391 2.07 1 98.12 335 LYS B C 1
ATOM 5912 O O . LYS B 1 335 ? 19.344 9.188 0.9 1 98.12 335 LYS B O 1
ATOM 5917 N N . CYS B 1 336 ? 19.125 10.328 2.793 1 97.94 336 CYS B N 1
ATOM 5918 C CA . CYS B 1 336 ? 18.141 11.211 2.186 1 97.94 336 CYS B CA 1
ATOM 5919 C C . CYS B 1 336 ? 17.891 12.438 3.057 1 97.94 336 CYS B C 1
ATOM 5921 O O . CYS B 1 336 ? 18.531 12.609 4.098 1 97.94 336 CYS B O 1
ATOM 5923 N N . SER B 1 337 ? 17.078 13.32 2.559 1 97.94 337 SER B N 1
ATOM 5924 C CA . SER B 1 337 ? 16.547 14.492 3.26 1 97.94 337 SER B CA 1
ATOM 5925 C C . SER B 1 337 ? 15.023 14.469 3.307 1 97.94 337 SER B C 1
ATOM 5927 O O . SER B 1 337 ? 14.398 13.469 2.941 1 97.94 337 SER B O 1
ATOM 5929 N N . ASN B 1 338 ? 14.492 15.469 3.914 1 96.31 338 ASN B N 1
ATOM 5930 C CA . ASN B 1 338 ? 13.039 15.562 3.979 1 96.31 338 ASN B CA 1
ATOM 5931 C C . ASN B 1 338 ? 12.461 16.172 2.707 1 96.31 338 ASN B C 1
ATOM 5933 O O . ASN B 1 338 ? 13.172 16.375 1.725 1 96.31 338 ASN B O 1
ATOM 5937 N N . LEU B 1 339 ? 11.219 16.391 2.662 1 93.44 339 LEU B N 1
ATOM 5938 C CA . LEU B 1 339 ? 10.461 16.906 1.525 1 93.44 339 LEU B CA 1
ATOM 5939 C C . LEU B 1 339 ? 11.039 18.25 1.061 1 93.44 339 LEU B C 1
ATOM 5941 O O . LEU B 1 339 ? 11.234 18.453 -0.139 1 93.44 339 LEU B O 1
ATOM 5945 N N . CYS B 1 340 ? 11.391 19.094 1.978 1 92.75 340 CYS B N 1
ATOM 5946 C CA . CYS B 1 340 ? 11.852 20.438 1.646 1 92.75 340 CYS B CA 1
ATOM 5947 C C . CYS B 1 340 ? 13.359 20.469 1.459 1 92.75 340 CYS B C 1
ATOM 5949 O O . CYS B 1 340 ? 13.938 21.516 1.148 1 92.75 340 CYS B O 1
ATOM 5951 N N . THR B 1 341 ? 14.062 19.328 1.723 1 94.94 341 THR B N 1
ATOM 5952 C CA . THR B 1 341 ? 15.484 19.125 1.45 1 94.94 341 THR B CA 1
ATOM 5953 C C . THR B 1 341 ? 16.344 19.969 2.391 1 94.94 341 THR B C 1
ATOM 5955 O O . THR B 1 341 ? 17.391 20.484 1.987 1 94.94 341 THR B O 1
ATOM 5958 N N . GLU B 1 342 ? 15.875 20.219 3.596 1 93.25 342 GLU B N 1
ATOM 5959 C CA . GLU B 1 342 ? 16.656 21.031 4.523 1 93.25 342 GLU B CA 1
ATOM 5960 C C . GLU B 1 342 ? 17.031 20.25 5.777 1 93.25 342 GLU B C 1
ATOM 5962 O O . GLU B 1 342 ? 17.797 20.719 6.613 1 93.25 342 GLU B O 1
ATOM 5967 N N . ILE B 1 343 ? 16.438 19.109 5.945 1 95 343 ILE B N 1
ATOM 5968 C CA . ILE B 1 343 ? 16.719 18.281 7.117 1 95 343 ILE B CA 1
ATOM 5969 C C . ILE B 1 343 ? 17.594 17.109 6.719 1 95 343 ILE B C 1
ATOM 5971 O O . ILE B 1 343 ? 17.219 16.312 5.848 1 95 343 ILE B O 1
ATOM 5975 N N . VAL B 1 344 ? 18.766 16.984 7.336 1 96.19 344 VAL B N 1
ATOM 5976 C CA . VAL B 1 344 ? 19.719 15.906 7.066 1 96.19 344 VAL B CA 1
ATOM 5977 C C . VAL B 1 344 ? 19.969 15.102 8.344 1 96.19 344 VAL B C 1
ATOM 5979 O O . VAL B 1 344 ? 20.797 15.484 9.164 1 96.19 344 VAL B O 1
ATOM 5982 N N . GLU B 1 345 ? 19.25 14.016 8.516 1 96.56 345 GLU B N 1
ATOM 5983 C CA . GLU B 1 345 ? 19.328 13.18 9.711 1 96.56 345 GLU B CA 1
ATOM 5984 C C . GLU B 1 345 ? 19.422 11.703 9.344 1 96.56 345 GLU B C 1
ATOM 5986 O O . GLU B 1 345 ? 18.906 11.281 8.312 1 96.56 345 GLU B O 1
ATOM 5991 N N . TYR B 1 346 ? 20.094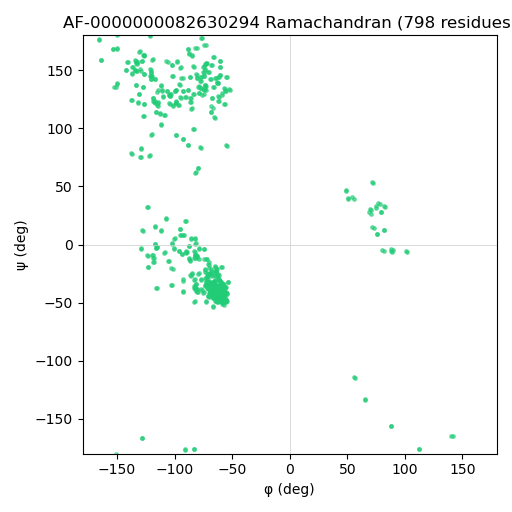 11.008 10.188 1 96.88 346 TYR B N 1
ATOM 5992 C CA . TYR B 1 346 ? 20.281 9.578 9.984 1 96.88 346 TYR B CA 1
ATOM 5993 C C . TYR B 1 346 ? 18.953 8.828 10.094 1 96.88 346 TYR B C 1
ATOM 5995 O O . TYR B 1 346 ? 18.141 9.141 10.961 1 96.88 346 TYR B O 1
ATOM 6003 N N . THR B 1 347 ? 18.781 7.922 9.148 1 96.38 347 THR B N 1
ATOM 6004 C CA . THR B 1 347 ? 17.656 6.984 9.156 1 96.38 347 THR B CA 1
ATOM 6005 C C . THR B 1 347 ? 18.141 5.566 8.875 1 96.38 347 THR B C 1
ATOM 6007 O O . THR B 1 347 ? 19.219 5.371 8.305 1 96.38 347 THR B O 1
ATOM 6010 N N . SER B 1 348 ? 17.391 4.613 9.305 1 94.44 348 SER B N 1
ATOM 6011 C CA . SER B 1 348 ? 17.656 3.199 9.055 1 94.44 348 SER B CA 1
ATOM 6012 C C . SER B 1 348 ? 16.344 2.402 9.031 1 94.44 348 SER B C 1
ATOM 6014 O O . SER B 1 348 ? 15.258 2.979 9.102 1 94.44 348 SER B O 1
ATOM 6016 N N . LYS B 1 349 ? 16.469 1.094 8.812 1 91.88 349 LYS B N 1
ATOM 6017 C CA . LYS B 1 349 ? 15.289 0.226 8.82 1 91.88 349 LYS B CA 1
ATOM 6018 C C . LYS B 1 349 ? 14.578 0.286 10.172 1 91.88 349 LYS B C 1
ATOM 6020 O O . LYS B 1 349 ? 13.375 0.031 10.25 1 91.88 349 LYS B O 1
ATOM 6025 N N . ASP B 1 350 ? 15.281 0.723 11.156 1 91.31 350 ASP B N 1
ATOM 6026 C CA . ASP B 1 350 ? 14.727 0.692 12.508 1 91.31 350 ASP B CA 1
ATOM 6027 C C . ASP B 1 350 ? 14.578 2.104 13.07 1 91.31 350 ASP B C 1
ATOM 6029 O O . ASP B 1 350 ? 14.195 2.277 14.227 1 91.31 350 ASP B O 1
ATOM 6033 N N . GLU B 1 351 ? 14.945 3.094 12.281 1 92.81 351 GLU B N 1
ATOM 6034 C CA . GLU B 1 351 ? 14.945 4.449 12.82 1 92.81 351 GLU B CA 1
ATOM 6035 C C . GLU B 1 351 ? 14.367 5.445 11.82 1 92.81 351 GLU B C 1
ATOM 6037 O O . GLU B 1 351 ? 14.82 5.523 10.68 1 92.81 351 GLU B O 1
ATOM 6042 N N . VAL B 1 352 ? 13.352 6.164 12.258 1 95 352 VAL B N 1
ATOM 6043 C CA . VAL B 1 352 ? 12.742 7.242 11.492 1 95 352 VAL B CA 1
ATOM 6044 C C . VAL B 1 352 ? 13.141 8.594 12.078 1 95 352 VAL B C 1
ATOM 6046 O O . VAL B 1 352 ? 13.141 8.766 13.305 1 95 352 VAL B O 1
ATOM 6049 N N . ALA B 1 353 ? 13.555 9.484 11.25 1 95.31 353 ALA B N 1
ATOM 6050 C CA . ALA B 1 353 ? 13.898 10.828 11.711 1 95.31 353 ALA B CA 1
ATOM 6051 C C . ALA B 1 353 ? 12.719 11.781 11.547 1 95.31 353 ALA B C 1
ATOM 6053 O O . ALA B 1 353 ? 11.852 11.562 10.695 1 95.31 353 ALA B O 1
ATOM 6054 N N . VAL B 1 354 ? 12.664 12.812 12.406 1 93.62 354 VAL B N 1
ATOM 6055 C CA . VAL B 1 354 ? 11.547 13.75 12.43 1 93.62 354 VAL B CA 1
ATOM 6056 C C . VAL B 1 354 ? 12.078 15.188 12.375 1 93.62 354 VAL B C 1
ATOM 6058 O O . VAL B 1 354 ? 13.203 15.453 12.805 1 93.62 354 VAL B O 1
ATOM 6061 N N . CYS B 1 355 ? 11.203 15.969 11.758 1 93.31 355 CYS B N 1
ATOM 6062 C CA . CYS B 1 355 ? 11.547 17.391 11.664 1 93.31 355 CYS B CA 1
ATOM 6063 C C . CYS B 1 355 ? 10.531 18.234 12.414 1 93.31 355 CYS B C 1
ATOM 6065 O O . CYS B 1 355 ? 9.336 18.188 12.125 1 93.31 355 CYS B O 1
ATOM 6067 N N . ASN B 1 356 ? 10.961 19.031 13.406 1 93.88 356 ASN B N 1
ATOM 6068 C CA . ASN B 1 356 ? 10.188 20.062 14.102 1 93.88 356 ASN B CA 1
ATOM 6069 C C . ASN B 1 356 ? 10.664 21.469 13.75 1 93.88 356 ASN B C 1
ATOM 6071 O O . ASN B 1 356 ? 11.859 21.766 13.859 1 93.88 356 ASN B O 1
ATOM 6075 N N . LEU B 1 357 ? 9.719 22.25 13.352 1 95 357 LEU B N 1
ATOM 6076 C CA . LEU B 1 357 ? 10.195 23.484 12.734 1 95 357 LEU B CA 1
ATOM 6077 C C . LEU B 1 357 ? 9.422 24.688 13.266 1 95 357 LEU B C 1
ATOM 6079 O O . LEU B 1 357 ? 8.281 24.562 13.711 1 95 357 LEU B O 1
ATOM 6083 N N . ALA B 1 358 ? 10.031 25.812 13.305 1 97.31 358 ALA B N 1
ATOM 6084 C CA . ALA B 1 358 ? 9.469 27.156 13.461 1 97.31 358 ALA B CA 1
ATOM 6085 C C . ALA B 1 358 ? 10.141 28.141 12.508 1 97.31 358 ALA B C 1
ATOM 6087 O O . ALA B 1 358 ? 11.266 27.906 12.055 1 97.31 358 ALA B O 1
ATOM 6088 N N . SER B 1 359 ? 9.445 29.172 12.133 1 97.31 359 SER B N 1
ATOM 6089 C CA . SER B 1 359 ? 9.953 30.188 11.219 1 97.31 359 SER B CA 1
ATOM 6090 C C . SER B 1 359 ? 9.984 31.562 11.883 1 97.31 359 SER B C 1
ATOM 6092 O O . SER B 1 359 ? 8.969 32.031 12.391 1 97.31 359 SER B O 1
ATOM 6094 N N . ILE B 1 360 ? 11.125 32.188 11.867 1 98 360 ILE B N 1
ATOM 6095 C CA . ILE B 1 360 ? 11.297 33.531 12.422 1 98 360 ILE B CA 1
ATOM 6096 C C . ILE B 1 360 ? 10.992 34.562 11.352 1 98 360 ILE B C 1
ATOM 6098 O O . ILE B 1 360 ? 11.43 34.438 10.203 1 98 360 ILE B O 1
ATOM 6102 N N . ALA B 1 361 ? 10.164 35.594 11.742 1 97.12 361 ALA B N 1
ATOM 6103 C CA . ALA B 1 361 ? 9.906 36.719 10.844 1 97.12 361 ALA B CA 1
ATOM 6104 C C . ALA B 1 361 ? 11.016 37.75 10.922 1 97.12 361 ALA B C 1
ATOM 6106 O O . ALA B 1 361 ? 10.938 38.719 11.703 1 97.12 361 ALA B O 1
ATOM 6107 N N . LEU B 1 362 ? 11.875 37.75 10.078 1 97.06 362 LEU B N 1
ATOM 6108 C CA . LEU B 1 362 ? 13.094 38.531 10.164 1 97.06 362 LEU B CA 1
ATOM 6109 C C . LEU B 1 362 ? 12.773 40.031 10.039 1 97.06 362 LEU B C 1
ATOM 6111 O O . LEU B 1 362 ? 13.461 40.875 10.617 1 97.06 362 LEU B O 1
ATOM 6115 N N . ASN B 1 363 ? 11.727 40.375 9.258 1 95.5 363 ASN B N 1
ATOM 6116 C CA . ASN B 1 363 ? 11.375 41.781 9.039 1 95.5 363 ASN B CA 1
ATOM 6117 C C . ASN B 1 363 ? 10.945 42.438 10.328 1 95.5 363 ASN B C 1
ATOM 6119 O O . ASN B 1 363 ? 11.031 43.688 10.453 1 95.5 363 ASN B O 1
ATOM 6123 N N . MET B 1 364 ? 10.492 41.719 11.32 1 96.06 364 MET B N 1
ATOM 6124 C CA . MET B 1 364 ? 9.984 42.25 12.57 1 96.06 364 MET B CA 1
ATOM 6125 C C . MET B 1 364 ? 11.125 42.781 13.438 1 96.06 364 MET B C 1
ATOM 6127 O O . MET B 1 364 ? 10.891 43.531 14.383 1 96.06 364 MET B O 1
ATOM 6131 N N . TYR B 1 365 ? 12.312 42.469 13.078 1 97.38 365 TYR B N 1
ATOM 6132 C CA . TYR B 1 365 ? 13.461 42.812 13.914 1 97.38 365 TYR B CA 1
ATOM 6133 C C . TYR B 1 365 ? 14.156 44.062 13.375 1 97.38 365 TYR B C 1
ATOM 6135 O O . TYR B 1 365 ? 15.211 44.438 13.883 1 97.38 365 TYR B O 1
ATOM 6143 N N . VAL B 1 366 ? 13.594 44.625 12.406 1 97.06 366 VAL B N 1
ATOM 6144 C CA . VAL B 1 366 ? 14.078 45.906 11.906 1 97.06 366 VAL B CA 1
ATOM 6145 C C . VAL B 1 366 ? 13.438 47.031 12.703 1 97.06 366 VAL B C 1
ATOM 6147 O O . VAL B 1 366 ? 12.211 47.156 12.742 1 97.06 366 VAL B O 1
ATOM 6150 N N . THR B 1 367 ? 14.203 47.844 13.305 1 94 367 THR B N 1
ATOM 6151 C CA . THR B 1 367 ? 13.695 48.938 14.141 1 94 367 THR B CA 1
ATOM 6152 C C . THR B 1 367 ? 13.273 50.125 13.297 1 94 367 THR B C 1
ATOM 6154 O O . THR B 1 367 ? 13.547 50.156 12.094 1 94 367 THR B O 1
ATOM 6157 N N . SER B 1 368 ? 12.586 51.094 13.953 1 92.56 368 SER B N 1
ATOM 6158 C CA . SER B 1 368 ? 12.148 52.312 13.266 1 92.56 368 SER B CA 1
ATOM 6159 C C . SER B 1 368 ? 13.344 53.094 12.766 1 92.56 368 SER B C 1
ATOM 6161 O O . SER B 1 368 ? 13.219 53.875 11.812 1 92.56 368 SER B O 1
ATOM 6163 N N . GLU B 1 369 ? 14.445 53 13.391 1 94.69 369 GLU B N 1
ATOM 6164 C CA . GLU B 1 369 ? 15.664 53.719 12.984 1 94.69 369 GLU B CA 1
ATOM 6165 C C . GLU B 1 369 ? 16.391 52.969 11.875 1 94.69 369 GLU B C 1
ATOM 6167 O O . GLU B 1 369 ? 17.516 53.312 11.523 1 94.69 369 GLU B O 1
ATOM 6172 N N . HIS B 1 370 ? 15.773 51.875 11.391 1 94.44 370 HIS B N 1
ATOM 6173 C CA . HIS B 1 370 ? 16.297 51.125 10.266 1 94.44 370 HIS B CA 1
ATOM 6174 C C . HIS B 1 370 ? 17.562 50.375 10.664 1 94.44 370 HIS B C 1
ATOM 6176 O O . HIS B 1 370 ? 18.547 50.344 9.906 1 94.44 370 HIS B O 1
ATOM 6182 N N . THR B 1 371 ? 17.641 50.094 11.875 1 96.25 371 THR B N 1
ATOM 6183 C CA . THR B 1 371 ? 18.672 49.156 12.344 1 96.25 371 THR B CA 1
ATOM 6184 C C . THR B 1 371 ? 18.078 47.812 12.703 1 96.25 371 THR B C 1
ATOM 6186 O O . THR B 1 371 ? 16.859 47.688 12.852 1 96.25 371 THR B O 1
ATOM 6189 N N . TYR B 1 372 ? 18.953 46.812 12.664 1 97 372 TYR B N 1
ATOM 6190 C CA . TYR B 1 372 ? 18.5 45.469 12.953 1 97 372 TYR B CA 1
ATOM 6191 C C . TYR B 1 372 ? 18.703 45.094 14.414 1 97 372 TYR B C 1
ATOM 6193 O O . TYR B 1 372 ? 19.812 45.25 14.953 1 97 372 TYR B O 1
ATOM 6201 N N . ASP B 1 373 ? 17.75 44.656 15.188 1 97.5 373 ASP B N 1
ATOM 6202 C CA . ASP B 1 373 ? 17.766 44.344 16.609 1 97.5 373 ASP B CA 1
ATOM 6203 C C . ASP B 1 373 ? 18.172 42.906 16.844 1 97.5 373 ASP B C 1
ATOM 6205 O O . ASP B 1 373 ? 17.328 42.062 17.109 1 97.5 373 ASP B O 1
ATOM 6209 N N . PHE B 1 374 ? 19.438 42.625 16.906 1 97.5 374 PHE B N 1
ATOM 6210 C CA . PHE B 1 374 ? 19.969 41.281 17.062 1 97.5 374 PHE B CA 1
ATOM 6211 C C . PHE B 1 374 ? 19.703 40.75 18.484 1 97.5 374 PHE B C 1
ATOM 6213 O O . PHE B 1 374 ? 19.594 39.531 18.688 1 97.5 374 PHE B O 1
ATOM 6220 N N . THR B 1 375 ? 19.594 41.656 19.438 1 97.62 375 THR B N 1
ATOM 6221 C CA . THR B 1 375 ? 19.312 41.25 20.812 1 97.62 375 THR B CA 1
ATOM 6222 C C . THR B 1 375 ? 17.906 40.656 20.922 1 97.62 375 THR B C 1
ATOM 6224 O O . THR B 1 375 ? 17.734 39.594 21.516 1 97.62 375 THR B O 1
ATOM 6227 N N . LYS B 1 376 ? 16.984 41.312 20.281 1 97.62 376 LYS B N 1
ATOM 6228 C CA . LYS B 1 376 ? 15.617 40.781 20.266 1 97.62 376 LYS B CA 1
ATOM 6229 C C . LYS B 1 376 ? 15.539 39.469 19.516 1 97.62 376 LYS B C 1
ATOM 6231 O O . LYS B 1 376 ? 14.812 38.562 19.922 1 97.62 376 LYS B O 1
ATOM 6236 N N . LEU B 1 377 ? 16.25 39.406 18.422 1 98.25 377 LEU B N 1
ATOM 6237 C CA . LEU B 1 377 ? 16.312 38.188 17.672 1 98.25 377 LEU B CA 1
ATOM 6238 C C . LEU B 1 377 ? 16.797 37.031 18.547 1 98.25 377 LEU B C 1
ATOM 6240 O O . LEU B 1 377 ? 16.234 35.938 18.516 1 98.25 377 LEU B O 1
ATOM 6244 N N . ALA B 1 378 ? 17.812 37.25 19.328 1 98.31 378 ALA B N 1
ATOM 6245 C CA . ALA B 1 378 ? 18.375 36.219 20.219 1 98.31 378 ALA B CA 1
ATOM 6246 C C . ALA B 1 378 ? 17.344 35.781 21.266 1 98.31 378 ALA B C 1
ATOM 6248 O O . ALA B 1 378 ? 17.219 34.594 21.578 1 98.31 378 ALA B O 1
ATOM 6249 N N . GLU B 1 379 ? 16.688 36.75 21.797 1 98.19 379 GLU B N 1
ATOM 6250 C CA . GLU B 1 379 ? 15.695 36.469 22.844 1 98.19 379 GLU B CA 1
ATOM 6251 C C . GLU B 1 379 ? 14.562 35.594 22.312 1 98.19 379 GLU B C 1
ATOM 6253 O O . GLU B 1 379 ? 14.188 34.594 22.938 1 98.19 379 GLU B O 1
ATOM 6258 N N . VAL B 1 380 ? 14.086 35.969 21.172 1 98.5 380 VAL B N 1
ATOM 6259 C CA . VAL B 1 380 ? 12.969 35.25 20.578 1 98.5 380 VAL B CA 1
ATOM 6260 C C . VAL B 1 380 ? 13.422 33.844 20.156 1 98.5 380 VAL B C 1
ATOM 6262 O O . VAL B 1 380 ? 12.703 32.875 20.328 1 98.5 380 VAL B O 1
ATOM 6265 N N . THR B 1 381 ? 14.594 33.75 19.594 1 98.5 381 THR B N 1
ATOM 6266 C CA . THR B 1 381 ? 15.141 32.469 19.188 1 98.5 381 THR B CA 1
ATOM 6267 C C . THR B 1 381 ? 15.242 31.516 20.359 1 98.5 381 THR B C 1
ATOM 6269 O O . THR B 1 381 ? 14.961 30.328 20.234 1 98.5 381 THR B O 1
ATOM 6272 N N . LYS B 1 382 ? 15.617 32.031 21.5 1 98.38 382 LYS B N 1
ATOM 6273 C CA . LYS B 1 382 ? 15.727 31.203 22.688 1 98.38 382 LYS B CA 1
ATOM 6274 C C . LYS B 1 382 ? 14.367 30.625 23.078 1 98.38 382 LYS B C 1
ATOM 6276 O O . LYS B 1 382 ? 14.273 29.469 23.484 1 98.38 382 LYS B O 1
ATOM 6281 N N . VAL B 1 383 ? 13.344 31.391 22.969 1 98.44 383 VAL B N 1
ATOM 6282 C CA . VAL B 1 383 ? 11.992 30.953 23.281 1 98.44 383 VAL B CA 1
ATOM 6283 C C . VAL B 1 383 ? 11.57 29.859 22.297 1 98.44 383 VAL B C 1
ATOM 6285 O O . VAL B 1 383 ? 11 28.844 22.688 1 98.44 383 VAL B O 1
ATOM 6288 N N . ILE B 1 384 ? 11.93 30.078 21.031 1 98.44 384 ILE B N 1
ATOM 6289 C CA . ILE B 1 384 ? 11.562 29.141 19.984 1 98.44 384 ILE B CA 1
ATOM 6290 C C . ILE B 1 384 ? 12.25 27.797 20.234 1 98.44 384 ILE B C 1
ATOM 6292 O O . ILE B 1 384 ? 11.617 26.734 20.109 1 98.44 384 ILE B O 1
ATOM 6296 N N . VAL B 1 385 ? 13.508 27.844 20.594 1 97.88 385 VAL B N 1
ATOM 6297 C CA . VAL B 1 385 ? 14.266 26.625 20.844 1 97.88 385 VAL B CA 1
ATOM 6298 C C . VAL B 1 385 ? 13.648 25.859 22.016 1 97.88 385 VAL B C 1
ATOM 6300 O O . VAL B 1 385 ? 13.539 24.625 21.984 1 97.88 385 VAL B O 1
ATOM 6303 N N . ARG B 1 386 ? 13.227 26.578 23.016 1 97.75 386 ARG B N 1
ATOM 6304 C CA . ARG B 1 386 ? 12.562 25.938 24.141 1 97.75 386 ARG B CA 1
ATOM 6305 C C . ARG B 1 386 ? 11.242 25.297 23.719 1 97.75 386 ARG B C 1
ATOM 6307 O O . ARG B 1 386 ? 10.906 24.188 24.156 1 97.75 386 ARG B O 1
ATOM 6314 N N . ASN B 1 387 ? 10.523 26.016 22.891 1 98.5 387 ASN B N 1
ATOM 6315 C CA . ASN B 1 387 ? 9.281 25.469 22.359 1 98.5 387 ASN B CA 1
ATOM 6316 C C . ASN B 1 387 ? 9.516 24.156 21.625 1 98.5 387 ASN B C 1
ATOM 6318 O O . ASN B 1 387 ? 8.836 23.156 21.875 1 98.5 387 ASN B O 1
ATOM 6322 N N . LEU B 1 388 ? 10.492 24.172 20.734 1 97.69 388 LEU B N 1
ATOM 6323 C CA . LEU B 1 388 ? 10.773 23.031 19.891 1 97.69 388 LEU B CA 1
ATOM 6324 C C . LEU B 1 388 ? 11.297 21.859 20.703 1 97.69 388 LEU B C 1
ATOM 6326 O O . LEU B 1 388 ? 11.023 20.703 20.391 1 97.69 388 LEU B O 1
ATOM 6330 N N . ASN B 1 389 ? 12.039 22.172 21.734 1 96.94 389 ASN B N 1
ATOM 6331 C CA . ASN B 1 389 ? 12.484 21.125 22.656 1 96.94 389 ASN B CA 1
ATOM 6332 C C . ASN B 1 389 ? 11.305 20.453 23.359 1 96.94 389 ASN B C 1
ATOM 6334 O O . ASN B 1 389 ? 11.266 19.234 23.484 1 96.94 389 ASN B O 1
ATOM 6338 N N . LYS B 1 390 ? 10.383 21.25 23.781 1 97.19 390 LYS B N 1
ATOM 6339 C CA . LYS B 1 390 ? 9.188 20.719 24.422 1 97.19 390 LYS B CA 1
ATOM 6340 C C . LYS B 1 390 ? 8.352 19.891 23.453 1 97.19 390 LYS B C 1
ATOM 6342 O O . LYS B 1 390 ? 7.77 18.875 23.828 1 97.19 390 LYS B O 1
ATOM 6347 N N . ILE B 1 391 ? 8.312 20.312 22.281 1 96.62 391 ILE B N 1
ATOM 6348 C CA . ILE B 1 391 ? 7.531 19.656 21.234 1 96.62 391 ILE B CA 1
ATOM 6349 C C . ILE B 1 391 ? 8.055 18.234 21.031 1 96.62 391 ILE B C 1
ATOM 6351 O O . ILE B 1 391 ? 7.277 17.312 20.781 1 96.62 391 ILE B O 1
ATOM 6355 N N . ILE B 1 392 ? 9.359 18.031 21.156 1 94.38 392 ILE B N 1
ATOM 6356 C CA . ILE B 1 392 ? 9.938 16.703 21.016 1 94.38 392 ILE B CA 1
ATOM 6357 C C . ILE B 1 392 ? 9.328 15.766 22.078 1 94.38 392 ILE B C 1
ATOM 6359 O O . ILE B 1 392 ? 9 14.617 21.781 1 94.38 392 ILE B O 1
ATOM 6363 N N . ASP B 1 393 ? 9.047 16.281 23.203 1 93.81 393 ASP B N 1
ATOM 6364 C CA . ASP B 1 393 ? 8.586 15.477 24.328 1 93.81 393 ASP B CA 1
ATOM 6365 C C . ASP B 1 393 ? 7.09 15.203 24.234 1 93.81 393 ASP B C 1
ATOM 6367 O O . ASP B 1 393 ? 6.625 14.117 24.609 1 93.81 393 ASP B O 1
ATOM 6371 N N . ILE B 1 394 ? 6.336 16.094 23.766 1 94.5 394 ILE B N 1
ATOM 6372 C CA . ILE B 1 394 ? 4.887 15.977 23.891 1 94.5 394 ILE B CA 1
ATOM 6373 C C . ILE B 1 394 ? 4.309 15.461 22.562 1 94.5 394 ILE B C 1
ATOM 6375 O O . ILE B 1 394 ? 3.109 15.188 22.484 1 94.5 394 ILE B O 1
ATOM 6379 N N . ASN B 1 395 ? 5.102 15.289 21.594 1 93.62 395 ASN B N 1
ATOM 6380 C CA . ASN B 1 395 ? 4.668 14.914 20.25 1 93.62 395 ASN B CA 1
ATOM 6381 C C . ASN B 1 395 ? 3.994 13.547 20.234 1 93.62 395 ASN B C 1
ATOM 6383 O O . ASN B 1 395 ? 4.375 12.656 21 1 93.62 395 ASN B O 1
ATOM 6387 N N . TYR B 1 396 ? 2.922 13.461 19.453 1 91.19 396 TYR B N 1
ATOM 6388 C CA . TYR B 1 396 ? 2.35 12.172 19.078 1 91.19 396 TYR B CA 1
ATOM 6389 C C . TYR B 1 396 ? 3.045 11.594 17.859 1 91.19 396 TYR B C 1
ATOM 6391 O O . TYR B 1 396 ? 2.957 12.156 16.766 1 91.19 396 TYR B O 1
ATOM 6399 N N . TYR B 1 397 ? 3.656 10.5 18.062 1 87.94 397 TYR B N 1
ATOM 6400 C CA . TYR B 1 397 ? 4.332 9.859 16.938 1 87.94 397 TYR B CA 1
ATOM 6401 C C . TYR B 1 397 ? 3.477 8.75 16.344 1 87.94 397 TYR B C 1
ATOM 6403 O O . TYR B 1 397 ? 3.131 7.789 17.031 1 87.94 397 TYR B O 1
ATOM 6411 N N . PRO B 1 398 ? 3.205 8.828 15.086 1 86.06 398 PRO B N 1
ATOM 6412 C CA . PRO B 1 398 ? 2.303 7.871 14.438 1 86.06 398 PRO B CA 1
ATOM 6413 C C . PRO B 1 398 ? 2.91 6.477 14.32 1 86.06 398 PRO B C 1
ATOM 6415 O O . PRO B 1 398 ? 2.182 5.496 14.141 1 86.06 398 PRO B O 1
ATOM 6418 N N . VAL B 1 399 ? 4.184 6.324 14.297 1 87.31 399 VAL B N 1
ATOM 6419 C CA . VAL B 1 399 ? 4.852 5.027 14.195 1 87.31 399 VAL B CA 1
ATOM 6420 C C . VAL B 1 399 ? 5.852 4.875 15.336 1 87.31 399 VAL B C 1
ATOM 6422 O O . VAL B 1 399 ? 6.418 5.863 15.812 1 87.31 399 VAL B O 1
ATOM 6425 N N . PRO B 1 400 ? 5.918 3.482 15.742 1 76.56 400 PRO B N 1
ATOM 6426 C CA . PRO B 1 400 ? 6.887 3.275 16.812 1 76.56 400 PRO B CA 1
ATOM 6427 C C . PRO B 1 400 ? 8.328 3.5 16.359 1 76.56 400 PRO B C 1
ATOM 6429 O O . PRO B 1 400 ? 8.664 3.234 15.211 1 76.56 400 PRO B O 1
ATOM 6432 N N . GLU B 1 401 ? 9.156 4.367 17.016 1 63.47 401 GLU B N 1
ATOM 6433 C CA . GLU B 1 401 ? 10.602 4.367 16.797 1 63.47 401 GLU B CA 1
ATOM 6434 C C . GLU B 1 401 ? 11.344 4.105 18.109 1 63.47 401 GLU B C 1
ATOM 6436 O O . GLU B 1 401 ? 10.82 4.387 19.188 1 63.47 401 GLU B O 1
#

Sequence (802 aa):
KCVSVVEVMDDLYNYVNPHNGKHSPMISKETLEIVLANKDRLNSAIIYDRDFSYNYFGFKTLERSYLLKINSKVAERPQHMLMRVSVGIHKNDIDAAIETYNLLSERWFTHASPTLFNAGTNRPQLSSCFLLCMKDDSIEGIYDTLKQCALISKSAGGIGLAVSCIRATGSYIAGTNGNSNGLVPMLRVYNNTARYVDQGGNKRPGAFAIYLEPWHLDIFEFLDLKKNTGKEEQRARDLFFALWIPDLFMKRVETNQDWSLMCPNECPGLDEVWGEEFEKLYESYEKQGRVRRVVKAQQLWYAIIESQTETGTPYMLYKDSCNRKSNQQNLGTIKCSNLCTEIVEYTSKDEVAVCNLASIALNMYVTSEHTYDFTKLAEVTKVIVRNLNKIIDINYYPVPEKCVSVVEVMDDLYNYVNPHNGKHSPMISKETLEIVLANKDRLNSAIIYDRDFSYNYFGFKTLERSYLLKINSKVAERPQHMLMRVSVGIHKNDIDAAIETYNLLSERWFTHASPTLFNAGTNRPQLSSCFLLCMKDDSIEGIYDTLKQCALISKSAGGIGLAVSCIRATGSYIAGTNGNSNGLVPMLRVYNNTARYVDQGGNKRPGAFAIYLEPWHLDIFEFLDLKKNTGKEEQRARDLFFALWIPDLFMKRVETNQDWSLMCPNECPGLDEVWGEEFEKLYESYEKQGRVRRVVKAQQLWYAIIESQTETGTPYMLYKDSCNRKSNQQNLGTIKCSNLCTEIVEYTSKDEVAVCNLASIALNMYVTSEHTYDFTKLAEVTKVIVRNLNKIIDINYYPVPE

=== Feature glossary ===
Annotated list of the representations used here:

Nearest PDB structures. The Foldseek neighbor list gives the closest experimentally determined structures in the PDB, ranked by structural alignment. TM-score near 1 means near-identical fold; near 0.3 means only rough topology match. This is how one finds what a novel AlphaFold prediction most resembles in the solved-structure universe.

Foldseek 3Di. Foldseek's 3Di representation compresses backbone geometry into a per-residue letter drawn from a learned twenty-state alphabet. It captures the tertiary interaction pattern around each residue — which residues are packed against it in space, regardless of where they are in sequence.

Radius of gyration, Cα contacts, bounding box. Radius of gyration (Rg) is the root-mean-square distance of Cα atoms from their centroid — a single number for overall size and compactness. A globular domain of N residues has Rg ≈ 2.2·N^0.38 Å; an extended or disordered chain has a much larger Rg. The Cα contact count is the number of residue pairs whose Cα atoms are within 8 Å and are more than four positions apart in sequence — a standard proxy for tertiary packing density. The bounding box is the smallest axis-aligned box enclosing all Cα atoms.

InterPro / GO / CATH / organism. The annotation block draws on four external resources. InterPro: which protein families and domains the sequence belongs to. GO: standardized terms for what the protein does, what process it participates in, and where in the cell it acts. CATH: which structural fold it has in the CATH hierarchy. Organism: the species of origin.

mmCIF coordinates. The mmCIF block holds the 3D Cartesian coordinates of each backbone atom (N, Cα, C, O) in ångströms. mmCIF is the PDB's canonical archive format — a tagged-loop text representation of the atomic model.

pLDDT. pLDDT is the predicted lDDT-Cα score: AlphaFold's confidence that the local environment of each residue (all inter-atomic distances within 15 Å) is correctly placed. It is a per-residue number between 0 and 100, with higher meaning more reliable.

Backbone torsions (φ/ψ). φ (phi) and ψ (psi) are the two rotatable backbone dihedrals per residue: φ is the C(i-1)–N–Cα–C torsion, ψ is the N–Cα–C–N(i+1) torsion, both in degrees on (−180°, 180°]. α-helical residues cluster near (−60°, −45°); β-strand residues near (−120°, +130°). A Ramachandran plot is simply a scatter of (φ, ψ) for every residue.

B-factor. For experimental (PDB) structures, the B-factor (temperature factor) quantifies the positional spread of each atom in the crystal — a combination of thermal vibration and static disorder — in units of Å². High B-factors mark flexible loops or poorly resolved regions; low B-factors mark the rigid, well-ordered core.

Secondary structure (3-state, P-SEA). SS3 is a coarse helix/strand/coil call (letters a/b/c) made by the P-SEA algorithm from inter-Cα distances and dihedrals. It is less detailed than DSSP but needs only Cα positions.

Predicted aligned error. Predicted aligned error is AlphaFold's pairwise confidence. Unlike pLDDT (per-residue), PAE is per-residue-pair and captures whether two parts of the structure are correctly placed relative to each other. Units are ångströms of expected positional error.

Solvent-accessible surface area. Solvent-accessible surface area (SASA) is the area in Å² traced out by the centre of a 1.4 Å probe sphere (a water molecule) rolled over the protein's van der Waals surface (Shrake–Rupley / Lee–Richards construction). Buried residues have near-zero SASA; fully exposed residues can exceed 200 Å². The total SASA scales roughly with the number of surface residues.

Secondary structure (8-state, DSSP). The SS8 string is DSSP's per-residue secondary-structure call. α-helix (H) means an i→i+4 H-bond ladder; β-strand (E) means the residue participates in a β-sheet; 3₁₀ (G) and π (I) are tighter and wider helices; T/S are turns/bends; '-' is loop.

Rendered structure images. Structure images are PyMOL renders from six orthogonal camera directions. Cartoon representation draws helices as coils and strands as arrows; sticks shows the backbone as bonds; surface shows the solvent-excluded envelope. Rainbow coloring maps sequence position to hue (blue→red, N→C); chain coloring assigns a distinct color per polypeptide.

Sequence. The amino-acid sequence is the protein's primary structure: the linear order of residues from the N-terminus to the C-terminus, written in one-letter code. Everything else here — the 3D coordinates, the secondary structure, the domain annotations — is ultimately a consequence of this string.

Contact-map, Ramachandran, and PAE plots. Three diagnostic plots accompany the record. The Cα contact map visualizes the tertiary structure as a 2D adjacency matrix (8 Å cutoff, sequence-local contacts suppressed). The Ramachandran plot shows the distribution of backbone (φ, ψ) torsions, with points in the α and β basins reflecting secondary structure content. The PAE plot shows AlphaFold's inter-residue confidence as a color matrix.